Protein AF-A0A8J9SNH4-F1 (afdb_monomer_lite)

pLDDT: mean 85.36, std 13.97, range [26.08, 98.5]

Structure (mmCIF, N/CA/C/O backbone):
data_AF-A0A8J9SNH4-F1
#
_entry.id   AF-A0A8J9SNH4-F1
#
loop_
_atom_site.group_PDB
_atom_site.id
_atom_site.type_symbol
_atom_site.label_atom_id
_atom_site.label_alt_id
_atom_site.label_comp_id
_atom_site.label_asym_id
_atom_site.label_entity_id
_atom_site.label_seq_id
_atom_site.pdbx_PDB_ins_code
_atom_site.Cartn_x
_atom_site.Cartn_y
_atom_site.Cartn_z
_atom_site.occupancy
_atom_site.B_iso_or_equiv
_atom_site.auth_seq_id
_atom_site.auth_comp_id
_atom_site.auth_asym_id
_atom_site.auth_atom_id
_atom_site.pdbx_PDB_model_num
ATOM 1 N N . MET A 1 1 ? 2.118 71.431 9.975 1.00 35.09 1 MET A N 1
ATOM 2 C CA . MET A 1 1 ? 2.631 72.541 9.149 1.00 35.09 1 MET A CA 1
ATOM 3 C C . MET A 1 1 ? 2.188 72.305 7.714 1.00 35.09 1 MET A C 1
ATOM 5 O O . MET A 1 1 ? 2.532 71.291 7.129 1.00 35.09 1 MET A O 1
ATOM 9 N N . THR A 1 2 ? 1.327 73.196 7.241 1.00 26.66 2 THR A N 1
ATOM 10 C CA . THR A 1 2 ? 0.935 73.523 5.854 1.00 26.66 2 THR A CA 1
ATOM 11 C C . THR A 1 2 ? 2.139 73.716 4.906 1.00 26.66 2 THR A C 1
ATOM 13 O O . THR A 1 2 ? 3.198 74.057 5.415 1.00 26.66 2 THR A O 1
ATOM 16 N N . PHE A 1 3 ? 2.126 73.611 3.564 1.00 29.09 3 PHE A N 1
ATOM 17 C CA . PHE A 1 3 ? 1.143 73.481 2.461 1.00 29.09 3 PHE A CA 1
ATOM 18 C C . PHE A 1 3 ? 1.922 73.018 1.193 1.00 29.09 3 PHE A C 1
ATOM 20 O O . PHE A 1 3 ? 3.111 73.316 1.098 1.00 29.09 3 PHE A O 1
ATOM 27 N N . GLY A 1 4 ? 1.264 72.421 0.181 1.00 26.08 4 GLY A N 1
ATOM 28 C CA . GLY A 1 4 ? 1.788 72.410 -1.203 1.00 26.08 4 GLY A CA 1
ATOM 29 C C . GLY A 1 4 ? 1.234 71.328 -2.143 1.00 26.08 4 GLY A C 1
ATOM 30 O O . GLY A 1 4 ? 1.765 70.226 -2.190 1.00 26.08 4 GLY A O 1
ATOM 31 N N . HIS A 1 5 ? 0.181 71.658 -2.896 1.00 36.50 5 HIS A N 1
ATOM 32 C CA . HIS A 1 5 ? -0.443 70.855 -3.960 1.00 36.50 5 HIS A CA 1
ATOM 33 C C . HIS A 1 5 ? 0.437 70.702 -5.215 1.00 36.50 5 HIS A C 1
ATOM 35 O O . HIS A 1 5 ? 1.025 71.685 -5.646 1.00 36.50 5 HIS A O 1
ATOM 41 N N . GLU A 1 6 ? 0.346 69.556 -5.906 1.00 26.12 6 GLU A N 1
ATOM 42 C CA . GLU A 1 6 ? 0.145 69.536 -7.366 1.00 26.12 6 GLU A CA 1
ATOM 43 C C . GLU A 1 6 ? -0.475 68.207 -7.842 1.00 26.12 6 GLU A C 1
ATOM 45 O O . GLU A 1 6 ? 0.013 67.113 -7.565 1.00 26.12 6 GLU A O 1
ATOM 50 N N . VAL A 1 7 ? -1.598 68.324 -8.553 1.00 42.12 7 VAL A N 1
ATOM 51 C CA . VAL A 1 7 ? -2.319 67.244 -9.232 1.00 42.12 7 VAL A CA 1
ATOM 52 C C . VAL A 1 7 ? -1.766 67.131 -10.653 1.00 42.12 7 VAL A C 1
ATOM 54 O O . VAL A 1 7 ? -1.818 68.104 -11.402 1.00 42.12 7 VAL A O 1
ATOM 57 N N . ARG A 1 8 ? -1.313 65.941 -11.067 1.00 29.28 8 ARG A N 1
ATOM 58 C CA . ARG A 1 8 ? -1.201 65.575 -12.490 1.00 29.28 8 ARG A CA 1
ATOM 59 C C . ARG A 1 8 ? -1.765 64.179 -12.729 1.00 29.28 8 ARG A C 1
ATOM 61 O O . ARG A 1 8 ? -1.192 63.169 -12.336 1.00 29.28 8 ARG A O 1
ATOM 68 N N . SER A 1 9 ? -2.914 64.151 -13.392 1.00 37.50 9 SER A N 1
ATOM 69 C CA . SER A 1 9 ? -3.522 62.974 -14.001 1.00 37.50 9 SER A CA 1
ATOM 70 C C . SER A 1 9 ? -2.723 62.552 -15.238 1.00 37.50 9 SER A C 1
ATOM 72 O O . SER A 1 9 ? -2.709 63.282 -16.229 1.00 37.50 9 SER A O 1
ATOM 74 N N . ASN A 1 10 ? -2.106 61.370 -15.215 1.00 35.03 10 ASN A N 1
ATOM 75 C CA . ASN A 1 10 ? -1.647 60.713 -16.440 1.00 35.03 10 ASN A CA 1
ATOM 76 C C . ASN A 1 10 ? -2.816 59.921 -17.056 1.00 35.03 10 ASN A C 1
ATOM 78 O O . ASN A 1 10 ? -3.462 59.152 -16.335 1.00 35.03 10 ASN A O 1
ATOM 82 N N . PRO A 1 11 ? -3.108 60.069 -18.360 1.00 39.50 11 PRO A N 1
ATOM 83 C CA . PRO A 1 11 ? -4.133 59.269 -19.017 1.00 39.50 11 PRO A CA 1
ATOM 84 C C . PRO A 1 11 ? -3.667 57.811 -19.124 1.00 39.50 11 PRO A C 1
ATOM 86 O O . PRO A 1 11 ? -2.507 57.528 -19.426 1.00 39.50 11 PRO A O 1
ATOM 89 N N . ARG A 1 12 ? -4.575 56.865 -18.857 1.00 45.06 12 ARG A N 1
ATOM 90 C CA . ARG A 1 12 ? -4.333 55.440 -19.122 1.00 45.06 12 ARG A CA 1
ATOM 91 C C . ARG A 1 12 ? -4.245 55.231 -20.646 1.00 45.06 12 ARG A C 1
ATOM 93 O O . ARG A 1 12 ? -5.116 55.748 -21.344 1.00 45.06 12 ARG A O 1
ATOM 100 N N . PRO A 1 13 ? -3.258 54.470 -21.154 1.00 45.00 13 PRO A N 1
ATOM 101 C CA . PRO A 1 13 ? -3.124 54.211 -22.587 1.00 45.00 13 PRO A CA 1
ATOM 102 C C . PRO A 1 13 ? -4.335 53.431 -23.104 1.00 45.00 13 PRO A C 1
ATOM 104 O O . PRO A 1 13 ? -4.851 52.546 -22.409 1.00 45.00 13 PRO A O 1
ATOM 107 N N . ASN A 1 14 ? -4.798 53.755 -24.314 1.00 48.94 14 ASN A N 1
ATOM 108 C CA . ASN A 1 14 ? -5.929 53.050 -24.919 1.00 48.94 14 ASN A CA 1
ATOM 109 C C . ASN A 1 14 ? -5.509 51.636 -25.385 1.00 48.94 14 ASN A C 1
ATOM 111 O O . ASN A 1 14 ? -4.322 51.323 -25.512 1.00 48.94 14 ASN A O 1
ATOM 115 N N . ASN A 1 15 ? -6.485 50.758 -25.641 1.00 41.00 15 ASN A N 1
ATOM 116 C CA . ASN A 1 15 ? -6.224 49.359 -26.009 1.00 41.00 15 ASN A CA 1
ATOM 117 C C . ASN A 1 15 ? -5.369 49.194 -27.285 1.00 41.00 15 ASN A C 1
ATOM 119 O O . ASN A 1 15 ? -4.645 48.209 -27.389 1.00 41.00 15 ASN A O 1
ATOM 123 N N . GLY A 1 16 ? -5.376 50.154 -28.214 1.00 39.06 16 GLY A N 1
ATOM 124 C CA . GLY A 1 16 ? -4.517 50.155 -29.404 1.00 39.06 16 GLY A CA 1
ATOM 125 C C . GLY A 1 16 ? -3.042 50.451 -29.101 1.00 39.06 16 GLY A C 1
ATOM 126 O O . GLY A 1 16 ? -2.157 49.826 -29.682 1.00 39.06 16 GLY A O 1
ATOM 127 N N . GLU A 1 17 ? -2.754 51.325 -28.133 1.00 42.62 17 GLU A N 1
ATOM 128 C CA . GLU A 1 17 ? -1.379 51.626 -27.694 1.00 42.62 17 GLU A CA 1
ATOM 129 C C . GLU A 1 17 ? -0.778 50.482 -26.864 1.00 42.62 17 GLU A C 1
ATOM 131 O O . GLU A 1 17 ? 0.404 50.165 -27.004 1.00 42.62 17 GLU A O 1
ATOM 136 N N . ARG A 1 18 ? -1.601 49.783 -26.068 1.00 46.59 18 ARG A N 1
ATOM 137 C CA . ARG A 1 18 ? -1.186 48.564 -25.348 1.00 46.59 18 ARG A CA 1
ATOM 138 C C . ARG A 1 18 ? -0.876 47.398 -26.287 1.00 46.59 18 ARG A C 1
ATOM 140 O O . ARG A 1 18 ? 0.095 46.685 -26.049 1.00 46.59 18 ARG A O 1
ATOM 147 N N . ILE A 1 19 ? -1.648 47.230 -27.361 1.00 42.72 19 ILE A N 1
ATOM 148 C CA . ILE A 1 19 ? -1.400 46.195 -28.377 1.00 42.72 19 ILE A CA 1
ATOM 149 C C . ILE A 1 19 ? -0.135 46.522 -29.189 1.00 42.72 19 ILE A C 1
ATOM 151 O O . ILE A 1 19 ? 0.667 45.627 -29.439 1.00 42.72 19 ILE A O 1
ATOM 155 N N . SER A 1 20 ? 0.109 47.797 -29.514 1.00 35.62 20 SER A N 1
ATOM 156 C CA . SER A 1 20 ? 1.330 48.233 -30.209 1.00 35.62 20 SER A CA 1
ATOM 157 C C . SER A 1 20 ? 2.595 48.081 -29.347 1.00 35.62 20 SER A C 1
ATOM 159 O O . SER A 1 20 ? 3.610 47.584 -29.838 1.00 35.62 20 SER A O 1
ATOM 161 N N . MET A 1 21 ? 2.533 48.400 -28.044 1.00 40.91 21 MET A N 1
ATOM 162 C CA . MET A 1 21 ? 3.641 48.180 -27.096 1.00 40.91 21 MET A CA 1
ATOM 163 C C . MET A 1 21 ? 3.896 46.694 -26.800 1.00 40.91 21 MET A C 1
ATOM 165 O O . MET A 1 21 ? 5.052 46.293 -26.672 1.00 40.91 21 MET A O 1
ATOM 169 N N . MET A 1 22 ? 2.851 45.860 -26.724 1.00 40.50 22 MET A N 1
ATOM 170 C CA . MET A 1 22 ? 3.009 44.406 -26.586 1.00 40.50 22 MET A CA 1
ATOM 171 C C . MET A 1 22 ? 3.577 43.772 -27.857 1.00 40.50 22 MET A C 1
ATOM 173 O O . MET A 1 22 ? 4.431 42.900 -27.739 1.00 40.50 22 MET A O 1
ATOM 177 N N . ALA A 1 23 ? 3.180 44.234 -29.048 1.00 35.22 23 ALA A N 1
ATOM 178 C CA . ALA A 1 23 ? 3.741 43.777 -30.319 1.00 35.22 23 ALA A CA 1
ATOM 179 C C . ALA A 1 23 ? 5.222 44.172 -30.462 1.00 35.22 23 ALA A C 1
ATOM 181 O O . ALA A 1 23 ? 6.049 43.319 -30.763 1.00 35.22 23 ALA A O 1
ATOM 182 N N . THR A 1 24 ? 5.603 45.410 -30.121 1.00 39.88 24 THR A N 1
ATOM 183 C CA . THR A 1 24 ? 7.017 45.833 -30.161 1.00 39.88 24 THR A CA 1
ATOM 184 C C . THR A 1 24 ? 7.880 45.179 -29.078 1.00 39.88 24 THR A C 1
ATOM 186 O O . THR A 1 24 ? 9.023 44.838 -29.364 1.00 39.88 24 THR A O 1
ATOM 189 N N . GLN A 1 25 ? 7.376 44.910 -27.865 1.00 39.28 25 GLN A N 1
ATOM 190 C CA . GLN A 1 25 ? 8.126 44.121 -26.871 1.00 39.28 25 GLN A CA 1
ATOM 191 C C . GLN A 1 25 ? 8.238 42.640 -27.257 1.00 39.28 25 GLN A C 1
ATOM 193 O O . GLN A 1 25 ? 9.316 42.063 -27.101 1.00 39.28 25 GLN A O 1
ATOM 198 N N . PHE A 1 26 ? 7.183 42.025 -27.805 1.00 38.22 26 PHE A N 1
ATOM 199 C CA . PHE A 1 26 ? 7.259 40.653 -28.317 1.00 38.22 26 PHE A CA 1
ATOM 200 C C . PHE A 1 26 ? 8.208 40.544 -29.512 1.00 38.22 26 PHE A C 1
ATOM 202 O O . PHE A 1 26 ? 8.979 39.588 -29.561 1.00 38.22 26 PHE A O 1
ATOM 209 N N . ASP A 1 27 ? 8.232 41.528 -30.412 1.00 35.78 27 ASP A N 1
ATOM 210 C CA . ASP A 1 27 ? 9.107 41.548 -31.588 1.00 35.78 27 ASP A CA 1
ATOM 211 C C . ASP A 1 27 ? 10.557 41.933 -31.258 1.00 35.78 27 ASP A C 1
ATOM 213 O O . ASP A 1 27 ? 11.475 41.426 -31.899 1.00 35.78 27 ASP A O 1
ATOM 217 N N . ILE A 1 28 ? 10.814 42.719 -30.206 1.00 40.09 28 ILE A N 1
ATOM 218 C CA . ILE A 1 28 ? 12.173 42.965 -29.687 1.00 40.09 28 ILE A CA 1
ATOM 219 C C . ILE A 1 28 ? 12.705 41.728 -28.942 1.00 40.09 28 ILE A C 1
ATOM 221 O O . ILE A 1 28 ? 13.884 41.389 -29.069 1.00 40.09 28 ILE A O 1
ATOM 225 N N . VAL A 1 29 ? 11.852 40.984 -28.226 1.00 44.50 29 VAL A N 1
ATOM 226 C CA . VAL A 1 29 ? 12.230 39.718 -27.569 1.00 44.50 29 VAL A CA 1
ATOM 227 C C . VAL A 1 29 ? 12.407 38.584 -28.591 1.00 44.50 29 VAL A C 1
ATOM 229 O O . VAL A 1 29 ? 13.367 37.816 -28.477 1.00 44.50 29 VAL A O 1
ATOM 232 N N . ARG A 1 30 ? 11.563 38.497 -29.633 1.00 38.88 30 ARG A N 1
ATOM 233 C CA . ARG A 1 30 ? 11.740 37.566 -30.766 1.00 38.88 30 ARG A CA 1
ATOM 234 C C . ARG A 1 30 ? 12.938 37.953 -31.619 1.00 38.88 30 ARG A C 1
ATOM 236 O O . ARG A 1 30 ? 13.766 37.094 -31.881 1.00 38.88 30 ARG A O 1
ATOM 243 N N . GLY A 1 31 ? 13.090 39.222 -31.987 1.00 36.28 31 GLY A N 1
ATOM 244 C CA . GLY A 1 31 ? 14.216 39.741 -32.764 1.00 36.28 31 GLY A CA 1
ATOM 245 C C . GLY A 1 31 ? 15.551 39.610 -32.029 1.00 36.28 31 GLY A C 1
ATOM 246 O O . GLY A 1 31 ? 16.546 39.216 -32.631 1.00 36.28 31 GLY A O 1
ATOM 247 N N . GLY A 1 32 ? 15.569 39.820 -30.709 1.00 40.28 32 GLY A N 1
ATOM 248 C CA . GLY A 1 32 ? 16.730 39.591 -29.846 1.00 40.28 32 GLY A CA 1
ATOM 249 C C . GLY A 1 32 ? 17.070 38.109 -29.649 1.00 40.28 32 GLY A C 1
ATOM 250 O O . GLY A 1 32 ? 18.250 37.754 -29.635 1.00 40.28 32 GLY A O 1
ATOM 251 N N . ARG A 1 33 ? 16.066 37.220 -29.558 1.00 42.94 33 ARG A N 1
ATOM 252 C CA . ARG A 1 33 ? 16.268 35.756 -29.538 1.00 42.94 33 ARG A CA 1
ATOM 253 C C . ARG A 1 33 ? 16.721 35.217 -30.893 1.00 42.94 33 ARG A C 1
ATOM 255 O O . ARG A 1 33 ? 17.648 34.419 -30.916 1.00 42.94 33 ARG A O 1
ATOM 262 N N . ILE A 1 34 ? 16.144 35.696 -31.993 1.00 40.38 34 ILE A N 1
ATOM 263 C CA . ILE A 1 34 ? 16.483 35.310 -33.369 1.00 40.38 34 ILE A CA 1
ATOM 264 C C . ILE A 1 34 ? 17.875 35.834 -33.743 1.00 40.38 34 ILE A C 1
ATOM 266 O O . ILE A 1 34 ? 18.665 35.082 -34.296 1.00 40.38 34 ILE A O 1
ATOM 270 N N . SER A 1 35 ? 18.233 37.065 -33.365 1.00 40.06 35 SER A N 1
ATOM 271 C CA . SER A 1 35 ? 19.578 37.641 -33.543 1.00 40.06 35 SER A CA 1
ATOM 272 C C . SER A 1 35 ? 20.640 36.921 -32.704 1.00 40.06 35 SER A C 1
ATOM 274 O O . SER A 1 35 ? 21.701 36.566 -33.222 1.00 40.06 35 SER A O 1
ATOM 276 N N . LYS A 1 36 ? 20.350 36.605 -31.430 1.00 47.44 36 LYS A N 1
ATOM 277 C CA . LYS A 1 36 ? 21.235 35.765 -30.605 1.00 47.44 36 LYS A CA 1
ATOM 278 C C . LYS A 1 36 ? 21.350 34.346 -31.163 1.00 47.44 36 LYS A C 1
ATOM 280 O O . LYS A 1 36 ? 22.458 33.828 -31.191 1.00 47.44 36 LYS A O 1
ATOM 285 N N . GLN A 1 37 ? 20.265 33.740 -31.647 1.00 47.56 37 GLN A N 1
ATOM 286 C CA . GLN A 1 37 ? 20.280 32.418 -32.287 1.00 47.56 37 GLN A CA 1
ATOM 287 C C . GLN A 1 37 ? 21.054 32.422 -33.610 1.00 47.56 37 GLN A C 1
ATOM 289 O O . GLN A 1 37 ? 21.860 31.525 -33.824 1.00 47.56 37 GLN A O 1
ATOM 294 N N . LEU A 1 38 ? 20.889 33.437 -34.463 1.00 43.50 38 LEU A N 1
ATOM 295 C CA . LEU A 1 38 ? 21.620 33.596 -35.726 1.00 43.50 38 LEU A CA 1
ATOM 296 C C . LEU A 1 38 ? 23.107 33.870 -35.507 1.00 43.50 38 LEU A C 1
ATOM 298 O O . LEU A 1 38 ? 23.931 33.310 -36.224 1.00 43.50 38 LEU A O 1
ATOM 302 N N . ASN A 1 39 ? 23.470 34.680 -34.510 1.00 44.16 39 ASN A N 1
ATOM 303 C CA . ASN A 1 39 ? 24.870 34.883 -34.141 1.00 44.16 39 ASN A CA 1
ATOM 304 C C . ASN A 1 39 ? 25.483 33.617 -33.527 1.00 44.16 39 ASN A C 1
ATOM 306 O O . ASN A 1 39 ? 26.631 33.308 -33.832 1.00 44.16 39 ASN A O 1
ATOM 310 N N . LYS A 1 40 ? 24.709 32.836 -32.760 1.00 48.75 40 LYS A N 1
ATOM 311 C CA . LYS A 1 40 ? 25.130 31.528 -32.230 1.00 48.75 40 LYS A CA 1
ATOM 312 C C . LYS A 1 40 ? 25.306 30.492 -33.355 1.00 48.75 40 LYS A C 1
ATOM 314 O O . LYS A 1 40 ? 26.318 29.803 -33.389 1.00 48.75 40 LYS A O 1
ATOM 319 N N . LEU A 1 41 ? 24.400 30.458 -34.337 1.00 45.69 41 LEU A N 1
ATOM 320 C CA . LEU A 1 41 ? 24.491 29.645 -35.564 1.00 45.69 41 LEU A CA 1
ATOM 321 C C . LEU A 1 41 ? 25.677 30.054 -36.453 1.00 45.69 41 LEU A C 1
ATOM 323 O O . LEU A 1 41 ? 26.371 29.200 -37.001 1.00 45.69 41 LEU A O 1
ATOM 327 N N . ARG A 1 42 ? 25.956 31.358 -36.575 1.00 44.47 42 ARG A N 1
ATOM 328 C CA . ARG A 1 42 ? 27.139 31.872 -37.284 1.00 44.47 42 ARG A CA 1
ATOM 329 C C . ARG A 1 42 ? 28.439 31.510 -36.563 1.00 44.47 42 ARG A C 1
ATOM 331 O O . ARG A 1 42 ? 29.387 31.123 -37.238 1.00 44.47 42 ARG A O 1
ATOM 338 N N . SER A 1 43 ? 28.477 31.556 -35.227 1.00 48.25 43 SER A N 1
ATOM 339 C CA . SER A 1 43 ? 29.640 31.092 -34.456 1.00 48.25 43 SER A CA 1
ATOM 340 C C . SER A 1 43 ? 29.825 29.571 -34.509 1.00 48.25 43 SER A C 1
ATOM 342 O O . SER A 1 43 ? 30.960 29.122 -34.602 1.00 48.25 43 SER A O 1
ATOM 344 N N . MET A 1 44 ? 28.745 28.777 -34.544 1.00 43.44 44 MET A N 1
ATOM 345 C CA . MET A 1 44 ? 28.826 27.317 -34.729 1.00 43.44 44 MET A CA 1
ATOM 346 C C . MET A 1 44 ? 29.338 26.945 -36.129 1.00 43.44 44 MET A C 1
ATOM 348 O O . MET A 1 44 ? 30.208 26.086 -36.257 1.00 43.44 44 MET A O 1
ATOM 352 N N . ARG A 1 45 ? 28.902 27.655 -37.183 1.00 43.66 45 ARG A N 1
ATOM 353 C CA . ARG A 1 45 ? 29.487 27.518 -38.532 1.00 43.66 45 ARG A CA 1
ATOM 354 C C . ARG A 1 45 ? 30.965 27.909 -38.575 1.00 43.66 45 ARG A C 1
ATOM 356 O O . ARG A 1 45 ? 31.745 27.214 -39.220 1.00 43.66 45 ARG A O 1
ATOM 363 N N . ALA A 1 46 ? 31.357 28.979 -37.880 1.00 42.38 46 ALA A N 1
ATOM 364 C CA . ALA A 1 46 ? 32.756 29.398 -37.783 1.00 42.38 46 ALA A CA 1
ATOM 365 C C . ALA A 1 46 ? 33.629 28.365 -37.038 1.00 42.38 46 ALA A C 1
ATOM 367 O O . ALA A 1 46 ? 34.757 28.122 -37.454 1.00 42.38 46 ALA A O 1
ATOM 368 N N . TYR A 1 47 ? 33.088 27.698 -36.013 1.00 46.66 47 TYR A N 1
ATOM 369 C CA . TYR A 1 47 ? 33.747 26.596 -35.299 1.00 46.66 47 TYR A CA 1
ATOM 370 C C . TYR A 1 47 ? 33.847 25.312 -36.139 1.00 46.66 47 TYR A C 1
ATOM 372 O O . TYR A 1 47 ? 34.847 24.601 -36.076 1.00 46.66 47 TYR A O 1
ATOM 380 N N . SER A 1 48 ? 32.858 25.025 -36.997 1.00 43.28 48 SER A N 1
ATOM 381 C CA . SER A 1 48 ? 32.936 23.889 -37.933 1.00 43.28 48 SER A CA 1
ATOM 382 C C . SER A 1 48 ? 34.104 24.014 -38.926 1.00 43.28 48 SER A C 1
ATOM 384 O O . SER A 1 48 ? 34.649 23.003 -39.360 1.00 43.28 48 SER A O 1
ATOM 386 N N . ASN A 1 49 ? 34.540 25.249 -39.211 1.00 42.41 49 ASN A N 1
ATOM 387 C CA . ASN A 1 49 ? 35.638 25.555 -40.128 1.00 42.41 49 ASN A CA 1
ATOM 388 C C . ASN A 1 49 ? 37.031 25.574 -39.463 1.00 42.41 49 ASN A C 1
ATOM 390 O O . ASN A 1 49 ? 38.023 25.642 -40.181 1.00 42.41 49 ASN A O 1
ATOM 394 N N . SER A 1 50 ? 37.145 25.524 -38.126 1.00 43.94 50 SER A N 1
ATOM 395 C CA . SER A 1 50 ? 38.423 25.731 -37.416 1.00 43.94 50 SER A CA 1
ATOM 396 C C . SER A 1 50 ? 39.260 24.463 -37.179 1.00 43.94 50 SER A C 1
ATOM 398 O O . SER A 1 50 ? 40.196 24.503 -36.390 1.00 43.94 50 SER A O 1
ATOM 400 N N . GLY A 1 51 ? 38.937 23.340 -37.828 1.00 44.62 51 GLY A N 1
ATOM 401 C CA . GLY A 1 51 ? 39.833 22.188 -38.032 1.00 44.62 51 GLY A CA 1
ATOM 402 C C . GLY A 1 51 ? 40.336 21.377 -36.822 1.00 44.62 51 GLY A C 1
ATOM 403 O O . GLY A 1 51 ? 40.789 20.258 -37.036 1.00 44.62 51 GLY A O 1
ATOM 404 N N . GLU A 1 52 ? 40.264 21.860 -35.574 1.00 46.62 52 GLU A N 1
ATOM 405 C CA . GLU A 1 52 ? 41.128 21.312 -34.504 1.00 46.62 52 GLU A CA 1
ATOM 406 C C . GLU A 1 52 ? 40.466 20.884 -33.181 1.00 46.62 52 GLU A C 1
ATOM 408 O O . GLU A 1 52 ? 41.178 20.429 -32.288 1.00 46.62 52 GLU A O 1
ATOM 413 N N . ARG A 1 53 ? 39.136 20.935 -33.015 1.00 46.00 53 ARG A N 1
ATOM 414 C CA . ARG A 1 53 ? 38.483 20.469 -31.766 1.00 46.00 53 ARG A CA 1
ATOM 415 C C . ARG A 1 53 ? 37.368 19.463 -32.038 1.00 46.00 53 ARG A C 1
ATOM 417 O O . ARG A 1 53 ? 36.384 19.801 -32.694 1.00 46.00 53 ARG A O 1
ATOM 424 N N . PHE A 1 54 ? 37.563 18.221 -31.588 1.00 52.09 54 PHE A N 1
ATOM 425 C CA . PHE A 1 54 ? 36.670 17.078 -31.800 1.00 52.09 54 PHE A CA 1
ATOM 426 C C . PHE A 1 54 ? 35.457 17.131 -30.866 1.00 52.09 54 PHE A C 1
ATOM 428 O O . PHE A 1 54 ? 35.460 17.794 -29.836 1.00 52.09 54 PHE A O 1
ATOM 435 N N . PHE A 1 55 ? 34.372 16.496 -31.291 1.00 53.31 55 PHE A N 1
ATOM 436 C CA . PHE A 1 55 ? 33.076 16.580 -30.631 1.00 53.31 55 PHE A CA 1
ATOM 437 C C . PHE A 1 55 ? 32.984 15.531 -29.524 1.00 53.31 55 PHE A C 1
ATOM 439 O O . PHE A 1 55 ? 32.921 14.342 -29.830 1.00 53.31 55 PHE A O 1
ATOM 446 N N . GLY A 1 56 ? 32.996 15.960 -28.257 1.00 53.69 56 GLY A N 1
ATOM 447 C CA . GLY A 1 56 ? 32.924 15.052 -27.104 1.00 53.69 56 GLY A CA 1
ATOM 448 C C . GLY A 1 56 ? 34.085 14.063 -26.996 1.00 53.69 56 GLY A C 1
ATOM 449 O O . GLY A 1 56 ? 33.989 13.129 -26.208 1.00 53.69 56 GLY A O 1
ATOM 450 N N . GLN A 1 57 ? 35.145 14.260 -27.781 1.00 55.44 57 GLN A N 1
ATOM 451 C CA . GLN A 1 57 ? 36.341 13.433 -27.793 1.00 55.44 57 GLN A CA 1
ATOM 452 C C . GLN A 1 57 ? 37.565 14.323 -27.651 1.00 55.44 57 GLN A C 1
ATOM 454 O O . GLN A 1 57 ? 37.686 15.338 -28.347 1.00 55.44 57 GLN A O 1
ATOM 459 N N . ASN A 1 58 ? 38.503 13.901 -26.813 1.00 51.47 58 ASN A N 1
ATOM 460 C CA . ASN A 1 58 ? 39.879 14.348 -26.966 1.00 51.47 58 ASN A CA 1
ATOM 461 C C . ASN A 1 58 ? 40.468 13.632 -28.197 1.00 51.47 58 ASN A C 1
ATOM 463 O O . ASN A 1 58 ? 40.061 12.514 -28.517 1.00 51.47 58 ASN A O 1
ATOM 467 N N . LYS A 1 59 ? 41.393 14.255 -28.950 1.00 52.09 59 LYS A N 1
ATOM 468 C CA . LYS A 1 59 ? 42.167 13.507 -29.968 1.00 52.09 59 LYS A CA 1
ATOM 469 C C . LYS A 1 59 ? 42.656 12.223 -29.299 1.00 52.09 59 LYS A C 1
ATOM 471 O O . LYS A 1 59 ? 43.178 12.316 -28.205 1.00 52.09 59 LYS A O 1
ATOM 476 N N . TRP A 1 60 ? 42.557 11.055 -29.921 1.00 55.12 60 TRP A N 1
ATOM 477 C CA . TRP A 1 60 ? 43.310 9.912 -29.408 1.00 55.12 60 TRP A CA 1
ATOM 478 C C . TRP A 1 60 ? 44.801 10.174 -29.630 1.00 55.12 60 TRP A C 1
ATOM 480 O O . TRP A 1 60 ? 45.352 9.850 -30.683 1.00 55.12 60 TRP A O 1
ATOM 490 N N . SER A 1 61 ? 45.466 10.804 -28.662 1.00 58.81 61 SER A N 1
ATOM 491 C CA . SER A 1 61 ? 46.883 10.535 -28.471 1.00 58.81 61 SER A CA 1
ATOM 492 C C . SER A 1 61 ? 47.004 9.097 -27.963 1.00 58.81 61 SER A C 1
ATOM 494 O O . SER A 1 61 ? 46.109 8.579 -27.291 1.00 58.81 61 SER A O 1
ATOM 496 N N . ARG A 1 62 ? 48.106 8.425 -28.301 1.00 62.16 62 ARG A N 1
ATOM 497 C CA . ARG A 1 62 ? 48.384 7.074 -27.795 1.00 62.16 62 ARG A CA 1
ATOM 498 C C . ARG A 1 62 ? 48.295 7.017 -26.262 1.00 62.16 62 ARG A C 1
ATOM 500 O O . ARG A 1 62 ? 47.720 6.085 -25.723 1.00 62.16 62 ARG A O 1
ATOM 507 N N . GLU A 1 63 ? 48.780 8.066 -25.607 1.00 65.19 63 GLU A N 1
ATOM 508 C CA . GLU A 1 63 ? 48.753 8.262 -24.156 1.00 65.19 63 GLU A CA 1
ATOM 509 C C . GLU A 1 63 ? 47.324 8.361 -23.589 1.00 65.19 63 GLU A C 1
ATOM 511 O O . GLU A 1 63 ? 47.005 7.726 -22.591 1.00 65.19 63 GLU A O 1
ATOM 516 N N . GLN A 1 64 ? 46.417 9.094 -24.244 1.00 64.75 64 GLN A N 1
ATOM 517 C CA . GLN A 1 64 ? 45.025 9.213 -23.789 1.00 64.75 64 GLN A CA 1
ATOM 518 C C . GLN A 1 64 ? 44.252 7.905 -23.934 1.00 64.75 64 GLN A C 1
ATOM 520 O O . GLN A 1 64 ? 43.490 7.549 -23.042 1.00 64.75 64 GLN A O 1
ATOM 525 N N . TYR A 1 65 ? 44.487 7.167 -25.018 1.00 71.75 65 TYR A N 1
ATOM 526 C CA . TYR A 1 65 ? 43.926 5.829 -25.172 1.00 71.75 65 TYR A CA 1
ATOM 527 C C . TYR A 1 65 ? 44.466 4.862 -24.109 1.00 71.75 65 TYR A C 1
ATOM 529 O O . TYR A 1 65 ? 43.691 4.117 -23.520 1.00 71.75 65 TYR A O 1
ATOM 537 N N . GLU A 1 66 ? 45.772 4.898 -23.822 1.00 75.06 66 GLU A N 1
ATOM 538 C CA . GLU A 1 66 ? 46.383 4.115 -22.738 1.00 75.06 66 GLU A CA 1
ATOM 539 C C . GLU A 1 66 ? 45.763 4.471 -21.370 1.00 75.06 66 GLU A C 1
ATOM 541 O O . GLU A 1 66 ? 45.476 3.572 -20.583 1.00 75.06 66 GLU A O 1
ATOM 546 N N . HIS A 1 67 ? 45.439 5.746 -21.114 1.00 78.25 67 HIS A N 1
ATOM 547 C CA . HIS A 1 67 ? 44.715 6.165 -19.906 1.00 78.25 67 HIS A CA 1
ATOM 548 C C . HIS A 1 67 ? 43.263 5.664 -19.849 1.00 78.25 67 HIS A C 1
ATOM 550 O O . HIS A 1 67 ? 42.826 5.206 -18.793 1.00 78.25 67 HIS A O 1
ATOM 556 N N . SER A 1 68 ? 42.506 5.742 -20.949 1.00 77.00 68 SER A N 1
ATOM 557 C CA . SER A 1 68 ? 41.139 5.201 -21.010 1.00 77.00 68 SER A CA 1
ATOM 558 C C . SER A 1 68 ? 41.130 3.680 -20.857 1.00 77.00 68 SER A C 1
ATOM 560 O O . SER A 1 68 ? 40.256 3.138 -20.193 1.00 77.00 68 SER A O 1
ATOM 562 N N . MET A 1 69 ? 42.122 2.991 -21.428 1.00 80.31 69 MET A N 1
ATOM 563 C CA . MET A 1 69 ? 42.302 1.547 -21.266 1.00 80.31 69 MET A CA 1
ATOM 564 C C . MET A 1 69 ? 42.652 1.169 -19.828 1.00 80.31 69 MET A C 1
ATOM 566 O O . MET A 1 69 ? 42.096 0.207 -19.318 1.00 80.31 69 MET A O 1
ATOM 570 N N . ALA A 1 70 ? 43.502 1.944 -19.148 1.00 82.12 70 ALA A N 1
ATOM 571 C CA . ALA A 1 70 ? 43.798 1.713 -17.736 1.00 82.12 70 ALA A CA 1
ATOM 572 C C . ALA A 1 70 ? 42.536 1.826 -16.860 1.00 82.12 70 ALA A C 1
ATOM 574 O O . ALA A 1 70 ? 42.306 0.975 -16.005 1.00 82.12 70 ALA A O 1
ATOM 575 N N . ARG A 1 71 ? 41.683 2.830 -17.116 1.00 81.06 71 ARG A N 1
ATOM 576 C CA . ARG A 1 71 ? 40.378 2.964 -16.441 1.00 81.06 71 ARG A CA 1
ATOM 577 C C . ARG A 1 71 ? 39.410 1.841 -16.807 1.00 81.06 71 ARG A C 1
ATOM 579 O O . ARG A 1 71 ? 38.694 1.349 -15.940 1.00 81.06 71 ARG A O 1
ATOM 586 N N . TYR A 1 72 ? 39.399 1.419 -18.070 1.00 86.62 72 TYR A N 1
ATOM 587 C CA . TYR A 1 72 ? 38.636 0.251 -18.495 1.00 86.62 72 TYR A CA 1
ATOM 588 C C . TYR A 1 72 ? 39.066 -0.993 -17.713 1.00 86.62 72 TYR A C 1
ATOM 590 O O . TYR A 1 72 ? 38.204 -1.656 -17.156 1.00 86.62 72 TYR A O 1
ATOM 598 N N . ASP A 1 73 ? 40.364 -1.291 -17.624 1.00 86.12 73 ASP A N 1
ATOM 599 C CA . ASP A 1 73 ? 40.866 -2.491 -16.943 1.00 86.12 73 ASP A CA 1
ATOM 600 C C . ASP A 1 73 ? 40.506 -2.489 -15.443 1.00 86.12 73 ASP A C 1
ATOM 602 O O . ASP A 1 73 ? 40.154 -3.529 -14.880 1.00 86.12 73 ASP A O 1
ATOM 606 N N . GLU A 1 74 ? 40.516 -1.312 -14.809 1.00 86.62 74 GLU A N 1
ATOM 607 C CA . GLU A 1 74 ? 40.061 -1.115 -13.428 1.00 86.62 74 GLU A CA 1
ATOM 608 C C . GLU A 1 74 ? 38.556 -1.410 -13.267 1.00 86.62 74 GLU A C 1
ATOM 610 O O . GLU A 1 74 ? 38.155 -2.193 -12.403 1.00 86.62 74 GLU A O 1
ATOM 615 N N . LEU A 1 75 ? 37.712 -0.832 -14.128 1.00 88.44 75 LEU A N 1
ATOM 616 C CA . LEU A 1 75 ? 36.251 -0.929 -14.025 1.00 88.44 75 LEU A CA 1
ATOM 617 C C . LEU A 1 75 ? 35.677 -2.248 -14.567 1.00 88.44 75 LEU A C 1
ATOM 619 O O . LEU A 1 75 ? 34.668 -2.737 -14.057 1.00 88.44 75 LEU A O 1
ATOM 623 N N . ALA A 1 76 ? 36.305 -2.845 -15.579 1.00 85.31 76 ALA A N 1
ATOM 624 C CA . ALA A 1 76 ? 35.825 -4.042 -16.268 1.00 85.31 76 ALA A CA 1
ATOM 625 C C . ALA A 1 76 ? 35.796 -5.272 -15.354 1.00 85.31 76 ALA A C 1
ATOM 627 O O . ALA A 1 76 ? 35.008 -6.185 -15.582 1.00 85.31 76 ALA A O 1
ATOM 628 N N . THR A 1 77 ? 36.603 -5.291 -14.289 1.00 85.25 77 THR A N 1
ATOM 629 C CA . THR A 1 77 ? 36.540 -6.355 -13.277 1.00 85.25 77 THR A CA 1
ATOM 630 C C . THR A 1 77 ? 35.222 -6.296 -12.498 1.00 85.25 77 THR A C 1
ATOM 632 O O . THR A 1 77 ? 34.579 -7.322 -12.285 1.00 85.25 77 THR A O 1
ATOM 635 N N . MET A 1 78 ? 34.775 -5.092 -12.123 1.00 86.31 78 MET A N 1
ATOM 636 C CA . MET A 1 78 ? 33.495 -4.895 -11.431 1.00 86.31 78 MET A CA 1
ATOM 637 C C . MET A 1 78 ? 32.301 -5.039 -12.387 1.00 86.31 78 MET A C 1
ATOM 639 O O . MET A 1 78 ? 31.272 -5.597 -12.016 1.00 86.31 78 MET A O 1
ATOM 643 N N . ARG A 1 79 ? 32.452 -4.588 -13.638 1.00 92.38 79 ARG A N 1
ATOM 644 C CA . ARG A 1 79 ? 31.394 -4.534 -14.666 1.00 92.38 79 ARG A CA 1
ATOM 645 C C . ARG A 1 79 ? 31.600 -5.573 -15.772 1.00 92.38 79 ARG A C 1
ATOM 647 O O . ARG A 1 79 ? 31.402 -5.293 -16.950 1.00 92.38 79 ARG A O 1
ATOM 654 N N . HIS A 1 80 ? 32.002 -6.783 -15.392 1.00 89.62 80 HIS A N 1
ATOM 655 C CA . HIS A 1 80 ? 32.448 -7.849 -16.301 1.00 89.62 80 HIS A CA 1
ATOM 656 C C . HIS A 1 80 ? 31.439 -8.244 -17.398 1.00 89.62 80 HIS A C 1
ATOM 658 O O . HIS A 1 80 ? 31.846 -8.711 -18.462 1.00 89.62 80 HIS A O 1
ATOM 664 N N . ASN A 1 81 ? 30.145 -8.010 -17.168 1.00 94.44 81 ASN A N 1
ATOM 665 C CA . ASN A 1 81 ? 29.052 -8.283 -18.104 1.00 94.44 81 ASN A CA 1
ATOM 666 C C . ASN A 1 81 ? 28.476 -7.019 -18.777 1.00 94.44 81 ASN A C 1
ATOM 668 O O . ASN A 1 81 ? 27.367 -7.057 -19.309 1.00 94.44 81 ASN A O 1
ATOM 672 N N . LEU A 1 82 ? 29.194 -5.890 -18.766 1.00 96.56 82 LEU A N 1
ATOM 673 C CA . LEU A 1 82 ? 28.777 -4.658 -19.440 1.00 96.56 82 LEU A CA 1
ATOM 674 C C . LEU A 1 82 ? 29.357 -4.576 -20.861 1.00 96.56 82 LEU A C 1
ATOM 676 O O . LEU A 1 82 ? 30.570 -4.476 -21.055 1.00 96.56 82 LEU A O 1
ATOM 680 N N . TYR A 1 83 ? 28.482 -4.544 -21.866 1.00 96.69 83 TYR A N 1
ATOM 681 C CA . TYR A 1 83 ? 28.857 -4.479 -23.280 1.00 96.69 83 TYR A CA 1
ATOM 682 C C . TYR A 1 83 ? 28.335 -3.207 -23.945 1.00 96.69 83 TYR A C 1
ATOM 684 O O . TYR A 1 83 ? 27.184 -2.818 -23.755 1.00 96.69 83 TYR A O 1
ATOM 692 N N . ALA A 1 84 ? 29.161 -2.580 -24.782 1.00 96.62 84 ALA A N 1
ATOM 693 C CA . ALA A 1 84 ? 28.838 -1.331 -25.459 1.00 96.62 84 ALA A CA 1
ATOM 694 C C . ALA A 1 84 ? 28.575 -1.510 -26.959 1.00 96.62 84 ALA A C 1
ATOM 696 O O . ALA A 1 84 ? 29.399 -2.057 -27.700 1.00 96.62 84 ALA A O 1
ATOM 697 N N . VAL A 1 85 ? 27.466 -0.936 -27.423 1.00 97.12 85 VAL A N 1
ATOM 698 C CA . VAL A 1 85 ? 27.171 -0.720 -28.844 1.00 97.12 85 VAL A CA 1
ATOM 699 C C . VAL A 1 85 ? 27.337 0.764 -29.149 1.00 97.12 85 VAL A C 1
ATOM 701 O O . VAL A 1 85 ? 26.591 1.615 -28.658 1.00 97.12 85 VAL A O 1
ATOM 704 N N . ILE A 1 86 ? 28.344 1.090 -29.955 1.00 95.06 86 ILE A N 1
ATOM 705 C CA . ILE A 1 86 ? 28.701 2.473 -30.261 1.00 95.06 86 ILE A CA 1
ATOM 706 C C . ILE A 1 86 ? 27.857 2.945 -31.444 1.00 95.06 86 ILE A C 1
ATOM 708 O O . ILE A 1 86 ? 27.952 2.417 -32.552 1.00 95.06 86 ILE A O 1
ATOM 712 N N . MET A 1 87 ? 27.034 3.965 -31.212 1.00 93.81 87 MET A N 1
ATOM 713 C CA . MET A 1 87 ? 26.131 4.540 -32.206 1.00 93.81 87 MET A CA 1
ATOM 714 C C . MET A 1 87 ? 26.105 6.068 -32.086 1.00 93.81 87 MET A C 1
ATOM 716 O O . MET A 1 87 ? 25.745 6.594 -31.028 1.00 93.81 87 MET A O 1
ATOM 720 N N . PRO A 1 88 ? 26.380 6.831 -33.158 1.00 89.50 88 PRO A N 1
ATOM 721 C CA . PRO A 1 88 ? 26.305 8.288 -33.101 1.00 89.50 88 PRO A CA 1
ATOM 722 C C . PRO A 1 88 ? 24.885 8.797 -32.797 1.00 89.50 88 PRO A C 1
ATOM 724 O O . PRO A 1 88 ? 23.876 8.100 -32.978 1.00 89.50 88 PRO A O 1
ATOM 727 N N . ALA A 1 89 ? 24.768 10.040 -32.325 1.00 87.56 89 ALA A N 1
ATOM 728 C CA . ALA A 1 89 ? 23.468 10.660 -32.074 1.00 87.56 89 ALA A CA 1
ATOM 729 C C . ALA A 1 89 ? 22.616 10.712 -33.356 1.00 87.56 89 ALA A C 1
ATOM 731 O O . ALA A 1 89 ? 23.100 11.065 -34.428 1.00 87.56 89 ALA A O 1
ATOM 732 N N . GLY A 1 90 ? 21.333 10.351 -33.250 1.00 86.31 90 GLY A N 1
ATOM 733 C CA . GLY A 1 90 ? 20.419 10.267 -34.399 1.00 86.31 90 GLY A CA 1
ATOM 734 C C . GLY A 1 90 ? 20.430 8.929 -35.152 1.00 86.31 90 GLY A C 1
ATOM 735 O O . GLY A 1 90 ? 19.684 8.785 -36.114 1.00 86.31 90 GLY A O 1
ATOM 736 N N . CYS A 1 91 ? 21.201 7.927 -34.712 1.00 90.75 91 CYS A N 1
ATOM 737 C CA . CYS A 1 91 ? 21.214 6.590 -35.334 1.00 90.75 91 CYS A CA 1
ATOM 738 C C . CYS A 1 91 ? 20.221 5.580 -34.721 1.00 90.75 91 CYS A C 1
ATOM 740 O O . CYS A 1 91 ? 20.284 4.410 -35.063 1.00 90.75 91 CYS A O 1
ATOM 742 N N . GLY A 1 92 ? 19.323 6.000 -33.818 1.00 89.00 92 GLY A N 1
ATOM 743 C CA . GLY A 1 92 ? 18.273 5.122 -33.270 1.00 89.00 92 GLY A CA 1
ATOM 744 C C . GLY A 1 92 ? 18.546 4.467 -31.906 1.00 89.00 92 GLY A C 1
ATOM 745 O O . GLY A 1 92 ? 17.766 3.613 -31.507 1.00 89.00 92 GLY A O 1
ATOM 746 N N . LYS A 1 93 ? 19.579 4.887 -31.155 1.00 91.94 93 LYS A N 1
ATOM 747 C CA . LYS A 1 93 ? 19.914 4.356 -29.809 1.00 91.94 93 LYS A CA 1
ATOM 748 C C . LYS A 1 93 ? 18.717 4.210 -28.869 1.00 91.94 93 LYS A C 1
ATOM 750 O O . LYS A 1 93 ? 18.355 3.099 -28.512 1.00 91.94 93 LYS A O 1
ATOM 755 N N . THR A 1 94 ? 18.061 5.323 -28.545 1.00 91.38 94 THR A N 1
ATOM 756 C CA . THR A 1 94 ? 16.920 5.362 -27.619 1.00 91.38 94 THR A CA 1
ATOM 757 C C . THR A 1 94 ? 15.764 4.478 -28.083 1.00 91.38 94 THR A C 1
ATOM 759 O O . THR A 1 94 ? 15.035 3.920 -27.268 1.00 91.38 94 THR A O 1
ATOM 762 N N . HIS A 1 95 ? 15.603 4.315 -29.401 1.00 93.00 95 HIS A N 1
ATOM 763 C CA . HIS A 1 95 ? 14.606 3.406 -29.954 1.00 93.00 95 HIS A CA 1
ATOM 764 C C . HIS A 1 95 ? 14.962 1.943 -29.665 1.00 93.00 95 HIS A C 1
ATOM 766 O O . HIS A 1 95 ? 14.109 1.226 -29.156 1.00 93.00 95 HIS A O 1
ATOM 772 N N . LEU A 1 96 ? 16.204 1.515 -29.924 1.00 95.12 96 LEU A N 1
ATOM 773 C CA . LEU A 1 96 ? 16.657 0.150 -29.626 1.00 95.12 96 LEU A CA 1
ATOM 774 C C . LEU A 1 96 ? 16.677 -0.132 -28.118 1.00 95.12 96 LEU A C 1
ATOM 776 O O . LEU A 1 96 ? 16.168 -1.165 -27.695 1.00 95.12 96 LEU A O 1
ATOM 780 N N . ALA A 1 97 ? 17.175 0.811 -27.313 1.00 95.31 97 ALA A N 1
ATOM 781 C CA . ALA A 1 97 ? 17.180 0.728 -25.853 1.00 95.31 97 ALA A CA 1
ATOM 782 C C . ALA A 1 97 ? 15.769 0.489 -25.305 1.00 95.31 97 ALA A C 1
ATOM 784 O O . ALA A 1 97 ? 15.526 -0.483 -24.593 1.00 95.31 97 ALA A O 1
ATOM 785 N N . LYS A 1 98 ? 14.798 1.304 -25.736 1.00 93.06 98 LYS A N 1
ATOM 786 C CA . LYS A 1 98 ? 13.397 1.136 -25.348 1.00 93.06 98 LYS A CA 1
ATOM 787 C C . LYS A 1 98 ? 12.764 -0.118 -25.956 1.00 93.06 98 LYS A C 1
ATOM 789 O O . LYS A 1 98 ? 11.930 -0.737 -25.309 1.00 93.06 98 LYS A O 1
ATOM 794 N N . LYS A 1 99 ? 13.095 -0.512 -27.184 1.00 93.19 99 LYS A N 1
ATOM 795 C CA . LYS A 1 99 ? 12.499 -1.707 -27.795 1.00 93.19 99 LYS A CA 1
ATOM 796 C C . LYS A 1 99 ? 12.933 -2.979 -27.058 1.00 93.19 99 LYS A C 1
ATOM 798 O O . LYS A 1 99 ? 12.081 -3.792 -26.726 1.00 93.19 99 LYS A O 1
ATOM 803 N N . TYR A 1 100 ? 14.219 -3.123 -26.751 1.00 94.81 100 TYR A N 1
ATOM 804 C CA . TYR A 1 100 ? 14.776 -4.350 -26.169 1.00 94.81 100 TYR A CA 1
ATOM 805 C C . TYR A 1 100 ? 15.035 -4.283 -24.657 1.00 94.81 100 TYR A C 1
ATOM 807 O O . TYR A 1 100 ? 15.519 -5.253 -24.087 1.00 94.81 100 TYR A O 1
ATOM 815 N N . GLY A 1 101 ? 14.710 -3.170 -23.991 1.00 94.44 101 GLY A N 1
ATOM 816 C CA . GLY A 1 101 ? 14.865 -3.027 -22.537 1.00 94.44 101 GLY A CA 1
ATOM 817 C C . GLY A 1 101 ? 16.314 -2.849 -22.062 1.00 94.44 101 GLY A C 1
ATOM 818 O O . GLY A 1 101 ? 16.661 -3.252 -20.953 1.00 94.44 101 GLY A O 1
ATOM 819 N N . MET A 1 102 ? 17.156 -2.253 -22.906 1.00 96.06 102 MET A N 1
ATOM 820 C CA . MET A 1 102 ? 18.599 -2.062 -22.700 1.00 96.06 102 MET A CA 1
ATOM 821 C C . MET A 1 102 ? 18.928 -0.632 -22.256 1.00 96.06 102 MET A C 1
ATOM 823 O O . MET A 1 102 ? 18.074 0.250 -22.303 1.00 96.06 102 MET A O 1
ATOM 827 N N . VAL A 1 103 ? 20.173 -0.373 -21.854 1.00 97.31 103 VAL A N 1
ATOM 828 C CA . VAL A 1 103 ? 20.584 0.924 -21.298 1.00 97.31 103 VAL A CA 1
ATOM 829 C C . VAL A 1 103 ? 20.890 1.934 -22.410 1.00 97.31 103 VAL A C 1
ATOM 831 O O . VAL A 1 103 ? 21.661 1.658 -23.331 1.00 97.31 103 VAL A O 1
ATOM 834 N N . ASP A 1 104 ? 20.326 3.136 -22.308 1.00 95.25 104 ASP A N 1
ATOM 835 C CA . ASP A 1 104 ? 20.752 4.303 -23.089 1.00 95.25 104 ASP A CA 1
ATOM 836 C C . ASP A 1 104 ? 21.648 5.178 -22.202 1.00 95.25 104 ASP A C 1
ATOM 838 O O . ASP A 1 104 ? 21.248 5.558 -21.102 1.00 95.25 104 ASP A O 1
ATOM 842 N N . VAL A 1 105 ? 22.861 5.504 -22.660 1.00 92.38 105 VAL A N 1
ATOM 843 C CA . VAL A 1 105 ? 23.809 6.320 -21.882 1.00 92.38 105 VAL A CA 1
ATOM 844 C C . VAL A 1 105 ? 23.232 7.682 -21.485 1.00 92.38 105 VAL A C 1
ATOM 846 O O . VAL A 1 105 ? 23.596 8.228 -20.445 1.00 92.38 105 VAL A O 1
ATOM 849 N N . ASP A 1 106 ? 22.321 8.232 -22.293 1.00 88.00 106 ASP A N 1
ATOM 850 C CA . ASP A 1 106 ? 21.703 9.528 -22.016 1.00 88.00 106 ASP A CA 1
ATOM 851 C C . ASP A 1 106 ? 20.682 9.459 -20.858 1.00 88.00 106 ASP A C 1
ATOM 853 O O . ASP A 1 106 ? 20.391 10.490 -20.252 1.00 88.00 106 ASP A O 1
ATOM 857 N N . GLU A 1 107 ? 20.189 8.261 -20.521 1.00 90.12 107 GLU A N 1
ATOM 858 C CA . GLU A 1 107 ? 19.203 7.997 -19.459 1.00 90.12 107 GLU A CA 1
ATOM 859 C C . GLU A 1 107 ? 19.850 7.688 -18.093 1.00 90.12 107 GLU A C 1
ATOM 861 O O . GLU A 1 107 ? 19.159 7.644 -17.077 1.00 90.12 107 GLU A O 1
ATOM 866 N N . LEU A 1 108 ? 21.181 7.539 -18.040 1.00 91.75 108 LEU A N 1
ATOM 867 C CA . LEU A 1 108 ? 21.950 7.344 -16.798 1.00 91.75 108 LEU A CA 1
ATOM 868 C C . LEU A 1 108 ? 22.128 8.630 -15.980 1.00 91.75 108 LEU A C 1
ATOM 870 O O . LEU A 1 108 ? 22.765 8.621 -14.930 1.00 91.75 108 LEU A O 1
ATOM 874 N N . ILE A 1 109 ? 21.601 9.754 -16.461 1.00 88.38 109 ILE A N 1
ATOM 875 C CA . ILE A 1 109 ? 21.716 11.058 -15.815 1.00 88.38 109 ILE A CA 1
ATOM 876 C C . ILE A 1 109 ? 20.324 11.663 -15.669 1.00 88.38 109 ILE A C 1
ATOM 878 O O . ILE A 1 109 ? 19.471 11.531 -16.548 1.00 88.38 109 ILE A O 1
ATOM 882 N N . ALA A 1 110 ? 20.086 12.388 -14.574 1.00 82.00 110 ALA A N 1
ATOM 883 C CA . ALA A 1 110 ? 18.827 13.085 -14.382 1.00 82.00 110 ALA A CA 1
ATOM 884 C C . ALA A 1 110 ? 18.584 14.120 -15.496 1.00 82.00 110 ALA A C 1
ATOM 886 O O . ALA A 1 110 ? 19.468 14.887 -15.880 1.00 82.00 110 ALA A O 1
ATOM 887 N N . LYS A 1 111 ? 17.336 14.220 -15.966 1.00 76.31 111 LYS A N 1
ATOM 888 C CA . LYS A 1 111 ? 16.945 15.126 -17.061 1.00 76.31 111 LYS A CA 1
ATOM 889 C C . LYS A 1 111 ? 17.371 16.591 -16.852 1.00 76.31 111 LYS A C 1
ATOM 891 O O . LYS A 1 111 ? 17.750 17.262 -17.805 1.00 76.31 111 LYS A O 1
ATOM 896 N N . GLN A 1 112 ? 17.328 17.080 -15.612 1.00 74.06 112 GLN A N 1
ATOM 897 C CA . GLN A 1 112 ? 17.741 18.450 -15.268 1.00 74.06 112 GLN A CA 1
ATOM 898 C C . GLN A 1 112 ? 19.251 18.673 -15.465 1.00 74.06 112 GLN A C 1
ATOM 900 O O . GLN A 1 112 ? 19.675 19.725 -15.948 1.00 74.06 112 GLN A O 1
ATOM 905 N N . GLU A 1 113 ? 20.067 17.676 -15.124 1.00 80.25 113 GLU A N 1
ATOM 906 C CA . GLU A 1 113 ? 21.511 17.714 -15.357 1.00 80.25 113 GLU A CA 1
ATOM 907 C C . GLU A 1 113 ? 21.818 17.548 -16.849 1.00 80.25 113 GLU A C 1
ATOM 909 O O . GLU A 1 113 ? 22.686 18.243 -17.372 1.00 80.25 113 GLU A O 1
ATOM 914 N N . HIS A 1 114 ? 21.064 16.699 -17.560 1.00 77.38 114 HIS A N 1
ATOM 915 C CA . HIS A 1 114 ? 21.213 16.502 -19.004 1.00 77.38 114 HIS A CA 1
ATOM 916 C C . HIS A 1 114 ? 21.140 17.830 -19.773 1.00 77.38 114 HIS A C 1
ATOM 918 O O . HIS A 1 114 ? 22.024 18.120 -20.580 1.00 77.38 114 HIS A O 1
ATOM 924 N N . ASP A 1 115 ? 20.149 18.679 -19.483 1.00 74.00 115 ASP A N 1
ATOM 925 C CA . ASP A 1 115 ? 20.022 20.001 -20.114 1.00 74.00 115 ASP A CA 1
ATOM 926 C C . ASP A 1 115 ? 21.241 20.900 -19.833 1.00 74.00 115 ASP A C 1
ATOM 928 O O . ASP A 1 115 ? 21.723 21.601 -20.728 1.00 74.00 115 ASP A O 1
ATOM 932 N N . SER A 1 116 ? 21.794 20.818 -18.619 1.00 79.31 116 SER A N 1
ATOM 933 C CA . SER A 1 116 ? 22.993 21.562 -18.215 1.00 79.31 116 SER A CA 1
ATOM 934 C C . SER A 1 116 ? 24.241 21.078 -18.962 1.00 79.31 116 SER A C 1
ATOM 936 O O . SER A 1 116 ? 25.006 21.898 -19.477 1.00 79.31 116 SER A O 1
ATOM 938 N N . TYR A 1 117 ? 24.419 19.761 -19.119 1.00 80.75 117 TYR A N 1
ATOM 939 C CA . TYR A 1 117 ? 25.486 19.195 -19.949 1.00 80.75 117 TYR A CA 1
ATOM 940 C C . TYR A 1 117 ? 25.315 19.585 -21.421 1.00 80.75 117 TYR A C 1
ATOM 942 O O . TYR A 1 117 ? 26.285 19.945 -22.086 1.00 80.75 117 TYR A O 1
ATOM 950 N N . VAL A 1 118 ? 24.087 19.596 -21.948 1.00 74.25 118 VAL A N 1
ATOM 951 C CA . VAL A 1 118 ? 23.806 20.048 -23.321 1.00 74.25 118 VAL A CA 1
ATOM 952 C C . VAL A 1 118 ? 24.142 21.532 -23.508 1.00 74.25 118 VAL A C 1
ATOM 954 O O . VAL A 1 118 ? 24.675 21.918 -24.554 1.00 74.25 118 VAL A O 1
ATOM 957 N N . ASP A 1 119 ? 23.860 22.381 -22.523 1.00 75.69 119 ASP A N 1
ATOM 958 C CA . ASP A 1 119 ? 24.246 23.791 -22.557 1.00 75.69 119 ASP A CA 1
ATOM 959 C C . ASP A 1 119 ? 25.762 23.991 -22.454 1.00 75.69 119 ASP A C 1
ATOM 961 O O . ASP A 1 119 ? 26.307 24.795 -23.219 1.00 75.69 119 ASP A O 1
ATOM 965 N N . ALA A 1 120 ? 26.451 23.216 -21.612 1.00 78.06 120 ALA A N 1
ATOM 966 C CA . ALA A 1 120 ? 27.911 23.196 -21.535 1.00 78.06 120 ALA A CA 1
ATOM 967 C C . ALA A 1 120 ? 28.539 22.784 -22.878 1.00 78.06 120 ALA A C 1
ATOM 969 O O . ALA A 1 120 ? 29.394 23.498 -23.405 1.00 78.06 120 ALA A O 1
ATOM 970 N N . ARG A 1 121 ? 28.032 21.718 -23.516 1.00 76.56 121 ARG A N 1
ATOM 971 C CA . ARG A 1 121 ? 28.422 21.308 -24.880 1.00 76.56 121 ARG A CA 1
ATOM 972 C C . ARG A 1 121 ? 28.226 22.450 -25.879 1.00 76.56 121 ARG A C 1
ATOM 974 O O . ARG A 1 121 ? 29.115 22.753 -26.672 1.00 76.56 121 ARG A O 1
ATOM 981 N N . GLY A 1 122 ? 27.082 23.133 -25.817 1.00 70.00 122 GLY A N 1
ATOM 982 C CA . GLY A 1 122 ? 26.789 24.294 -26.658 1.00 70.00 122 GLY A CA 1
ATOM 983 C C . GLY A 1 122 ? 27.727 25.486 -26.422 1.00 70.00 122 GLY A C 1
ATOM 984 O O . GLY A 1 122 ? 28.001 26.229 -27.365 1.00 70.00 122 GLY A O 1
ATOM 985 N N . ALA A 1 123 ? 28.218 25.681 -25.195 1.00 74.69 123 ALA A N 1
ATOM 986 C CA . ALA A 1 123 ? 29.192 26.715 -24.849 1.00 74.69 123 ALA A CA 1
ATOM 987 C C . ALA A 1 123 ? 30.592 26.389 -25.403 1.00 74.69 123 ALA A C 1
ATOM 989 O O . ALA A 1 123 ? 31.215 27.251 -26.029 1.00 74.69 123 ALA A O 1
ATOM 990 N N . ILE A 1 124 ? 31.036 25.134 -25.283 1.00 74.12 124 ILE A N 1
ATOM 991 C CA . ILE A 1 124 ? 32.327 24.664 -25.810 1.00 74.12 124 ILE A CA 1
ATOM 992 C C . ILE A 1 124 ? 32.397 24.831 -27.337 1.00 74.12 124 ILE A C 1
ATOM 994 O O . ILE A 1 124 ? 33.401 25.318 -27.863 1.00 74.12 124 ILE A O 1
ATOM 998 N N . ILE A 1 125 ? 31.306 24.522 -28.052 1.00 65.75 125 ILE A N 1
ATOM 999 C CA . ILE A 1 125 ? 31.210 24.680 -29.518 1.00 65.75 125 ILE A CA 1
ATOM 1000 C C . ILE A 1 125 ? 31.302 26.156 -29.948 1.00 65.75 125 ILE A C 1
ATOM 1002 O O . ILE A 1 125 ? 31.734 26.450 -31.054 1.00 65.75 125 ILE A O 1
ATOM 1006 N N . VAL A 1 126 ? 30.938 27.120 -29.099 1.00 68.50 126 VAL A N 1
ATOM 1007 C CA . VAL A 1 126 ? 31.140 28.554 -29.401 1.00 68.50 126 VAL A CA 1
ATOM 1008 C C . VAL A 1 126 ? 32.452 29.103 -28.827 1.00 68.50 126 VAL A C 1
ATOM 1010 O O . VAL A 1 126 ? 32.614 30.317 -28.711 1.00 68.50 126 VAL A O 1
ATOM 1013 N N . GLY A 1 127 ? 33.388 28.215 -28.468 1.00 69.25 127 GLY A N 1
ATOM 1014 C CA . GLY A 1 127 ? 34.720 28.553 -27.962 1.00 69.25 127 GLY A CA 1
ATOM 1015 C C . GLY A 1 127 ? 34.762 28.964 -26.487 1.00 69.25 127 GLY A C 1
ATOM 1016 O O . GLY A 1 127 ? 35.746 29.561 -26.059 1.00 69.25 127 GLY A O 1
ATOM 1017 N N . LYS A 1 128 ? 33.707 28.685 -25.711 1.00 69.69 128 LYS A N 1
ATOM 1018 C CA . LYS A 1 128 ? 33.591 29.029 -24.286 1.00 69.69 128 LYS A CA 1
ATOM 1019 C C . LYS A 1 128 ? 33.544 27.759 -23.431 1.00 69.69 128 LYS A C 1
ATOM 1021 O O . LYS A 1 128 ? 32.464 27.315 -23.058 1.00 69.69 128 LYS A O 1
ATOM 1026 N N . GLY A 1 129 ? 34.712 27.184 -23.148 1.00 72.38 129 GLY A N 1
ATOM 1027 C CA . GLY A 1 129 ? 34.876 25.984 -22.317 1.00 72.38 129 GLY A CA 1
ATOM 1028 C C . GLY A 1 129 ? 35.842 24.968 -22.926 1.00 72.38 129 GLY A C 1
ATOM 1029 O O . GLY A 1 129 ? 36.353 25.183 -24.031 1.00 72.38 129 GLY A O 1
ATOM 1030 N N . ASP A 1 130 ? 36.054 23.866 -22.207 1.00 77.19 130 ASP A N 1
ATOM 1031 C CA . ASP A 1 130 ? 36.913 22.757 -22.614 1.00 77.19 130 ASP A CA 1
ATOM 1032 C C . ASP A 1 130 ? 36.197 21.395 -22.523 1.00 77.19 130 ASP A C 1
ATOM 1034 O O . ASP A 1 130 ? 35.333 21.182 -21.670 1.00 77.19 130 ASP A O 1
ATOM 1038 N N . TRP A 1 131 ? 36.523 20.485 -23.448 1.00 72.06 131 TRP A N 1
ATOM 1039 C CA . TRP A 1 131 ? 35.897 19.160 -23.520 1.00 72.06 131 TRP A CA 1
ATOM 1040 C C . TRP A 1 131 ? 36.393 18.211 -22.430 1.00 72.06 131 TRP A C 1
ATOM 1042 O O . TRP A 1 131 ? 35.613 17.362 -22.003 1.00 72.06 131 TRP A O 1
ATOM 1052 N N . GLN A 1 132 ? 37.636 18.357 -21.960 1.00 74.31 132 GLN A N 1
ATOM 1053 C CA . GLN A 1 132 ? 38.195 17.507 -20.912 1.00 74.31 132 GLN A CA 1
ATOM 1054 C C . GLN A 1 132 ? 37.460 17.734 -19.590 1.00 74.31 132 GLN A C 1
ATOM 1056 O O . GLN A 1 132 ? 37.002 16.776 -18.972 1.00 74.31 132 GLN A O 1
ATOM 1061 N N . ASP A 1 133 ? 37.252 18.998 -19.216 1.00 76.75 133 ASP A N 1
ATOM 1062 C CA . ASP A 1 133 ? 36.512 19.366 -18.005 1.00 76.75 133 ASP A CA 1
ATOM 1063 C C . ASP A 1 133 ? 35.064 18.858 -18.047 1.00 76.75 133 ASP A C 1
ATOM 1065 O O . ASP A 1 133 ? 34.580 18.252 -17.091 1.00 76.75 133 ASP A O 1
ATOM 1069 N N . HIS A 1 134 ? 34.374 19.047 -19.179 1.00 83.44 134 HIS A N 1
ATOM 1070 C CA . HIS A 1 134 ? 33.018 18.525 -19.364 1.00 83.44 134 HIS A CA 1
ATOM 1071 C C . HIS A 1 134 ? 32.975 16.994 -19.254 1.00 83.44 134 HIS A C 1
ATOM 1073 O O . HIS A 1 134 ? 32.121 16.455 -18.549 1.00 83.44 134 HIS A O 1
ATOM 1079 N N . ASN A 1 135 ? 33.864 16.292 -19.964 1.00 79.94 135 ASN A N 1
ATOM 1080 C CA . ASN A 1 135 ? 33.859 14.833 -20.033 1.00 79.94 135 ASN A CA 1
ATOM 1081 C C . ASN A 1 135 ? 34.206 14.196 -18.686 1.00 79.94 135 ASN A C 1
ATOM 1083 O O . ASN A 1 135 ? 33.536 13.246 -18.304 1.00 79.94 135 ASN A O 1
ATOM 1087 N N . ASN A 1 136 ? 35.158 14.749 -17.929 1.00 81.25 136 ASN A N 1
ATOM 1088 C CA . ASN A 1 136 ? 35.494 14.251 -16.592 1.00 81.25 136 ASN A CA 1
ATOM 1089 C C . ASN A 1 136 ? 34.277 14.276 -15.654 1.00 81.25 136 ASN A C 1
ATOM 1091 O O . ASN A 1 136 ? 33.969 13.279 -15.003 1.00 81.25 136 ASN A O 1
ATOM 1095 N N . VAL A 1 137 ? 33.542 15.394 -15.628 1.00 83.81 137 VAL A N 1
ATOM 1096 C CA . VAL A 1 137 ? 32.333 15.529 -14.800 1.00 83.81 137 VAL A CA 1
ATOM 1097 C C . VAL A 1 137 ? 31.222 14.600 -15.295 1.00 83.81 137 VAL A C 1
ATOM 1099 O O . VAL A 1 137 ? 30.535 13.966 -14.496 1.00 83.81 137 VAL A O 1
ATOM 1102 N N . TRP A 1 138 ? 31.043 14.497 -16.613 1.00 86.06 138 TRP A N 1
ATOM 1103 C CA . TRP A 1 138 ? 30.013 13.653 -17.218 1.00 86.06 138 TRP A CA 1
ATOM 1104 C C . TRP A 1 138 ? 30.275 12.153 -16.994 1.00 86.06 138 TRP A C 1
ATOM 1106 O O . TRP A 1 138 ? 29.359 11.432 -16.604 1.00 86.06 138 TRP A O 1
ATOM 1116 N N . PHE A 1 139 ? 31.515 11.685 -17.171 1.00 87.56 139 PHE A N 1
ATOM 1117 C CA . PHE A 1 139 ? 31.900 10.291 -16.928 1.00 87.56 139 PHE A CA 1
ATOM 1118 C C . PHE A 1 139 ? 31.808 9.917 -15.452 1.00 87.56 139 PHE A C 1
ATOM 1120 O O . PHE A 1 139 ? 31.265 8.859 -15.149 1.00 87.56 139 PHE A O 1
ATOM 1127 N N . SER A 1 140 ? 32.246 10.790 -14.536 1.00 87.88 140 SER A N 1
ATOM 1128 C CA . SER A 1 140 ? 32.072 10.566 -13.092 1.00 87.88 140 SER A CA 1
ATOM 1129 C C . SER A 1 140 ? 30.600 10.325 -12.752 1.00 87.88 140 SER A C 1
ATOM 1131 O O . SER A 1 140 ? 30.260 9.334 -12.113 1.00 87.88 140 SER A O 1
ATOM 1133 N N . ARG A 1 141 ? 29.709 11.180 -13.271 1.00 89.75 141 ARG A N 1
ATOM 1134 C CA . ARG A 1 141 ? 28.260 11.097 -13.044 1.00 89.75 141 ARG A CA 1
ATOM 1135 C C . ARG A 1 141 ? 27.640 9.807 -13.596 1.00 89.75 141 ARG A C 1
ATOM 1137 O O . ARG A 1 141 ? 26.781 9.204 -12.954 1.00 89.75 141 ARG A O 1
ATOM 1144 N N . ILE A 1 142 ? 28.058 9.382 -14.791 1.00 92.06 142 ILE A N 1
ATOM 1145 C CA . ILE A 1 142 ? 27.605 8.120 -15.395 1.00 92.06 142 ILE A CA 1
ATOM 1146 C C . ILE A 1 142 ? 28.090 6.930 -14.570 1.00 92.06 142 ILE A C 1
ATOM 1148 O O . ILE A 1 142 ? 27.302 6.030 -14.281 1.00 92.06 142 ILE A O 1
ATOM 1152 N N . ASN A 1 143 ? 29.362 6.937 -14.171 1.00 92.69 143 ASN A N 1
ATOM 1153 C CA . ASN A 1 143 ? 29.963 5.862 -13.393 1.00 92.69 143 ASN A CA 1
ATOM 1154 C C . ASN A 1 143 ? 29.254 5.674 -12.046 1.00 92.69 143 ASN A C 1
ATOM 1156 O O . ASN A 1 143 ? 28.903 4.544 -11.731 1.00 92.69 143 ASN A O 1
ATOM 1160 N N . GLU A 1 144 ? 28.905 6.757 -11.345 1.00 92.81 144 GLU A N 1
ATOM 1161 C CA . GLU A 1 144 ? 28.111 6.691 -10.106 1.00 92.81 144 GLU A CA 1
ATOM 1162 C C . GLU A 1 144 ? 26.766 5.973 -10.277 1.00 92.81 144 GLU A C 1
ATOM 1164 O O . GLU A 1 144 ? 26.285 5.342 -9.342 1.00 92.81 144 GLU A O 1
ATOM 1169 N N . THR A 1 145 ? 26.135 6.083 -11.449 1.00 94.56 145 THR A N 1
ATOM 1170 C CA . THR A 1 145 ? 24.871 5.388 -11.739 1.00 94.56 145 THR A CA 1
ATOM 1171 C C . THR A 1 145 ? 25.111 3.937 -12.133 1.00 94.56 145 THR A C 1
ATOM 1173 O O . THR A 1 145 ? 24.378 3.052 -11.700 1.00 94.56 145 THR A O 1
ATOM 1176 N N . LEU A 1 146 ? 26.140 3.678 -12.941 1.00 95.31 146 LEU A N 1
ATOM 1177 C CA . LEU A 1 146 ? 26.520 2.327 -13.351 1.00 95.31 146 LEU A CA 1
ATOM 1178 C C . LEU A 1 146 ? 26.964 1.462 -12.167 1.00 95.31 146 LEU A C 1
ATOM 1180 O O . LEU A 1 146 ? 26.746 0.255 -12.207 1.00 95.31 146 LEU A O 1
ATOM 1184 N N . ASP A 1 147 ? 27.521 2.056 -11.112 1.00 93.88 147 ASP A N 1
ATOM 1185 C CA . ASP A 1 147 ? 27.869 1.358 -9.866 1.00 93.88 147 ASP A CA 1
ATOM 1186 C C . ASP A 1 147 ? 26.639 0.893 -9.067 1.00 93.88 147 ASP A C 1
ATOM 1188 O O . ASP A 1 147 ? 26.767 0.088 -8.148 1.00 93.88 147 ASP A O 1
ATOM 1192 N N . LEU A 1 148 ? 25.441 1.377 -9.416 1.00 95.06 148 LEU A N 1
ATOM 1193 C CA . LEU A 1 148 ? 24.173 0.939 -8.822 1.00 95.06 148 LEU A CA 1
ATOM 1194 C C . LEU A 1 148 ? 23.518 -0.208 -9.601 1.00 95.06 148 LEU A C 1
ATOM 1196 O O . LEU A 1 148 ? 22.507 -0.735 -9.139 1.00 95.06 148 LEU A O 1
ATOM 1200 N N . LEU A 1 149 ? 24.031 -0.550 -10.791 1.00 95.56 149 LEU A N 1
ATOM 1201 C CA . LEU A 1 149 ? 23.453 -1.590 -11.641 1.00 95.56 149 LEU A CA 1
ATOM 1202 C C . LEU A 1 149 ? 23.974 -2.984 -11.282 1.00 95.56 149 LEU A C 1
ATOM 1204 O O . LEU A 1 149 ? 25.083 -3.154 -10.783 1.00 95.56 149 LEU A O 1
ATOM 1208 N N . ASP A 1 150 ? 23.164 -3.991 -11.598 1.00 94.94 150 ASP A N 1
ATOM 1209 C CA . ASP A 1 150 ? 23.490 -5.400 -11.403 1.00 94.94 150 ASP A CA 1
ATOM 1210 C C . ASP A 1 150 ? 24.023 -6.042 -12.694 1.00 94.94 150 ASP A C 1
ATOM 1212 O O . ASP A 1 150 ? 23.323 -6.119 -13.709 1.00 94.94 150 ASP A O 1
ATOM 1216 N N . TYR A 1 151 ? 25.256 -6.546 -12.629 1.00 94.56 151 TYR A N 1
ATOM 1217 C CA . TYR A 1 151 ? 25.967 -7.201 -13.731 1.00 94.56 151 TYR A CA 1
ATOM 1218 C C . TYR A 1 151 ? 26.012 -8.731 -13.598 1.00 94.56 151 TYR A C 1
ATOM 1220 O O . TYR A 1 151 ? 26.842 -9.376 -14.235 1.00 94.56 151 TYR A O 1
ATOM 1228 N N . SER A 1 152 ? 25.135 -9.338 -12.792 1.00 92.06 152 SER A N 1
ATOM 1229 C CA . SER A 1 152 ? 24.981 -10.802 -12.713 1.00 92.06 152 SER A CA 1
ATOM 1230 C C . SER A 1 152 ? 24.580 -11.445 -14.050 1.00 92.06 152 SER A C 1
ATOM 1232 O O . SER A 1 152 ? 24.907 -12.603 -14.300 1.00 92.06 152 SER A O 1
ATOM 1234 N N . MET A 1 153 ? 23.940 -10.676 -14.936 1.00 92.25 153 MET A N 1
ATOM 1235 C CA . MET A 1 153 ? 23.641 -11.038 -16.325 1.00 92.25 153 MET A CA 1
ATOM 1236 C C . MET A 1 153 ? 24.162 -9.965 -17.301 1.00 92.25 153 MET A C 1
ATOM 1238 O O . MET A 1 153 ? 24.439 -8.838 -16.877 1.00 92.25 153 MET A O 1
ATOM 1242 N N . PRO A 1 154 ? 24.303 -10.283 -18.606 1.00 94.69 154 PRO A N 1
ATOM 1243 C CA . PRO A 1 154 ? 24.701 -9.323 -19.635 1.00 94.69 154 PRO A CA 1
ATOM 1244 C C . PRO A 1 154 ? 23.872 -8.031 -19.637 1.00 94.69 154 PRO A C 1
ATOM 1246 O O . PRO A 1 154 ? 22.648 -8.058 -19.726 1.00 94.69 154 PRO A O 1
ATOM 1249 N N . VAL A 1 155 ? 24.552 -6.883 -19.624 1.00 96.56 155 VAL A N 1
ATOM 1250 C CA . VAL A 1 155 ? 23.948 -5.554 -19.777 1.00 96.56 155 VAL A CA 1
ATOM 1251 C C . VAL A 1 155 ? 24.480 -4.912 -21.053 1.00 96.56 155 VAL A C 1
ATOM 1253 O O . VAL A 1 155 ? 25.682 -4.691 -21.199 1.00 96.56 155 VAL A O 1
ATOM 1256 N N . ILE A 1 156 ? 23.579 -4.581 -21.980 1.00 97.31 156 ILE A N 1
ATOM 1257 C CA . ILE A 1 156 ? 23.916 -3.822 -23.189 1.00 97.31 156 ILE A CA 1
ATOM 1258 C C . ILE A 1 156 ? 23.675 -2.335 -22.941 1.00 97.31 156 ILE A C 1
ATOM 1260 O O . ILE A 1 156 ? 22.569 -1.933 -22.570 1.00 97.31 156 ILE A O 1
ATOM 1264 N N . ILE A 1 157 ? 24.694 -1.520 -23.209 1.00 97.56 157 ILE A N 1
ATOM 1265 C CA . ILE A 1 157 ? 24.603 -0.062 -23.212 1.00 97.56 157 ILE A CA 1
ATOM 1266 C C . ILE A 1 157 ? 24.857 0.510 -24.608 1.00 97.56 157 ILE A C 1
ATOM 1268 O O . ILE A 1 157 ? 25.823 0.164 -25.292 1.00 97.56 157 ILE A O 1
ATOM 1272 N N . PHE A 1 158 ? 24.003 1.439 -25.028 1.00 97.25 158 PHE A N 1
ATOM 1273 C CA . PHE A 1 158 ? 24.210 2.215 -26.244 1.00 97.25 158 PHE A CA 1
ATOM 1274 C C . PHE A 1 158 ? 24.943 3.520 -25.927 1.00 97.25 158 PHE A C 1
ATOM 1276 O O . PHE A 1 158 ? 24.432 4.363 -25.191 1.00 97.25 158 PHE A O 1
ATOM 1283 N N . VAL A 1 159 ? 26.119 3.722 -26.527 1.00 93.19 159 VAL A N 1
ATOM 1284 C CA . VAL A 1 159 ? 26.984 4.891 -26.274 1.00 93.19 159 VAL A CA 1
ATOM 1285 C C . VAL A 1 159 ? 27.262 5.690 -27.545 1.00 93.19 159 VAL A C 1
ATOM 1287 O O . VAL A 1 159 ? 27.102 5.194 -28.659 1.00 93.19 159 VAL A O 1
ATOM 1290 N N . HIS A 1 160 ? 27.682 6.952 -27.406 1.00 88.12 160 HIS A N 1
ATOM 1291 C CA . HIS A 1 160 ? 27.942 7.829 -28.559 1.00 88.12 160 HIS A CA 1
ATOM 1292 C C . HIS A 1 160 ? 29.323 7.624 -29.196 1.00 88.12 160 HIS A C 1
ATOM 1294 O O . HIS A 1 160 ? 29.478 7.887 -30.392 1.00 88.12 160 HIS A O 1
ATOM 1300 N N . THR A 1 161 ? 30.323 7.200 -28.417 1.00 86.50 161 THR A N 1
ATOM 1301 C CA . THR A 1 161 ? 31.726 7.089 -28.845 1.00 86.50 161 THR A CA 1
ATOM 1302 C C . THR A 1 161 ? 32.428 5.900 -28.185 1.00 86.50 161 THR A C 1
ATOM 1304 O O . THR A 1 161 ? 31.990 5.413 -27.145 1.00 86.50 161 THR A O 1
ATOM 1307 N N . GLU A 1 162 ? 33.535 5.447 -28.780 1.00 87.81 162 GLU A N 1
ATOM 1308 C CA . GLU A 1 162 ? 34.398 4.413 -28.189 1.00 87.81 162 GLU A CA 1
ATOM 1309 C C . GLU A 1 162 ? 35.053 4.872 -26.884 1.00 87.81 162 GLU A C 1
ATOM 1311 O O . GLU A 1 162 ? 35.100 4.105 -25.934 1.00 87.81 162 GLU A O 1
ATOM 1316 N N . GLU A 1 163 ? 35.490 6.133 -26.808 1.00 84.50 163 GLU A N 1
ATOM 1317 C CA . GLU A 1 163 ? 36.015 6.723 -25.570 1.00 84.50 163 GLU A CA 1
ATOM 1318 C C . GLU A 1 163 ? 35.004 6.565 -24.432 1.00 84.50 163 GLU A C 1
ATOM 1320 O O . GLU A 1 163 ? 35.352 6.030 -23.391 1.00 84.50 163 GLU A O 1
ATOM 1325 N N . THR A 1 164 ? 33.726 6.898 -24.656 1.00 88.25 164 THR A N 1
ATOM 1326 C CA . THR A 1 164 ? 32.689 6.689 -23.636 1.00 88.25 164 THR A CA 1
ATOM 1327 C C . THR A 1 164 ? 32.576 5.229 -23.207 1.00 88.25 164 THR A C 1
ATOM 1329 O O . THR A 1 164 ? 32.383 4.993 -22.026 1.00 88.25 164 THR A O 1
ATOM 1332 N N . ALA A 1 165 ? 32.705 4.258 -24.119 1.00 90.44 165 ALA A N 1
ATOM 1333 C CA . ALA A 1 165 ? 32.668 2.840 -23.752 1.00 90.44 165 ALA A CA 1
ATOM 1334 C C . ALA A 1 165 ? 33.833 2.453 -22.824 1.00 90.44 165 ALA A C 1
ATOM 1336 O O . ALA A 1 165 ? 33.618 1.801 -21.806 1.00 90.44 165 ALA A O 1
ATOM 1337 N N . LEU A 1 166 ? 35.054 2.884 -23.147 1.00 89.19 166 LEU A N 1
ATOM 1338 C CA . LEU A 1 166 ? 36.248 2.554 -22.364 1.00 89.19 166 LEU A CA 1
ATOM 1339 C C . LEU A 1 166 ? 36.242 3.248 -20.994 1.00 89.19 166 LEU A C 1
ATOM 1341 O O . LEU A 1 166 ? 36.488 2.608 -19.978 1.00 89.19 166 LEU A O 1
ATOM 1345 N N . GLU A 1 167 ? 35.871 4.529 -20.952 1.00 88.06 167 GLU A N 1
ATOM 1346 C CA . GLU A 1 167 ? 35.808 5.352 -19.731 1.00 88.06 167 GLU A CA 1
ATOM 1347 C C . GLU A 1 167 ? 34.803 4.848 -18.686 1.00 88.06 167 GLU A C 1
ATOM 1349 O O . GLU A 1 167 ? 34.908 5.179 -17.504 1.00 88.06 167 GLU A O 1
ATOM 1354 N N . ILE A 1 168 ? 33.826 4.048 -19.117 1.00 91.50 168 ILE A N 1
ATOM 1355 C CA . ILE A 1 168 ? 32.816 3.443 -18.244 1.00 91.50 168 ILE A CA 1
ATOM 1356 C C . ILE A 1 168 ? 33.033 1.935 -18.049 1.00 91.50 168 ILE A C 1
ATOM 1358 O O . ILE A 1 168 ? 32.157 1.253 -17.516 1.00 91.50 168 ILE A O 1
ATOM 1362 N N . GLY A 1 169 ? 34.164 1.383 -18.497 1.00 92.75 169 GLY A N 1
ATOM 1363 C CA . GLY A 1 169 ? 34.460 -0.045 -18.352 1.00 92.75 169 GLY A CA 1
ATOM 1364 C C . GLY A 1 169 ? 33.558 -0.971 -19.177 1.00 92.75 169 GLY A C 1
ATOM 1365 O O . GLY A 1 169 ? 33.438 -2.146 -18.848 1.00 92.75 169 GLY A O 1
ATOM 1366 N N . ALA A 1 170 ? 32.896 -0.468 -20.224 1.00 94.62 170 ALA A N 1
ATOM 1367 C CA . ALA A 1 170 ? 32.020 -1.260 -21.083 1.00 94.62 170 ALA A CA 1
ATOM 1368 C C . ALA A 1 170 ? 32.795 -1.847 -22.267 1.00 94.62 170 ALA A C 1
ATOM 1370 O O . ALA A 1 170 ? 33.421 -1.114 -23.036 1.00 94.62 170 ALA A O 1
ATOM 1371 N N . LYS A 1 171 ? 32.708 -3.164 -22.475 1.00 94.06 171 LYS A N 1
ATOM 1372 C CA . LYS A 1 171 ? 33.401 -3.856 -23.571 1.00 94.06 171 LYS A CA 1
ATOM 1373 C C . LYS A 1 171 ? 32.755 -3.524 -24.926 1.00 94.06 171 LYS A C 1
ATOM 1375 O O . LYS A 1 171 ? 31.612 -3.929 -25.148 1.00 94.06 171 LYS A O 1
ATOM 1380 N N . PRO A 1 172 ? 33.440 -2.849 -25.870 1.00 93.81 172 PRO A N 1
ATOM 1381 C CA . PRO A 1 172 ? 32.862 -2.555 -27.181 1.00 93.81 172 PRO A CA 1
ATOM 1382 C C . PRO A 1 172 ? 32.614 -3.835 -27.991 1.00 93.81 172 PRO A C 1
ATOM 1384 O O . PRO A 1 172 ? 33.538 -4.617 -28.211 1.00 93.81 172 PRO A O 1
ATOM 1387 N N . ILE A 1 173 ? 31.380 -4.036 -28.465 1.00 95.75 173 ILE A N 1
ATOM 1388 C CA . ILE A 1 173 ? 30.991 -5.207 -29.279 1.00 95.75 173 ILE A CA 1
ATOM 1389 C C . ILE A 1 173 ? 30.561 -4.851 -30.708 1.00 95.75 173 ILE A C 1
ATOM 1391 O O . ILE A 1 173 ? 30.496 -5.734 -31.566 1.00 95.75 173 ILE A O 1
ATOM 1395 N N . ALA A 1 174 ? 30.257 -3.577 -30.972 1.00 95.75 174 ALA A N 1
ATOM 1396 C CA . ALA A 1 174 ? 29.818 -3.117 -32.285 1.00 95.75 174 ALA A CA 1
ATOM 1397 C C . ALA A 1 174 ? 29.995 -1.606 -32.470 1.00 95.75 174 ALA A C 1
ATOM 1399 O O . ALA A 1 174 ? 29.826 -0.831 -31.523 1.00 95.75 174 ALA A O 1
ATOM 1400 N N . PHE A 1 175 ? 30.217 -1.185 -33.717 1.00 95.81 175 PHE A N 1
ATOM 1401 C CA . PHE A 1 175 ? 30.032 0.200 -34.150 1.00 95.81 175 PHE A CA 1
ATOM 1402 C C . PHE A 1 175 ? 29.023 0.255 -35.292 1.00 95.81 175 PHE A C 1
ATOM 1404 O O . PHE A 1 175 ? 29.305 -0.184 -36.408 1.00 95.81 175 PHE A O 1
ATOM 1411 N N . LEU A 1 176 ? 27.843 0.808 -35.010 1.00 95.38 176 LEU A N 1
ATOM 1412 C CA . LEU A 1 176 ? 26.718 0.812 -35.940 1.00 95.38 176 LEU A CA 1
ATOM 1413 C C . LEU A 1 176 ? 26.342 2.247 -36.312 1.00 95.38 176 LEU A C 1
ATOM 1415 O O . LEU A 1 176 ? 26.023 3.082 -35.461 1.00 95.38 176 LEU A O 1
ATOM 1419 N N . LYS A 1 177 ? 26.348 2.540 -37.612 1.00 94.00 177 LYS A N 1
ATOM 1420 C CA . LYS A 1 177 ? 26.050 3.872 -38.150 1.00 94.00 177 LYS A CA 1
ATOM 1421 C C . LYS A 1 177 ? 25.070 3.765 -39.314 1.00 94.00 177 LYS A C 1
ATOM 1423 O O . LYS A 1 177 ? 25.128 2.816 -40.079 1.00 94.00 177 LYS A O 1
ATOM 1428 N N . VAL A 1 178 ? 24.184 4.742 -39.491 1.00 94.19 178 VAL A N 1
ATOM 1429 C CA . VAL A 1 178 ? 23.334 4.829 -40.697 1.00 94.19 178 VAL A CA 1
ATOM 1430 C C . VAL A 1 178 ? 23.913 5.810 -41.723 1.00 94.19 178 VAL A C 1
ATOM 1432 O O . VAL A 1 178 ? 24.742 6.648 -41.369 1.00 94.19 178 VAL A O 1
ATOM 1435 N N . THR A 1 179 ? 23.503 5.738 -42.989 1.00 94.31 179 THR A N 1
ATOM 1436 C CA . THR A 1 179 ? 23.890 6.711 -44.029 1.00 94.31 179 THR A CA 1
ATOM 1437 C C . THR A 1 179 ? 23.363 8.116 -43.723 1.00 94.31 179 THR A C 1
ATOM 1439 O O . THR A 1 179 ? 22.416 8.276 -42.954 1.00 94.31 179 THR A O 1
ATOM 1442 N N . GLU A 1 180 ? 23.949 9.151 -44.341 1.00 92.31 180 GLU A N 1
ATOM 1443 C CA . GLU A 1 180 ? 23.537 10.551 -44.115 1.00 92.31 180 GLU A CA 1
ATOM 1444 C C . GLU A 1 180 ? 22.047 10.750 -44.417 1.00 92.31 180 GLU A C 1
ATOM 1446 O O . GLU A 1 180 ? 21.334 11.394 -43.657 1.00 92.31 180 GLU A O 1
ATOM 1451 N N . THR A 1 181 ? 21.544 10.122 -45.482 1.00 91.19 181 THR A N 1
ATOM 1452 C CA . THR A 1 181 ? 20.129 10.192 -45.860 1.00 91.19 181 THR A CA 1
ATOM 1453 C C . THR A 1 181 ? 19.213 9.629 -44.772 1.00 91.19 181 THR A C 1
ATOM 1455 O O . THR A 1 181 ? 18.245 10.285 -44.392 1.00 91.19 181 THR A O 1
ATOM 1458 N N . ALA A 1 182 ? 19.518 8.441 -44.241 1.00 90.69 182 ALA A N 1
ATOM 1459 C CA . ALA A 1 182 ? 18.737 7.825 -43.167 1.00 90.69 182 ALA A CA 1
ATOM 1460 C C . ALA A 1 182 ? 18.868 8.601 -41.845 1.00 90.69 182 ALA A C 1
ATOM 1462 O O . ALA A 1 182 ? 17.890 8.770 -41.117 1.00 90.69 182 ALA A O 1
ATOM 1463 N N . HIS A 1 183 ? 20.058 9.133 -41.561 1.00 93.69 183 HIS A N 1
ATOM 1464 C CA . HIS A 1 183 ? 20.309 9.981 -40.398 1.00 93.69 183 HIS A CA 1
ATOM 1465 C C . HIS A 1 183 ? 19.475 11.265 -40.426 1.00 93.69 183 HIS A C 1
ATOM 1467 O O . HIS A 1 183 ? 18.797 11.571 -39.445 1.00 93.69 183 HIS A O 1
ATOM 1473 N N . GLU A 1 184 ? 19.456 11.978 -41.555 1.00 92.06 184 GLU A N 1
ATOM 1474 C CA . GLU A 1 184 ? 18.661 13.200 -41.733 1.00 92.06 184 GLU A CA 1
ATOM 1475 C C . GLU A 1 184 ? 17.158 12.944 -41.556 1.00 92.06 184 GLU A C 1
ATOM 1477 O O . GLU A 1 184 ? 16.452 13.773 -40.977 1.00 92.06 184 GLU A O 1
ATOM 1482 N N . ILE A 1 185 ? 16.673 11.773 -41.987 1.00 90.56 185 ILE A N 1
ATOM 1483 C CA . ILE A 1 185 ? 15.294 11.337 -41.739 1.00 90.56 185 ILE A CA 1
ATOM 1484 C C . ILE A 1 185 ? 15.055 11.153 -40.233 1.00 90.56 185 ILE A C 1
ATOM 1486 O O . ILE A 1 185 ? 14.106 11.730 -39.699 1.00 90.56 185 ILE A O 1
ATOM 1490 N N . ASN A 1 186 ? 15.936 10.433 -39.529 1.00 90.56 186 ASN A N 1
ATOM 1491 C CA . ASN A 1 186 ? 15.804 10.163 -38.091 1.00 90.56 186 ASN A CA 1
ATOM 1492 C C . ASN A 1 186 ? 15.786 11.435 -37.225 1.00 90.56 186 ASN A C 1
ATOM 1494 O O . ASN A 1 186 ? 15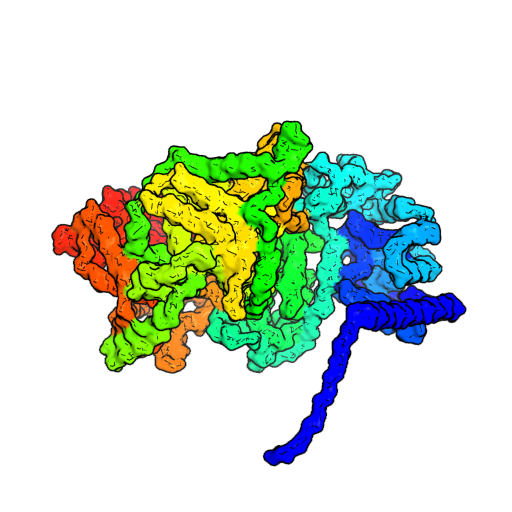.196 11.451 -36.144 1.00 90.56 186 ASN A O 1
ATOM 1498 N N . ILE A 1 187 ? 16.456 12.506 -37.659 1.00 91.44 187 ILE A N 1
ATOM 1499 C CA . ILE A 1 187 ? 16.567 13.758 -36.893 1.00 91.44 187 ILE A CA 1
ATOM 1500 C C . ILE A 1 187 ? 15.599 14.852 -37.361 1.00 91.44 187 ILE A C 1
ATOM 1502 O O . ILE A 1 187 ? 15.604 15.949 -36.794 1.00 91.44 187 ILE A O 1
ATOM 1506 N N . LYS A 1 188 ? 14.768 14.580 -38.378 1.00 89.56 188 LYS A N 1
ATOM 1507 C CA . LYS A 1 188 ? 13.890 15.564 -39.036 1.00 89.56 188 LYS A CA 1
ATOM 1508 C C . LYS A 1 188 ? 12.958 16.294 -38.070 1.00 89.56 188 LYS A C 1
ATOM 1510 O O . LYS A 1 188 ? 12.685 17.477 -38.270 1.00 89.56 188 LYS A O 1
ATOM 1515 N N . GLU A 1 189 ? 12.492 15.613 -37.029 1.00 87.81 189 GLU A N 1
ATOM 1516 C CA . GLU A 1 189 ? 11.556 16.156 -36.036 1.00 87.81 189 GLU A CA 1
ATOM 1517 C C . GLU A 1 189 ? 12.246 16.667 -34.765 1.00 87.81 189 GLU A C 1
ATOM 1519 O O . GLU A 1 189 ? 11.604 17.277 -33.914 1.00 87.81 189 GLU A O 1
ATOM 1524 N N . ARG A 1 190 ? 13.570 16.493 -34.638 1.00 83.62 190 ARG A N 1
ATOM 1525 C CA . ARG A 1 190 ? 14.319 17.012 -33.485 1.00 83.62 190 ARG A CA 1
ATOM 1526 C C . ARG A 1 190 ? 14.334 18.532 -33.495 1.00 83.62 190 ARG A C 1
ATOM 1528 O O . ARG A 1 190 ? 14.439 19.145 -34.562 1.00 83.62 190 ARG A O 1
ATOM 1535 N N . ASP A 1 191 ? 14.321 19.130 -32.310 1.00 81.25 191 ASP A N 1
ATOM 1536 C CA . ASP A 1 191 ? 14.538 20.566 -32.142 1.00 81.25 191 ASP A CA 1
ATOM 1537 C C . ASP A 1 191 ? 15.829 21.019 -32.868 1.00 81.25 191 ASP A C 1
ATOM 1539 O O . ASP A 1 191 ? 16.813 20.265 -32.889 1.00 81.25 191 ASP A O 1
ATOM 1543 N N . PRO A 1 192 ? 15.850 22.217 -33.491 1.00 78.00 192 PRO A N 1
ATOM 1544 C CA . PRO A 1 192 ? 16.978 22.680 -34.299 1.00 78.00 192 PRO A CA 1
ATOM 1545 C C . PRO A 1 192 ? 18.348 22.565 -33.616 1.00 78.00 192 PRO A C 1
ATOM 1547 O O . PRO A 1 192 ? 19.314 22.181 -34.277 1.00 78.00 192 PRO A O 1
ATOM 1550 N N . LYS A 1 193 ? 18.431 22.828 -32.303 1.00 71.38 193 LYS A N 1
ATOM 1551 C CA . LYS A 1 193 ? 19.679 22.739 -31.524 1.00 71.38 193 LYS A CA 1
ATOM 1552 C C . LYS A 1 193 ? 20.178 21.293 -31.450 1.00 71.38 193 LYS A C 1
ATOM 1554 O O . LYS A 1 193 ? 21.345 21.016 -31.718 1.00 71.38 193 LYS A O 1
ATOM 1559 N N . PHE A 1 194 ? 19.287 20.356 -31.133 1.00 74.69 194 PHE A N 1
ATOM 1560 C CA . PHE A 1 194 ? 19.613 18.930 -31.033 1.00 74.69 194 PHE A CA 1
ATOM 1561 C C . PHE A 1 194 ? 19.849 18.283 -32.399 1.00 74.69 194 PHE A C 1
ATOM 1563 O O . PHE A 1 194 ? 20.615 17.323 -32.515 1.00 74.69 194 PHE A O 1
ATOM 1570 N N . ARG A 1 195 ? 19.215 18.808 -33.450 1.00 83.19 195 ARG A N 1
ATOM 1571 C CA . ARG A 1 195 ? 19.414 18.364 -34.831 1.00 83.19 195 ARG A CA 1
ATOM 1572 C C . ARG A 1 195 ? 20.823 18.676 -35.323 1.00 83.19 195 ARG A C 1
ATOM 1574 O O . ARG A 1 195 ? 21.487 17.792 -35.853 1.00 83.19 195 ARG A O 1
ATOM 1581 N N . GLU A 1 196 ? 21.298 19.900 -35.105 1.00 77.12 196 GLU A N 1
ATOM 1582 C CA . GLU A 1 196 ? 22.666 20.296 -35.461 1.00 77.12 196 GLU A CA 1
ATOM 1583 C C . GLU A 1 196 ? 23.709 19.500 -34.666 1.00 77.12 196 GLU A C 1
ATOM 1585 O O . GLU A 1 196 ? 24.652 18.970 -35.249 1.00 77.12 196 GLU A O 1
ATOM 1590 N N . TRP A 1 197 ? 23.467 19.294 -33.368 1.00 75.50 197 TRP A N 1
ATOM 1591 C CA . TRP A 1 197 ? 24.287 18.420 -32.523 1.00 75.50 197 TRP A CA 1
ATOM 1592 C C . TRP A 1 197 ? 24.347 16.977 -33.054 1.00 75.50 197 TRP A C 1
ATOM 1594 O O . TRP A 1 197 ? 25.420 16.382 -33.143 1.00 75.50 197 TRP A O 1
ATOM 1604 N N . SER A 1 198 ? 23.208 16.427 -33.485 1.00 84.06 198 SER A N 1
ATOM 1605 C CA . SER A 1 198 ? 23.140 15.072 -34.047 1.00 84.06 198 SER A CA 1
ATOM 1606 C C . SER A 1 198 ? 23.908 14.950 -35.370 1.00 84.06 198 SER A C 1
ATOM 1608 O O . SER A 1 198 ? 24.578 13.942 -35.586 1.00 84.06 198 SER A O 1
ATOM 1610 N N . ARG A 1 199 ? 23.852 15.970 -36.244 1.00 84.75 199 ARG A N 1
ATOM 1611 C CA . ARG A 1 199 ? 24.637 16.020 -37.496 1.00 84.75 199 ARG A CA 1
ATOM 1612 C C . ARG A 1 199 ? 26.129 16.008 -37.220 1.00 84.75 199 ARG A C 1
ATOM 1614 O O . ARG A 1 199 ? 26.867 15.264 -37.861 1.00 84.75 199 ARG A O 1
ATOM 1621 N N . GLU A 1 200 ? 26.565 16.804 -36.253 1.00 77.19 200 GLU A N 1
ATOM 1622 C CA . GLU A 1 200 ? 27.982 16.906 -35.929 1.00 77.19 200 GLU A CA 1
ATOM 1623 C C . GLU A 1 200 ? 28.519 15.618 -35.299 1.00 77.19 200 GLU A C 1
ATOM 1625 O O . GLU A 1 200 ? 29.561 15.116 -35.726 1.00 77.19 200 GLU A O 1
ATOM 1630 N N . SER A 1 201 ? 27.759 15.021 -34.372 1.00 81.94 201 SER A N 1
ATOM 1631 C CA . SER A 1 201 ? 28.039 13.689 -33.820 1.00 81.94 201 SER A CA 1
ATOM 1632 C C . SER A 1 201 ? 28.187 12.645 -34.931 1.00 81.94 201 SER A C 1
ATOM 1634 O O . SER A 1 201 ? 29.166 11.902 -34.965 1.00 81.94 201 SER A O 1
ATOM 1636 N N . TRP A 1 202 ? 27.256 12.623 -35.888 1.00 87.69 202 TRP A N 1
ATOM 1637 C CA . TRP A 1 202 ? 27.275 11.671 -36.994 1.00 87.69 202 TRP A CA 1
ATOM 1638 C C . TRP A 1 202 ? 28.469 11.862 -37.935 1.00 87.69 202 TRP A C 1
ATOM 1640 O O . TRP A 1 202 ? 29.105 10.881 -38.325 1.00 87.69 202 TRP A O 1
ATOM 1650 N N . ARG A 1 203 ? 28.816 13.106 -38.289 1.00 82.88 203 ARG A N 1
ATOM 1651 C CA . ARG A 1 203 ? 29.950 13.397 -39.185 1.00 82.88 203 ARG A CA 1
ATOM 1652 C C . ARG A 1 203 ? 31.291 13.039 -38.560 1.00 82.88 203 ARG A C 1
ATOM 1654 O O . ARG A 1 203 ? 32.181 12.574 -39.269 1.00 82.88 203 ARG A O 1
ATOM 1661 N N . ARG A 1 204 ? 31.438 13.266 -37.252 1.00 75.75 204 ARG A N 1
ATOM 1662 C CA . ARG A 1 204 ? 32.733 13.185 -36.565 1.00 75.75 204 ARG A CA 1
ATOM 1663 C C . ARG A 1 204 ? 32.989 11.890 -35.803 1.00 75.75 204 ARG A C 1
ATOM 1665 O O . ARG A 1 204 ? 34.148 11.635 -35.498 1.00 75.75 204 ARG A O 1
ATOM 1672 N N . CYS A 1 205 ? 31.971 11.078 -35.516 1.00 79.12 205 CYS A N 1
ATOM 1673 C CA . CYS A 1 205 ? 32.159 9.813 -34.805 1.00 79.12 205 CYS A CA 1
ATOM 1674 C C . CYS A 1 205 ? 33.020 8.837 -35.629 1.00 79.12 205 CYS A C 1
ATOM 1676 O O . CYS A 1 205 ? 32.663 8.476 -36.758 1.00 79.12 205 CYS A O 1
ATOM 1678 N N . LYS A 1 206 ? 34.157 8.440 -35.048 1.00 78.44 206 LYS A N 1
ATOM 1679 C CA . LYS A 1 206 ? 35.106 7.440 -35.548 1.00 78.44 206 LYS A CA 1
ATOM 1680 C C . LYS A 1 206 ? 35.466 6.493 -34.404 1.00 78.44 206 LYS A C 1
ATOM 1682 O O . LYS A 1 206 ? 35.482 6.919 -33.249 1.00 78.44 206 LYS A O 1
ATOM 1687 N N . VAL A 1 207 ? 35.766 5.247 -34.750 1.00 81.50 207 VAL A N 1
ATOM 1688 C CA . VAL A 1 207 ? 36.216 4.202 -33.823 1.00 81.50 207 VAL A CA 1
ATOM 1689 C C . VAL A 1 207 ? 37.527 3.597 -34.323 1.00 81.50 207 VAL A C 1
ATOM 1691 O O . VAL A 1 207 ? 37.867 3.725 -35.502 1.00 81.50 207 VAL A O 1
ATOM 1694 N N . SER A 1 208 ? 38.273 2.973 -33.423 1.00 83.38 208 SER A N 1
ATOM 1695 C CA . SER A 1 208 ? 39.514 2.264 -33.701 1.00 83.38 208 SER A CA 1
ATOM 1696 C C . SER A 1 208 ? 39.260 0.952 -34.433 1.00 83.38 208 SER A C 1
ATOM 1698 O O . SER A 1 208 ? 38.180 0.375 -34.338 1.00 83.38 208 SER A O 1
ATOM 1700 N N . GLU A 1 209 ? 40.276 0.419 -35.112 1.00 82.56 209 GLU A N 1
ATOM 1701 C CA . GLU A 1 209 ? 40.206 -0.902 -35.763 1.00 82.56 209 GLU A CA 1
ATOM 1702 C C . GLU A 1 209 ? 39.974 -2.058 -34.770 1.00 82.56 209 GLU A C 1
ATOM 1704 O O . GLU A 1 209 ? 39.643 -3.166 -35.182 1.00 82.56 209 GLU A O 1
ATOM 1709 N N . ARG A 1 210 ? 40.130 -1.814 -33.460 1.00 82.38 210 ARG A N 1
ATOM 1710 C CA . ARG A 1 210 ? 39.938 -2.822 -32.409 1.00 82.38 210 ARG A CA 1
ATOM 1711 C C . ARG A 1 210 ? 38.470 -3.049 -32.062 1.00 82.38 210 ARG A C 1
ATOM 1713 O O . ARG A 1 210 ? 38.155 -4.093 -31.497 1.00 82.38 210 ARG A O 1
ATOM 1720 N N . VAL A 1 211 ? 37.581 -2.105 -32.383 1.00 87.62 211 VAL A N 1
ATOM 1721 C CA . VAL A 1 211 ? 36.139 -2.295 -32.187 1.00 87.62 211 VAL A CA 1
ATOM 1722 C C . VAL A 1 211 ? 35.640 -3.328 -33.200 1.00 87.62 211 VAL A C 1
ATOM 1724 O O . VAL A 1 211 ? 35.778 -3.099 -34.404 1.00 87.62 211 VAL A O 1
ATOM 1727 N N . PRO A 1 212 ? 35.056 -4.454 -32.766 1.00 92.00 212 PRO A N 1
ATOM 1728 C CA . PRO A 1 212 ? 34.528 -5.452 -33.687 1.00 92.00 212 PRO A CA 1
ATOM 1729 C C . PRO A 1 212 ? 33.237 -4.961 -34.363 1.00 92.00 212 PRO A C 1
ATOM 1731 O O . PRO A 1 212 ? 32.606 -4.003 -33.920 1.00 92.00 212 PRO A O 1
ATOM 1734 N N . ASN A 1 213 ? 32.827 -5.637 -35.440 1.00 93.19 213 ASN A N 1
ATOM 1735 C CA . ASN A 1 213 ? 31.518 -5.452 -36.082 1.00 93.19 213 ASN A CA 1
ATOM 1736 C C . ASN A 1 213 ? 31.200 -3.990 -36.471 1.00 93.19 213 ASN A C 1
ATOM 1738 O O . ASN A 1 213 ? 30.156 -3.442 -36.108 1.00 93.19 213 ASN A O 1
ATOM 1742 N N . GLN A 1 214 ? 32.113 -3.343 -37.202 1.00 93.94 214 GLN A N 1
ATOM 1743 C CA . GLN A 1 214 ? 31.936 -1.970 -37.689 1.00 93.94 214 GLN A CA 1
ATOM 1744 C C . GLN A 1 214 ? 31.168 -1.954 -39.013 1.00 93.94 214 GLN A C 1
ATOM 1746 O O . GLN A 1 214 ? 31.640 -2.512 -40.004 1.00 93.94 214 GLN A O 1
ATOM 1751 N N . ALA A 1 215 ? 30.007 -1.298 -39.059 1.00 93.44 215 ALA A N 1
ATOM 1752 C CA . ALA A 1 215 ? 29.169 -1.285 -40.258 1.00 93.44 215 ALA A CA 1
ATOM 1753 C C . ALA A 1 215 ? 28.349 0.007 -40.431 1.00 93.44 215 ALA A C 1
ATOM 1755 O O . ALA A 1 215 ? 27.956 0.671 -39.465 1.00 93.44 215 ALA A O 1
ATOM 1756 N N . VAL A 1 216 ? 28.081 0.355 -41.699 1.00 93.50 216 VAL A N 1
ATOM 1757 C CA . VAL A 1 216 ? 27.249 1.500 -42.102 1.00 93.50 216 VAL A CA 1
ATOM 1758 C C . VAL A 1 216 ? 26.038 1.012 -42.898 1.00 93.50 216 VAL A C 1
ATOM 1760 O O . VAL A 1 216 ? 26.198 0.320 -43.898 1.00 93.50 216 VAL A O 1
ATOM 1763 N N . PHE A 1 217 ? 24.834 1.414 -42.489 1.00 95.56 217 PHE A N 1
ATOM 1764 C CA . PHE A 1 217 ? 23.567 0.890 -43.006 1.00 95.56 217 PHE A CA 1
ATOM 1765 C C . PHE A 1 217 ? 22.731 1.949 -43.717 1.00 95.56 217 PHE A C 1
ATOM 1767 O O . PHE A 1 217 ? 22.648 3.099 -43.290 1.00 95.56 217 PHE A O 1
ATOM 1774 N N . THR A 1 218 ? 22.041 1.556 -44.783 1.00 93.19 218 THR A N 1
ATOM 1775 C CA . THR A 1 218 ? 21.120 2.430 -45.524 1.00 93.19 218 THR A CA 1
ATOM 1776 C C . THR A 1 218 ? 19.767 2.611 -44.842 1.00 93.19 218 THR A C 1
ATOM 1778 O O . THR A 1 218 ? 19.047 3.548 -45.180 1.00 93.19 218 THR A O 1
ATOM 1781 N N . SER A 1 219 ? 19.413 1.745 -43.889 1.00 94.06 219 SER A N 1
ATOM 1782 C CA . SER A 1 219 ? 18.150 1.804 -43.154 1.00 94.06 219 SER A CA 1
ATOM 1783 C C . SER A 1 219 ? 18.321 1.394 -41.686 1.00 94.06 219 SER A C 1
ATOM 1785 O O . SER A 1 219 ? 19.234 0.642 -41.344 1.00 94.06 219 SER A O 1
ATOM 1787 N N . ASN A 1 220 ? 17.419 1.860 -40.810 1.00 93.31 220 ASN A N 1
ATOM 1788 C CA . ASN A 1 220 ? 17.396 1.416 -39.407 1.00 93.31 220 ASN A CA 1
ATOM 1789 C C . ASN A 1 220 ? 17.053 -0.079 -39.285 1.00 93.31 220 ASN A C 1
ATOM 1791 O O . ASN A 1 220 ? 17.500 -0.723 -38.345 1.00 93.31 220 ASN A O 1
ATOM 1795 N N . ARG A 1 221 ? 16.290 -0.629 -40.240 1.00 94.56 221 ARG A N 1
ATOM 1796 C CA . ARG A 1 221 ? 15.918 -2.048 -40.270 1.00 94.56 221 ARG A CA 1
ATOM 1797 C C . ARG A 1 221 ? 17.143 -2.941 -40.469 1.00 94.56 221 ARG A C 1
ATOM 1799 O O . ARG A 1 221 ? 17.292 -3.922 -39.755 1.00 94.56 221 ARG A O 1
ATOM 1806 N N . ASP A 1 222 ? 18.020 -2.591 -41.410 1.00 94.69 222 ASP A N 1
ATOM 1807 C CA . ASP A 1 222 ? 19.238 -3.373 -41.674 1.00 94.69 222 ASP A CA 1
ATOM 1808 C C . ASP A 1 222 ? 20.222 -3.276 -40.502 1.00 94.69 222 ASP A C 1
ATOM 1810 O O . ASP A 1 222 ? 20.857 -4.262 -40.135 1.00 94.69 222 ASP A O 1
ATOM 1814 N N . LEU A 1 223 ? 20.306 -2.091 -39.883 1.00 96.06 223 LEU A N 1
ATOM 1815 C CA . LEU A 1 223 ? 21.095 -1.874 -38.672 1.00 96.06 223 LEU A CA 1
ATOM 1816 C C . LEU A 1 223 ? 20.613 -2.775 -37.534 1.00 96.06 223 LEU A C 1
ATOM 1818 O O . LEU A 1 223 ? 21.419 -3.425 -36.874 1.00 96.06 223 LEU A O 1
ATOM 1822 N N . GLU A 1 224 ? 19.302 -2.816 -37.312 1.00 96.31 224 GLU A N 1
ATOM 1823 C CA . GLU A 1 224 ? 18.688 -3.648 -36.285 1.00 96.31 224 GLU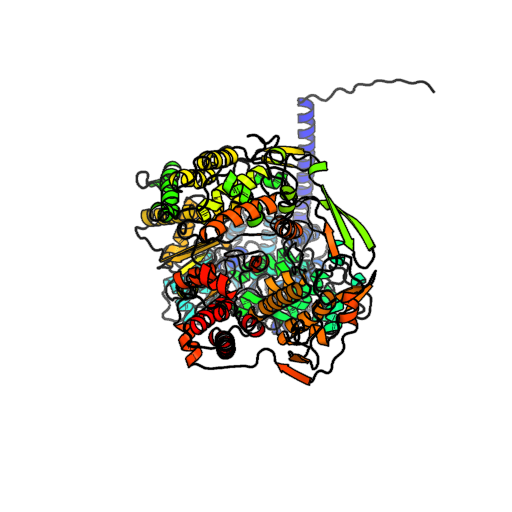 A CA 1
ATOM 1824 C C . GLU A 1 224 ? 18.887 -5.147 -36.559 1.00 96.31 224 GLU A C 1
ATOM 1826 O O . GLU A 1 224 ? 19.227 -5.898 -35.648 1.00 96.31 224 GLU A O 1
ATOM 1831 N N . ALA A 1 225 ? 18.752 -5.578 -37.816 1.00 95.50 225 ALA A N 1
ATOM 1832 C CA . ALA A 1 225 ? 19.013 -6.958 -38.215 1.00 95.50 225 ALA A CA 1
ATOM 1833 C C . ALA A 1 225 ? 20.452 -7.388 -37.907 1.00 95.50 225 ALA A C 1
ATOM 1835 O O . ALA A 1 225 ? 20.678 -8.475 -37.373 1.00 95.50 225 ALA A O 1
ATOM 1836 N N . PHE A 1 226 ? 21.423 -6.523 -38.202 1.00 95.69 226 PHE A N 1
ATOM 1837 C CA . PHE A 1 226 ? 22.821 -6.794 -37.889 1.00 95.69 226 PHE A CA 1
ATOM 1838 C C . PHE A 1 226 ? 23.092 -6.765 -36.381 1.00 95.69 226 PHE A C 1
ATOM 1840 O O . PHE A 1 226 ? 23.832 -7.606 -35.880 1.00 95.69 226 PHE A O 1
ATOM 1847 N N . PHE A 1 227 ? 22.458 -5.849 -35.645 1.00 96.38 227 PHE A N 1
ATOM 1848 C CA . PHE A 1 227 ? 22.534 -5.809 -34.186 1.00 96.38 227 PHE A CA 1
ATOM 1849 C C . PHE A 1 227 ? 22.084 -7.136 -33.554 1.00 96.38 227 PHE A C 1
ATOM 1851 O O . PHE A 1 227 ? 22.833 -7.707 -32.764 1.00 96.38 227 PHE A O 1
ATOM 1858 N N . LEU A 1 228 ? 20.926 -7.676 -33.951 1.00 96.75 228 LEU A N 1
ATOM 1859 C CA . LEU A 1 228 ? 20.457 -8.975 -33.452 1.00 96.75 228 LEU A CA 1
ATOM 1860 C C . LEU A 1 228 ? 21.395 -10.127 -33.840 1.00 96.75 228 LEU A C 1
ATOM 1862 O O . LEU A 1 228 ? 21.670 -10.991 -33.013 1.00 96.75 228 LEU A O 1
ATOM 1866 N N . ALA A 1 229 ? 21.957 -10.113 -35.054 1.00 95.69 229 ALA A N 1
ATOM 1867 C CA . ALA A 1 229 ? 22.928 -11.124 -35.474 1.00 95.69 229 ALA A CA 1
ATOM 1868 C C . ALA A 1 229 ? 24.190 -11.139 -34.589 1.00 95.69 229 ALA A C 1
ATOM 1870 O O . ALA A 1 229 ? 24.708 -12.214 -34.289 1.00 95.69 229 ALA A O 1
ATOM 1871 N N . ILE A 1 230 ? 24.662 -9.970 -34.133 1.00 95.38 230 ILE A N 1
ATOM 1872 C CA . ILE A 1 230 ? 25.786 -9.867 -33.187 1.00 95.38 230 ILE A CA 1
ATOM 1873 C C . ILE A 1 230 ? 25.420 -10.493 -31.841 1.00 95.38 230 ILE A C 1
ATOM 1875 O O . ILE A 1 230 ? 26.232 -11.228 -31.275 1.00 95.38 230 ILE A O 1
ATOM 1879 N N . LEU A 1 231 ? 24.217 -10.215 -31.329 1.00 95.94 231 LEU A N 1
ATOM 1880 C CA . LEU A 1 231 ? 23.765 -10.773 -30.053 1.00 95.94 231 LEU A CA 1
ATOM 1881 C C . LEU A 1 231 ? 23.620 -12.294 -30.122 1.00 95.94 231 LEU A C 1
ATOM 1883 O O . LEU A 1 231 ? 24.106 -12.975 -29.224 1.00 95.94 231 LEU A O 1
ATOM 1887 N N . ASN A 1 232 ? 23.062 -12.825 -31.214 1.00 95.75 232 ASN A N 1
ATOM 1888 C CA . ASN A 1 232 ? 22.971 -14.269 -31.437 1.00 95.75 232 ASN A CA 1
ATOM 1889 C C . ASN A 1 232 ? 24.359 -14.908 -31.510 1.00 95.75 232 ASN A C 1
ATOM 1891 O O . ASN A 1 232 ? 24.625 -15.867 -30.799 1.00 95.75 232 ASN A O 1
ATOM 1895 N N . ALA A 1 233 ? 25.279 -14.331 -32.291 1.00 93.75 233 ALA A N 1
ATOM 1896 C CA . ALA A 1 233 ? 26.647 -14.840 -32.402 1.00 93.75 233 ALA A CA 1
ATOM 1897 C C . ALA A 1 233 ? 27.419 -14.796 -31.072 1.00 93.75 233 ALA A C 1
ATOM 1899 O O . ALA A 1 233 ? 28.368 -15.554 -30.881 1.00 93.75 233 ALA A O 1
ATOM 1900 N N . SER A 1 234 ? 27.023 -13.899 -30.166 1.00 92.12 234 SER A N 1
ATOM 1901 C CA . SER A 1 234 ? 27.632 -13.729 -28.845 1.00 92.12 234 SER A CA 1
ATOM 1902 C C . SER A 1 234 ? 26.874 -14.467 -27.736 1.00 92.12 234 SER A C 1
ATOM 1904 O O . SER A 1 234 ? 27.276 -14.357 -26.581 1.00 92.12 234 SER A O 1
ATOM 1906 N N . ASN A 1 235 ? 25.789 -15.186 -28.060 1.00 93.38 235 ASN A N 1
ATOM 1907 C CA . ASN A 1 235 ? 24.873 -15.814 -27.101 1.00 93.38 235 ASN A CA 1
ATOM 1908 C C . ASN A 1 235 ? 24.381 -14.858 -26.002 1.00 93.38 235 ASN A C 1
ATOM 1910 O O . ASN A 1 235 ? 24.204 -15.253 -24.853 1.00 93.38 235 ASN A O 1
ATOM 1914 N N . ILE A 1 236 ? 24.177 -13.586 -26.348 1.00 94.81 236 ILE A N 1
ATOM 1915 C CA . ILE A 1 236 ? 23.615 -12.599 -25.426 1.00 94.81 236 ILE A CA 1
ATOM 1916 C C . ILE A 1 236 ? 22.083 -12.685 -25.509 1.00 94.81 236 ILE A C 1
ATOM 1918 O O . ILE A 1 236 ? 21.538 -12.592 -26.618 1.00 94.81 236 ILE A O 1
ATOM 1922 N N . PRO A 1 237 ? 21.374 -12.842 -24.376 1.00 94.94 237 PRO A N 1
ATOM 1923 C CA . PRO A 1 237 ? 19.918 -12.874 -24.354 1.00 94.94 237 PRO A CA 1
ATOM 1924 C C . PRO A 1 237 ? 19.282 -11.612 -24.952 1.00 94.94 237 PRO A C 1
ATOM 1926 O O . PRO A 1 237 ? 19.682 -10.485 -24.660 1.00 94.94 237 PRO A O 1
ATOM 1929 N N . VAL A 1 238 ? 18.266 -11.794 -25.797 1.00 95.69 238 VAL A N 1
ATOM 1930 C CA . VAL A 1 238 ? 17.479 -10.702 -26.392 1.00 95.69 238 VAL A CA 1
ATOM 1931 C C . VAL A 1 238 ? 16.108 -11.216 -26.814 1.00 95.69 238 VAL A C 1
ATOM 1933 O O . VAL A 1 238 ? 15.984 -12.378 -27.196 1.00 95.69 238 VAL A O 1
ATOM 1936 N N . GLY A 1 239 ? 15.073 -10.375 -26.763 1.00 95.31 239 GLY A N 1
ATOM 1937 C CA . GLY A 1 239 ? 13.751 -10.707 -27.301 1.00 95.31 239 GLY A CA 1
ATOM 1938 C C . GLY A 1 239 ? 13.731 -10.746 -28.833 1.00 95.31 239 GLY A C 1
ATOM 1939 O O . GLY A 1 239 ? 14.289 -9.866 -29.481 1.00 95.31 239 GLY A O 1
ATOM 1940 N N . GLY A 1 240 ? 13.075 -11.752 -29.418 1.00 95.06 240 GLY A N 1
ATOM 1941 C CA . GLY A 1 240 ? 12.945 -11.892 -30.875 1.00 95.06 240 GLY A CA 1
ATOM 1942 C C . GLY A 1 240 ? 14.277 -12.069 -31.630 1.00 95.06 240 GLY A C 1
ATOM 1943 O O . GLY A 1 240 ? 14.490 -11.373 -32.625 1.00 95.06 240 GLY A O 1
ATOM 1944 N N . PRO A 1 241 ? 15.179 -12.976 -31.201 1.00 95.94 241 PRO A N 1
ATOM 1945 C CA . PRO A 1 241 ? 16.535 -13.100 -31.752 1.00 95.94 241 PRO A CA 1
ATOM 1946 C C . PRO A 1 241 ? 16.574 -13.362 -33.266 1.00 95.94 241 PRO A C 1
ATOM 1948 O O . PRO A 1 241 ? 17.508 -12.939 -33.944 1.00 95.94 241 PRO A O 1
ATOM 1951 N N . HIS A 1 242 ? 15.565 -14.035 -33.823 1.00 95.69 242 HIS A N 1
ATOM 1952 C CA . HIS A 1 242 ? 15.485 -14.423 -35.234 1.00 95.69 242 HIS A CA 1
ATOM 1953 C C . HIS A 1 242 ? 14.514 -13.549 -36.039 1.00 95.69 242 HIS A C 1
ATOM 1955 O O . HIS A 1 242 ? 14.014 -13.977 -37.079 1.00 95.69 242 HIS A O 1
ATOM 1961 N N . GLN A 1 243 ? 14.234 -12.318 -35.586 1.00 94.81 243 GLN A N 1
ATOM 1962 C CA . GLN A 1 243 ? 13.297 -11.405 -36.258 1.00 94.81 243 GLN A CA 1
ATOM 1963 C C . GLN A 1 243 ? 13.620 -11.195 -37.750 1.00 94.81 243 GLN A C 1
ATOM 1965 O O . GLN A 1 243 ? 12.711 -11.052 -38.570 1.00 94.81 243 GLN A O 1
ATOM 1970 N N . PHE A 1 244 ? 14.904 -11.174 -38.118 1.00 94.44 244 PHE A N 1
ATOM 1971 C CA . PHE A 1 244 ? 15.339 -10.919 -39.498 1.00 94.44 244 PHE A CA 1
ATOM 1972 C C . PHE A 1 244 ? 16.089 -12.083 -40.151 1.00 94.44 244 PHE A C 1
ATOM 1974 O O . PHE A 1 244 ? 16.147 -12.138 -41.377 1.00 94.44 244 PHE A O 1
ATOM 1981 N N . SER A 1 245 ? 16.683 -12.980 -39.362 1.00 91.12 245 SER A N 1
ATOM 1982 C CA . SER A 1 245 ? 17.485 -14.106 -39.844 1.00 91.12 245 SER A CA 1
ATOM 1983 C C . SER A 1 245 ? 17.552 -15.196 -38.778 1.00 91.12 245 SER A C 1
ATOM 1985 O O . SER A 1 245 ? 17.748 -14.891 -37.606 1.00 91.12 245 SER A O 1
ATOM 1987 N N . ASP A 1 246 ? 17.427 -16.451 -39.194 1.00 90.19 246 ASP A N 1
ATOM 1988 C CA . ASP A 1 246 ? 17.607 -17.664 -38.388 1.00 90.19 246 ASP A CA 1
ATOM 1989 C C . ASP A 1 246 ? 18.970 -18.338 -38.640 1.00 90.19 246 ASP A C 1
ATOM 1991 O O . ASP A 1 246 ? 19.228 -19.438 -38.160 1.00 90.19 246 ASP A O 1
ATOM 1995 N N . ALA A 1 247 ? 19.867 -17.670 -39.377 1.00 91.00 247 ALA A N 1
ATOM 1996 C CA . ALA A 1 247 ? 21.164 -18.224 -39.765 1.00 91.00 247 ALA A CA 1
ATOM 1997 C C . ALA A 1 247 ? 22.119 -18.471 -38.583 1.00 91.00 247 ALA A C 1
ATOM 1999 O O . ALA A 1 247 ? 23.028 -19.290 -38.696 1.00 91.00 247 ALA A O 1
ATOM 2000 N N . ILE A 1 248 ? 21.945 -17.739 -37.478 1.00 93.12 248 ILE A N 1
ATOM 2001 C CA . ILE A 1 248 ? 22.757 -17.857 -36.264 1.00 93.12 248 ILE A CA 1
ATOM 2002 C C . ILE A 1 248 ? 21.803 -18.084 -35.099 1.00 93.12 248 ILE A C 1
ATOM 2004 O O . ILE A 1 248 ? 21.019 -17.192 -34.770 1.00 93.12 248 ILE A O 1
ATOM 2008 N N . TRP A 1 249 ? 21.887 -19.272 -34.504 1.00 94.75 249 TRP A N 1
ATOM 2009 C CA . TRP A 1 249 ? 21.106 -19.641 -33.331 1.00 94.75 249 TRP A CA 1
ATOM 2010 C C . TRP A 1 249 ? 21.624 -18.918 -32.083 1.00 94.75 249 TRP A C 1
ATOM 2012 O O . TRP A 1 249 ? 22.831 -18.742 -31.932 1.00 94.75 249 TRP A O 1
ATOM 2022 N N . ASN A 1 250 ? 20.716 -18.501 -31.199 1.00 95.69 250 ASN A N 1
ATOM 2023 C CA . ASN A 1 250 ? 21.055 -17.947 -29.890 1.00 95.69 250 ASN A CA 1
ATOM 2024 C C . ASN A 1 250 ? 20.853 -19.024 -28.817 1.00 95.69 250 ASN A C 1
ATOM 2026 O O . ASN A 1 250 ? 19.717 -19.406 -28.537 1.00 95.69 250 ASN A O 1
ATOM 2030 N N . GLU A 1 251 ? 21.940 -19.480 -28.193 1.00 95.12 251 GLU A N 1
ATOM 2031 C CA . GLU A 1 251 ? 21.923 -20.571 -27.200 1.00 95.12 251 GLU A CA 1
ATOM 2032 C C . GLU A 1 251 ? 21.149 -20.233 -25.910 1.00 95.12 251 GLU A C 1
ATOM 2034 O O . GLU A 1 251 ? 20.897 -21.110 -25.090 1.00 95.12 251 GLU A O 1
ATOM 2039 N N . SER A 1 252 ? 20.710 -18.981 -25.732 1.00 94.25 252 SER A N 1
ATOM 2040 C CA . SER A 1 252 ? 19.788 -18.602 -24.647 1.00 94.25 252 SER A CA 1
ATOM 2041 C C . SER A 1 252 ? 18.365 -19.151 -24.838 1.00 94.25 252 SER A C 1
ATOM 2043 O O . SER A 1 252 ? 17.525 -18.983 -23.956 1.00 94.25 252 SER A O 1
ATOM 2045 N N . TYR A 1 253 ? 18.066 -19.750 -25.996 1.00 97.06 253 TYR A N 1
ATOM 2046 C CA . TYR A 1 253 ? 16.761 -20.308 -26.342 1.00 97.06 253 TYR A CA 1
ATOM 2047 C C . TYR A 1 253 ? 16.846 -21.810 -26.612 1.00 97.06 253 TYR A C 1
ATOM 2049 O O . TYR A 1 253 ? 17.726 -22.279 -27.337 1.00 97.06 253 TYR A O 1
ATOM 2057 N N . ALA A 1 254 ? 15.863 -22.557 -26.110 1.00 96.38 254 ALA A N 1
ATOM 2058 C CA . ALA A 1 254 ? 15.697 -23.963 -26.458 1.00 96.38 254 ALA A CA 1
ATOM 2059 C C . ALA A 1 254 ? 15.210 -24.136 -27.910 1.00 96.38 254 ALA A C 1
ATOM 2061 O O . ALA A 1 254 ? 14.460 -23.318 -28.449 1.00 96.38 254 ALA A O 1
ATOM 2062 N N . HIS A 1 255 ? 15.613 -25.233 -28.553 1.00 94.38 255 HIS A N 1
ATOM 2063 C CA . HIS A 1 255 ? 15.295 -25.499 -29.962 1.00 94.38 255 HIS A CA 1
ATOM 2064 C C . HIS A 1 255 ? 13.816 -25.804 -30.243 1.00 94.38 255 HIS A C 1
ATOM 2066 O O . HIS A 1 255 ? 13.388 -25.720 -31.393 1.00 94.38 255 HIS A O 1
ATOM 2072 N N . ASP A 1 256 ? 13.031 -26.154 -29.223 1.00 94.81 256 ASP A N 1
ATOM 2073 C CA . ASP A 1 256 ? 11.596 -26.438 -29.326 1.00 94.81 256 ASP A CA 1
ATOM 2074 C C . ASP A 1 256 ? 10.711 -25.193 -29.120 1.00 94.81 256 ASP A C 1
ATOM 2076 O O . ASP A 1 256 ? 9.482 -25.291 -29.170 1.00 94.81 256 ASP A O 1
ATOM 2080 N N . VAL A 1 257 ? 11.310 -24.011 -28.920 1.00 95.44 257 VAL A N 1
ATOM 2081 C CA . VAL A 1 257 ? 10.573 -22.753 -28.756 1.00 95.44 257 VAL A CA 1
ATOM 2082 C C . VAL A 1 257 ? 9.810 -22.400 -30.046 1.00 95.44 257 VAL A C 1
ATOM 2084 O O . VAL A 1 257 ? 10.386 -22.408 -31.138 1.00 95.44 257 VAL A O 1
ATOM 2087 N N . PRO A 1 258 ? 8.518 -22.026 -29.953 1.00 93.81 258 PRO A N 1
ATOM 2088 C CA . PRO A 1 258 ? 7.729 -21.605 -31.105 1.00 93.81 258 PRO A CA 1
ATOM 2089 C C . PRO A 1 258 ? 8.395 -20.511 -31.955 1.00 93.81 258 PRO A C 1
ATOM 2091 O O . PRO A 1 258 ? 8.818 -19.473 -31.449 1.00 93.81 258 PRO A O 1
ATOM 2094 N N . GLY A 1 259 ? 8.396 -20.688 -33.280 1.00 93.69 259 GLY A N 1
ATOM 2095 C CA . GLY A 1 259 ? 9.068 -19.767 -34.205 1.00 93.69 259 GLY A CA 1
ATOM 2096 C C . GLY A 1 259 ? 8.571 -18.316 -34.151 1.00 93.69 259 GLY A C 1
ATOM 2097 O O . GLY A 1 259 ? 9.362 -17.404 -34.369 1.00 93.69 259 GLY A O 1
ATOM 2098 N N . TRP A 1 260 ? 7.299 -18.082 -33.811 1.00 94.19 260 TRP A N 1
ATOM 2099 C CA . TRP A 1 260 ? 6.767 -16.723 -33.644 1.00 94.19 260 TRP A CA 1
ATOM 2100 C C . TRP A 1 260 ? 7.438 -15.988 -32.472 1.00 94.19 260 TRP A C 1
ATOM 2102 O O . TRP A 1 260 ? 7.690 -14.791 -32.584 1.00 94.19 260 TRP A O 1
ATOM 2112 N N . ILE A 1 261 ? 7.814 -16.710 -31.403 1.00 95.38 261 ILE A N 1
ATOM 2113 C CA . ILE A 1 261 ? 8.547 -16.164 -30.251 1.00 95.38 261 ILE A CA 1
ATOM 2114 C C . ILE A 1 261 ? 9.930 -15.712 -30.704 1.00 95.38 261 ILE A C 1
ATOM 2116 O O . ILE A 1 261 ? 10.291 -14.549 -30.515 1.00 95.38 261 ILE A O 1
ATOM 2120 N N . LEU A 1 262 ? 10.655 -16.619 -31.370 1.00 95.00 262 LEU A N 1
ATOM 2121 C CA . LEU A 1 262 ? 12.000 -16.378 -31.893 1.00 95.00 262 LEU A CA 1
ATOM 2122 C C . LEU A 1 262 ? 12.027 -15.211 -32.883 1.00 95.00 262 LEU A C 1
ATOM 2124 O O . LEU A 1 262 ? 12.986 -14.450 -32.901 1.00 95.00 262 LEU A O 1
ATOM 2128 N N . LYS A 1 263 ? 10.976 -15.036 -33.686 1.00 94.50 263 LYS A N 1
ATOM 2129 C CA . LYS A 1 263 ? 10.877 -13.954 -34.674 1.00 94.50 263 LYS A CA 1
ATOM 2130 C C . LYS A 1 263 ? 10.331 -12.638 -34.116 1.00 94.50 263 LYS A C 1
ATOM 2132 O O . LYS A 1 263 ? 10.292 -11.653 -34.849 1.00 94.50 263 LYS A O 1
ATOM 2137 N N . GLY A 1 264 ? 9.902 -12.591 -32.852 1.00 91.25 264 GLY A N 1
ATOM 2138 C CA . GLY A 1 264 ? 9.267 -11.387 -32.308 1.00 91.25 264 GLY A CA 1
ATOM 2139 C C . GLY A 1 264 ? 7.938 -11.050 -33.000 1.00 91.25 264 GLY A C 1
ATOM 2140 O O . GLY A 1 264 ? 7.592 -9.878 -33.131 1.00 91.25 264 GLY A O 1
ATOM 2141 N N . GLU A 1 265 ? 7.231 -12.047 -33.535 1.00 91.44 265 GLU A N 1
ATOM 2142 C CA . GLU A 1 265 ? 5.958 -11.848 -34.230 1.00 91.44 265 GLU A CA 1
ATOM 2143 C C . GLU A 1 265 ? 4.816 -11.662 -33.219 1.00 91.44 265 GLU A C 1
ATOM 2145 O O . GLU A 1 265 ? 4.905 -12.090 -32.073 1.00 91.44 265 GLU A O 1
ATOM 2150 N N . ARG A 1 266 ? 3.703 -11.050 -33.649 1.00 86.31 266 ARG A N 1
ATOM 2151 C CA . ARG A 1 266 ? 2.493 -10.861 -32.819 1.00 86.31 266 ARG A CA 1
ATOM 2152 C C . ARG A 1 266 ? 2.697 -9.969 -31.579 1.00 86.31 266 ARG A C 1
ATOM 2154 O O . ARG A 1 266 ? 1.936 -10.048 -30.620 1.00 86.31 266 ARG A O 1
ATOM 2161 N N . LEU A 1 267 ? 3.689 -9.076 -31.589 1.00 86.25 267 LEU A N 1
ATOM 2162 C CA . LEU A 1 267 ? 3.828 -8.056 -30.542 1.00 86.25 267 LEU A CA 1
ATOM 2163 C C . LEU A 1 267 ? 2.574 -7.181 -30.471 1.00 86.25 267 LEU A C 1
ATOM 2165 O O . LEU A 1 267 ? 2.125 -6.651 -31.487 1.00 86.25 267 LEU A O 1
ATOM 2169 N N . GLY A 1 268 ? 2.026 -7.032 -29.267 1.00 81.81 268 GLY A N 1
ATOM 2170 C CA . GLY A 1 268 ? 0.800 -6.270 -29.034 1.00 81.81 268 GLY A CA 1
ATOM 2171 C C . GLY A 1 268 ? -0.485 -6.941 -29.530 1.00 81.81 268 GLY A C 1
ATOM 2172 O O . GLY A 1 268 ? -1.546 -6.338 -29.400 1.00 81.81 268 GLY A O 1
ATOM 2173 N N . ASP A 1 269 ? -0.421 -8.164 -30.071 1.00 85.44 269 ASP A N 1
ATOM 2174 C CA . ASP A 1 269 ? -1.608 -8.952 -30.420 1.00 85.44 269 ASP A CA 1
ATOM 2175 C C . ASP A 1 269 ? -2.331 -9.400 -29.132 1.00 85.44 269 ASP A C 1
ATOM 2177 O O . ASP A 1 269 ? -1.728 -10.113 -28.321 1.00 85.44 269 ASP A O 1
ATOM 2181 N N . PRO A 1 270 ? -3.617 -9.040 -28.935 1.00 77.25 270 PRO A N 1
ATOM 2182 C CA . PRO A 1 270 ? -4.401 -9.463 -27.773 1.00 77.25 270 PRO A CA 1
ATOM 2183 C C . PRO A 1 270 ? -4.511 -10.986 -27.607 1.00 77.25 270 PRO A C 1
ATOM 2185 O O . PRO A 1 270 ? -4.775 -11.465 -26.509 1.00 77.25 270 PRO A O 1
ATOM 2188 N N . GLY A 1 271 ? -4.313 -11.758 -28.681 1.00 79.44 271 GLY A N 1
ATOM 2189 C CA . GLY A 1 271 ? -4.352 -13.220 -28.661 1.00 79.44 271 GLY A CA 1
ATOM 2190 C C . GLY A 1 271 ? -3.044 -13.901 -28.242 1.00 79.44 271 GLY A C 1
ATOM 2191 O O . GLY A 1 271 ? -2.959 -15.129 -28.319 1.00 79.44 271 GLY A O 1
ATOM 2192 N N . VAL A 1 272 ? -1.996 -13.157 -27.869 1.00 86.44 272 VAL A N 1
ATOM 2193 C CA . VAL A 1 272 ? -0.744 -13.737 -27.353 1.00 86.44 272 VAL A CA 1
ATOM 2194 C C . VAL A 1 272 ? -0.867 -14.007 -25.856 1.00 86.44 272 VAL A C 1
ATOM 2196 O O . VAL A 1 272 ? -1.054 -13.097 -25.053 1.00 86.44 272 VAL A O 1
ATOM 2199 N N . SER A 1 273 ? -0.704 -15.274 -25.466 1.00 88.88 273 SER A N 1
ATOM 2200 C CA . SER A 1 273 ? -0.711 -15.668 -24.056 1.00 88.88 273 SER A CA 1
ATOM 2201 C C . SER A 1 273 ? 0.636 -15.378 -23.400 1.00 88.88 273 SER A C 1
ATOM 2203 O O . SER A 1 273 ? 1.634 -16.056 -23.645 1.00 88.88 273 SER A O 1
ATOM 2205 N N . ILE A 1 274 ? 0.656 -14.389 -22.513 1.00 92.06 274 ILE A N 1
ATOM 2206 C CA . ILE A 1 274 ? 1.833 -14.062 -21.700 1.00 92.06 274 ILE A CA 1
ATOM 2207 C C . ILE A 1 274 ? 2.090 -15.151 -20.651 1.00 92.06 274 ILE A C 1
ATOM 2209 O O . ILE A 1 274 ? 3.241 -15.443 -20.331 1.00 92.06 274 ILE A O 1
ATOM 2213 N N . ASN A 1 275 ? 1.041 -15.831 -20.176 1.00 92.25 275 ASN A N 1
ATOM 2214 C CA . ASN A 1 275 ? 1.201 -16.972 -19.277 1.00 92.25 275 ASN A CA 1
ATOM 2215 C C . ASN A 1 275 ? 1.971 -18.133 -19.941 1.00 92.25 275 ASN A C 1
ATOM 2217 O O . ASN A 1 275 ? 2.757 -18.786 -19.262 1.00 92.25 275 ASN A O 1
ATOM 2221 N N . LEU A 1 276 ? 1.820 -18.353 -21.256 1.00 93.12 276 LEU A N 1
ATOM 2222 C CA . LEU A 1 276 ? 2.646 -19.321 -21.992 1.00 93.12 276 LEU A CA 1
ATOM 2223 C C . LEU A 1 276 ? 4.131 -18.923 -21.967 1.00 93.12 276 LEU A C 1
ATOM 2225 O O . LEU A 1 276 ? 4.989 -19.759 -21.705 1.00 93.12 276 LEU A O 1
ATOM 2229 N N . LEU A 1 277 ? 4.442 -17.644 -22.198 1.00 94.56 277 LEU A N 1
ATOM 2230 C CA . LEU A 1 277 ? 5.821 -17.142 -22.136 1.00 94.56 277 LEU A CA 1
ATOM 2231 C C . LEU A 1 277 ? 6.417 -17.286 -20.729 1.00 94.56 277 LEU A C 1
ATOM 2233 O O . LEU A 1 277 ? 7.568 -17.694 -20.593 1.00 94.56 277 LEU A O 1
ATOM 2237 N N . ARG A 1 278 ? 5.619 -17.032 -19.683 1.00 94.56 278 ARG A N 1
ATOM 2238 C CA . ARG A 1 278 ? 5.993 -17.295 -18.285 1.00 94.56 278 ARG A CA 1
ATOM 2239 C C . ARG A 1 278 ? 6.317 -18.773 -18.049 1.00 94.56 278 ARG A C 1
ATOM 2241 O O . ARG A 1 278 ? 7.310 -19.068 -17.393 1.00 94.56 278 ARG A O 1
ATOM 2248 N N . GLN A 1 279 ? 5.492 -19.691 -18.555 1.00 94.69 279 GLN A N 1
ATOM 2249 C CA . GLN A 1 279 ? 5.720 -21.135 -18.415 1.00 94.69 279 GLN A CA 1
ATOM 2250 C C . GLN A 1 279 ? 7.020 -21.560 -19.104 1.00 94.69 279 GLN A C 1
ATOM 2252 O O . GLN A 1 279 ? 7.858 -22.188 -18.467 1.00 94.69 279 GLN A O 1
ATOM 2257 N N . LEU A 1 280 ? 7.246 -21.122 -20.347 1.00 97.06 280 LEU A N 1
ATOM 2258 C CA . LEU A 1 280 ? 8.494 -21.390 -21.070 1.00 97.06 280 LEU A CA 1
ATOM 2259 C C . LEU A 1 280 ? 9.724 -20.835 -20.339 1.00 97.06 280 LEU A C 1
ATOM 2261 O O . LEU A 1 280 ? 10.770 -21.479 -20.333 1.00 97.06 280 LEU A O 1
ATOM 2265 N N . PHE A 1 281 ? 9.612 -19.661 -19.710 1.00 96.56 281 PHE A N 1
ATOM 2266 C CA . PHE A 1 281 ? 10.690 -19.124 -18.881 1.00 96.56 281 PHE A CA 1
ATOM 2267 C C . PHE A 1 281 ? 10.947 -20.015 -17.663 1.00 96.56 281 PHE A C 1
ATOM 2269 O O . PHE A 1 281 ? 12.093 -20.339 -17.374 1.00 96.56 281 PHE A O 1
ATOM 2276 N N . ASN A 1 282 ? 9.895 -20.419 -16.944 1.00 95.06 282 ASN A N 1
ATOM 2277 C CA . ASN A 1 282 ? 10.036 -21.254 -15.748 1.00 95.06 282 ASN A CA 1
ATOM 2278 C C . ASN A 1 282 ? 10.607 -22.647 -16.084 1.00 95.06 282 ASN A C 1
ATOM 2280 O O . ASN A 1 282 ? 11.265 -23.254 -15.247 1.00 95.06 282 ASN A O 1
ATOM 2284 N N . GLU A 1 283 ? 10.395 -23.131 -17.312 1.00 96.88 283 GLU A N 1
ATOM 2285 C CA . GLU A 1 283 ? 11.027 -24.338 -17.867 1.00 96.88 283 GLU A CA 1
ATOM 2286 C C . GLU A 1 283 ? 12.480 -24.113 -18.341 1.00 96.88 283 GLU A C 1
ATOM 2288 O O . GLU A 1 283 ? 13.127 -25.056 -18.793 1.00 96.88 283 GLU A O 1
ATOM 2293 N N . GLY A 1 284 ? 12.999 -22.882 -18.281 1.00 96.25 284 GLY A N 1
ATOM 2294 C CA . GLY A 1 284 ? 14.344 -22.523 -18.741 1.00 96.25 284 GLY A CA 1
ATOM 2295 C C . GLY A 1 284 ? 14.506 -22.474 -20.264 1.00 96.25 284 GLY A C 1
ATOM 2296 O O . GLY A 1 284 ? 15.629 -22.503 -20.759 1.00 96.25 284 GLY A O 1
ATOM 2297 N N . LYS A 1 285 ? 13.407 -22.421 -21.029 1.00 97.69 285 LYS A N 1
ATOM 2298 C CA . LYS A 1 285 ? 13.430 -22.472 -22.503 1.00 97.69 285 LYS A CA 1
ATOM 2299 C C . LYS A 1 285 ? 13.607 -21.117 -23.173 1.00 97.69 285 LYS A C 1
ATOM 2301 O O . LYS A 1 285 ? 14.061 -21.059 -24.315 1.00 97.69 285 LYS A O 1
ATOM 2306 N N . VAL A 1 286 ? 13.195 -20.045 -22.502 1.00 97.38 286 VAL A N 1
ATOM 2307 C CA . VAL A 1 286 ? 13.343 -18.666 -22.984 1.00 97.38 286 VAL A CA 1
ATOM 2308 C C . VAL A 1 286 ? 13.931 -17.789 -21.878 1.00 97.38 286 VAL A C 1
ATOM 2310 O O . VAL A 1 286 ? 13.629 -18.018 -20.705 1.00 97.38 286 VAL A O 1
ATOM 2313 N N . PRO A 1 287 ? 14.728 -16.766 -22.223 1.00 95.81 287 PRO A N 1
ATOM 2314 C CA . PRO A 1 287 ? 15.339 -15.889 -21.234 1.00 95.81 287 PRO A CA 1
ATOM 2315 C C . PRO A 1 287 ? 14.365 -14.806 -20.741 1.00 95.81 287 PRO A C 1
ATOM 2317 O O . PRO A 1 287 ? 13.305 -14.572 -21.334 1.00 95.81 287 PRO A O 1
ATOM 2320 N N . LYS A 1 288 ? 14.741 -14.097 -19.668 1.00 95.12 288 LYS A N 1
ATOM 2321 C CA . LYS A 1 288 ? 13.947 -13.007 -19.063 1.00 95.12 288 LYS A CA 1
ATOM 2322 C C . LYS A 1 288 ? 13.623 -11.916 -20.085 1.00 95.12 288 LYS A C 1
ATOM 2324 O O . LYS A 1 288 ? 12.482 -11.468 -20.183 1.00 95.12 288 LYS A O 1
ATOM 2329 N N . GLU A 1 289 ? 14.612 -11.551 -20.894 1.00 95.31 289 GLU A N 1
ATOM 2330 C CA . GLU A 1 289 ? 14.548 -10.528 -21.938 1.00 95.31 289 GLU A CA 1
ATOM 2331 C C . GLU A 1 289 ? 13.465 -10.842 -22.972 1.00 95.31 289 GLU A C 1
ATOM 2333 O O . GLU A 1 289 ? 12.844 -9.927 -23.509 1.00 95.31 289 GLU A O 1
ATOM 2338 N N . CYS A 1 290 ? 13.196 -12.127 -23.232 1.00 95.81 290 CYS A N 1
ATOM 2339 C CA . CYS A 1 290 ? 12.108 -12.544 -24.107 1.00 95.81 290 CYS A CA 1
ATOM 2340 C C . CYS A 1 290 ? 10.749 -12.178 -23.511 1.00 95.81 290 CYS A C 1
ATOM 2342 O O . CYS A 1 290 ? 9.909 -11.590 -24.191 1.00 95.81 290 CYS A O 1
ATOM 2344 N N . VAL A 1 291 ? 10.513 -12.532 -22.248 1.00 95.75 291 VAL A N 1
ATOM 2345 C CA . VAL A 1 291 ? 9.216 -12.300 -21.603 1.00 95.75 291 VAL A CA 1
ATOM 2346 C C . VAL A 1 291 ? 8.972 -10.802 -21.436 1.00 95.75 291 VAL A C 1
ATOM 2348 O O . VAL A 1 291 ? 7.915 -10.312 -21.837 1.00 95.75 291 VAL A O 1
ATOM 2351 N N . ASP A 1 292 ? 9.972 -10.057 -20.954 1.00 94.81 292 ASP A N 1
ATOM 2352 C CA . ASP A 1 292 ? 9.899 -8.597 -20.832 1.00 94.81 292 ASP A CA 1
ATOM 2353 C C . ASP A 1 292 ? 9.608 -7.930 -22.181 1.00 94.81 292 ASP A C 1
ATOM 2355 O O . ASP A 1 292 ? 8.783 -7.016 -22.253 1.00 94.81 292 ASP A O 1
ATOM 2359 N N . PHE A 1 293 ? 10.231 -8.404 -23.265 1.00 95.00 293 PHE A N 1
ATOM 2360 C CA . PHE A 1 293 ? 9.995 -7.894 -24.612 1.00 95.00 293 PHE A CA 1
ATOM 2361 C C . PHE A 1 293 ? 8.522 -8.006 -25.017 1.00 95.00 293 PHE A C 1
ATOM 2363 O O . PHE A 1 293 ? 7.942 -7.017 -25.461 1.00 95.00 293 PHE A O 1
ATOM 2370 N N . TYR A 1 294 ? 7.875 -9.155 -24.816 1.00 94.81 294 TYR A N 1
ATOM 2371 C CA . TYR A 1 294 ? 6.454 -9.305 -25.145 1.00 94.81 294 TYR A CA 1
ATOM 2372 C C . TYR A 1 294 ? 5.538 -8.522 -24.200 1.00 94.81 294 TYR A C 1
ATOM 2374 O O . TYR A 1 294 ? 4.604 -7.865 -24.664 1.00 94.81 294 TYR A O 1
ATOM 2382 N N . VAL A 1 295 ? 5.816 -8.538 -22.893 1.00 92.69 295 VAL A N 1
ATOM 2383 C CA . VAL A 1 295 ? 5.000 -7.837 -21.891 1.00 92.69 295 VAL A CA 1
ATOM 2384 C C . VAL A 1 295 ? 4.991 -6.330 -22.133 1.00 92.69 295 VAL A C 1
ATOM 2386 O O . VAL A 1 295 ? 3.921 -5.725 -22.196 1.00 92.69 295 VAL A O 1
ATOM 2389 N N . ARG A 1 296 ? 6.157 -5.724 -22.368 1.00 90.38 296 ARG A N 1
ATOM 2390 C CA . ARG A 1 296 ? 6.287 -4.279 -22.622 1.00 90.38 296 ARG A CA 1
ATOM 2391 C C . ARG A 1 296 ? 5.531 -3.798 -23.860 1.00 90.38 296 ARG A C 1
ATOM 2393 O O . ARG A 1 296 ? 5.118 -2.642 -23.904 1.00 90.38 296 ARG A O 1
ATOM 2400 N N . HIS A 1 297 ? 5.401 -4.650 -24.876 1.00 89.94 297 HIS A N 1
ATOM 2401 C CA . HIS A 1 297 ? 4.678 -4.330 -26.111 1.00 89.94 297 HIS A CA 1
ATOM 2402 C C . HIS A 1 297 ? 3.199 -4.728 -26.057 1.00 89.94 297 HIS A C 1
ATOM 2404 O O . HIS A 1 297 ? 2.466 -4.472 -27.011 1.00 89.94 297 HIS A O 1
ATOM 2410 N N . SER A 1 298 ? 2.754 -5.355 -24.969 1.00 88.06 298 SER A N 1
ATOM 2411 C CA . SER A 1 298 ? 1.351 -5.692 -24.754 1.00 88.06 298 SER A CA 1
ATOM 2412 C C . SER A 1 298 ? 0.545 -4.488 -24.246 1.00 88.06 298 SER A C 1
ATOM 2414 O O . SER A 1 298 ? 1.092 -3.435 -23.913 1.00 88.06 298 SER A O 1
ATOM 2416 N N . TYR A 1 299 ? -0.777 -4.650 -24.152 1.00 84.69 299 TYR A N 1
ATOM 2417 C CA . TYR A 1 299 ? -1.667 -3.620 -23.609 1.00 84.69 299 TYR A CA 1
ATOM 2418 C C . TYR A 1 299 ? -1.384 -3.292 -22.130 1.00 84.69 299 TYR A C 1
ATOM 2420 O O . TYR A 1 299 ? -1.582 -2.154 -21.693 1.00 84.69 299 TYR A O 1
ATOM 2428 N N . VAL A 1 300 ? -0.905 -4.286 -21.370 1.00 86.94 300 VAL A N 1
ATOM 2429 C CA . VAL A 1 300 ? -0.568 -4.172 -19.948 1.00 86.94 300 VAL A CA 1
ATOM 2430 C C . VAL A 1 300 ? 0.958 -4.220 -19.814 1.00 86.94 300 VAL A C 1
ATOM 2432 O O . VAL A 1 300 ? 1.546 -5.294 -19.934 1.00 86.94 300 VAL A O 1
ATOM 2435 N N . PRO A 1 301 ? 1.626 -3.081 -19.563 1.00 86.38 301 PRO A N 1
ATOM 2436 C CA . PRO A 1 301 ? 3.087 -2.994 -19.629 1.00 86.38 301 PRO A CA 1
ATOM 2437 C C . PRO A 1 301 ? 3.806 -3.761 -18.507 1.00 86.38 301 PRO A C 1
ATOM 2439 O O . PRO A 1 301 ? 5.026 -3.889 -18.560 1.00 86.38 301 PRO A O 1
ATOM 2442 N N . THR A 1 302 ? 3.069 -4.255 -17.508 1.00 90.12 302 THR A N 1
ATOM 2443 C CA . THR A 1 302 ? 3.564 -5.074 -16.397 1.00 90.12 302 THR A CA 1
ATOM 2444 C C . THR A 1 302 ? 2.566 -6.185 -16.078 1.00 90.12 302 THR A C 1
ATOM 2446 O O . THR A 1 302 ? 1.413 -5.910 -15.755 1.00 90.12 302 THR A O 1
ATOM 2449 N N . GLN A 1 303 ? 2.982 -7.445 -16.164 1.00 91.62 303 GLN A N 1
ATOM 2450 C CA . GLN A 1 303 ? 2.124 -8.601 -15.874 1.00 91.62 303 GLN A CA 1
ATOM 2451 C C . GLN A 1 303 ? 2.971 -9.839 -15.599 1.00 91.62 303 GLN A C 1
ATOM 2453 O O . GLN A 1 303 ? 4.078 -9.975 -16.115 1.00 91.62 303 GLN A O 1
ATOM 2458 N N . PHE A 1 304 ? 2.443 -10.734 -14.769 1.00 92.69 304 PHE A N 1
ATOM 2459 C CA . PHE A 1 304 ? 3.117 -11.932 -14.277 1.00 92.69 304 PHE A CA 1
ATOM 2460 C C . PHE A 1 304 ? 4.495 -11.650 -13.660 1.00 92.69 304 PHE A C 1
ATOM 2462 O O . PHE A 1 304 ? 5.387 -12.484 -13.752 1.00 92.69 304 PHE A O 1
ATOM 2469 N N . ASP A 1 305 ? 4.654 -10.482 -13.028 1.00 92.06 305 ASP A N 1
ATOM 2470 C CA . ASP A 1 305 ? 5.917 -9.983 -12.467 1.00 92.06 305 ASP A CA 1
ATOM 2471 C C . ASP A 1 305 ? 7.042 -9.721 -13.501 1.00 92.06 305 ASP A C 1
ATOM 2473 O O . ASP A 1 305 ? 8.225 -9.715 -13.149 1.00 92.06 305 ASP A O 1
ATOM 2477 N N . PHE A 1 306 ? 6.676 -9.481 -14.765 1.00 93.75 306 PHE A N 1
ATOM 2478 C CA . PHE A 1 306 ? 7.563 -9.075 -15.862 1.00 93.75 306 PHE A CA 1
ATOM 2479 C C . PHE A 1 306 ? 7.164 -7.714 -16.448 1.00 93.75 306 PHE A C 1
ATOM 2481 O O . PHE A 1 306 ? 6.084 -7.189 -16.173 1.00 93.75 306 PHE A O 1
ATOM 2488 N N . GLY A 1 307 ? 8.031 -7.160 -17.298 1.00 91.19 307 GLY A N 1
ATOM 2489 C CA . GLY A 1 307 ? 7.851 -5.891 -18.009 1.00 91.19 307 GLY A CA 1
ATOM 2490 C C . GLY A 1 307 ? 8.832 -4.800 -17.575 1.00 91.19 307 GLY A C 1
ATOM 2491 O O . GLY A 1 307 ? 9.048 -3.835 -18.309 1.00 91.19 307 GLY A O 1
ATOM 2492 N N . VAL A 1 308 ? 9.471 -4.971 -16.413 1.00 93.88 308 VAL A N 1
ATOM 2493 C CA . VAL A 1 308 ? 10.506 -4.066 -15.899 1.00 93.88 308 VAL A CA 1
ATOM 2494 C C . VAL A 1 308 ? 11.883 -4.542 -16.360 1.00 93.88 308 VAL A C 1
ATOM 2496 O O . VAL A 1 308 ? 12.378 -5.587 -15.935 1.00 93.88 308 VAL A O 1
ATOM 2499 N N . SER A 1 309 ? 12.527 -3.746 -17.212 1.00 94.38 309 SER A N 1
ATOM 2500 C CA . SER A 1 309 ? 13.831 -4.065 -17.801 1.00 94.38 309 SER A CA 1
ATOM 2501 C C . SER A 1 309 ? 14.950 -3.179 -17.251 1.00 94.38 309 SER A C 1
ATOM 2503 O O . SER A 1 309 ? 14.712 -2.272 -16.447 1.00 94.38 309 SER A O 1
ATOM 2505 N N . MET A 1 310 ? 16.187 -3.408 -17.705 1.00 95.12 310 MET A N 1
ATOM 2506 C CA . MET A 1 310 ? 17.327 -2.583 -17.298 1.00 95.12 310 MET A CA 1
ATOM 2507 C C . MET A 1 310 ? 17.171 -1.120 -17.743 1.00 95.12 310 MET A C 1
ATOM 2509 O O . MET A 1 310 ? 17.701 -0.220 -17.095 1.00 95.12 310 MET A O 1
ATOM 2513 N N . PHE A 1 311 ? 16.386 -0.858 -18.794 1.00 95.12 311 PHE A N 1
ATOM 2514 C CA . PHE A 1 311 ? 16.029 0.500 -19.206 1.00 95.12 311 PHE A CA 1
ATOM 2515 C C . PHE A 1 311 ? 15.338 1.275 -18.068 1.00 95.12 311 PHE A C 1
ATOM 2517 O O . PHE A 1 311 ? 15.833 2.323 -17.654 1.00 95.12 311 PHE A O 1
ATOM 2524 N N . GLU A 1 312 ? 14.253 0.742 -17.493 1.00 94.44 312 GLU A N 1
ATOM 2525 C CA . GLU A 1 312 ? 13.529 1.398 -16.392 1.00 94.44 312 GLU A CA 1
ATOM 2526 C C . GLU A 1 312 ? 14.383 1.525 -15.124 1.00 94.44 312 GLU A C 1
ATOM 2528 O O . GLU A 1 312 ? 14.342 2.559 -14.453 1.00 94.44 312 GLU A O 1
ATOM 2533 N N . TRP A 1 313 ? 15.183 0.499 -14.813 1.00 95.81 313 TRP A N 1
ATOM 2534 C CA . TRP A 1 313 ? 16.114 0.540 -13.684 1.00 95.81 313 TRP A CA 1
ATOM 2535 C C . TRP A 1 313 ? 17.168 1.633 -13.851 1.00 95.81 313 TRP A C 1
ATOM 2537 O O . TRP A 1 313 ? 17.344 2.444 -12.943 1.00 95.81 313 TRP A O 1
ATOM 2547 N N . SER A 1 314 ? 17.807 1.725 -15.019 1.00 95.50 314 SER A N 1
ATOM 2548 C CA . SER A 1 314 ? 18.815 2.756 -15.297 1.00 95.50 314 SER A CA 1
ATOM 2549 C C . SER A 1 314 ? 18.250 4.176 -15.191 1.00 95.50 314 SER A C 1
ATOM 2551 O O . SER A 1 314 ? 18.898 5.048 -14.614 1.00 95.50 314 SER A O 1
ATOM 2553 N N . GLN A 1 315 ? 17.006 4.388 -15.635 1.00 93.81 315 GLN A N 1
ATOM 2554 C CA . GLN A 1 315 ? 16.320 5.677 -15.530 1.00 93.81 315 GLN A CA 1
ATOM 2555 C C . GLN A 1 315 ? 16.014 6.062 -14.083 1.00 93.81 315 GLN A C 1
ATOM 2557 O O . GLN A 1 315 ? 16.123 7.231 -13.704 1.00 93.81 315 GLN A O 1
ATOM 2562 N N . ALA A 1 316 ? 15.583 5.097 -13.268 1.00 94.81 316 ALA A N 1
ATOM 2563 C CA . ALA A 1 316 ? 15.269 5.348 -11.869 1.00 94.81 316 ALA A CA 1
ATOM 2564 C C . ALA A 1 316 ? 16.543 5.591 -11.045 1.00 94.81 316 ALA A C 1
ATOM 2566 O O . ALA A 1 316 ? 16.601 6.547 -10.269 1.00 94.81 316 ALA A O 1
ATOM 2567 N N . LEU A 1 317 ? 17.576 4.771 -11.254 1.00 95.75 317 LEU A N 1
ATOM 2568 C CA . LEU A 1 317 ? 18.846 4.848 -10.532 1.00 95.75 317 LEU A CA 1
ATOM 2569 C C . LEU A 1 317 ? 19.687 6.061 -10.960 1.00 95.75 317 LEU A C 1
ATOM 2571 O O . LEU A 1 317 ? 20.302 6.693 -10.104 1.00 95.75 317 LEU A O 1
ATOM 2575 N N . GLY A 1 318 ? 19.621 6.491 -12.226 1.00 93.75 318 GLY A N 1
ATOM 2576 C CA . GLY A 1 318 ? 20.292 7.710 -12.715 1.00 93.75 318 GLY A CA 1
ATOM 2577 C C . GLY A 1 318 ? 19.844 8.999 -12.023 1.00 93.75 318 GLY A C 1
ATOM 2578 O O . GLY A 1 318 ? 20.550 10.011 -12.022 1.00 93.75 318 GLY A O 1
ATOM 2579 N N . GLN A 1 319 ? 18.684 8.963 -11.366 1.00 92.94 319 GLN A N 1
ATOM 2580 C CA . GLN A 1 319 ? 18.169 10.070 -10.569 1.00 92.94 319 GLN A CA 1
ATOM 2581 C C . GLN A 1 319 ? 18.635 10.072 -9.111 1.00 92.94 319 GLN A C 1
ATOM 2583 O O . GLN A 1 319 ? 18.287 11.014 -8.395 1.00 92.94 319 GLN A O 1
ATOM 2588 N N . MET A 1 320 ? 19.334 9.034 -8.647 1.00 92.81 320 MET A N 1
ATOM 2589 C CA . MET A 1 320 ? 19.709 8.896 -7.240 1.00 92.81 320 MET A CA 1
ATOM 2590 C C . MET A 1 320 ? 20.977 9.660 -6.878 1.00 92.81 320 MET A C 1
ATOM 2592 O O . MET A 1 320 ? 20.900 10.465 -5.947 1.00 92.81 320 MET A O 1
ATOM 2596 N N . PRO A 1 321 ? 22.114 9.504 -7.589 1.00 93.25 321 PRO A N 1
ATOM 2597 C CA . PRO A 1 321 ? 23.328 10.109 -7.085 1.00 93.25 321 PRO A CA 1
ATOM 2598 C C . PRO A 1 321 ? 23.402 11.661 -7.076 1.00 93.25 321 PRO A C 1
ATOM 2600 O O . PRO A 1 321 ? 24.151 12.157 -6.239 1.00 93.25 321 PRO A O 1
ATOM 2603 N N . PRO A 1 322 ? 22.572 12.478 -7.784 1.00 91.19 322 PRO A N 1
ATOM 2604 C CA . PRO A 1 322 ? 22.539 13.931 -7.544 1.00 91.19 322 PRO A CA 1
ATOM 2605 C C . PRO A 1 322 ? 21.855 14.289 -6.214 1.00 91.19 322 PRO A C 1
ATOM 2607 O O . PRO A 1 322 ? 21.912 15.430 -5.759 1.00 91.19 322 PRO A O 1
ATOM 2610 N N . CYS A 1 323 ? 21.149 13.329 -5.617 1.00 93.38 323 CYS A N 1
ATOM 2611 C CA . CYS A 1 323 ? 20.448 13.459 -4.350 1.00 93.38 323 CYS A CA 1
ATOM 2612 C C . CYS A 1 323 ? 21.245 12.839 -3.194 1.00 93.38 323 CYS A C 1
ATOM 2614 O O . CYS A 1 323 ? 20.712 12.768 -2.089 1.00 93.38 323 CYS A O 1
ATOM 2616 N N . TYR A 1 324 ? 22.467 12.347 -3.421 1.00 95.00 324 TYR A N 1
ATOM 2617 C CA . TYR A 1 324 ? 23.284 11.775 -2.355 1.00 95.00 324 TYR A CA 1
ATOM 2618 C C . TYR A 1 324 ? 23.878 12.862 -1.473 1.00 95.00 324 TYR A C 1
ATOM 2620 O O . TYR A 1 324 ? 24.376 13.877 -1.956 1.00 95.00 324 TYR A O 1
ATOM 2628 N N . ASN A 1 325 ? 23.843 12.628 -0.167 1.00 96.06 325 ASN A N 1
ATOM 2629 C CA . ASN A 1 325 ? 24.597 13.444 0.763 1.00 96.06 325 ASN A CA 1
ATOM 2630 C C . ASN A 1 325 ? 26.085 13.070 0.742 1.00 96.06 325 ASN A C 1
ATOM 2632 O O . ASN A 1 325 ? 26.486 11.938 0.445 1.00 96.06 325 ASN A O 1
ATOM 2636 N N . GLU A 1 326 ? 26.904 14.055 1.097 1.00 93.31 326 GLU A N 1
ATOM 2637 C CA . GLU A 1 326 ? 28.322 13.870 1.381 1.00 93.31 326 GLU A CA 1
ATOM 2638 C C . GLU A 1 326 ? 28.514 13.273 2.777 1.00 93.31 326 GLU A C 1
ATOM 2640 O O . GLU A 1 326 ? 27.734 13.530 3.695 1.00 93.31 326 GLU A O 1
ATOM 2645 N N . HIS A 1 327 ? 29.582 12.497 2.941 1.00 95.19 327 HIS A N 1
ATOM 2646 C CA . HIS A 1 327 ? 29.964 11.938 4.232 1.00 95.19 327 HIS A CA 1
ATOM 2647 C C . HIS A 1 327 ? 30.482 13.041 5.158 1.00 95.19 327 HIS A C 1
ATOM 2649 O O . HIS A 1 327 ? 31.404 13.776 4.798 1.00 95.19 327 HIS A O 1
ATOM 2655 N N . LYS A 1 328 ? 29.906 13.146 6.357 1.00 96.88 328 LYS A N 1
ATOM 2656 C CA . LYS A 1 328 ? 30.335 14.082 7.398 1.00 96.88 328 LYS A CA 1
ATOM 2657 C C . LYS A 1 328 ? 30.532 13.327 8.700 1.00 96.88 328 LYS A C 1
ATOM 2659 O O . LYS A 1 328 ? 29.574 12.804 9.263 1.00 96.88 328 LYS A O 1
ATOM 2664 N N . ASP A 1 329 ? 31.765 13.308 9.184 1.00 95.38 329 ASP A N 1
ATOM 2665 C CA . ASP A 1 329 ? 32.063 12.718 10.484 1.00 95.38 329 ASP A CA 1
ATOM 2666 C C . ASP A 1 329 ? 31.334 13.489 11.590 1.00 95.38 329 ASP A C 1
ATOM 2668 O O . ASP A 1 329 ? 31.206 14.718 11.552 1.00 95.38 329 ASP A O 1
ATOM 2672 N N . PHE A 1 330 ? 30.859 12.758 12.592 1.00 95.19 330 PHE A N 1
ATOM 2673 C CA . PHE A 1 330 ? 30.213 13.319 13.769 1.00 95.19 330 PHE A CA 1
ATOM 2674 C C . PHE A 1 330 ? 30.659 12.570 15.025 1.00 95.19 330 PHE A C 1
ATOM 2676 O O . PHE A 1 330 ? 31.043 11.401 14.974 1.00 95.19 330 PHE A O 1
ATOM 2683 N N . ASP A 1 331 ? 30.626 13.275 16.153 1.00 93.19 331 ASP A N 1
ATOM 2684 C CA . ASP A 1 331 ? 30.957 12.728 17.467 1.00 93.19 331 ASP A CA 1
ATOM 2685 C C . ASP A 1 331 ? 29.790 11.880 17.988 1.00 93.19 331 ASP A C 1
ATOM 2687 O O . ASP A 1 331 ? 28.726 12.417 18.299 1.00 93.19 331 ASP A O 1
ATOM 2691 N N . THR A 1 332 ? 29.990 10.563 18.075 1.00 90.62 332 THR A N 1
ATOM 2692 C CA . THR A 1 332 ? 28.984 9.582 18.513 1.00 90.62 332 THR A CA 1
ATOM 2693 C C . THR A 1 332 ? 28.664 9.663 20.005 1.00 90.62 332 THR A C 1
ATOM 2695 O O . THR A 1 332 ? 27.591 9.218 20.412 1.00 90.62 332 THR A O 1
ATOM 2698 N N . GLU A 1 333 ? 29.554 10.242 20.815 1.00 88.31 333 GLU A N 1
ATOM 2699 C CA . GLU A 1 333 ? 29.342 10.473 22.252 1.00 88.31 333 GLU A CA 1
ATOM 2700 C C . GLU A 1 333 ? 28.749 11.866 22.534 1.00 88.31 333 GLU A C 1
ATOM 2702 O O . GLU A 1 333 ? 28.282 12.150 23.642 1.00 88.31 333 GLU A O 1
ATOM 2707 N N . GLY A 1 334 ? 28.732 12.731 21.518 1.00 87.81 334 GLY A N 1
ATOM 2708 C CA . GLY A 1 334 ? 28.236 14.096 21.586 1.00 87.81 334 GLY A CA 1
ATOM 2709 C C . GLY A 1 334 ? 26.707 14.231 21.594 1.00 87.81 334 GLY A C 1
ATOM 2710 O O . GLY A 1 334 ? 25.927 13.278 21.666 1.00 87.81 334 GLY A O 1
ATOM 2711 N N . ASP A 1 335 ? 26.239 15.478 21.505 1.00 88.44 335 ASP A N 1
ATOM 2712 C CA . ASP A 1 335 ? 24.807 15.787 21.471 1.00 88.44 335 ASP A CA 1
ATOM 2713 C C . ASP A 1 335 ? 24.182 15.413 20.116 1.00 88.44 335 ASP A C 1
ATOM 2715 O O . ASP A 1 335 ? 24.265 16.159 19.136 1.00 88.44 335 ASP A O 1
ATOM 2719 N N . MET A 1 336 ? 23.495 14.269 20.081 1.00 90.38 336 MET A N 1
ATOM 2720 C CA . MET A 1 336 ? 22.805 13.763 18.890 1.00 90.38 336 MET A CA 1
ATOM 2721 C C . MET A 1 336 ? 21.735 14.707 18.335 1.00 90.38 336 MET A C 1
ATOM 2723 O O . MET A 1 336 ? 21.409 14.602 17.158 1.00 90.38 336 MET A O 1
ATOM 2727 N N . MET A 1 337 ? 21.200 15.642 19.127 1.00 87.88 337 MET A N 1
ATOM 2728 C CA . MET A 1 337 ? 20.249 16.637 18.616 1.00 87.88 337 MET A CA 1
ATOM 2729 C C . MET A 1 337 ? 20.943 17.736 17.801 1.00 87.88 337 MET A C 1
ATOM 2731 O O . MET A 1 337 ? 20.285 18.414 17.015 1.00 87.88 337 MET A O 1
ATOM 2735 N N . LYS A 1 338 ? 22.263 17.915 17.957 1.00 90.12 338 LYS A N 1
ATOM 2736 C CA . LYS A 1 338 ? 23.064 18.778 17.074 1.00 90.12 338 LYS A CA 1
ATOM 2737 C C . LYS A 1 338 ? 23.397 18.075 15.767 1.00 90.12 338 LYS A C 1
ATOM 2739 O O . LYS A 1 338 ? 23.336 18.707 14.718 1.00 90.12 338 LYS A O 1
ATOM 2744 N N . ALA A 1 339 ? 23.741 16.788 15.839 1.00 92.44 339 ALA A N 1
ATOM 2745 C CA . ALA A 1 339 ? 24.026 15.983 14.655 1.00 92.44 339 ALA A CA 1
ATOM 2746 C C . ALA A 1 339 ? 22.759 15.747 13.817 1.00 92.44 339 ALA A C 1
ATOM 2748 O O . ALA A 1 339 ? 22.799 15.902 12.601 1.00 92.44 339 ALA A O 1
ATOM 2749 N N . PHE A 1 340 ? 21.630 15.441 14.462 1.00 93.94 340 PHE A N 1
ATOM 2750 C CA . PHE A 1 340 ? 20.357 15.113 13.816 1.00 93.94 340 PHE A CA 1
ATOM 2751 C C . PHE A 1 340 ? 19.221 15.974 14.398 1.00 93.94 340 PHE A C 1
ATOM 2753 O O . PHE A 1 340 ? 18.519 15.545 15.322 1.00 93.94 340 PHE A O 1
ATOM 2760 N N . PRO A 1 341 ? 19.052 17.220 13.921 1.00 91.25 341 PRO A N 1
ATOM 2761 C CA . PRO A 1 341 ? 18.119 18.168 14.517 1.00 91.25 341 PRO A CA 1
ATOM 2762 C C . PRO A 1 341 ? 16.646 17.771 14.307 1.00 91.25 341 PRO A C 1
ATOM 2764 O O . PRO A 1 341 ? 16.266 17.327 13.222 1.00 91.25 341 PRO A O 1
ATOM 2767 N N . PRO A 1 342 ? 15.765 17.972 15.304 1.00 84.50 342 PRO A N 1
ATOM 2768 C CA . PRO A 1 342 ? 14.328 17.788 15.128 1.00 84.50 342 PRO A CA 1
ATOM 2769 C C . PRO A 1 342 ? 13.742 18.881 14.222 1.00 84.50 342 PRO A C 1
ATOM 2771 O O . PRO A 1 342 ? 14.117 20.049 14.301 1.00 84.50 342 PRO A O 1
ATOM 2774 N N . SER A 1 343 ? 12.765 18.525 13.389 1.00 77.62 343 SER A N 1
ATOM 2775 C CA . SER A 1 343 ? 12.125 19.463 12.451 1.00 77.62 343 SER A CA 1
ATOM 2776 C C . SER A 1 343 ? 10.998 20.298 13.030 1.00 77.62 343 SER A C 1
ATOM 2778 O O . SER A 1 343 ? 10.615 21.312 12.450 1.00 77.62 343 SER A O 1
ATOM 2780 N N . SER A 1 344 ? 10.425 19.863 14.148 1.00 75.19 344 SER A N 1
ATOM 2781 C CA . SER A 1 344 ? 9.331 20.567 14.804 1.00 75.19 344 SER A CA 1
ATOM 2782 C C . SER A 1 344 ? 9.341 20.298 16.308 1.00 75.19 344 SER A C 1
ATOM 2784 O O . SER A 1 344 ? 9.810 19.240 16.739 1.00 75.19 344 SER A O 1
ATOM 2786 N N . PRO A 1 345 ? 8.750 21.189 17.125 1.00 74.56 345 PRO A N 1
ATOM 2787 C CA . PRO A 1 345 ? 8.544 20.926 18.548 1.00 74.56 345 PRO A CA 1
ATOM 2788 C C . PRO A 1 345 ? 7.781 19.619 18.809 1.00 74.56 345 PRO A C 1
ATOM 2790 O O . PRO A 1 345 ? 8.060 18.928 19.786 1.00 74.56 345 PRO A O 1
ATOM 2793 N N . LYS A 1 346 ? 6.866 19.237 17.903 1.00 69.56 346 LYS A N 1
ATOM 2794 C CA . LYS A 1 346 ? 6.132 17.967 17.994 1.00 69.56 346 LYS A CA 1
ATOM 2795 C C . LYS A 1 346 ? 7.032 16.746 17.839 1.00 69.56 346 LYS A C 1
ATOM 2797 O O . LYS A 1 346 ? 6.722 15.714 18.410 1.00 69.56 346 LYS A O 1
ATOM 2802 N N . GLU A 1 347 ? 8.119 16.823 17.078 1.00 72.56 347 GLU A N 1
ATOM 2803 C CA . GLU A 1 347 ? 9.070 15.708 16.952 1.00 72.56 347 GLU A CA 1
ATOM 2804 C C . GLU A 1 347 ? 9.841 15.468 18.259 1.00 72.56 347 GLU A C 1
ATOM 2806 O O . GLU A 1 347 ? 10.198 14.337 18.572 1.00 72.56 347 GLU A O 1
ATOM 2811 N N . ILE A 1 348 ? 10.038 16.522 19.056 1.00 72.06 348 ILE A N 1
ATOM 2812 C CA . ILE A 1 348 ? 10.675 16.433 20.374 1.00 72.06 348 ILE A CA 1
ATOM 2813 C C . ILE A 1 348 ? 9.714 15.817 21.396 1.00 72.06 348 ILE A C 1
ATOM 2815 O O . ILE A 1 348 ? 10.139 14.967 22.187 1.00 72.06 348 ILE A O 1
ATOM 2819 N N . SER A 1 349 ? 8.450 16.261 21.379 1.00 66.00 349 SER A N 1
ATOM 2820 C CA . SER A 1 349 ? 7.426 15.876 22.356 1.00 66.00 349 SER A CA 1
ATOM 2821 C C . SER A 1 349 ? 6.689 14.575 22.033 1.00 66.00 349 SER A C 1
ATOM 2823 O O . SER A 1 349 ? 6.086 13.999 22.934 1.00 66.00 349 SER A O 1
ATOM 2825 N N . ARG A 1 350 ? 6.719 14.095 20.783 1.00 70.69 350 ARG A N 1
ATOM 2826 C CA . ARG A 1 350 ? 6.157 12.789 20.412 1.00 70.69 350 ARG A CA 1
ATOM 2827 C C . ARG A 1 350 ? 6.963 11.654 21.038 1.00 70.69 350 ARG A C 1
ATOM 2829 O O . ARG A 1 350 ? 8.191 11.699 21.099 1.00 70.69 350 ARG A O 1
ATOM 2836 N N . ALA A 1 351 ? 6.250 10.611 21.439 1.00 71.56 351 ALA A N 1
ATOM 2837 C CA . ALA A 1 351 ? 6.826 9.350 21.863 1.00 71.56 351 ALA A CA 1
ATOM 2838 C C . ALA A 1 351 ? 7.283 8.576 20.609 1.00 71.56 351 ALA A C 1
ATOM 2840 O O . ALA A 1 351 ? 6.483 7.889 19.991 1.00 71.56 351 ALA A O 1
ATOM 2841 N N . ASN A 1 352 ? 8.527 8.782 20.165 1.00 81.19 352 ASN A N 1
ATOM 2842 C CA . ASN A 1 352 ? 9.154 8.130 19.005 1.00 81.19 352 ASN A CA 1
ATOM 2843 C C . ASN A 1 352 ? 10.447 7.400 19.412 1.00 81.19 352 ASN A C 1
ATOM 2845 O O . ASN A 1 352 ? 10.968 7.616 20.508 1.00 81.19 352 ASN A O 1
ATOM 2849 N N . VAL A 1 353 ? 10.979 6.541 18.533 1.00 87.69 353 VAL A N 1
ATOM 2850 C CA . VAL A 1 353 ? 12.316 5.948 18.728 1.00 87.69 353 VAL A CA 1
ATOM 2851 C C . VAL A 1 353 ? 13.373 6.968 18.313 1.00 87.69 353 VAL A C 1
ATOM 2853 O O . VAL A 1 353 ? 13.409 7.420 17.170 1.00 87.69 353 VAL A O 1
ATOM 2856 N N . LYS A 1 354 ? 14.240 7.323 19.260 1.00 87.56 354 LYS A N 1
ATOM 2857 C CA . LYS A 1 354 ? 15.278 8.351 19.132 1.00 87.56 354 LYS A CA 1
ATOM 2858 C C . LYS A 1 354 ? 16.652 7.725 18.897 1.00 87.56 354 LYS A C 1
ATOM 2860 O O . LYS A 1 354 ? 16.992 6.733 19.535 1.00 87.56 354 LYS A O 1
ATOM 2865 N N . VAL A 1 355 ? 17.509 8.379 18.103 1.00 90.56 355 VAL A N 1
ATOM 2866 C CA . VAL A 1 355 ? 18.915 7.957 17.881 1.00 90.56 355 VAL A CA 1
ATOM 2867 C C . VAL A 1 355 ? 19.655 7.700 19.201 1.00 90.56 355 VAL A C 1
ATOM 2869 O O . VAL A 1 355 ? 20.316 6.679 19.345 1.00 90.56 355 VAL A O 1
ATOM 2872 N N . ARG A 1 356 ? 19.471 8.562 20.212 1.00 88.44 356 ARG A N 1
ATOM 2873 C CA . ARG A 1 356 ? 20.056 8.364 21.550 1.00 88.44 356 ARG A CA 1
ATOM 2874 C C . ARG A 1 356 ? 19.660 7.025 22.177 1.00 88.44 356 ARG A C 1
ATOM 2876 O O . ARG A 1 356 ? 20.496 6.379 22.798 1.00 88.44 356 ARG A O 1
ATOM 2883 N N . GLN A 1 357 ? 18.404 6.612 22.026 1.00 88.06 357 GLN A N 1
ATOM 2884 C CA . GLN A 1 357 ? 17.952 5.332 22.562 1.00 88.06 357 GLN A CA 1
ATOM 2885 C C . GLN A 1 357 ? 18.566 4.163 21.790 1.00 88.06 357 GLN A C 1
ATOM 2887 O O . GLN A 1 357 ? 18.877 3.143 22.398 1.00 88.06 357 GLN A O 1
ATOM 2892 N N . LEU A 1 358 ? 18.781 4.312 20.478 1.00 92.00 358 LEU A N 1
ATOM 2893 C CA . LEU A 1 358 ? 19.470 3.302 19.675 1.00 92.00 358 LEU A CA 1
ATOM 2894 C C . LEU A 1 358 ? 20.934 3.139 20.106 1.00 92.00 358 LEU A C 1
ATOM 2896 O O . LEU A 1 358 ? 21.392 2.013 20.251 1.00 92.00 358 LEU A O 1
ATOM 2900 N N . ILE A 1 359 ? 21.640 4.236 20.399 1.00 92.19 359 ILE A N 1
ATOM 2901 C CA . ILE A 1 359 ? 23.002 4.190 20.962 1.00 92.19 359 ILE A CA 1
ATOM 2902 C C . ILE A 1 359 ? 22.995 3.478 22.320 1.00 92.19 359 ILE A C 1
ATOM 2904 O O . ILE A 1 359 ? 23.753 2.544 22.534 1.00 92.19 359 ILE A O 1
ATOM 2908 N N . GLN A 1 360 ? 22.097 3.861 23.230 1.00 88.75 360 GLN A N 1
ATOM 2909 C CA . GLN A 1 360 ? 22.047 3.278 24.577 1.00 88.75 360 GLN A CA 1
ATOM 2910 C C . GLN A 1 360 ? 21.661 1.794 24.597 1.00 88.75 360 GLN A C 1
ATOM 2912 O O . GLN A 1 360 ? 22.027 1.080 25.528 1.00 88.75 360 GLN A O 1
ATOM 2917 N N . THR A 1 361 ? 20.880 1.348 23.612 1.00 88.44 361 THR A N 1
ATOM 2918 C CA . THR A 1 361 ? 20.346 -0.020 23.578 1.00 88.44 361 THR A CA 1
ATOM 2919 C C . THR A 1 361 ? 21.216 -0.961 22.755 1.00 88.44 361 THR A C 1
ATOM 2921 O O . THR A 1 361 ? 21.411 -2.101 23.162 1.00 88.44 361 THR A O 1
ATOM 2924 N N . PHE A 1 362 ? 21.728 -0.493 21.616 1.00 89.88 362 PHE A N 1
ATOM 2925 C CA . PHE A 1 362 ? 22.419 -1.324 20.627 1.00 89.88 362 PHE A CA 1
ATOM 2926 C C . PHE A 1 362 ? 23.878 -0.933 20.406 1.00 89.88 362 PHE A C 1
ATOM 2928 O O . PHE A 1 362 ? 24.548 -1.601 19.631 1.00 89.88 362 PHE A O 1
ATOM 2935 N N . ASP A 1 363 ? 24.343 0.174 20.991 1.00 92.62 363 ASP A N 1
ATOM 2936 C CA . ASP A 1 363 ? 25.599 0.814 20.591 1.00 92.62 363 ASP A CA 1
ATOM 2937 C C . ASP A 1 363 ? 25.679 0.992 19.062 1.00 92.62 363 ASP A C 1
ATOM 2939 O O . ASP A 1 363 ? 26.632 0.603 18.389 1.00 92.62 363 ASP A O 1
ATOM 2943 N N . ILE A 1 364 ? 24.588 1.519 18.488 1.00 94.62 364 ILE A N 1
ATOM 2944 C CA . ILE A 1 364 ? 24.275 1.393 17.056 1.00 94.62 364 ILE A CA 1
ATOM 2945 C C . ILE A 1 364 ? 25.387 1.888 16.117 1.00 94.62 364 ILE A C 1
ATOM 2947 O O . ILE A 1 364 ? 25.541 1.338 15.031 1.00 94.62 364 ILE A O 1
ATOM 2951 N N . PHE A 1 365 ? 26.162 2.900 16.519 1.00 96.38 365 PHE A N 1
ATOM 2952 C CA . PHE A 1 365 ? 27.224 3.498 15.701 1.00 96.38 365 PHE A CA 1
ATOM 2953 C C . PHE A 1 365 ? 28.594 2.821 15.850 1.00 96.38 365 PHE A C 1
ATOM 2955 O O . PHE A 1 365 ? 29.515 3.184 15.124 1.00 96.38 365 PHE A O 1
ATOM 2962 N N . SER A 1 366 ? 28.728 1.808 16.714 1.00 95.62 366 SER A N 1
ATOM 2963 C CA . SER A 1 366 ? 29.899 0.915 16.711 1.00 95.62 366 SER A CA 1
ATOM 2964 C C . SER A 1 366 ? 29.968 0.059 15.439 1.00 95.62 366 SER A C 1
ATOM 2966 O O . SER A 1 366 ? 31.045 -0.357 15.007 1.00 95.62 366 SER A O 1
ATOM 2968 N N . HIS A 1 367 ? 28.820 -0.173 14.796 1.00 96.00 367 HIS A N 1
ATOM 2969 C CA . HIS A 1 367 ? 28.740 -0.859 13.516 1.00 96.00 367 HIS A CA 1
ATOM 2970 C C . HIS A 1 367 ? 29.111 0.090 12.368 1.00 96.00 367 HIS A C 1
ATOM 2972 O O . HIS A 1 367 ? 28.493 1.143 12.196 1.00 96.00 367 HIS A O 1
ATOM 2978 N N . TRP A 1 368 ? 30.093 -0.313 11.550 1.00 96.12 368 TRP A N 1
ATOM 2979 C CA . TRP A 1 368 ? 30.616 0.496 10.439 1.00 96.12 368 TRP A CA 1
ATOM 2980 C C . TRP A 1 368 ? 29.517 0.984 9.488 1.00 96.12 368 TRP A C 1
ATOM 2982 O O . TRP A 1 368 ? 29.458 2.165 9.164 1.00 96.12 368 TRP A O 1
ATOM 2992 N N . ASP A 1 369 ? 28.612 0.099 9.083 1.00 97.19 369 ASP A N 1
ATOM 2993 C CA . ASP A 1 369 ? 27.513 0.402 8.165 1.00 97.19 369 ASP A CA 1
ATOM 2994 C C . ASP A 1 369 ? 26.523 1.431 8.737 1.00 97.19 369 ASP A C 1
ATOM 2996 O O . ASP A 1 369 ? 26.146 2.380 8.051 1.00 97.19 369 ASP A O 1
ATOM 3000 N N . CYS A 1 370 ? 26.155 1.308 10.013 1.00 97.44 370 CYS A N 1
ATOM 3001 C CA . CYS A 1 370 ? 25.333 2.296 10.711 1.00 97.44 370 CYS A CA 1
ATOM 3002 C C . CYS A 1 370 ? 26.033 3.648 10.854 1.00 97.44 370 CYS A C 1
ATOM 3004 O O . CYS A 1 370 ? 25.381 4.684 10.715 1.00 97.44 370 CYS A O 1
ATOM 3006 N N . TYR A 1 371 ? 27.339 3.650 11.135 1.00 97.81 371 TYR A N 1
ATOM 3007 C CA . TYR A 1 371 ? 28.123 4.882 11.182 1.00 97.81 371 TYR A CA 1
ATOM 3008 C C . TYR A 1 371 ? 28.116 5.584 9.823 1.00 97.81 371 TYR A C 1
ATOM 3010 O O . TYR A 1 371 ? 27.837 6.779 9.770 1.00 97.81 371 TYR A O 1
ATOM 3018 N N . GLN A 1 372 ? 28.326 4.844 8.725 1.00 98.00 372 GLN A N 1
ATOM 3019 C CA . GLN A 1 372 ? 28.259 5.390 7.364 1.00 98.00 372 GLN A CA 1
ATOM 3020 C C . GLN A 1 372 ? 26.892 6.024 7.072 1.00 98.00 372 GLN A C 1
ATOM 3022 O O . GLN A 1 372 ? 26.832 7.174 6.637 1.00 98.00 372 GLN A O 1
ATOM 3027 N N . ILE A 1 373 ? 25.795 5.318 7.381 1.00 98.12 373 ILE A N 1
ATOM 3028 C CA . ILE A 1 373 ? 24.435 5.860 7.232 1.00 98.12 373 ILE A CA 1
ATOM 3029 C C . ILE A 1 373 ? 24.285 7.144 8.061 1.00 98.12 373 ILE A C 1
ATOM 3031 O O . ILE A 1 373 ? 23.863 8.171 7.536 1.00 98.12 373 ILE A O 1
ATOM 3035 N N . GLY A 1 374 ? 24.673 7.132 9.339 1.00 97.31 374 GLY A N 1
ATOM 3036 C CA . GLY A 1 374 ? 24.628 8.325 10.190 1.00 97.31 374 GLY A CA 1
ATOM 3037 C C . GLY A 1 374 ? 25.424 9.501 9.611 1.00 97.31 374 GLY A C 1
ATOM 3038 O O . GLY A 1 374 ? 24.921 10.624 9.573 1.00 97.31 374 GLY A O 1
ATOM 3039 N N . ALA A 1 375 ? 26.627 9.240 9.100 1.00 97.81 375 ALA A N 1
ATOM 3040 C CA . ALA A 1 375 ? 27.540 10.249 8.575 1.00 97.81 375 ALA A CA 1
ATOM 3041 C C . ALA A 1 375 ? 27.028 10.905 7.283 1.00 97.81 375 ALA A C 1
ATOM 3043 O O . ALA A 1 375 ? 27.243 12.099 7.070 1.00 97.81 375 ALA A O 1
ATOM 3044 N N . TRP A 1 376 ? 26.298 10.172 6.436 1.00 97.94 376 TRP A N 1
ATOM 3045 C CA . TRP A 1 376 ? 25.609 10.755 5.277 1.00 97.94 376 TRP A CA 1
ATOM 3046 C C . TRP A 1 376 ? 24.409 11.622 5.671 1.00 97.94 376 TRP A C 1
ATOM 3048 O O . TRP A 1 376 ? 23.978 12.459 4.887 1.00 97.94 376 TRP A O 1
ATOM 3058 N N . HIS A 1 377 ? 23.858 11.470 6.873 1.00 97.56 377 HIS A N 1
ATOM 3059 C CA . HIS A 1 377 ? 22.622 12.150 7.274 1.00 97.56 377 HIS A CA 1
ATOM 3060 C C . HIS A 1 377 ? 22.805 13.201 8.373 1.00 97.56 377 HIS A C 1
ATOM 3062 O O . HIS A 1 377 ? 21.825 13.674 8.954 1.00 97.56 377 HIS A O 1
ATOM 3068 N N . VAL A 1 378 ? 24.043 13.627 8.640 1.00 96.56 378 VAL A N 1
ATOM 3069 C CA . VAL A 1 378 ? 24.315 14.740 9.560 1.00 96.56 378 VAL A CA 1
ATOM 3070 C C . VAL A 1 378 ? 23.622 16.018 9.067 1.00 96.56 378 VAL A C 1
ATOM 3072 O O . VAL A 1 378 ? 23.858 16.499 7.956 1.00 96.56 378 VAL A O 1
ATOM 3075 N N . GLY A 1 379 ? 22.785 16.595 9.929 1.00 94.38 379 GLY A N 1
ATOM 3076 C CA . GLY A 1 379 ? 21.942 17.761 9.668 1.00 94.38 379 GLY A CA 1
ATOM 3077 C C . GLY A 1 379 ? 20.498 17.425 9.278 1.00 94.38 379 GLY A C 1
ATOM 3078 O O . GLY A 1 379 ? 19.681 18.339 9.159 1.00 94.38 379 GLY A O 1
ATOM 3079 N N . GLU A 1 380 ? 20.160 16.147 9.101 1.00 94.56 380 GLU A N 1
ATOM 3080 C CA . GLU A 1 380 ? 18.802 15.704 8.782 1.00 94.56 380 GLU A CA 1
ATOM 3081 C C . GLU A 1 380 ? 18.007 15.287 10.023 1.00 94.56 380 GLU A C 1
ATOM 3083 O O . GLU A 1 380 ? 18.525 15.218 11.139 1.00 94.56 380 GLU A O 1
ATOM 3088 N N . ARG A 1 381 ? 16.702 15.048 9.844 1.00 91.25 381 ARG A N 1
ATOM 3089 C CA . ARG A 1 381 ? 15.797 14.842 10.976 1.00 91.25 381 ARG A CA 1
ATOM 3090 C C . ARG A 1 381 ? 16.104 13.557 11.712 1.00 91.25 381 ARG A C 1
ATOM 3092 O O . ARG A 1 381 ? 16.203 12.490 11.107 1.00 91.25 381 ARG A O 1
ATOM 3099 N N . GLN A 1 382 ? 16.084 13.644 13.034 1.00 90.44 382 GLN A N 1
ATOM 3100 C CA . GLN A 1 382 ? 16.263 12.498 13.912 1.00 90.44 382 GLN A CA 1
ATOM 3101 C C . GLN A 1 382 ? 15.354 11.313 13.551 1.00 90.44 382 GLN A C 1
ATOM 3103 O O . GLN A 1 382 ? 15.846 10.194 13.431 1.00 90.44 382 GLN A O 1
ATOM 3108 N N . THR A 1 383 ? 14.047 11.539 13.359 1.00 89.94 383 THR A N 1
ATOM 3109 C CA . THR A 1 383 ? 13.104 10.441 13.070 1.00 89.94 383 THR A CA 1
ATOM 3110 C C . THR A 1 383 ? 13.443 9.736 11.756 1.00 89.94 383 THR A C 1
ATOM 3112 O O . THR A 1 383 ? 13.285 8.522 11.647 1.00 89.94 383 THR A O 1
ATOM 3115 N N . PHE A 1 384 ? 13.937 10.481 10.762 1.00 93.62 384 PHE A N 1
ATOM 3116 C CA . PHE A 1 384 ? 14.372 9.911 9.491 1.00 93.62 384 PHE A CA 1
ATOM 3117 C C . PHE A 1 384 ? 15.607 9.027 9.684 1.00 93.62 384 PHE A C 1
ATOM 3119 O O . PHE A 1 384 ? 15.584 7.861 9.302 1.00 93.62 384 PHE A O 1
ATOM 3126 N N . VAL A 1 385 ? 16.637 9.531 10.368 1.00 95.75 385 VAL A N 1
ATOM 3127 C CA . VAL A 1 385 ? 17.867 8.767 10.631 1.00 95.75 385 VAL A CA 1
ATOM 3128 C C . VAL A 1 385 ? 17.587 7.520 11.472 1.00 95.75 385 VAL A C 1
ATOM 3130 O O . VAL A 1 385 ? 18.057 6.435 11.139 1.00 95.75 385 VAL A O 1
ATOM 3133 N N . SER A 1 386 ? 16.757 7.623 12.514 1.00 94.75 386 SER A N 1
ATOM 3134 C CA . SER A 1 386 ? 16.334 6.460 13.306 1.00 94.75 386 SER A CA 1
ATOM 3135 C C . SER A 1 386 ? 15.610 5.409 12.461 1.00 94.75 386 SER A C 1
ATOM 3137 O O . SER A 1 386 ? 15.890 4.221 12.616 1.00 94.75 386 SER A O 1
ATOM 3139 N N . ASN A 1 387 ? 14.739 5.825 11.536 1.00 95.81 387 ASN A N 1
ATOM 3140 C CA . ASN A 1 387 ? 14.078 4.920 10.593 1.00 95.81 387 ASN A CA 1
ATOM 3141 C C . ASN A 1 387 ? 15.074 4.197 9.681 1.00 95.81 387 ASN A C 1
ATOM 3143 O O . ASN A 1 387 ? 14.945 2.989 9.489 1.00 95.81 387 ASN A O 1
ATOM 3147 N N . LEU A 1 388 ? 16.065 4.909 9.136 1.00 97.75 388 LEU A N 1
ATOM 3148 C CA . LEU A 1 388 ? 17.084 4.316 8.267 1.00 97.75 388 LEU A CA 1
ATOM 3149 C C . LEU A 1 388 ? 17.918 3.264 9.003 1.00 97.75 388 LEU A C 1
ATOM 3151 O O . LEU A 1 388 ? 18.044 2.143 8.516 1.00 97.75 388 LEU A O 1
ATOM 3155 N N . LEU A 1 389 ? 18.417 3.596 10.198 1.00 97.75 389 LEU A N 1
ATOM 3156 C CA . LEU A 1 389 ? 19.226 2.686 11.015 1.00 97.75 389 LEU A CA 1
ATOM 3157 C C . LEU A 1 389 ? 18.440 1.430 11.413 1.00 97.75 389 LEU A C 1
ATOM 3159 O O . LEU A 1 389 ? 18.939 0.314 11.265 1.00 97.75 389 LEU A O 1
ATOM 3163 N N . CYS A 1 390 ? 17.193 1.600 11.867 1.00 97.31 390 CYS A N 1
ATOM 3164 C CA . CYS A 1 390 ? 16.333 0.473 12.226 1.00 97.31 390 CYS A CA 1
ATOM 3165 C C . CYS A 1 390 ? 15.993 -0.389 11.002 1.00 97.31 390 CYS A C 1
ATOM 3167 O O . CYS A 1 390 ? 15.993 -1.610 11.097 1.00 97.31 390 CYS A O 1
ATOM 3169 N N . CYS A 1 391 ? 15.710 0.218 9.845 1.00 97.75 391 CYS A N 1
ATOM 3170 C CA . CYS A 1 391 ? 15.388 -0.532 8.631 1.00 97.75 391 CYS A CA 1
ATOM 3171 C C . CYS A 1 391 ? 16.591 -1.346 8.148 1.00 97.75 391 CYS A C 1
ATOM 3173 O O . CYS A 1 391 ? 16.451 -2.535 7.858 1.00 97.75 391 CYS A O 1
ATOM 3175 N N . TRP A 1 392 ? 17.778 -0.731 8.136 1.00 97.88 392 TRP A N 1
ATOM 3176 C CA . TRP A 1 392 ? 19.007 -1.413 7.755 1.00 97.88 392 TRP A CA 1
ATOM 3177 C C . TRP A 1 392 ? 19.281 -2.610 8.664 1.00 97.88 392 TRP A C 1
ATOM 3179 O O . TRP A 1 392 ? 19.352 -3.736 8.174 1.00 97.88 392 TRP A O 1
ATOM 3189 N N . LYS A 1 393 ? 19.331 -2.391 9.986 1.00 96.31 393 LYS A N 1
ATOM 3190 C CA . LYS A 1 393 ? 19.667 -3.440 10.961 1.00 96.31 393 LYS A CA 1
ATOM 3191 C C . LYS A 1 393 ? 18.563 -4.457 11.231 1.00 96.31 393 LYS A C 1
ATOM 3193 O O . LYS A 1 393 ? 18.856 -5.540 11.724 1.00 96.31 393 LYS A O 1
ATOM 3198 N N . GLY A 1 394 ? 17.313 -4.124 10.930 1.00 95.88 394 GLY A N 1
ATOM 3199 C CA . GLY A 1 394 ? 16.166 -4.991 11.193 1.00 95.88 394 GLY A CA 1
ATOM 3200 C C . GLY A 1 394 ? 15.674 -5.782 9.995 1.00 95.88 394 GLY A C 1
ATOM 3201 O O . GLY A 1 394 ? 15.025 -6.805 10.185 1.00 95.88 394 GLY A O 1
ATOM 3202 N N . ILE A 1 395 ? 15.907 -5.283 8.777 1.00 97.00 395 ILE A N 1
ATOM 3203 C CA . ILE A 1 395 ? 15.188 -5.744 7.585 1.00 97.00 395 ILE A CA 1
ATOM 3204 C C . ILE A 1 395 ? 16.142 -5.899 6.399 1.00 97.00 395 ILE A C 1
ATOM 3206 O O . ILE A 1 395 ? 16.378 -7.011 5.934 1.00 97.00 395 ILE A O 1
ATOM 3210 N N . THR A 1 396 ? 16.688 -4.799 5.873 1.00 96.69 396 THR A N 1
ATOM 3211 C CA . THR A 1 396 ? 17.270 -4.817 4.521 1.00 96.69 396 THR A CA 1
ATOM 3212 C C . THR A 1 396 ? 18.654 -5.455 4.449 1.00 96.69 396 THR A C 1
ATOM 3214 O O . THR A 1 396 ? 18.984 -6.030 3.411 1.00 96.69 396 THR A O 1
ATOM 3217 N N . GLN A 1 397 ? 19.445 -5.421 5.531 1.00 95.94 397 GLN A N 1
ATOM 3218 C CA . GLN A 1 397 ? 20.766 -6.069 5.559 1.00 95.94 397 GLN A CA 1
ATOM 3219 C C . GLN A 1 397 ? 20.692 -7.599 5.420 1.00 95.94 397 GLN A C 1
ATOM 3221 O O . GLN A 1 397 ? 21.676 -8.225 5.045 1.00 95.94 397 GLN A O 1
ATOM 3226 N N . PHE A 1 398 ? 19.534 -8.198 5.721 1.00 95.31 398 PHE A N 1
ATOM 3227 C CA . PHE A 1 398 ? 19.317 -9.647 5.678 1.00 95.31 398 PHE A CA 1
ATOM 3228 C C . PHE A 1 398 ? 18.811 -10.144 4.316 1.00 95.31 398 PHE A C 1
ATOM 3230 O O . PHE A 1 398 ? 18.472 -11.315 4.173 1.00 95.31 398 PHE A O 1
ATOM 3237 N N . THR A 1 399 ? 18.716 -9.258 3.323 1.00 95.56 399 THR A N 1
ATOM 3238 C CA . THR A 1 399 ? 18.332 -9.624 1.952 1.00 95.56 399 THR A CA 1
ATOM 3239 C C . THR A 1 399 ? 19.564 -10.022 1.140 1.00 95.56 399 THR A C 1
ATOM 3241 O O . THR A 1 399 ? 20.645 -9.469 1.349 1.00 95.56 399 THR A O 1
ATOM 3244 N N . ASN A 1 400 ? 19.416 -10.909 0.152 1.00 95.56 400 ASN A N 1
ATOM 3245 C CA . ASN A 1 400 ? 20.538 -11.315 -0.709 1.00 95.56 400 ASN A CA 1
ATOM 3246 C C . ASN A 1 400 ? 21.055 -10.176 -1.606 1.00 95.56 400 ASN A C 1
ATOM 3248 O O . ASN A 1 400 ? 22.137 -10.257 -2.179 1.00 95.56 400 ASN A O 1
ATOM 3252 N N . VAL A 1 401 ? 20.289 -9.089 -1.702 1.00 95.88 401 VAL A N 1
ATOM 3253 C CA . VAL A 1 401 ? 20.591 -7.894 -2.496 1.00 95.88 401 VAL A CA 1
ATOM 3254 C C . VAL A 1 401 ? 21.071 -6.716 -1.644 1.00 95.88 401 VAL A C 1
ATOM 3256 O O . VAL A 1 401 ? 21.188 -5.604 -2.156 1.00 95.88 401 VAL A O 1
ATOM 3259 N N . ALA A 1 402 ? 21.384 -6.934 -0.359 1.00 96.62 402 ALA A N 1
ATOM 3260 C CA . ALA A 1 402 ? 21.786 -5.886 0.584 1.00 96.62 402 ALA A CA 1
ATOM 3261 C C . ALA A 1 402 ? 22.923 -4.992 0.052 1.00 96.62 402 ALA A C 1
ATOM 3263 O O . ALA A 1 402 ? 22.864 -3.769 0.185 1.00 96.62 402 ALA A O 1
ATOM 3264 N N . ALA A 1 403 ? 23.923 -5.583 -0.610 1.00 94.56 403 ALA A N 1
ATOM 3265 C CA . ALA A 1 403 ? 25.044 -4.846 -1.195 1.00 94.56 403 ALA A CA 1
ATOM 3266 C C . ALA A 1 403 ? 24.612 -3.887 -2.322 1.00 94.56 403 ALA A C 1
ATOM 3268 O O . ALA A 1 403 ? 25.125 -2.772 -2.399 1.00 94.56 403 ALA A O 1
ATOM 3269 N N . LEU A 1 404 ? 23.639 -4.283 -3.153 1.00 94.56 404 LEU A N 1
ATOM 3270 C CA . LEU A 1 404 ? 23.123 -3.465 -4.261 1.00 94.56 404 LEU A CA 1
ATOM 3271 C C . LEU A 1 404 ? 22.318 -2.260 -3.761 1.00 94.56 404 LEU A C 1
ATOM 3273 O O . LEU A 1 404 ? 22.303 -1.206 -4.395 1.00 94.56 404 LEU A O 1
ATOM 3277 N N . ILE A 1 405 ? 21.642 -2.408 -2.621 1.00 96.25 405 ILE A N 1
ATOM 3278 C CA . ILE A 1 405 ? 20.740 -1.383 -2.085 1.00 96.25 405 ILE A CA 1
ATOM 3279 C C . ILE A 1 405 ? 21.380 -0.495 -1.017 1.00 96.25 405 ILE A C 1
ATOM 3281 O O . ILE A 1 405 ? 20.844 0.571 -0.728 1.00 96.25 405 ILE A O 1
ATOM 3285 N N . PHE A 1 406 ? 22.509 -0.887 -0.416 1.00 97.19 406 PHE A N 1
ATOM 3286 C CA . PHE A 1 406 ? 23.192 -0.070 0.595 1.00 97.19 406 PHE A CA 1
ATOM 3287 C C . PHE A 1 406 ? 23.490 1.362 0.108 1.00 97.19 406 PHE A C 1
ATOM 3289 O O . PHE A 1 406 ? 23.207 2.305 0.851 1.00 97.19 406 PHE A O 1
ATOM 3296 N N . PRO A 1 407 ? 23.926 1.590 -1.152 1.00 96.12 407 PRO A N 1
ATOM 3297 C CA . PRO A 1 407 ? 24.098 2.943 -1.682 1.00 96.12 407 PRO A CA 1
ATOM 3298 C C . PRO A 1 407 ? 22.819 3.792 -1.679 1.00 96.12 407 PRO A C 1
ATOM 3300 O O . PRO A 1 407 ? 22.904 5.019 -1.658 1.00 96.12 407 PRO A O 1
ATOM 3303 N N . TRP A 1 408 ? 21.629 3.181 -1.670 1.00 96.44 408 TRP A N 1
ATOM 3304 C CA . TRP A 1 408 ? 20.360 3.914 -1.637 1.00 96.44 408 TRP A CA 1
ATOM 3305 C C . TRP A 1 408 ? 20.171 4.683 -0.331 1.00 96.44 408 TRP A C 1
ATOM 3307 O O . TRP A 1 408 ? 19.513 5.722 -0.323 1.00 96.44 408 TRP A O 1
ATOM 3317 N N . PHE A 1 409 ? 20.808 4.232 0.753 1.00 97.69 409 PHE A N 1
ATOM 3318 C CA . PHE A 1 409 ? 20.821 4.915 2.044 1.00 97.69 409 PHE A CA 1
ATOM 3319 C C . PHE A 1 409 ? 21.662 6.198 2.041 1.00 97.69 409 PHE A C 1
ATOM 3321 O O . PHE A 1 409 ? 21.794 6.825 3.075 1.00 97.69 409 PHE A O 1
ATOM 3328 N N . ARG A 1 410 ? 22.217 6.627 0.902 1.00 97.00 410 ARG A N 1
ATOM 3329 C CA . ARG A 1 410 ? 22.868 7.940 0.759 1.00 97.00 410 ARG A CA 1
ATOM 3330 C C . ARG A 1 410 ? 21.900 9.055 0.371 1.00 97.00 410 ARG A C 1
ATOM 3332 O O . ARG A 1 410 ? 22.271 10.227 0.430 1.00 97.00 410 ARG A O 1
ATOM 3339 N N . VAL A 1 411 ? 20.694 8.713 -0.094 1.00 97.00 411 VAL A N 1
ATOM 3340 C CA . VAL A 1 411 ? 19.719 9.688 -0.604 1.00 97.00 411 VAL A CA 1
ATOM 3341 C C . VAL A 1 411 ? 19.279 10.632 0.504 1.00 97.00 411 VAL A C 1
ATOM 3343 O O . VAL A 1 411 ? 18.698 10.207 1.494 1.00 97.00 411 VAL A O 1
ATOM 3346 N N . CYS A 1 412 ? 19.465 11.929 0.297 1.00 95.50 412 CYS A N 1
ATOM 3347 C CA . CYS A 1 412 ? 19.043 12.949 1.242 1.00 95.50 412 CYS A CA 1
ATOM 3348 C C . CYS A 1 412 ? 17.528 12.928 1.506 1.00 95.50 412 CYS A C 1
ATOM 3350 O O . CYS A 1 412 ? 16.696 12.623 0.642 1.00 95.50 412 CYS A O 1
ATOM 3352 N N . GLN A 1 413 ? 17.146 13.341 2.710 1.00 94.06 413 GLN A N 1
ATOM 3353 C CA . GLN A 1 413 ? 15.772 13.288 3.200 1.00 94.06 413 GLN A CA 1
ATOM 3354 C C . GLN A 1 413 ? 14.756 13.989 2.288 1.00 94.06 413 GLN A C 1
ATOM 3356 O O . GLN A 1 413 ? 13.622 13.524 2.153 1.00 94.06 413 GLN A O 1
ATOM 3361 N N . LYS A 1 414 ? 15.130 15.131 1.689 1.00 92.25 414 LYS A N 1
ATOM 3362 C CA . LYS A 1 414 ? 14.224 15.936 0.846 1.00 92.25 414 LYS A CA 1
ATOM 3363 C C . LYS A 1 414 ? 13.742 15.164 -0.388 1.00 92.25 414 LYS A C 1
ATOM 3365 O O . LYS A 1 414 ? 12.610 15.360 -0.820 1.00 92.25 414 LYS A O 1
ATOM 3370 N N . ASP A 1 415 ? 14.587 14.282 -0.922 1.00 93.00 415 ASP A N 1
ATOM 3371 C CA . ASP A 1 415 ? 14.324 13.530 -2.148 1.00 93.00 415 ASP A CA 1
ATOM 3372 C C . ASP A 1 415 ? 13.895 12.083 -1.864 1.00 93.00 415 ASP A C 1
ATOM 3374 O O . ASP A 1 415 ? 13.255 11.463 -2.718 1.00 93.00 415 ASP A O 1
ATOM 3378 N N . TRP A 1 416 ? 14.169 11.570 -0.658 1.00 95.19 416 TRP A N 1
ATOM 3379 C CA . TRP A 1 416 ? 13.918 10.186 -0.247 1.00 95.19 416 TRP A CA 1
ATOM 3380 C C . TRP A 1 416 ? 12.546 9.654 -0.681 1.00 95.19 416 TRP A C 1
ATOM 3382 O O . TRP A 1 416 ? 12.457 8.710 -1.466 1.00 95.19 416 TRP A O 1
ATOM 3392 N N . ALA A 1 417 ? 11.463 10.290 -0.222 1.00 92.94 417 ALA A N 1
ATOM 3393 C CA . ALA A 1 417 ? 10.103 9.803 -0.460 1.00 92.94 417 ALA A CA 1
ATOM 3394 C C . ALA A 1 417 ? 9.799 9.626 -1.959 1.00 92.94 417 ALA A C 1
ATOM 3396 O O . ALA A 1 417 ? 9.250 8.608 -2.371 1.00 92.94 417 ALA A O 1
ATOM 3397 N N . ASN A 1 418 ? 10.213 10.581 -2.796 1.00 91.44 418 ASN A N 1
ATOM 3398 C CA . ASN A 1 418 ? 9.933 10.555 -4.231 1.00 91.44 418 ASN A CA 1
ATOM 3399 C C . ASN A 1 418 ? 10.791 9.517 -4.971 1.00 91.44 418 ASN A C 1
ATOM 3401 O O . ASN A 1 418 ? 10.279 8.777 -5.817 1.00 91.44 418 ASN A O 1
ATOM 3405 N N . LYS A 1 419 ? 12.091 9.436 -4.652 1.00 93.62 419 LYS A N 1
ATOM 3406 C CA . LYS A 1 419 ? 13.016 8.504 -5.317 1.00 93.62 419 LYS A CA 1
ATOM 3407 C C . LYS A 1 419 ? 12.701 7.060 -4.949 1.00 93.62 419 LYS A C 1
ATOM 3409 O O . LYS A 1 419 ? 12.472 6.239 -5.837 1.00 93.62 419 LYS A O 1
ATOM 3414 N N . LEU A 1 420 ? 12.554 6.770 -3.659 1.00 95.62 420 LEU A N 1
ATOM 3415 C CA . LEU A 1 420 ? 12.249 5.422 -3.191 1.00 95.62 420 LEU A CA 1
ATOM 3416 C C . LEU A 1 420 ? 10.828 4.989 -3.583 1.00 95.62 420 LEU A C 1
ATOM 3418 O O . LEU A 1 420 ? 10.594 3.796 -3.766 1.00 95.62 420 LEU A O 1
ATOM 3422 N N . LYS A 1 421 ? 9.885 5.919 -3.821 1.00 92.94 421 LYS A N 1
ATOM 3423 C CA . LYS A 1 421 ? 8.562 5.559 -4.362 1.00 92.94 421 LYS A CA 1
ATOM 3424 C C . LYS A 1 421 ? 8.640 5.044 -5.801 1.00 92.94 421 LYS A C 1
ATOM 3426 O O . LYS A 1 421 ? 7.861 4.163 -6.183 1.00 92.94 421 LYS A O 1
ATOM 3431 N N . THR A 1 422 ? 9.576 5.578 -6.584 1.00 92.88 422 THR A N 1
ATOM 3432 C CA . THR A 1 422 ? 9.857 5.097 -7.942 1.00 92.88 422 THR A CA 1
ATOM 3433 C C . THR A 1 422 ? 10.398 3.671 -7.879 1.00 92.88 422 THR A C 1
ATOM 3435 O O . THR A 1 422 ? 9.801 2.782 -8.485 1.00 92.88 422 THR A O 1
ATOM 3438 N N . LEU A 1 423 ? 11.417 3.418 -7.047 1.00 95.06 423 LEU A N 1
ATOM 3439 C CA . LEU A 1 423 ? 11.985 2.074 -6.857 1.00 95.06 423 LEU A CA 1
ATOM 3440 C C . LEU A 1 423 ? 10.956 1.074 -6.313 1.00 95.06 423 LEU A C 1
ATOM 3442 O O . LEU A 1 423 ? 10.832 -0.023 -6.847 1.00 95.06 423 LEU A O 1
ATOM 3446 N N . HIS A 1 424 ? 10.140 1.470 -5.330 1.00 94.12 424 HIS A N 1
ATOM 3447 C CA . HIS A 1 424 ? 9.027 0.658 -4.826 1.00 94.12 424 HIS A CA 1
ATOM 3448 C C . HIS A 1 424 ? 8.105 0.189 -5.957 1.00 94.12 424 HIS A C 1
ATOM 3450 O O . HIS A 1 424 ? 7.635 -0.943 -5.931 1.00 94.12 424 HIS A O 1
ATOM 3456 N N . SER A 1 425 ? 7.822 1.052 -6.937 1.00 91.94 425 SER A N 1
ATOM 3457 C CA . SER A 1 425 ? 6.924 0.704 -8.043 1.00 91.94 425 SER A CA 1
ATOM 3458 C C . SER A 1 425 ? 7.556 -0.339 -8.970 1.00 91.94 425 SER A C 1
ATOM 3460 O O . SER A 1 425 ? 6.846 -1.225 -9.435 1.00 91.94 425 SER A O 1
ATOM 3462 N N . LEU A 1 426 ? 8.877 -0.274 -9.187 1.00 93.75 426 LEU A N 1
ATOM 3463 C CA . LEU A 1 426 ? 9.622 -1.284 -9.946 1.00 93.75 426 LEU A CA 1
ATOM 3464 C C . LEU A 1 426 ? 9.645 -2.633 -9.209 1.00 93.75 426 LEU A C 1
ATOM 3466 O O . LEU A 1 426 ? 9.294 -3.652 -9.794 1.00 93.75 426 LEU A O 1
ATOM 3470 N N . ILE A 1 427 ? 9.968 -2.623 -7.911 1.00 94.62 427 ILE A N 1
ATOM 3471 C CA . ILE A 1 427 ? 10.027 -3.822 -7.052 1.00 94.62 427 ILE A CA 1
ATOM 3472 C C . ILE A 1 427 ? 8.655 -4.501 -6.947 1.00 94.62 427 ILE A C 1
ATOM 3474 O O . ILE A 1 427 ? 8.541 -5.719 -7.016 1.00 94.62 427 ILE A O 1
ATOM 3478 N N . ARG A 1 428 ? 7.582 -3.719 -6.798 1.00 91.69 428 ARG A N 1
ATOM 3479 C CA . ARG A 1 428 ? 6.216 -4.247 -6.680 1.00 91.69 428 ARG A CA 1
ATOM 3480 C C . ARG A 1 428 ? 5.794 -5.035 -7.925 1.00 91.69 428 ARG A C 1
ATOM 3482 O O . ARG A 1 428 ? 5.163 -6.080 -7.781 1.00 91.69 428 ARG A O 1
ATOM 3489 N N . CYS A 1 429 ? 6.158 -4.555 -9.117 1.00 89.75 429 CYS A N 1
ATOM 3490 C CA . CYS A 1 429 ? 5.710 -5.110 -10.402 1.00 89.75 429 CYS A CA 1
ATOM 3491 C C . CYS A 1 429 ? 6.671 -6.144 -11.012 1.00 89.75 429 CYS A C 1
ATOM 3493 O O . CYS A 1 429 ? 6.370 -6.681 -12.073 1.00 89.75 429 CYS A O 1
ATOM 3495 N N . SER A 1 430 ? 7.818 -6.403 -10.377 1.00 91.12 430 SER A N 1
ATOM 3496 C CA . SER A 1 430 ? 8.867 -7.287 -10.891 1.00 91.12 430 SER A CA 1
ATOM 3497 C C . SER A 1 430 ? 9.292 -8.300 -9.839 1.00 91.12 430 SER A C 1
ATOM 3499 O O . SER A 1 430 ? 9.449 -7.947 -8.672 1.00 91.12 430 SER A O 1
ATOM 3501 N N . ARG A 1 431 ? 9.540 -9.547 -10.244 1.00 91.94 431 ARG A N 1
ATOM 3502 C CA . ARG A 1 431 ? 10.198 -10.544 -9.379 1.00 91.94 431 ARG A CA 1
ATOM 3503 C C . ARG A 1 431 ? 11.725 -10.448 -9.405 1.00 91.94 431 ARG A C 1
ATOM 3505 O O . ARG A 1 431 ? 12.401 -11.183 -8.700 1.00 91.94 431 ARG A O 1
ATOM 3512 N N . PHE A 1 432 ? 12.260 -9.536 -10.213 1.00 94.94 432 PHE A N 1
ATOM 3513 C CA . PHE A 1 432 ? 13.686 -9.263 -10.326 1.00 94.94 432 PHE A CA 1
ATOM 3514 C C . PHE A 1 432 ? 14.008 -7.860 -9.811 1.00 94.94 432 PHE A C 1
ATOM 3516 O O . PHE A 1 432 ? 13.395 -6.874 -10.247 1.00 94.94 432 PHE A O 1
ATOM 3523 N N . LEU A 1 433 ? 15.008 -7.766 -8.935 1.00 96.06 433 LEU A N 1
ATOM 3524 C CA . LEU A 1 433 ? 15.738 -6.534 -8.683 1.00 96.06 433 LEU A CA 1
ATOM 3525 C C . LEU A 1 433 ? 16.840 -6.430 -9.739 1.00 96.06 433 LEU A C 1
ATOM 3527 O O . LEU A 1 433 ? 17.891 -7.050 -9.611 1.00 96.06 433 LEU A O 1
ATOM 3531 N N . MET A 1 434 ? 16.586 -5.649 -10.791 1.00 95.12 434 MET A N 1
ATOM 3532 C CA . MET A 1 434 ? 17.442 -5.601 -11.981 1.00 95.12 434 MET A CA 1
ATOM 3533 C C . MET A 1 434 ? 17.586 -6.991 -12.624 1.00 95.12 434 MET A C 1
ATOM 3535 O O . MET A 1 434 ? 16.627 -7.454 -13.247 1.00 95.12 434 MET A O 1
ATOM 3539 N N . ASN A 1 435 ? 18.741 -7.643 -12.469 1.00 93.94 435 ASN A N 1
ATOM 3540 C CA . ASN A 1 435 ? 19.013 -8.984 -12.986 1.00 93.94 435 ASN A CA 1
ATOM 3541 C C . ASN A 1 435 ? 18.908 -10.068 -11.895 1.00 93.94 435 ASN A C 1
ATOM 3543 O O . ASN A 1 435 ? 18.754 -11.242 -12.213 1.00 93.94 435 ASN A O 1
ATOM 3547 N N . THR A 1 436 ? 18.900 -9.704 -10.615 1.00 94.94 436 THR A N 1
ATOM 3548 C CA . THR A 1 436 ? 18.809 -10.664 -9.512 1.00 94.94 436 THR A CA 1
ATOM 3549 C C . THR A 1 436 ? 17.348 -10.998 -9.216 1.00 94.94 436 THR A C 1
ATOM 3551 O O . THR A 1 436 ? 16.551 -10.111 -8.902 1.00 94.94 436 THR A O 1
ATOM 3554 N N . GLU A 1 437 ? 16.971 -12.275 -9.306 1.00 95.06 437 GLU A N 1
ATOM 3555 C CA . GLU A 1 437 ? 15.652 -12.739 -8.858 1.00 95.06 437 GLU A CA 1
ATOM 3556 C C . GLU A 1 437 ? 15.560 -12.647 -7.330 1.00 95.06 437 GLU A C 1
ATOM 3558 O O . GLU A 1 437 ? 16.488 -13.034 -6.622 1.00 95.06 437 GLU A O 1
ATOM 3563 N N . ILE A 1 438 ? 14.448 -12.113 -6.825 1.00 95.62 438 ILE A N 1
ATOM 3564 C CA . ILE A 1 438 ? 14.209 -11.937 -5.390 1.00 95.62 438 ILE A CA 1
ATOM 3565 C C . ILE A 1 438 ? 12.988 -12.738 -4.948 1.00 95.62 438 ILE A C 1
ATOM 3567 O O . ILE A 1 438 ? 11.979 -12.831 -5.651 1.00 95.62 438 ILE A O 1
ATOM 3571 N N . THR A 1 439 ? 13.057 -13.288 -3.741 1.00 93.50 439 THR A N 1
ATOM 3572 C CA . THR A 1 439 ? 11.921 -13.969 -3.111 1.00 93.50 439 THR A CA 1
ATOM 3573 C C . THR A 1 439 ? 10.803 -12.978 -2.772 1.00 93.50 439 THR A C 1
ATOM 3575 O O . THR A 1 439 ? 11.034 -11.775 -2.626 1.00 93.50 439 THR A O 1
ATOM 3578 N N . GLU A 1 440 ? 9.571 -13.461 -2.575 1.00 91.88 440 GLU A N 1
ATOM 3579 C CA . GLU A 1 440 ? 8.471 -12.579 -2.150 1.00 91.88 440 GLU A CA 1
ATOM 3580 C C . GLU A 1 440 ? 8.750 -11.941 -0.777 1.00 91.88 440 GLU A C 1
ATOM 3582 O O . GLU A 1 440 ? 8.446 -10.767 -0.569 1.00 91.88 440 GLU A O 1
ATOM 3587 N N . LYS A 1 441 ? 9.421 -12.663 0.131 1.00 91.31 441 LYS A N 1
ATOM 3588 C CA . LYS A 1 441 ? 9.870 -12.125 1.424 1.00 91.31 441 LYS A CA 1
ATOM 3589 C C . LYS A 1 441 ? 10.810 -10.927 1.244 1.00 91.31 441 LYS A C 1
ATOM 3591 O O . LYS A 1 441 ? 10.592 -9.879 1.852 1.00 91.31 441 LYS A O 1
ATOM 3596 N N . GLU A 1 442 ? 11.824 -11.052 0.386 1.00 95.00 442 GLU A N 1
ATOM 3597 C CA . GLU A 1 442 ? 12.743 -9.951 0.066 1.00 95.00 442 GLU A CA 1
ATOM 3598 C C . GLU A 1 442 ? 12.013 -8.802 -0.629 1.00 95.00 442 GLU A C 1
ATOM 3600 O O . GLU A 1 442 ? 12.204 -7.641 -0.272 1.00 95.00 442 GLU A O 1
ATOM 3605 N N . ARG A 1 443 ? 11.100 -9.100 -1.558 1.00 94.50 443 ARG A N 1
ATOM 3606 C CA . ARG A 1 443 ? 10.273 -8.081 -2.213 1.00 94.50 443 ARG A CA 1
ATOM 3607 C C . ARG A 1 443 ? 9.507 -7.242 -1.186 1.00 94.50 443 ARG A C 1
ATOM 3609 O O . ARG A 1 443 ? 9.567 -6.013 -1.235 1.00 94.50 443 ARG A O 1
ATOM 3616 N N . GLN A 1 444 ? 8.850 -7.876 -0.213 1.00 93.69 444 GLN A N 1
ATOM 3617 C CA . GLN A 1 444 ? 8.111 -7.177 0.846 1.00 93.69 444 GLN A CA 1
ATOM 3618 C C . GLN A 1 444 ? 9.016 -6.380 1.798 1.00 93.69 444 GLN A C 1
ATOM 3620 O O . GLN A 1 444 ? 8.602 -5.317 2.280 1.00 93.69 444 GLN A O 1
ATOM 3625 N N . ALA A 1 445 ? 10.242 -6.854 2.037 1.00 94.56 445 ALA A N 1
ATOM 3626 C CA . ALA A 1 445 ? 11.271 -6.145 2.797 1.00 94.56 445 ALA A CA 1
ATOM 3627 C C . ALA A 1 445 ? 11.735 -4.853 2.093 1.00 94.56 445 ALA A C 1
ATOM 3629 O O . ALA A 1 445 ? 11.929 -3.825 2.742 1.00 94.56 445 ALA A O 1
ATOM 3630 N N . LEU A 1 446 ? 11.849 -4.870 0.763 1.00 95.94 446 LEU A N 1
ATOM 3631 C CA . LEU A 1 446 ? 12.283 -3.719 -0.040 1.00 95.94 446 LEU A CA 1
ATOM 3632 C C . LEU A 1 446 ? 11.138 -2.754 -0.393 1.00 95.94 446 LEU A C 1
ATOM 3634 O O . LEU A 1 446 ? 11.353 -1.572 -0.676 1.00 95.94 446 LEU A O 1
ATOM 3638 N N . MET A 1 447 ? 9.892 -3.227 -0.377 1.00 94.19 447 MET A N 1
ATOM 3639 C CA . MET A 1 447 ? 8.731 -2.368 -0.580 1.00 94.19 447 MET A CA 1
ATOM 3640 C C . MET A 1 447 ? 8.551 -1.383 0.584 1.00 94.19 447 MET A C 1
ATOM 3642 O O . MET A 1 447 ? 8.732 -1.709 1.752 1.00 94.19 447 MET A O 1
ATOM 3646 N N . TYR A 1 448 ? 8.090 -0.175 0.249 1.00 94.50 448 TYR A N 1
ATOM 3647 C CA . TYR A 1 448 ? 7.687 0.876 1.195 1.00 94.50 448 TYR A CA 1
ATOM 3648 C C . TYR A 1 448 ? 8.842 1.592 1.907 1.00 94.50 448 TYR A C 1
ATOM 3650 O O . TYR A 1 448 ? 8.606 2.317 2.875 1.00 94.50 448 TYR A O 1
ATOM 3658 N N . MET A 1 449 ? 10.075 1.470 1.403 1.00 95.69 449 MET A N 1
ATOM 3659 C CA . MET A 1 449 ? 11.204 2.274 1.885 1.00 95.69 449 MET A CA 1
ATOM 3660 C C . MET A 1 449 ? 10.931 3.784 1.792 1.00 95.69 449 MET A C 1
ATOM 3662 O O . MET A 1 449 ? 11.430 4.533 2.624 1.00 95.69 449 MET A O 1
ATOM 3666 N N . ASP A 1 450 ? 10.067 4.246 0.876 1.00 95.06 450 ASP A N 1
ATOM 3667 C CA . ASP A 1 450 ? 9.618 5.646 0.794 1.00 95.06 450 ASP A CA 1
ATOM 3668 C C . ASP A 1 450 ? 8.988 6.172 2.095 1.00 95.06 450 ASP A C 1
ATOM 3670 O O . ASP A 1 450 ? 9.048 7.371 2.372 1.00 95.06 450 ASP A O 1
ATOM 3674 N N . LEU A 1 451 ? 8.441 5.285 2.933 1.00 94.25 451 LEU A N 1
ATOM 3675 C CA . LEU A 1 451 ? 7.799 5.645 4.198 1.00 94.25 451 LEU A CA 1
ATOM 3676 C C . LEU A 1 451 ? 8.791 5.979 5.322 1.00 94.25 451 LEU A C 1
ATOM 3678 O O . LEU A 1 451 ? 8.400 6.634 6.291 1.00 94.25 451 LEU A O 1
ATOM 3682 N N . LEU A 1 452 ? 10.065 5.592 5.185 1.00 94.81 452 LEU A N 1
ATOM 3683 C CA . LEU A 1 452 ? 11.106 5.807 6.201 1.00 94.81 452 LEU A CA 1
ATOM 3684 C C . LEU A 1 452 ? 11.387 7.292 6.469 1.00 94.81 452 LEU A C 1
ATOM 3686 O O . LEU A 1 452 ? 11.841 7.640 7.554 1.00 94.81 452 LEU A O 1
ATOM 3690 N N . VAL A 1 453 ? 11.003 8.184 5.547 1.00 92.19 453 VAL A N 1
ATOM 3691 C CA . VAL A 1 453 ? 10.994 9.647 5.752 1.00 92.19 453 VAL A CA 1
ATOM 3692 C C . VAL A 1 453 ? 10.214 10.082 7.006 1.00 92.19 453 VAL A C 1
ATOM 3694 O O . VAL A 1 453 ? 10.424 11.185 7.514 1.00 92.19 453 VAL A O 1
ATOM 3697 N N . GLY A 1 454 ? 9.321 9.224 7.512 1.00 87.69 454 GLY A N 1
ATOM 3698 C CA . GLY A 1 454 ? 8.523 9.462 8.705 1.00 87.69 454 GLY A CA 1
ATOM 3699 C C . GLY A 1 454 ? 7.329 10.380 8.443 1.00 87.69 454 GLY A C 1
ATOM 3700 O O . GLY A 1 454 ? 6.800 10.452 7.330 1.00 87.69 454 GLY A O 1
ATOM 3701 N N . ARG A 1 455 ? 6.874 11.057 9.502 1.00 82.00 455 ARG A N 1
ATOM 3702 C CA . ARG A 1 455 ? 5.745 11.999 9.472 1.00 82.00 455 ARG A CA 1
ATOM 3703 C C . ARG A 1 455 ? 6.254 13.426 9.274 1.00 82.00 455 ARG A C 1
ATOM 3705 O O . ARG A 1 455 ? 7.229 13.833 9.900 1.00 82.00 455 ARG A O 1
ATOM 3712 N N . SER A 1 456 ? 5.552 14.205 8.465 1.00 74.19 456 SER A N 1
ATOM 3713 C CA . SER A 1 456 ? 5.831 15.622 8.217 1.00 74.19 456 SER A CA 1
ATOM 3714 C C . SER A 1 456 ? 4.570 16.464 8.395 1.00 74.19 456 SER A C 1
ATOM 3716 O O . SER A 1 456 ? 3.448 15.958 8.338 1.00 74.19 456 SER A O 1
ATOM 3718 N N . GLU A 1 457 ? 4.761 17.756 8.652 1.00 75.81 457 GLU A N 1
ATOM 3719 C CA . GLU A 1 457 ? 3.694 18.750 8.548 1.00 75.81 457 GLU A CA 1
ATOM 3720 C C . GLU A 1 457 ? 3.768 19.410 7.168 1.00 75.81 457 GLU A C 1
ATOM 3722 O O . GLU A 1 457 ? 4.858 19.708 6.681 1.00 75.81 457 GLU A O 1
ATOM 3727 N N . TYR A 1 458 ? 2.612 19.638 6.547 1.00 81.81 458 TYR A N 1
ATOM 3728 C CA . TYR A 1 458 ? 2.487 20.275 5.237 1.00 81.81 458 TYR A CA 1
ATOM 3729 C C . TYR A 1 458 ? 1.281 21.214 5.208 1.00 81.81 458 TYR A C 1
ATOM 3731 O O . TYR A 1 458 ? 0.399 21.171 6.069 1.00 81.81 458 TYR A O 1
ATOM 3739 N N . THR A 1 459 ? 1.250 22.093 4.209 1.00 84.06 459 THR A N 1
ATOM 3740 C CA . THR A 1 459 ? 0.117 22.991 3.973 1.00 84.06 459 THR A CA 1
ATOM 3741 C C . THR A 1 459 ? -0.717 22.462 2.819 1.00 84.06 459 THR A C 1
ATOM 3743 O O . THR A 1 459 ? -0.186 22.165 1.758 1.00 84.06 459 THR A O 1
ATOM 3746 N N . ILE A 1 460 ? -2.026 22.358 3.033 1.00 86.94 460 ILE A N 1
ATOM 3747 C CA . ILE A 1 460 ? -2.971 21.873 2.026 1.00 86.94 460 ILE A CA 1
ATOM 3748 C C . ILE A 1 460 ? -3.267 22.995 1.025 1.00 86.94 460 ILE A C 1
ATOM 3750 O O . ILE A 1 460 ? -3.633 24.096 1.442 1.00 86.94 460 ILE A O 1
ATOM 3754 N N . ASP A 1 461 ? -3.150 22.705 -0.275 1.00 89.75 461 ASP A N 1
ATOM 3755 C CA . ASP A 1 461 ? -3.677 23.562 -1.346 1.00 89.75 461 ASP A CA 1
ATOM 3756 C C . ASP A 1 461 ? -5.172 23.273 -1.536 1.00 89.75 461 ASP A C 1
ATOM 3758 O O . ASP A 1 461 ? -5.576 22.384 -2.283 1.00 89.75 461 ASP A O 1
ATOM 3762 N N . GLU A 1 462 ? -6.009 24.047 -0.856 1.00 91.25 462 GLU A N 1
ATOM 3763 C CA . GLU A 1 462 ? -7.469 23.899 -0.872 1.00 91.25 462 GLU A CA 1
ATOM 3764 C C . GLU A 1 462 ? -8.060 24.099 -2.274 1.00 91.25 462 GLU A C 1
ATOM 3766 O O . GLU A 1 462 ? -9.033 23.443 -2.643 1.00 91.25 462 GLU A O 1
ATOM 3771 N N . MET A 1 463 ? -7.444 24.952 -3.096 1.00 92.69 463 MET A N 1
ATOM 3772 C CA . MET A 1 463 ? -7.915 25.204 -4.456 1.00 92.69 463 MET A CA 1
ATOM 3773 C C . MET A 1 463 ? -7.564 24.062 -5.406 1.00 92.69 463 MET A C 1
ATOM 3775 O O . MET A 1 463 ? -8.255 23.881 -6.410 1.00 92.69 463 MET A O 1
ATOM 3779 N N . SER A 1 464 ? -6.522 23.279 -5.112 1.00 90.19 464 SER A N 1
ATOM 3780 C CA . SER A 1 464 ? -6.272 22.035 -5.846 1.00 90.19 464 SER A CA 1
ATOM 3781 C C . SER A 1 464 ? -7.418 21.039 -5.657 1.00 90.19 464 SER A C 1
ATOM 3783 O O . SER A 1 464 ? -7.904 20.492 -6.644 1.00 90.19 464 SER A O 1
ATOM 3785 N N . GLU A 1 465 ? -7.934 20.901 -4.433 1.00 90.38 465 GLU A N 1
ATOM 3786 C CA . GLU A 1 465 ? -9.059 20.012 -4.119 1.00 90.38 465 GLU A CA 1
ATOM 3787 C C . GLU A 1 465 ? -10.361 20.450 -4.797 1.00 90.38 465 GLU A C 1
ATOM 3789 O O . GLU A 1 465 ? -11.138 19.596 -5.234 1.00 90.38 465 GLU A O 1
ATOM 3794 N N . VAL A 1 466 ? -10.587 21.767 -4.909 1.00 91.81 466 VAL A N 1
ATOM 3795 C CA . VAL A 1 466 ? -11.721 22.334 -5.656 1.00 91.81 466 VAL A CA 1
ATOM 3796 C C . VAL A 1 466 ? -11.595 21.995 -7.141 1.00 91.81 466 VAL A C 1
ATOM 3798 O O . VAL A 1 466 ? -12.510 21.390 -7.693 1.00 91.81 466 VAL A O 1
ATOM 3801 N N . ARG A 1 467 ? -10.448 22.292 -7.773 1.00 92.06 467 ARG A N 1
ATOM 3802 C CA . ARG A 1 467 ? -10.216 22.041 -9.210 1.00 92.06 467 ARG A CA 1
ATOM 3803 C C . ARG A 1 467 ? -10.375 20.570 -9.596 1.00 92.06 467 ARG A C 1
ATOM 3805 O O . ARG A 1 467 ? -10.915 20.275 -10.655 1.00 92.06 467 ARG A O 1
ATOM 3812 N N . LEU A 1 468 ? -9.938 19.643 -8.740 1.00 88.69 468 LEU A N 1
ATOM 3813 C CA . LEU A 1 468 ? -10.076 18.197 -8.973 1.00 88.69 468 LEU A CA 1
ATOM 3814 C C . LEU A 1 468 ? -11.540 17.725 -9.005 1.00 88.69 468 LEU A C 1
ATOM 3816 O O . LEU A 1 468 ? -11.831 16.660 -9.542 1.00 88.69 468 LEU A O 1
ATOM 3820 N N . ARG A 1 469 ? -12.464 18.518 -8.450 1.00 90.81 469 ARG A N 1
ATOM 3821 C CA . ARG A 1 469 ? -13.895 18.201 -8.318 1.00 90.81 469 ARG A CA 1
ATOM 3822 C C . ARG A 1 469 ? -14.807 19.191 -9.040 1.00 90.81 469 ARG A C 1
ATOM 3824 O O . ARG A 1 469 ? -16.027 19.190 -8.838 1.00 90.81 469 ARG A O 1
ATOM 3831 N N . GLU A 1 470 ? -14.225 20.033 -9.887 1.00 89.44 470 GLU A N 1
ATOM 3832 C CA . GLU A 1 470 ? -14.978 20.839 -10.835 1.00 89.44 470 GLU A CA 1
ATOM 3833 C C . GLU A 1 470 ? -15.624 19.924 -11.886 1.00 89.44 470 GLU A C 1
ATOM 3835 O O . GLU A 1 470 ? -15.059 18.918 -12.320 1.00 89.44 470 GLU A O 1
ATOM 3840 N N . SER A 1 471 ? -16.855 20.258 -12.255 1.00 88.69 471 SER A N 1
ATOM 3841 C CA . SER A 1 471 ? -17.626 19.608 -13.310 1.00 88.69 471 SER A CA 1
ATOM 3842 C C . SER A 1 471 ? -18.648 20.610 -13.837 1.00 88.69 471 SER A C 1
ATOM 3844 O O . SER A 1 471 ? -18.969 21.594 -13.168 1.00 88.69 471 SER A O 1
ATOM 3846 N N . ASP A 1 472 ? -19.173 20.355 -15.026 1.00 89.75 472 ASP A N 1
ATOM 3847 C CA . ASP A 1 472 ? -20.324 21.051 -15.601 1.00 89.75 472 ASP A CA 1
ATOM 3848 C C . ASP A 1 472 ? -21.647 20.302 -15.359 1.00 89.75 472 ASP A C 1
ATOM 3850 O O . ASP A 1 472 ? -22.724 20.864 -15.562 1.00 89.75 472 ASP A O 1
ATOM 3854 N N . THR A 1 473 ? -21.576 19.055 -14.884 1.00 91.38 473 THR A N 1
ATOM 3855 C CA . THR A 1 473 ? -22.729 18.189 -14.621 1.00 91.38 473 THR A CA 1
ATOM 3856 C C . THR A 1 473 ? -22.574 17.378 -13.331 1.00 91.38 473 THR A C 1
ATOM 3858 O O . THR A 1 473 ? -21.462 17.093 -12.883 1.00 91.38 473 THR A O 1
ATOM 3861 N N . TYR A 1 474 ? -23.711 16.994 -12.746 1.00 94.19 474 TYR A N 1
ATOM 3862 C CA . TYR A 1 474 ? -23.809 16.050 -11.624 1.00 94.19 474 TYR A CA 1
ATOM 3863 C C . TYR A 1 474 ? -23.984 14.591 -12.076 1.00 94.19 474 TYR A C 1
ATOM 3865 O O . TYR A 1 474 ? -23.957 13.679 -11.249 1.00 94.19 474 TYR A O 1
ATOM 3873 N N . GLU A 1 475 ? -24.195 14.386 -13.376 1.00 94.56 475 GLU A N 1
ATOM 3874 C CA . GLU A 1 475 ? -24.419 13.084 -13.999 1.00 94.56 475 GLU A CA 1
ATOM 3875 C C . GLU A 1 475 ? -23.111 12.309 -14.192 1.00 94.56 475 GLU A C 1
ATOM 3877 O O . GLU A 1 475 ? -22.026 12.886 -14.284 1.00 94.56 475 GLU A O 1
ATOM 3882 N N . THR A 1 476 ? -23.221 10.986 -14.314 1.00 94.50 476 THR A N 1
ATOM 3883 C CA . THR A 1 476 ? -22.079 10.134 -14.662 1.00 94.50 476 THR A CA 1
ATOM 3884 C C . THR A 1 476 ? -21.583 10.390 -16.084 1.00 94.50 476 THR A C 1
ATOM 3886 O O . THR A 1 476 ? -22.372 10.586 -17.013 1.00 94.50 476 THR A O 1
ATOM 3889 N N . LYS A 1 477 ? -20.261 10.330 -16.260 1.00 93.88 477 LYS A N 1
ATOM 3890 C CA . LYS A 1 477 ? -19.583 10.378 -17.565 1.00 93.88 477 LYS A CA 1
ATOM 3891 C C . LYS A 1 477 ? -19.270 8.993 -18.129 1.00 93.88 477 LYS A C 1
ATOM 3893 O O . LYS A 1 477 ? -18.851 8.902 -19.279 1.00 93.88 477 LYS A O 1
ATOM 3898 N N . HIS A 1 478 ? -19.432 7.942 -17.327 1.00 96.69 478 HIS A N 1
ATOM 3899 C CA . HIS A 1 478 ? -18.999 6.594 -17.678 1.00 96.69 478 HIS A CA 1
ATOM 3900 C C . HIS A 1 478 ? -19.900 5.983 -18.752 1.00 96.69 478 HIS A C 1
ATOM 3902 O O . HIS A 1 478 ? -21.025 6.442 -19.000 1.00 96.69 478 HIS A O 1
ATOM 3908 N N . LEU A 1 479 ? -19.371 4.972 -19.438 1.00 97.94 479 LEU A N 1
ATOM 3909 C CA . LEU A 1 479 ? -20.008 4.343 -20.591 1.00 97.94 479 LEU A CA 1
ATOM 3910 C C . LEU A 1 479 ? -20.155 2.834 -20.395 1.00 97.94 479 LEU A C 1
ATOM 3912 O O . LEU A 1 479 ? -19.436 2.223 -19.616 1.00 97.94 479 LEU A O 1
ATOM 3916 N N . SER A 1 480 ? -21.086 2.230 -21.131 1.00 98.19 480 SER A N 1
ATOM 3917 C CA . SER A 1 480 ? -21.271 0.778 -21.186 1.00 98.19 480 SER A CA 1
ATOM 3918 C C . SER A 1 480 ? -21.598 0.345 -22.611 1.00 98.19 480 SER A C 1
ATOM 3920 O O . SER A 1 480 ? -22.168 1.135 -23.372 1.00 98.19 480 SER A O 1
ATOM 3922 N N . TYR A 1 481 ? -21.221 -0.874 -22.993 1.00 97.88 481 TYR A N 1
ATOM 3923 C CA . TYR A 1 481 ? -21.387 -1.365 -24.357 1.00 97.88 481 TYR A CA 1
ATOM 3924 C C . TYR A 1 481 ? -22.868 -1.625 -24.665 1.00 97.88 481 TYR A C 1
ATOM 3926 O O . TYR A 1 481 ? -23.511 -2.476 -24.045 1.00 97.88 481 TYR A O 1
ATOM 3934 N N . ASP A 1 482 ? -23.408 -0.875 -25.629 1.00 97.38 482 ASP A N 1
ATOM 3935 C CA . ASP A 1 482 ? -24.764 -1.021 -26.162 1.00 97.38 482 ASP A CA 1
ATOM 3936 C C . ASP A 1 482 ? -24.715 -2.002 -27.351 1.00 97.38 482 ASP A C 1
ATOM 3938 O O . ASP A 1 482 ? -24.198 -1.630 -28.411 1.00 97.38 482 ASP A O 1
ATOM 3942 N N . PRO A 1 483 ? -25.209 -3.249 -27.202 1.00 94.44 483 PRO A N 1
ATOM 3943 C CA . PRO A 1 483 ? -25.132 -4.259 -28.258 1.00 94.44 483 PRO A CA 1
ATOM 3944 C C . PRO A 1 483 ? -25.981 -3.902 -29.486 1.00 94.44 483 PRO A C 1
ATOM 3946 O O . PRO A 1 483 ? -25.612 -4.270 -30.603 1.00 94.44 483 PRO A O 1
ATOM 3949 N N . ASP A 1 484 ? -27.062 -3.134 -29.311 1.00 95.31 484 ASP A N 1
ATOM 3950 C CA . ASP A 1 484 ? -27.935 -2.714 -30.410 1.00 95.31 484 ASP A CA 1
ATOM 3951 C C . ASP A 1 484 ? -27.235 -1.672 -31.287 1.00 95.31 484 ASP A C 1
ATOM 3953 O O . ASP A 1 484 ? -27.320 -1.702 -32.516 1.00 95.31 484 ASP A O 1
ATOM 3957 N N . LYS A 1 485 ? -26.503 -0.749 -30.652 1.00 94.56 485 LYS A N 1
ATOM 3958 C CA . LYS A 1 485 ? -25.748 0.311 -31.342 1.00 94.56 485 LYS A CA 1
ATOM 3959 C C . LYS A 1 485 ? -24.307 -0.072 -31.672 1.00 94.56 485 LYS A C 1
ATOM 3961 O O . LYS A 1 485 ? -23.652 0.651 -32.420 1.00 94.56 485 LYS A O 1
ATOM 3966 N N . ARG A 1 486 ? -23.817 -1.183 -31.114 1.00 95.06 486 ARG A N 1
ATOM 3967 C CA . ARG A 1 486 ? -22.434 -1.677 -31.206 1.00 95.06 486 ARG A CA 1
ATOM 3968 C C . ARG A 1 486 ? -21.391 -0.639 -30.786 1.00 95.06 486 ARG A C 1
ATOM 3970 O O . ARG A 1 486 ? -20.341 -0.515 -31.413 1.00 95.06 486 ARG A O 1
ATOM 3977 N N . MET A 1 487 ? -21.687 0.129 -29.741 1.00 96.69 487 MET A N 1
ATOM 3978 C CA . MET A 1 487 ? -20.782 1.150 -29.204 1.00 96.69 487 MET A CA 1
ATOM 3979 C C . MET A 1 487 ? -21.020 1.402 -27.719 1.00 96.69 487 MET A C 1
ATOM 3981 O O . MET A 1 487 ? -22.100 1.141 -27.196 1.00 96.69 487 MET A O 1
ATOM 3985 N N . PHE A 1 488 ? -20.020 1.964 -27.046 1.00 97.69 488 PHE A N 1
ATOM 3986 C CA . PHE A 1 488 ? -20.130 2.393 -25.656 1.00 97.69 488 PHE A CA 1
ATOM 3987 C C . PHE A 1 488 ? -21.000 3.654 -25.543 1.00 97.69 488 PHE A C 1
ATOM 3989 O O . PHE A 1 488 ? -20.729 4.664 -26.192 1.00 97.69 488 PHE A O 1
ATOM 3996 N N . THR A 1 489 ? -22.058 3.612 -24.727 1.00 97.94 489 THR A N 1
ATOM 3997 C CA . THR A 1 489 ? -22.964 4.751 -24.514 1.00 97.94 489 THR A CA 1
ATOM 3998 C C . THR A 1 489 ? -23.260 4.996 -23.036 1.00 97.94 489 THR A C 1
ATOM 4000 O O . THR A 1 489 ? -23.361 4.068 -22.235 1.00 97.94 489 THR A O 1
ATOM 4003 N N . ASN A 1 490 ? -23.453 6.267 -22.677 1.00 97.19 490 ASN A N 1
ATOM 4004 C CA . ASN A 1 490 ? -23.799 6.673 -21.314 1.00 97.19 490 ASN A CA 1
ATOM 4005 C C . ASN A 1 490 ? -25.216 6.234 -20.911 1.00 97.19 490 ASN A C 1
ATOM 4007 O O . ASN A 1 490 ? -25.441 5.818 -19.781 1.00 97.19 490 ASN A O 1
ATOM 4011 N N . ARG A 1 491 ? -26.173 6.256 -21.851 1.00 97.12 491 ARG A N 1
ATOM 4012 C CA . ARG A 1 491 ? -27.533 5.753 -21.601 1.00 97.12 491 ARG A CA 1
ATOM 4013 C C . ARG A 1 491 ? -27.494 4.295 -21.149 1.00 97.12 491 ARG A C 1
ATOM 4015 O O . ARG A 1 491 ? -28.106 3.963 -20.141 1.00 97.12 491 ARG A O 1
ATOM 4022 N N . LYS A 1 492 ? -26.742 3.456 -21.871 1.00 97.88 492 LYS A N 1
ATOM 4023 C CA . LYS A 1 492 ? -26.616 2.044 -21.523 1.00 97.88 492 LYS A CA 1
ATOM 4024 C C . LYS A 1 492 ? -25.916 1.849 -20.180 1.00 97.88 492 LYS A C 1
ATOM 4026 O O . LYS A 1 492 ? -26.342 1.011 -19.396 1.00 97.88 492 LYS A O 1
ATOM 4031 N N . TYR A 1 493 ? -24.911 2.674 -19.881 1.00 98.31 493 TYR A N 1
ATOM 4032 C CA . TYR A 1 493 ? -24.265 2.669 -18.570 1.00 98.31 493 TYR A CA 1
ATOM 4033 C C . TYR A 1 493 ? -25.249 2.911 -17.433 1.00 98.31 493 TYR A C 1
ATOM 4035 O O . TYR A 1 493 ? -25.247 2.149 -16.479 1.00 98.31 493 TYR A O 1
ATOM 4043 N N . LYS A 1 494 ? -26.123 3.919 -17.535 1.00 98.31 494 LYS A N 1
ATOM 4044 C CA . LYS A 1 494 ? -27.110 4.190 -16.479 1.00 98.31 494 LYS A CA 1
ATOM 4045 C C . LYS A 1 494 ? -28.050 3.007 -16.248 1.00 98.31 494 LYS A C 1
ATOM 4047 O O . LYS A 1 494 ? -28.331 2.683 -15.100 1.00 98.31 494 LYS A O 1
ATOM 4052 N N . GLU A 1 495 ? -28.505 2.362 -17.324 1.00 98.00 495 GLU A N 1
ATOM 4053 C CA . GLU A 1 495 ? -29.328 1.148 -17.243 1.00 98.00 495 GLU A CA 1
ATOM 4054 C C . GLU A 1 495 ? -28.582 0.026 -16.502 1.00 98.00 495 GLU A C 1
ATOM 4056 O O . GLU A 1 495 ? -29.103 -0.532 -15.541 1.00 98.00 495 GLU A O 1
ATOM 4061 N N . ASP A 1 496 ? -27.344 -0.266 -16.908 1.00 98.25 496 ASP A N 1
ATOM 4062 C CA . ASP A 1 496 ? -26.549 -1.343 -16.312 1.00 98.25 496 ASP A CA 1
ATOM 4063 C C . ASP A 1 496 ? -26.104 -1.023 -14.876 1.00 98.25 496 ASP A C 1
ATOM 4065 O O . ASP A 1 496 ? -26.036 -1.915 -14.037 1.00 98.25 496 ASP A O 1
ATOM 4069 N N . PHE A 1 497 ? -25.833 0.245 -14.567 1.00 98.50 497 PHE A N 1
ATOM 4070 C CA . PHE A 1 497 ? -25.444 0.690 -13.232 1.00 98.50 497 PHE A CA 1
ATOM 4071 C C . PHE A 1 497 ? -26.591 0.533 -12.229 1.00 98.50 497 PHE A C 1
ATOM 4073 O O . PHE A 1 497 ? -26.364 0.078 -11.112 1.00 98.50 497 PHE A O 1
ATOM 4080 N N . ILE A 1 498 ? -27.833 0.838 -12.626 1.00 98.00 498 ILE A N 1
ATOM 4081 C CA . ILE A 1 498 ? -29.015 0.586 -11.785 1.00 98.00 498 ILE A CA 1
ATOM 4082 C C . ILE A 1 498 ? -29.127 -0.909 -11.462 1.00 98.00 498 ILE A C 1
ATOM 4084 O O . ILE A 1 498 ? -29.333 -1.263 -10.302 1.00 98.00 498 ILE A O 1
ATOM 4088 N N . VAL A 1 499 ? -28.938 -1.777 -12.462 1.00 97.44 499 VAL A N 1
ATOM 4089 C CA . VAL A 1 499 ? -28.928 -3.236 -12.265 1.00 97.44 499 VAL A CA 1
ATOM 4090 C C . VAL A 1 499 ? -27.791 -3.651 -11.330 1.00 97.44 499 VAL A C 1
ATOM 4092 O O . VAL A 1 499 ? -28.008 -4.442 -10.419 1.00 97.44 499 VAL A O 1
ATOM 4095 N N . ALA A 1 500 ? -26.600 -3.072 -11.484 1.00 97.56 500 ALA A N 1
ATOM 4096 C CA . ALA A 1 500 ? -25.462 -3.365 -10.620 1.00 97.56 500 ALA A CA 1
ATOM 4097 C C . ALA A 1 500 ? -25.716 -2.974 -9.151 1.00 97.56 500 ALA A C 1
ATOM 4099 O O . ALA A 1 500 ? -25.345 -3.721 -8.248 1.00 97.56 500 ALA A O 1
ATOM 4100 N N . VAL A 1 501 ? -26.390 -1.846 -8.894 1.00 97.38 501 VAL A N 1
ATOM 4101 C CA . VAL A 1 501 ? -26.807 -1.444 -7.537 1.00 97.38 501 VAL A CA 1
ATOM 4102 C C . VAL A 1 501 ? -27.851 -2.415 -6.971 1.00 97.38 501 VAL A C 1
ATOM 4104 O O . VAL A 1 501 ? -27.806 -2.755 -5.788 1.00 97.38 501 VAL A O 1
ATOM 4107 N N . GLU A 1 502 ? -28.788 -2.887 -7.797 1.00 95.38 502 GLU A N 1
ATOM 4108 C CA . GLU A 1 502 ? -29.761 -3.907 -7.388 1.00 95.38 502 GLU A CA 1
ATOM 4109 C C . GLU A 1 502 ? -29.094 -5.234 -7.033 1.00 95.38 502 GLU A C 1
ATOM 4111 O O . GLU A 1 502 ? -29.441 -5.832 -6.014 1.00 95.38 502 GLU A O 1
ATOM 4116 N N . GLU A 1 503 ? -28.104 -5.649 -7.819 1.00 94.62 503 GLU A N 1
ATOM 4117 C CA . GLU A 1 503 ? -27.330 -6.859 -7.564 1.00 94.62 503 GLU A CA 1
ATOM 4118 C C . GLU A 1 503 ? -26.475 -6.724 -6.300 1.00 94.62 503 GLU A C 1
ATOM 4120 O O . GLU A 1 503 ? -26.442 -7.637 -5.474 1.00 94.62 503 GLU A O 1
ATOM 4125 N N . ALA A 1 504 ? -25.855 -5.557 -6.083 1.00 94.25 504 ALA A N 1
ATOM 4126 C CA . ALA A 1 504 ? -25.084 -5.275 -4.874 1.00 94.25 504 ALA A CA 1
ATOM 4127 C C . ALA A 1 504 ? -25.929 -5.491 -3.610 1.00 94.25 504 ALA A C 1
ATOM 4129 O O . ALA A 1 504 ? -25.458 -6.060 -2.625 1.00 94.25 504 ALA A O 1
ATOM 4130 N N . TYR A 1 505 ? -27.193 -5.072 -3.638 1.00 94.88 505 TYR A N 1
ATOM 4131 C CA . TYR A 1 505 ? -28.089 -5.156 -2.489 1.00 94.88 505 TYR A CA 1
ATOM 4132 C C . TYR A 1 505 ? -29.073 -6.332 -2.516 1.00 94.88 505 TYR A C 1
ATOM 4134 O O . TYR A 1 505 ? -29.967 -6.402 -1.667 1.00 94.88 505 TYR A O 1
ATOM 4142 N N . SER A 1 506 ? -28.912 -7.281 -3.438 1.00 92.56 506 SER A N 1
ATOM 4143 C CA . SER A 1 506 ? -29.843 -8.399 -3.624 1.00 92.56 506 SER A CA 1
ATOM 4144 C C . SER A 1 506 ? -30.082 -9.191 -2.331 1.00 92.56 506 SER A C 1
ATOM 4146 O O . SER A 1 506 ? -31.228 -9.456 -1.968 1.00 92.56 506 SER A O 1
ATOM 4148 N N . ARG A 1 507 ? -29.030 -9.483 -1.558 1.00 89.12 507 ARG A N 1
ATOM 4149 C CA . ARG A 1 507 ? -29.140 -10.234 -0.292 1.00 89.12 507 ARG A CA 1
ATOM 4150 C C . ARG A 1 507 ? -29.861 -9.478 0.821 1.00 89.12 507 ARG A C 1
ATOM 4152 O O . ARG A 1 507 ? -30.602 -10.094 1.580 1.00 89.12 507 ARG A O 1
ATOM 4159 N N . LEU A 1 508 ? -29.722 -8.152 0.880 1.00 89.00 508 LEU A N 1
ATOM 4160 C CA . LEU A 1 508 ? -30.456 -7.319 1.843 1.00 89.00 508 LEU A CA 1
ATOM 4161 C C . LEU A 1 508 ? -31.966 -7.401 1.582 1.00 89.00 508 LEU A C 1
ATOM 4163 O O . LEU A 1 508 ? -32.761 -7.386 2.516 1.00 89.00 508 LEU A O 1
ATOM 4167 N N . LYS A 1 509 ? -32.354 -7.523 0.305 1.00 83.12 509 LYS A N 1
ATOM 4168 C CA . LYS A 1 509 ? -33.749 -7.671 -0.123 1.00 83.12 509 LYS A CA 1
ATOM 4169 C C . LYS A 1 509 ? -34.320 -9.057 0.180 1.00 83.12 509 LYS A C 1
ATOM 4171 O O . LYS A 1 509 ? -35.487 -9.165 0.544 1.00 83.12 509 LYS A O 1
ATOM 4176 N N . VAL A 1 510 ? -33.536 -10.111 -0.051 1.00 84.69 510 VAL A N 1
ATOM 4177 C CA . VAL A 1 510 ? -34.006 -11.507 0.031 1.00 84.69 510 VAL A CA 1
ATOM 4178 C C . VAL A 1 510 ? -34.136 -11.973 1.482 1.00 84.69 510 VAL A C 1
ATOM 4180 O O . VAL A 1 510 ? -35.097 -12.662 1.817 1.00 84.69 510 VAL A O 1
ATOM 4183 N N . THR A 1 511 ? -33.208 -11.569 2.347 1.00 81.56 511 THR A N 1
ATOM 4184 C CA . THR A 1 511 ? -33.151 -11.975 3.759 1.00 81.56 511 THR A CA 1
ATOM 4185 C C . THR A 1 511 ? -32.951 -10.752 4.660 1.00 81.56 511 THR A C 1
ATOM 4187 O O . THR A 1 511 ? -31.873 -10.576 5.231 1.00 81.56 511 THR A O 1
ATOM 4190 N N . PRO A 1 512 ? -33.962 -9.871 4.784 1.00 79.88 512 PRO A N 1
ATOM 4191 C CA . PRO A 1 512 ? -33.854 -8.689 5.629 1.00 79.88 512 PRO A CA 1
ATOM 4192 C C . PRO A 1 512 ? -33.744 -9.087 7.105 1.00 79.88 512 PRO A C 1
ATOM 4194 O O . PRO A 1 512 ? -34.491 -9.937 7.596 1.00 79.88 512 PRO A O 1
ATOM 4197 N N . LYS A 1 513 ? -32.832 -8.437 7.830 1.00 83.50 513 LYS A N 1
ATOM 4198 C CA . LYS A 1 513 ? -32.664 -8.609 9.276 1.00 83.50 513 LYS A CA 1
ATOM 4199 C C . LYS A 1 513 ? -33.453 -7.541 10.021 1.00 83.50 513 LYS A C 1
ATOM 4201 O O . LYS A 1 513 ? -33.432 -6.363 9.657 1.00 83.50 513 LYS A O 1
ATOM 4206 N N . ALA A 1 514 ? -34.125 -7.954 11.094 1.00 78.94 514 ALA A N 1
ATOM 4207 C CA . ALA A 1 514 ? -34.785 -7.021 11.996 1.00 78.94 514 ALA A CA 1
ATOM 4208 C C . ALA A 1 514 ? -33.748 -6.098 12.654 1.00 78.94 514 ALA A C 1
ATOM 4210 O O . ALA A 1 514 ? -32.708 -6.550 13.137 1.00 78.94 514 ALA A O 1
ATOM 4211 N N . VAL A 1 515 ? -34.049 -4.803 12.684 1.00 79.06 515 VAL A N 1
ATOM 4212 C CA . VAL A 1 515 ? -33.250 -3.786 13.370 1.00 79.06 515 VAL A CA 1
ATOM 4213 C C . VAL A 1 515 ? -33.941 -3.407 14.677 1.00 79.06 515 VAL A C 1
ATOM 4215 O O . VAL A 1 515 ? -35.121 -3.074 14.686 1.00 79.06 515 VAL A O 1
ATOM 4218 N N . ASN A 1 516 ? -33.209 -3.459 15.791 1.00 80.69 516 ASN A N 1
ATOM 4219 C CA . ASN A 1 516 ? -33.717 -3.109 17.125 1.00 80.69 516 ASN A CA 1
ATOM 4220 C C . ASN A 1 516 ? -33.657 -1.589 17.361 1.00 80.69 516 ASN A C 1
ATOM 4222 O O . ASN A 1 516 ? -33.000 -1.134 18.298 1.00 80.69 516 ASN A O 1
ATOM 4226 N N . VAL A 1 517 ? -34.265 -0.814 16.459 1.00 87.81 517 VAL A N 1
ATOM 4227 C CA . VAL A 1 517 ? -34.341 0.650 16.532 1.00 87.81 517 VAL A CA 1
ATOM 4228 C C . VAL A 1 517 ? -35.709 1.102 16.031 1.00 87.81 517 VAL A C 1
ATOM 4230 O O . VAL A 1 517 ? -36.033 0.888 14.864 1.00 87.81 517 VAL A O 1
ATOM 4233 N N . ASP A 1 518 ? -36.484 1.765 16.890 1.00 89.44 518 ASP A N 1
ATOM 4234 C CA . ASP A 1 518 ? -37.879 2.134 16.586 1.00 89.44 518 ASP A CA 1
ATOM 4235 C C . ASP A 1 518 ? -38.029 3.528 15.954 1.00 89.44 518 ASP A C 1
ATOM 4237 O O . ASP A 1 518 ? -39.038 3.831 15.315 1.00 89.44 518 ASP A O 1
ATOM 4241 N N . SER A 1 519 ? -37.046 4.408 16.157 1.00 93.75 519 SER A N 1
ATOM 4242 C CA . SER A 1 519 ? -37.001 5.767 15.602 1.00 93.75 519 SER A CA 1
ATOM 4243 C C . SER A 1 519 ? -35.589 6.345 15.671 1.00 93.75 519 SER A C 1
ATOM 4245 O O . SER A 1 519 ? -34.728 5.843 16.400 1.00 93.75 519 SER A O 1
ATOM 4247 N N . PHE A 1 520 ? -35.365 7.473 15.003 1.00 94.00 520 PHE A N 1
ATOM 4248 C CA . PHE A 1 520 ? -34.145 8.259 15.153 1.00 94.00 520 PHE A CA 1
ATOM 4249 C C . PHE A 1 520 ? -33.894 8.668 16.608 1.00 94.00 520 PHE A C 1
ATOM 4251 O O . PHE A 1 520 ? -32.748 8.696 17.053 1.00 94.00 520 PHE A O 1
ATOM 4258 N N . MET A 1 521 ? -34.951 8.969 17.369 1.00 92.81 521 MET A N 1
ATOM 4259 C CA . MET A 1 521 ? -34.799 9.374 18.764 1.00 92.81 521 MET A CA 1
ATOM 4260 C C . MET A 1 521 ? -34.338 8.210 19.651 1.00 92.81 521 MET A C 1
ATOM 4262 O O . MET A 1 521 ? -33.490 8.411 20.518 1.00 92.81 521 MET A O 1
ATOM 4266 N N . ASP A 1 522 ? -34.825 6.992 19.397 1.00 91.88 522 ASP A N 1
ATOM 4267 C CA . ASP A 1 522 ? -34.338 5.771 20.059 1.00 91.88 522 ASP A CA 1
ATOM 4268 C C . ASP A 1 522 ? -32.859 5.505 19.710 1.00 91.88 522 ASP A C 1
ATOM 4270 O O . ASP A 1 522 ? -32.021 5.315 20.595 1.00 91.88 522 ASP A O 1
ATOM 4274 N N . PHE A 1 523 ? -32.482 5.640 18.434 1.00 93.31 523 PHE A N 1
ATOM 4275 C CA . PHE A 1 523 ? -31.074 5.598 18.016 1.00 93.31 523 PHE A CA 1
ATOM 4276 C C . PHE A 1 523 ? -30.209 6.665 18.715 1.00 93.31 523 PHE A C 1
ATOM 4278 O O . PHE A 1 523 ? -29.085 6.387 19.148 1.00 93.31 523 PHE A O 1
ATOM 4285 N N . TYR A 1 524 ? -30.721 7.890 18.848 1.00 93.69 524 TYR A N 1
ATOM 4286 C CA . TYR A 1 524 ? -30.015 8.999 19.484 1.00 93.69 524 TYR A CA 1
ATOM 4287 C C . TYR A 1 524 ? -29.848 8.811 21.000 1.00 93.69 524 TYR A C 1
ATOM 4289 O O . TYR A 1 524 ? -28.810 9.184 21.554 1.00 93.69 524 TYR A O 1
ATOM 4297 N N . GLN A 1 525 ? -30.811 8.193 21.689 1.00 93.50 525 GLN A N 1
ATOM 4298 C CA . GLN A 1 525 ? -30.669 7.838 23.110 1.00 93.50 525 GLN A CA 1
ATOM 4299 C C . GLN A 1 525 ? -29.496 6.869 23.339 1.00 93.50 525 GLN A C 1
ATOM 4301 O O . GLN A 1 525 ? -28.840 6.920 24.374 1.00 93.50 525 GLN A O 1
ATOM 4306 N N . ARG A 1 526 ? -29.138 6.064 22.329 1.00 92.12 526 ARG A N 1
ATOM 4307 C CA . ARG A 1 526 ? -27.999 5.127 22.354 1.00 92.12 526 ARG A CA 1
ATOM 4308 C C . ARG A 1 526 ? -26.645 5.767 22.005 1.00 92.12 526 ARG A C 1
ATOM 4310 O O . ARG A 1 526 ? -25.657 5.048 21.855 1.00 92.12 526 ARG A O 1
ATOM 4317 N N . ARG A 1 527 ? -26.556 7.097 21.862 1.00 92.56 527 ARG A N 1
ATOM 4318 C CA . ARG A 1 527 ? -25.372 7.794 21.307 1.00 92.56 527 ARG A CA 1
ATOM 4319 C C . ARG A 1 527 ? -24.051 7.585 22.032 1.00 92.56 527 ARG A C 1
ATOM 4321 O O . ARG A 1 527 ? -23.010 7.671 21.387 1.00 92.56 527 ARG A O 1
ATOM 4328 N N . SER A 1 528 ? -24.058 7.256 23.319 1.00 88.00 528 SER A N 1
ATOM 4329 C CA . SER A 1 528 ? -22.832 6.912 24.056 1.00 88.00 528 SER A CA 1
ATOM 4330 C C . SER A 1 528 ? -22.086 5.705 23.451 1.00 88.00 528 SER A C 1
ATOM 4332 O O . SER A 1 528 ? -20.855 5.643 23.542 1.00 88.00 528 SER A O 1
ATOM 4334 N N . THR A 1 529 ? -22.816 4.788 22.799 1.00 86.31 529 THR A N 1
ATOM 4335 C CA . THR A 1 529 ? -22.288 3.532 22.237 1.00 86.31 529 THR A CA 1
ATOM 4336 C C . THR A 1 529 ? -21.651 3.697 20.864 1.00 86.31 529 THR A C 1
ATOM 4338 O O . THR A 1 529 ? -20.680 3.014 20.555 1.00 86.31 529 THR A O 1
ATOM 4341 N N . TRP A 1 530 ? -22.173 4.605 20.036 1.00 87.81 530 TRP A N 1
ATOM 4342 C CA . TRP A 1 530 ? -21.743 4.754 18.643 1.00 87.81 530 TRP A CA 1
ATOM 4343 C C . TRP A 1 530 ? -20.991 6.059 18.364 1.00 87.81 530 TRP A C 1
ATOM 4345 O O . TRP A 1 530 ? -20.310 6.166 17.341 1.00 87.81 530 TRP A O 1
ATOM 4355 N N . LEU A 1 531 ? -21.068 7.066 19.243 1.00 88.19 531 LEU A N 1
ATOM 4356 C CA . LEU A 1 531 ? -20.210 8.245 19.131 1.00 88.19 531 LEU A CA 1
ATOM 4357 C C . LEU A 1 531 ? -18.761 7.847 19.401 1.00 88.19 531 LEU A C 1
ATOM 4359 O O . LEU A 1 531 ? -18.450 7.251 20.424 1.00 88.19 531 LEU A O 1
ATOM 4363 N N . THR A 1 532 ? -17.845 8.235 18.524 1.00 79.94 532 THR A N 1
ATOM 4364 C CA . THR A 1 532 ? -16.411 8.028 18.743 1.00 79.94 532 THR A CA 1
ATOM 4365 C C . THR A 1 532 ? -15.781 9.265 19.375 1.00 79.94 532 THR A C 1
ATOM 4367 O O . THR A 1 532 ? -16.196 10.399 19.104 1.00 79.94 532 THR A O 1
ATOM 4370 N N . LYS A 1 533 ? -14.720 9.078 20.169 1.00 75.19 533 LYS A N 1
ATOM 4371 C CA . LYS A 1 533 ? -13.834 10.193 20.517 1.00 75.19 533 LYS A CA 1
ATOM 4372 C C . LYS A 1 533 ? -13.200 10.750 19.245 1.00 75.19 533 LYS A C 1
ATOM 4374 O O . LYS A 1 533 ? -12.853 10.016 18.323 1.00 75.19 533 LYS A O 1
ATOM 4379 N N . GLY A 1 534 ? -13.106 12.068 19.167 1.00 75.88 534 GLY A N 1
ATOM 4380 C CA . GLY A 1 534 ? -12.561 12.761 18.009 1.00 75.88 534 GLY A CA 1
ATOM 4381 C C . GLY A 1 534 ? -12.916 14.237 18.025 1.00 75.88 534 GLY A C 1
ATOM 4382 O O . GLY A 1 534 ? -13.933 14.638 18.598 1.00 75.88 534 GLY A O 1
ATOM 4383 N N . GLY A 1 535 ? -12.069 15.047 17.391 1.00 79.12 535 GLY A N 1
ATOM 4384 C CA . GLY A 1 535 ? -12.296 16.482 17.280 1.00 79.12 535 GLY A CA 1
ATOM 4385 C C . GLY A 1 535 ? -13.647 16.804 16.638 1.00 79.12 535 GLY A C 1
ATOM 4386 O O . GLY A 1 535 ? -14.177 16.046 15.817 1.00 79.12 535 GLY A O 1
ATOM 4387 N N . LEU A 1 536 ? -14.207 17.954 17.010 1.00 82.69 536 LEU A N 1
ATOM 4388 C CA . LEU A 1 536 ? -15.409 18.466 16.365 1.00 82.69 536 LEU A CA 1
ATOM 4389 C C . LEU A 1 536 ? -15.104 18.758 14.889 1.00 82.69 536 LEU A C 1
ATOM 4391 O O . LEU A 1 536 ? -14.236 19.572 14.570 1.00 82.69 536 LEU A O 1
ATOM 4395 N N . VAL A 1 537 ? -15.830 18.082 13.997 1.00 83.00 537 VAL A N 1
ATOM 4396 C CA . VAL A 1 537 ? -15.823 18.341 12.546 1.00 83.00 537 VAL A CA 1
ATOM 4397 C C . VAL A 1 537 ? -16.477 19.698 12.241 1.00 83.00 537 VAL A C 1
ATOM 4399 O O . VAL A 1 537 ? -16.870 20.411 13.169 1.00 83.00 537 VAL A O 1
ATOM 4402 N N . TYR A 1 538 ? -16.606 20.095 10.969 1.00 86.88 538 TYR A N 1
ATOM 4403 C CA . TYR A 1 538 ? -17.251 21.370 10.628 1.00 86.88 538 TYR A CA 1
ATOM 4404 C C . TYR A 1 538 ? -18.638 21.498 11.283 1.00 86.88 538 TYR A C 1
ATOM 4406 O O . TYR A 1 538 ? -19.442 20.567 11.267 1.00 86.88 538 TYR A O 1
ATOM 4414 N N . ASN A 1 539 ? -18.904 22.654 11.892 1.00 89.19 539 ASN A N 1
ATOM 4415 C CA . ASN A 1 539 ? -20.128 22.914 12.639 1.00 89.19 539 ASN A CA 1
ATOM 4416 C C . ASN A 1 539 ? -20.439 24.415 12.706 1.00 89.19 539 ASN A C 1
ATOM 4418 O O . ASN A 1 539 ? -19.550 25.256 12.544 1.00 89.19 539 ASN A O 1
ATOM 4422 N N . THR A 1 540 ? -21.697 24.726 13.014 1.00 87.25 540 THR A N 1
ATOM 4423 C CA . THR A 1 540 ? -22.234 26.080 13.221 1.00 87.25 540 THR A CA 1
ATOM 4424 C C . THR A 1 540 ? -22.229 26.506 14.697 1.00 87.25 540 THR A C 1
ATOM 4426 O O . THR A 1 540 ? -22.790 27.546 15.039 1.00 87.25 540 THR A O 1
ATOM 4429 N N . LEU A 1 541 ? -21.584 25.737 15.588 1.00 90.31 541 LEU A N 1
ATOM 4430 C CA . LEU A 1 541 ? -21.632 25.970 17.035 1.00 90.31 541 LEU A CA 1
ATOM 4431 C C . LEU A 1 541 ? -20.972 27.296 17.424 1.00 90.31 541 LEU A C 1
ATOM 4433 O O . LEU A 1 541 ? -19.899 27.664 16.919 1.00 90.31 541 LEU A O 1
ATOM 4437 N N . LYS A 1 542 ? -21.569 27.965 18.415 1.00 90.06 542 LYS A N 1
ATOM 4438 C CA . LYS A 1 542 ? -21.011 29.171 19.039 1.00 90.06 542 LYS A CA 1
ATOM 4439 C C . LYS A 1 542 ? -19.724 28.830 19.817 1.00 90.06 542 LYS A C 1
ATOM 4441 O O . LYS A 1 542 ? -19.608 27.716 20.326 1.00 90.06 542 LYS A O 1
ATOM 4446 N N . PRO A 1 543 ? -18.753 29.758 19.958 1.00 89.19 543 PRO A N 1
ATOM 4447 C CA . PRO A 1 543 ? -17.460 29.465 20.589 1.00 89.19 543 PRO A CA 1
ATOM 4448 C C . PRO A 1 543 ? -17.533 28.863 22.000 1.00 89.19 543 PRO A C 1
ATOM 4450 O O . PRO A 1 543 ? -16.760 27.957 22.296 1.00 89.19 543 PRO A O 1
ATOM 4453 N N . PHE A 1 544 ? -18.467 29.313 22.845 1.00 89.12 544 PHE A N 1
ATOM 4454 C CA . PHE A 1 544 ? -18.604 28.808 24.219 1.00 89.12 544 PHE A CA 1
ATOM 4455 C C . PHE A 1 544 ? -19.059 27.341 24.282 1.00 89.12 544 PHE A C 1
ATOM 4457 O O . PHE A 1 544 ? -18.665 26.627 25.194 1.00 89.12 544 PHE A O 1
ATOM 4464 N N . MET A 1 545 ? -19.811 26.862 23.283 1.00 92.12 545 MET A N 1
ATOM 4465 C CA . MET A 1 545 ? -20.272 25.468 23.203 1.00 92.12 545 MET A CA 1
ATOM 4466 C C . MET A 1 545 ? -19.150 24.494 22.814 1.00 92.12 545 MET A C 1
ATOM 4468 O O . MET A 1 545 ? -19.359 23.288 22.783 1.00 92.12 545 MET A O 1
ATOM 4472 N N . LYS A 1 546 ? -17.957 24.995 22.464 1.00 90.50 546 LYS A N 1
ATOM 4473 C CA . LYS A 1 546 ? -16.813 24.173 22.029 1.00 90.50 546 LYS A CA 1
ATOM 4474 C C . LYS A 1 546 ? -15.862 23.822 23.175 1.00 90.50 546 LYS A C 1
ATOM 4476 O O . LYS A 1 546 ? -14.880 23.119 22.943 1.00 90.50 546 LYS A O 1
ATOM 4481 N N . THR A 1 547 ? -16.117 24.316 24.384 1.00 91.44 547 THR A N 1
ATOM 4482 C CA . THR A 1 547 ? -15.244 24.154 25.554 1.00 91.44 547 THR A CA 1
ATOM 4483 C C . THR A 1 547 ? -16.029 23.714 26.778 1.00 91.44 547 THR A C 1
ATOM 4485 O O . THR A 1 547 ? -17.154 24.169 26.957 1.00 91.44 547 THR A O 1
ATOM 4488 N N . TYR A 1 548 ? -15.399 22.917 27.639 1.00 89.88 548 TYR A N 1
ATOM 4489 C CA . TYR A 1 548 ? -15.943 22.498 28.929 1.00 89.88 548 TYR A CA 1
ATOM 4490 C C . TYR A 1 548 ? -14.958 22.748 30.070 1.00 89.88 548 TYR A C 1
ATOM 4492 O O . TYR A 1 548 ? -13.767 22.980 29.843 1.00 89.88 548 TYR A O 1
ATOM 4500 N N . TYR A 1 549 ? -15.488 22.673 31.288 1.00 87.44 549 TYR A N 1
ATOM 4501 C CA . TYR A 1 549 ? -14.756 22.770 32.543 1.00 87.44 549 TYR A CA 1
ATOM 4502 C C . TYR A 1 549 ? -15.047 21.512 33.360 1.00 87.44 549 TYR A C 1
ATOM 4504 O O . TYR A 1 549 ? -16.211 21.166 33.535 1.00 87.44 549 TYR A O 1
ATOM 4512 N N . ALA A 1 550 ? -14.012 20.811 33.810 1.00 84.75 550 ALA A N 1
ATOM 4513 C CA . ALA A 1 550 ? -14.132 19.662 34.706 1.00 84.75 550 ALA A CA 1
ATOM 4514 C C . ALA A 1 550 ? -13.304 19.913 35.967 1.00 84.75 550 ALA A C 1
ATOM 4516 O O . ALA A 1 550 ? -12.291 20.609 35.900 1.00 84.75 550 ALA A O 1
ATOM 4517 N N . SER A 1 551 ? -13.709 19.339 37.097 1.00 82.12 551 SER A N 1
ATOM 4518 C CA . SER A 1 551 ? -12.959 19.454 38.351 1.00 82.12 551 SER A CA 1
ATOM 4519 C C . SER A 1 551 ? -12.403 18.094 38.754 1.00 82.12 551 SER A C 1
ATOM 4521 O O . SER A 1 551 ? -13.130 17.103 38.760 1.00 82.12 551 SER A O 1
ATOM 4523 N N . VAL A 1 552 ? -11.123 18.034 39.107 1.00 74.62 552 VAL A N 1
ATOM 4524 C CA . VAL A 1 552 ? -10.500 16.842 39.696 1.00 74.62 552 VAL A CA 1
ATOM 4525 C C . VAL A 1 552 ? -10.373 17.076 41.194 1.00 74.62 552 VAL A C 1
ATOM 4527 O O . VAL A 1 552 ? -9.736 18.043 41.613 1.00 74.62 552 VAL A O 1
ATOM 4530 N N . LEU A 1 553 ? -11.026 16.219 41.981 1.00 71.19 553 LEU A N 1
ATOM 4531 C CA . LEU A 1 553 ? -10.971 16.225 43.439 1.00 71.19 553 LEU A CA 1
ATOM 4532 C C . LEU A 1 553 ? -9.978 15.165 43.903 1.00 71.19 553 LEU A C 1
ATOM 4534 O O . LEU A 1 553 ? -10.241 13.969 43.758 1.00 71.19 553 LEU A O 1
ATOM 4538 N N . ASP A 1 554 ? -8.872 15.605 44.489 1.00 63.22 554 ASP A N 1
ATOM 4539 C CA . ASP A 1 554 ? -7.950 14.725 45.197 1.00 63.22 554 ASP A CA 1
ATOM 4540 C C . ASP A 1 554 ? -8.384 14.632 46.666 1.00 63.22 554 ASP A C 1
ATOM 4542 O O . ASP A 1 554 ? -8.253 15.596 47.426 1.00 63.22 554 ASP A O 1
ATOM 4546 N N . ALA A 1 555 ? -8.934 13.480 47.060 1.00 56.91 555 ALA A N 1
ATOM 4547 C CA . ALA A 1 555 ? -9.396 13.248 48.428 1.00 56.91 555 ALA A CA 1
ATOM 4548 C C . ALA A 1 555 ? -8.239 13.156 49.442 1.00 56.91 555 ALA A C 1
ATOM 4550 O O . ALA A 1 555 ? -8.465 13.335 50.638 1.00 56.91 555 ALA A O 1
ATOM 4551 N N . VAL A 1 556 ? -7.016 12.897 48.971 1.00 54.56 556 VAL A N 1
ATOM 4552 C CA . VAL A 1 556 ? -5.809 12.721 49.785 1.00 54.56 556 VAL A CA 1
ATOM 4553 C C . VAL A 1 556 ? -5.072 14.052 49.944 1.00 54.56 556 VAL A C 1
ATOM 4555 O O . VAL A 1 556 ? -4.724 14.434 51.060 1.00 54.56 556 VAL A O 1
ATOM 4558 N N . ALA A 1 557 ? -4.899 14.811 48.857 1.00 54.47 557 ALA A N 1
ATOM 4559 C CA . ALA A 1 557 ? -4.259 16.131 48.889 1.00 54.47 557 ALA A CA 1
ATOM 4560 C C . ALA A 1 557 ? -5.218 17.279 49.255 1.00 54.47 557 ALA A C 1
ATOM 4562 O O . ALA A 1 557 ? -4.773 18.408 49.464 1.00 54.47 557 ALA A O 1
ATOM 4563 N N . ASN A 1 558 ? -6.527 17.014 49.323 1.00 60.44 558 ASN A N 1
ATOM 4564 C CA . ASN A 1 558 ? -7.580 17.999 49.586 1.00 60.44 558 ASN A CA 1
ATOM 4565 C C . ASN A 1 558 ? -7.534 19.201 48.614 1.00 60.44 558 ASN A C 1
ATOM 4567 O O . ASN A 1 558 ? -7.748 20.351 49.004 1.00 60.44 558 ASN A O 1
ATOM 4571 N N . THR A 1 559 ? -7.213 18.938 47.342 1.00 60.50 559 THR A N 1
ATOM 4572 C CA . THR A 1 559 ? -7.098 19.953 46.282 1.00 60.50 559 THR A CA 1
ATOM 4573 C C . THR A 1 559 ? -8.179 19.775 45.217 1.00 60.50 559 THR A C 1
ATOM 4575 O O . THR A 1 559 ? -8.598 18.659 44.904 1.00 60.50 559 THR A O 1
ATOM 4578 N N . VAL A 1 560 ? -8.642 20.900 44.659 1.00 69.06 560 VAL A N 1
ATOM 4579 C CA . VAL A 1 560 ? -9.578 20.942 43.528 1.00 69.06 560 VAL A CA 1
ATOM 4580 C C . VAL A 1 560 ? -8.867 21.593 42.350 1.00 69.06 560 VAL A C 1
ATOM 4582 O O . VAL A 1 560 ? -8.537 22.778 42.405 1.00 69.06 560 VAL A O 1
ATOM 4585 N N . LEU A 1 561 ? -8.629 20.829 41.286 1.00 71.44 561 LEU A N 1
ATOM 4586 C CA . LEU A 1 561 ? -8.055 21.345 40.044 1.00 71.44 561 LEU A CA 1
ATOM 4587 C C . LEU A 1 561 ? -9.159 21.512 39.001 1.00 71.44 561 LEU A C 1
ATOM 4589 O O . LEU A 1 561 ? -9.786 20.532 38.600 1.00 71.44 561 LEU A O 1
ATOM 4593 N N . GLU A 1 562 ? -9.393 22.744 38.546 1.00 78.12 562 GLU A N 1
ATOM 4594 C CA . GLU A 1 562 ? -10.270 23.012 37.403 1.00 78.12 562 GLU A CA 1
ATOM 4595 C C . GLU A 1 562 ? -9.501 22.893 36.086 1.00 78.12 562 GLU A C 1
ATOM 4597 O O . GLU A 1 562 ? -8.501 23.572 35.851 1.00 78.12 562 GLU A O 1
ATOM 4602 N N . ILE A 1 563 ? -10.008 22.049 35.194 1.00 78.75 563 ILE A N 1
ATOM 4603 C CA . ILE A 1 563 ? -9.426 21.773 33.887 1.00 78.75 563 ILE A CA 1
ATOM 4604 C C . ILE A 1 563 ? -10.371 22.313 32.823 1.00 78.75 563 ILE A C 1
ATOM 4606 O O . ILE A 1 563 ? -11.496 21.839 32.655 1.00 78.75 563 ILE A O 1
ATOM 4610 N N . LYS A 1 564 ? -9.888 23.301 32.069 1.00 85.06 564 LYS A N 1
ATOM 4611 C CA . LYS A 1 564 ? -10.561 23.808 30.874 1.00 85.06 564 LYS A CA 1
ATOM 4612 C C . LYS A 1 564 ? -10.054 23.061 29.647 1.00 85.06 564 LYS A C 1
ATOM 4614 O O . LYS A 1 564 ? -8.867 23.128 29.338 1.00 85.06 564 LYS A O 1
ATOM 4619 N N . SER A 1 565 ? -10.955 22.433 28.898 1.00 85.31 565 SER A N 1
ATOM 4620 C CA . SER A 1 565 ? -10.603 21.700 27.676 1.00 85.31 565 SER A CA 1
ATOM 4621 C C . SER A 1 565 ? -11.628 21.916 26.554 1.00 85.31 565 SER A C 1
ATOM 4623 O O . SER A 1 565 ? -12.646 22.594 26.727 1.00 85.31 565 SER A O 1
ATOM 4625 N N . ARG A 1 566 ? -11.326 21.414 25.353 1.00 87.81 566 ARG A N 1
ATOM 4626 C CA . ARG A 1 566 ? -12.219 21.459 24.186 1.00 87.81 566 ARG A CA 1
ATOM 4627 C C . ARG A 1 566 ? -13.046 20.189 24.109 1.00 87.81 566 ARG A C 1
ATOM 4629 O O . ARG A 1 566 ? -12.523 19.099 24.298 1.00 87.81 566 ARG A O 1
ATOM 4636 N N . HIS A 1 567 ? -14.314 20.334 23.747 1.00 90.19 567 HIS A N 1
ATOM 4637 C CA . HIS A 1 567 ? -15.165 19.181 23.498 1.00 90.19 567 HIS A CA 1
ATOM 4638 C C . HIS A 1 567 ? -14.641 18.340 22.329 1.00 90.19 567 HIS A C 1
ATOM 4640 O O . HIS A 1 567 ? -14.293 18.861 21.266 1.00 90.19 567 HIS A O 1
ATOM 4646 N N . ASN A 1 568 ? -14.654 17.028 22.529 1.00 89.94 568 ASN A N 1
ATOM 4647 C CA . ASN A 1 568 ? -14.691 16.032 21.466 1.00 89.94 568 ASN A CA 1
ATOM 4648 C C . ASN A 1 568 ? -16.169 15.703 21.145 1.00 89.94 568 ASN A C 1
ATOM 4650 O O . ASN A 1 568 ? -17.082 16.221 21.794 1.00 89.94 568 ASN A O 1
ATOM 4654 N N . LYS A 1 569 ? -16.438 14.862 20.139 1.00 89.19 569 LYS A N 1
ATOM 4655 C CA . LYS A 1 569 ? -17.823 14.502 19.771 1.00 89.19 569 LYS A CA 1
ATOM 4656 C C . LYS A 1 569 ? -18.615 13.865 20.926 1.00 89.19 569 LYS A C 1
ATOM 4658 O O . LYS A 1 569 ? -19.782 14.203 21.072 1.00 89.19 569 LYS A O 1
ATOM 4663 N N . LYS A 1 570 ? -18.007 12.988 21.739 1.00 91.00 570 LYS A N 1
ATOM 4664 C CA . LYS A 1 570 ? -18.668 12.352 22.895 1.00 91.00 570 LYS A CA 1
ATOM 4665 C C . LYS A 1 570 ? -19.009 13.380 23.975 1.00 91.00 570 LYS A C 1
ATOM 4667 O O . LYS A 1 570 ? -20.181 13.587 24.269 1.00 91.00 570 LYS A O 1
ATOM 4672 N N . SER A 1 571 ? -18.005 14.088 24.497 1.00 91.56 571 SER A N 1
ATOM 4673 C CA . SER A 1 571 ? -18.195 15.075 25.571 1.00 91.56 571 SER A CA 1
ATOM 4674 C C . SER A 1 571 ? -19.114 16.232 25.183 1.00 91.56 571 SER A C 1
ATOM 4676 O O . SER A 1 571 ? -19.743 16.810 26.065 1.00 91.56 571 SER A O 1
ATOM 4678 N N . LEU A 1 572 ? -19.214 16.591 23.895 1.00 93.94 572 LEU A N 1
ATOM 4679 C CA . LEU A 1 572 ? -20.185 17.592 23.437 1.00 93.94 572 LEU A CA 1
ATOM 4680 C C . LEU A 1 572 ? -21.617 17.163 23.783 1.00 93.94 572 LEU A C 1
ATOM 4682 O O . LEU A 1 572 ? -22.382 17.969 24.302 1.00 93.94 572 LEU A O 1
ATOM 4686 N N . PHE A 1 573 ? -21.960 15.903 23.509 1.00 94.31 573 PHE A N 1
ATOM 4687 C CA . PHE A 1 573 ? -23.306 15.361 23.708 1.00 94.31 573 PHE A CA 1
ATOM 4688 C C . PHE A 1 573 ? -23.602 14.922 25.142 1.00 94.31 573 PHE A C 1
ATOM 4690 O O . PHE A 1 573 ? -24.757 14.638 25.454 1.00 94.31 573 PHE A O 1
ATOM 4697 N N . GLU A 1 574 ? -22.594 14.900 26.014 1.00 94.06 574 GLU A N 1
ATOM 4698 C CA . GLU A 1 574 ? -22.822 14.822 27.458 1.00 94.06 574 GLU A CA 1
ATOM 4699 C C . GLU A 1 574 ? -23.395 16.134 28.012 1.00 94.06 574 GLU A C 1
ATOM 4701 O O . GLU A 1 574 ? -24.124 16.093 28.994 1.00 94.06 574 GLU A O 1
ATOM 4706 N N . VAL A 1 575 ? -23.116 17.280 27.369 1.00 94.12 575 VAL A N 1
ATOM 4707 C CA . VAL A 1 575 ? -23.501 18.623 27.850 1.00 94.12 575 VAL A CA 1
ATOM 4708 C C . VAL A 1 575 ? -24.641 19.244 27.040 1.00 94.12 575 VAL A C 1
ATOM 4710 O O . VAL A 1 575 ? -25.550 19.850 27.610 1.00 94.12 575 VAL A O 1
ATOM 4713 N N . TRP A 1 576 ? -24.619 19.115 25.714 1.00 93.69 576 TRP A N 1
ATOM 4714 C CA . TRP A 1 576 ? -25.533 19.822 24.809 1.00 93.69 576 TRP A CA 1
ATOM 4715 C C . TRP A 1 576 ? -26.541 18.882 24.147 1.00 93.69 576 TRP A C 1
ATOM 4717 O O . TRP A 1 576 ? -26.189 17.778 23.726 1.00 93.69 576 TRP A O 1
ATOM 4727 N N . GLU A 1 577 ? -27.782 19.352 23.996 1.00 90.75 577 GLU A N 1
ATOM 4728 C CA . GLU A 1 577 ? -28.843 18.605 23.313 1.00 90.75 577 GLU A CA 1
ATOM 4729 C C . GLU A 1 577 ? -28.761 18.747 21.789 1.00 90.75 577 GLU A C 1
ATOM 4731 O O . GLU A 1 577 ? -28.297 19.758 21.252 1.00 90.75 577 GLU A O 1
ATOM 4736 N N . ILE A 1 578 ? -29.276 17.753 21.055 1.00 90.88 578 ILE A N 1
ATOM 4737 C CA . ILE A 1 578 ? -29.201 17.743 19.584 1.00 90.88 578 ILE A CA 1
ATOM 4738 C C . ILE A 1 578 ? -29.829 18.979 18.932 1.00 90.88 578 ILE A C 1
ATOM 4740 O O . ILE A 1 578 ? -29.269 19.508 17.972 1.00 90.88 578 ILE A O 1
ATOM 4744 N N . GLY A 1 579 ? -30.948 19.479 19.463 1.00 89.94 579 GLY A N 1
ATOM 4745 C CA . GLY A 1 579 ? -31.619 20.668 18.930 1.00 89.94 579 GLY A CA 1
ATOM 4746 C C . GLY A 1 579 ? -30.760 21.933 19.023 1.00 89.94 579 GLY A C 1
ATOM 4747 O O . GLY A 1 579 ? -30.805 22.780 18.132 1.00 89.94 579 GLY A O 1
ATOM 4748 N N . GLU A 1 580 ? -29.929 22.039 20.062 1.00 91.25 580 GLU A N 1
ATOM 4749 C CA . GLU A 1 580 ? -28.977 23.140 20.233 1.00 91.25 580 GLU A CA 1
ATOM 4750 C C . GLU A 1 580 ? -27.772 22.968 19.305 1.00 91.25 580 GLU A C 1
ATOM 4752 O O . GLU A 1 580 ? -27.315 23.925 18.678 1.00 91.25 580 GLU A O 1
ATOM 4757 N N . VAL A 1 581 ? -27.274 21.732 19.189 1.00 90.00 581 VAL A N 1
ATOM 4758 C CA . VAL A 1 581 ? -26.103 21.393 18.372 1.00 90.00 581 VAL A CA 1
ATOM 4759 C C . VAL A 1 581 ? -26.372 21.579 16.876 1.00 90.00 581 VAL A C 1
ATOM 4761 O O . VAL A 1 581 ? -25.489 22.027 16.143 1.00 90.00 581 VAL A O 1
ATOM 4764 N N . LEU A 1 582 ? -27.584 21.254 16.422 1.00 89.81 582 LEU A N 1
ATOM 4765 C CA . LEU A 1 582 ? -28.006 21.369 15.023 1.00 89.81 582 LEU A CA 1
ATOM 4766 C C . LEU A 1 582 ? -28.653 22.720 14.692 1.00 89.81 582 LEU A C 1
ATOM 4768 O O . LEU A 1 582 ? -29.133 22.923 13.574 1.00 89.81 582 LEU A O 1
ATOM 4772 N N . HIS A 1 583 ? -28.655 23.668 15.630 1.00 89.62 583 HIS A N 1
ATOM 4773 C CA . HIS A 1 583 ? -29.220 24.986 15.387 1.00 89.62 583 HIS A CA 1
ATOM 4774 C C . HIS A 1 583 ? -28.512 25.692 14.214 1.00 89.62 583 HIS A C 1
ATOM 4776 O O . HIS A 1 583 ? -27.284 25.832 14.175 1.00 89.62 583 HIS A O 1
ATOM 4782 N N . GLY A 1 584 ? -29.305 26.158 13.246 1.00 86.81 584 GLY A N 1
ATOM 4783 C CA . GLY A 1 584 ? -28.820 26.850 12.049 1.00 86.81 584 GLY A CA 1
ATOM 4784 C C . GLY A 1 584 ? -28.367 25.940 10.901 1.00 86.81 584 GLY A C 1
ATOM 4785 O O . GLY A 1 584 ? -27.897 26.462 9.889 1.00 86.81 584 GLY A O 1
ATOM 4786 N N . VAL A 1 585 ? -28.511 24.614 11.021 1.00 91.00 585 VAL A N 1
ATOM 4787 C CA . VAL A 1 585 ? -28.313 23.682 9.899 1.00 91.00 585 VAL A CA 1
ATOM 4788 C C . VAL A 1 585 ? -29.439 23.858 8.871 1.00 91.00 585 VAL A C 1
ATOM 4790 O O . VAL A 1 585 ? -30.608 23.960 9.232 1.00 91.00 585 VAL A O 1
ATOM 4793 N N . ASN A 1 586 ? -29.085 23.918 7.590 1.00 90.38 586 ASN A N 1
ATOM 4794 C CA . ASN A 1 586 ? -29.990 24.060 6.452 1.00 90.38 586 ASN A CA 1
ATOM 4795 C C . ASN A 1 586 ? -29.376 23.423 5.189 1.00 90.38 586 ASN A C 1
ATOM 4797 O O . ASN A 1 586 ? -28.242 22.947 5.209 1.00 90.38 586 ASN A O 1
ATOM 4801 N N . GLU A 1 587 ? -30.107 23.449 4.075 1.00 86.38 587 GLU A N 1
ATOM 4802 C CA . GLU A 1 587 ? -29.689 22.850 2.796 1.00 86.38 587 GLU A CA 1
ATOM 4803 C C . GLU A 1 587 ? -28.321 23.338 2.283 1.00 86.38 587 GLU A C 1
ATOM 4805 O O . GLU A 1 587 ? -27.571 22.563 1.694 1.00 86.38 587 GLU A O 1
ATOM 4810 N N . THR A 1 588 ? -27.958 24.597 2.552 1.00 86.50 588 THR A N 1
ATOM 4811 C CA . THR A 1 588 ? -26.724 25.213 2.038 1.00 86.50 588 THR A CA 1
ATOM 4812 C C . THR A 1 588 ? -25.496 24.903 2.884 1.00 86.50 588 THR A C 1
ATOM 4814 O O . THR A 1 588 ? -24.374 25.059 2.407 1.00 86.50 588 THR A O 1
ATOM 4817 N N . ASN A 1 589 ? -25.683 24.478 4.139 1.00 89.50 589 ASN A N 1
ATOM 4818 C CA . ASN A 1 589 ? -24.586 24.193 5.064 1.00 89.50 589 ASN A CA 1
ATOM 4819 C C . ASN A 1 589 ? -24.575 22.760 5.606 1.00 89.50 589 ASN A C 1
ATOM 4821 O O . ASN A 1 589 ? -23.709 22.435 6.417 1.00 89.50 589 ASN A O 1
ATOM 4825 N N . PHE A 1 590 ? -25.490 21.903 5.146 1.00 93.50 590 PHE A N 1
ATOM 4826 C CA . PHE A 1 590 ? -25.568 20.508 5.561 1.00 93.50 590 PHE A CA 1
ATOM 4827 C C . PHE A 1 590 ? -24.345 19.699 5.111 1.00 93.50 590 PHE A C 1
ATOM 4829 O O . PHE A 1 590 ? -23.775 18.983 5.932 1.00 93.50 590 PHE A O 1
ATOM 4836 N N . ASN A 1 591 ? -23.891 19.848 3.860 1.00 93.56 591 ASN A N 1
ATOM 4837 C CA . ASN A 1 591 ? -22.766 19.083 3.301 1.00 93.56 591 ASN A CA 1
ATOM 4838 C C . ASN A 1 591 ? -21.562 19.957 2.902 1.00 93.56 591 ASN A C 1
ATOM 4840 O O . ASN A 1 591 ? -21.054 19.922 1.779 1.00 93.56 591 ASN A O 1
ATOM 4844 N N . ILE A 1 592 ? -21.097 20.766 3.855 1.00 93.19 592 ILE A N 1
ATOM 4845 C CA . ILE A 1 592 ? -19.856 21.537 3.733 1.00 93.19 592 ILE A CA 1
ATOM 4846 C C . ILE A 1 592 ? -18.688 20.763 4.354 1.00 93.19 592 ILE A C 1
ATOM 4848 O O . ILE A 1 592 ? -18.833 20.102 5.381 1.00 93.19 592 ILE A O 1
ATOM 4852 N N . THR A 1 593 ? -17.505 20.895 3.765 1.00 92.44 593 THR A N 1
ATOM 4853 C CA . THR A 1 593 ? -16.258 20.358 4.309 1.00 92.44 593 THR A CA 1
ATOM 4854 C C . THR A 1 593 ? -15.225 21.448 4.590 1.00 92.44 593 THR A C 1
ATOM 4856 O O . THR A 1 593 ? -15.299 22.557 4.058 1.00 92.44 593 THR A O 1
ATOM 4859 N N . LYS A 1 594 ? -14.252 21.124 5.442 1.00 90.69 594 LYS A N 1
ATOM 4860 C CA . LYS A 1 594 ? -13.015 21.888 5.647 1.00 90.69 594 LYS A CA 1
ATOM 4861 C C . LYS A 1 594 ? -11.832 20.959 5.473 1.00 90.69 594 LYS A C 1
ATOM 4863 O O . LYS A 1 594 ? -11.920 19.791 5.840 1.00 90.69 594 LYS A O 1
ATOM 4868 N N . THR A 1 595 ? -10.714 21.488 4.995 1.00 90.44 595 THR A N 1
ATOM 4869 C CA . THR A 1 595 ? -9.506 20.683 4.833 1.00 90.44 595 THR A CA 1
ATOM 4870 C C . THR A 1 595 ? -8.858 20.370 6.184 1.00 90.44 595 THR A C 1
ATOM 4872 O O . THR A 1 595 ? -8.758 21.219 7.075 1.00 90.44 595 THR A O 1
ATOM 4875 N N . GLN A 1 596 ? -8.429 19.122 6.361 1.00 87.62 596 GLN A N 1
ATOM 4876 C CA . GLN A 1 596 ? -7.624 18.683 7.499 1.00 87.62 596 GLN A CA 1
ATOM 4877 C C . GLN A 1 596 ? -6.436 17.857 7.013 1.00 87.62 596 GLN A C 1
ATOM 4879 O O . GLN A 1 596 ? -6.535 17.113 6.042 1.00 87.62 596 GLN A O 1
ATOM 4884 N N . ILE A 1 597 ? -5.300 17.992 7.696 1.00 83.94 597 ILE A N 1
ATOM 4885 C CA . ILE A 1 597 ? -4.089 17.224 7.392 1.00 83.94 597 ILE A CA 1
ATOM 4886 C C . ILE A 1 597 ? -4.323 15.774 7.806 1.00 83.94 597 ILE A C 1
ATOM 4888 O O . ILE A 1 597 ? -4.669 15.511 8.962 1.00 83.94 597 ILE A O 1
ATOM 4892 N N . LYS A 1 598 ? -4.081 14.827 6.895 1.00 82.56 598 LYS A N 1
ATOM 4893 C CA . LYS A 1 598 ? -3.941 13.419 7.262 1.00 82.56 598 LYS A CA 1
ATOM 4894 C C . LYS A 1 598 ? -2.507 13.175 7.725 1.00 82.56 598 LYS A C 1
ATOM 4896 O O . LYS A 1 598 ? -1.577 13.220 6.920 1.00 82.56 598 LYS A O 1
ATOM 4901 N N . TYR A 1 599 ? -2.322 12.944 9.023 1.00 75.88 599 TYR A N 1
ATOM 4902 C CA . TYR A 1 599 ? -1.012 12.623 9.588 1.00 75.88 599 TYR A CA 1
ATOM 4903 C C . TYR A 1 599 ? -0.672 11.149 9.323 1.00 75.88 599 TYR A C 1
ATOM 4905 O O . TYR A 1 599 ? -1.058 10.272 10.088 1.00 75.88 599 TYR A O 1
ATOM 4913 N N . GLU A 1 600 ? 0.056 10.874 8.242 1.00 75.94 600 GLU A N 1
ATOM 4914 C CA . GLU A 1 600 ? 0.556 9.539 7.879 1.00 75.94 600 GLU A CA 1
ATOM 4915 C C . GLU A 1 600 ? 2.071 9.585 7.606 1.00 75.94 600 GLU A C 1
ATOM 4917 O O . GLU A 1 600 ? 2.657 10.654 7.423 1.00 75.94 600 GLU A O 1
ATOM 4922 N N . VAL A 1 601 ? 2.724 8.420 7.607 1.00 81.00 601 VAL A N 1
ATOM 4923 C CA . VAL A 1 601 ? 4.127 8.286 7.177 1.00 81.00 601 VAL A CA 1
ATOM 4924 C C . VAL A 1 601 ? 4.251 8.383 5.650 1.00 81.00 601 VAL A C 1
ATOM 4926 O O . VAL A 1 601 ? 3.318 8.031 4.926 1.00 81.00 601 VAL A O 1
ATOM 4929 N N . GLY A 1 602 ? 5.415 8.817 5.153 1.00 76.25 602 GLY A N 1
ATOM 4930 C CA . GLY A 1 602 ? 5.736 8.797 3.717 1.00 76.25 602 GLY A CA 1
ATOM 4931 C C . GLY A 1 602 ? 5.616 10.123 2.977 1.00 76.25 602 GLY A C 1
ATOM 4932 O O . GLY A 1 602 ? 5.596 10.106 1.750 1.00 76.25 602 GLY A O 1
ATOM 4933 N N . ASN A 1 603 ? 5.529 11.250 3.695 1.00 73.00 603 ASN A N 1
ATOM 4934 C CA . ASN A 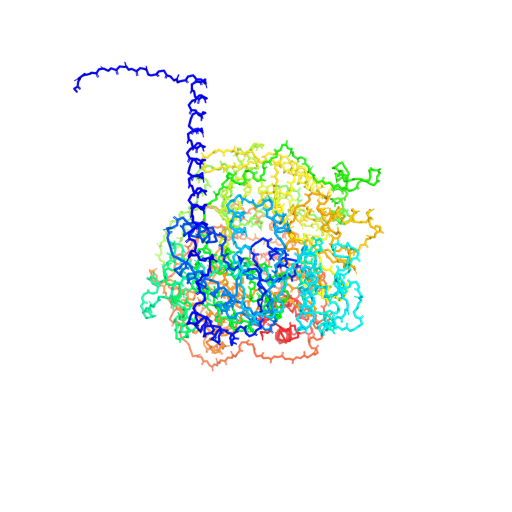1 603 ? 5.513 12.606 3.123 1.00 73.00 603 ASN A CA 1
ATOM 4935 C C . ASN A 1 603 ? 4.504 12.778 1.965 1.00 73.00 603 ASN A C 1
ATOM 4937 O O . ASN A 1 603 ? 4.772 13.472 0.987 1.00 73.00 603 ASN A O 1
ATOM 4941 N N . LYS A 1 604 ? 3.364 12.076 2.049 1.00 73.38 604 LYS A N 1
ATOM 4942 C CA . LYS A 1 604 ? 2.248 12.221 1.115 1.00 73.38 604 LYS A CA 1
ATOM 4943 C C . LYS A 1 604 ? 1.266 13.228 1.682 1.00 73.38 604 LYS A C 1
ATOM 4945 O O . LYS A 1 604 ? 0.602 12.943 2.679 1.00 73.38 604 LYS A O 1
ATOM 4950 N N . ASP A 1 605 ? 1.136 14.346 0.988 1.00 79.44 605 ASP A N 1
ATOM 4951 C CA . ASP A 1 605 ? 0.220 15.419 1.352 1.00 79.44 605 ASP A CA 1
ATOM 4952 C C . ASP A 1 605 ? -1.223 14.988 1.047 1.00 79.44 605 ASP A C 1
ATOM 4954 O O . ASP A 1 605 ? -1.743 15.189 -0.048 1.00 79.44 605 ASP A O 1
ATOM 4958 N N . ARG A 1 606 ? -1.858 14.291 1.996 1.00 79.56 606 ARG A N 1
ATOM 4959 C CA . ARG A 1 606 ? -3.227 13.776 1.871 1.00 79.56 606 ARG A CA 1
ATOM 4960 C C . ARG A 1 606 ? -4.218 14.662 2.614 1.00 79.56 606 ARG A C 1
ATOM 4962 O O . ARG A 1 606 ? -4.209 14.745 3.840 1.00 79.56 606 ARG A O 1
ATOM 4969 N N . THR A 1 607 ? -5.155 15.239 1.879 1.00 87.19 607 THR A N 1
ATOM 4970 C CA . THR A 1 607 ? -6.250 16.014 2.462 1.00 87.19 607 THR A CA 1
ATOM 4971 C C . THR A 1 607 ? -7.340 15.096 3.018 1.00 87.19 607 THR A C 1
ATOM 4973 O O . THR A 1 607 ? -7.816 14.194 2.334 1.00 87.19 607 THR A O 1
ATOM 4976 N N . LEU A 1 608 ? -7.768 15.341 4.258 1.00 89.31 608 LEU A N 1
ATOM 4977 C CA . LEU A 1 608 ? -9.054 14.886 4.782 1.00 89.31 608 LEU A CA 1
ATOM 4978 C C . LEU A 1 608 ? -10.109 15.972 4.557 1.00 89.31 608 LEU A C 1
ATOM 4980 O O . LEU A 1 608 ? -9.845 17.161 4.741 1.00 89.31 608 LEU A O 1
ATOM 4984 N N . LEU A 1 609 ? -11.316 15.538 4.213 1.00 91.25 609 LEU A N 1
ATOM 4985 C CA . LEU A 1 609 ? -12.482 16.359 3.898 1.00 91.25 609 LEU A CA 1
ATOM 4986 C C . LEU A 1 609 ? -13.670 15.928 4.784 1.00 91.25 609 LEU A C 1
ATOM 4988 O O . LEU A 1 609 ? -14.704 15.513 4.265 1.00 91.25 609 LEU A O 1
ATOM 4992 N N . PRO A 1 610 ? -13.569 16.000 6.123 1.00 90.19 610 PRO A N 1
ATOM 4993 C CA . PRO A 1 610 ? -14.654 15.590 7.008 1.00 90.19 610 PRO A CA 1
ATOM 4994 C C . PRO A 1 610 ? -15.948 16.367 6.731 1.00 90.19 610 PRO A C 1
ATOM 4996 O O . PRO A 1 610 ? -15.942 17.589 6.585 1.00 90.19 610 PRO A O 1
ATOM 4999 N N . GLY A 1 611 ? -17.071 15.650 6.717 1.00 89.00 611 GLY A N 1
ATOM 5000 C CA . GLY A 1 611 ? -18.396 16.260 6.593 1.00 89.00 611 GLY A CA 1
ATOM 5001 C C . GLY A 1 611 ? -18.785 17.055 7.840 1.00 89.00 611 GLY A C 1
ATOM 5002 O O . GLY A 1 611 ? -18.101 17.019 8.867 1.00 89.00 611 GLY A O 1
ATOM 5003 N N . THR A 1 612 ? -19.913 17.757 7.771 1.00 92.44 612 THR A N 1
ATOM 5004 C CA . THR A 1 612 ? -20.429 18.511 8.921 1.00 92.44 612 THR A CA 1
ATOM 5005 C C . THR A 1 612 ? -20.868 17.591 10.058 1.00 92.44 612 THR A C 1
ATOM 5007 O O . THR A 1 612 ? -21.118 16.401 9.861 1.00 92.44 612 THR A O 1
ATOM 5010 N N . LEU A 1 613 ? -20.996 18.141 11.269 1.00 91.31 613 LEU A N 1
ATOM 5011 C CA . LEU A 1 613 ? -21.487 17.384 12.423 1.00 91.31 613 LEU A CA 1
ATOM 5012 C C . LEU A 1 613 ? -22.914 16.861 12.191 1.00 91.31 613 LEU A C 1
ATOM 5014 O O . LEU A 1 613 ? -23.207 15.723 12.549 1.00 91.31 613 LEU A O 1
ATOM 5018 N N . ALA A 1 614 ? -23.767 17.657 11.539 1.00 92.44 614 ALA A N 1
ATOM 5019 C CA . ALA A 1 614 ? -25.124 17.263 11.170 1.00 92.44 614 ALA A CA 1
ATOM 5020 C C . ALA A 1 614 ? -25.119 16.096 10.178 1.00 92.44 614 ALA A C 1
ATOM 5022 O O . ALA A 1 614 ? -25.743 15.067 10.430 1.00 92.44 614 ALA A O 1
ATOM 5023 N N . HIS A 1 615 ? -24.343 16.230 9.098 1.00 92.88 615 HIS A N 1
ATOM 5024 C CA . HIS A 1 615 ? -24.170 15.177 8.105 1.00 92.88 615 HIS A CA 1
ATOM 5025 C C . HIS A 1 615 ? -23.638 13.894 8.751 1.00 92.88 615 HIS A C 1
ATOM 5027 O O . HIS A 1 615 ? -24.165 12.822 8.496 1.00 92.88 615 HIS A O 1
ATOM 5033 N N . PHE A 1 616 ? -22.650 13.987 9.648 1.00 92.69 616 PHE A N 1
ATOM 5034 C CA . PHE A 1 616 ? -22.121 12.834 10.381 1.00 92.69 616 PHE A CA 1
ATOM 5035 C C . PHE A 1 616 ? -23.206 12.083 11.171 1.00 92.69 616 PHE A C 1
ATOM 5037 O O . PHE A 1 616 ? -23.279 10.863 11.061 1.00 92.69 616 PHE A O 1
ATOM 5044 N N . ILE A 1 617 ? -24.052 12.780 11.936 1.00 92.38 617 ILE A N 1
ATOM 5045 C CA . ILE A 1 617 ? -25.106 12.152 12.756 1.00 92.38 617 ILE A CA 1
ATOM 5046 C C . ILE A 1 617 ? -26.148 11.468 11.869 1.00 92.38 617 ILE A C 1
ATOM 5048 O O . ILE A 1 617 ? -26.456 10.296 12.077 1.00 92.38 617 ILE A O 1
ATOM 5052 N N . VAL A 1 618 ? -26.635 12.181 10.850 1.00 93.50 618 VAL A N 1
ATOM 5053 C CA . VAL A 1 618 ? -27.649 11.681 9.911 1.00 93.50 618 VAL A CA 1
ATOM 5054 C C . VAL A 1 618 ? -27.143 10.449 9.157 1.00 93.50 618 VAL A C 1
ATOM 5056 O O . VAL A 1 618 ? -27.814 9.421 9.120 1.00 93.50 618 VAL A O 1
ATOM 5059 N N . PHE A 1 619 ? -25.923 10.511 8.621 1.00 94.12 619 PHE A N 1
ATOM 5060 C CA . PHE A 1 619 ? -25.318 9.385 7.910 1.00 94.12 619 PHE A CA 1
ATOM 5061 C C . PHE A 1 619 ? -25.065 8.190 8.839 1.00 94.12 619 PHE A C 1
ATOM 5063 O O . PHE A 1 619 ? -25.222 7.045 8.423 1.00 94.12 619 PHE A O 1
ATOM 5070 N N . THR A 1 620 ? -24.702 8.436 10.105 1.00 93.88 620 THR A N 1
ATOM 5071 C CA . THR A 1 620 ? -24.515 7.359 11.092 1.00 93.88 620 THR A CA 1
ATOM 5072 C C . THR A 1 620 ? -25.827 6.633 11.367 1.00 93.88 620 THR A C 1
ATOM 5074 O O . THR A 1 620 ? -25.811 5.410 11.412 1.00 93.88 620 THR A O 1
ATOM 5077 N N . TYR A 1 621 ? -26.953 7.344 11.490 1.00 94.81 621 TYR A N 1
ATOM 5078 C CA . TYR A 1 621 ? -28.264 6.706 11.648 1.00 94.81 621 TYR A CA 1
ATOM 5079 C C . TYR A 1 621 ? -28.606 5.814 10.449 1.00 94.81 621 TYR A C 1
ATOM 5081 O O . TYR A 1 621 ? -28.895 4.632 10.619 1.00 94.81 621 TYR A O 1
ATOM 5089 N N . VAL A 1 622 ? -28.491 6.359 9.232 1.00 95.19 622 VAL A N 1
ATOM 5090 C CA . VAL A 1 622 ? -28.820 5.632 7.996 1.00 95.19 622 VAL A CA 1
ATOM 5091 C C . VAL A 1 622 ? -27.986 4.356 7.854 1.00 95.19 622 VAL A C 1
ATOM 5093 O O . VAL A 1 622 ? -28.535 3.292 7.553 1.00 95.19 622 VAL A O 1
ATOM 5096 N N . LEU A 1 623 ? -26.678 4.446 8.116 1.00 94.19 623 LEU A N 1
ATOM 5097 C CA . LEU A 1 623 ? -25.779 3.297 8.026 1.00 94.19 623 LEU A CA 1
ATOM 5098 C C . LEU A 1 623 ? -25.878 2.342 9.207 1.00 94.19 623 LEU A C 1
ATOM 5100 O O . LEU A 1 623 ? -25.673 1.158 8.999 1.00 94.19 623 LEU A O 1
ATOM 5104 N N . HIS A 1 624 ? -26.238 2.792 10.409 1.00 92.06 624 HIS A N 1
ATOM 5105 C CA . HIS A 1 624 ? -26.414 1.890 11.549 1.00 92.06 624 HIS A CA 1
ATOM 5106 C C . HIS A 1 624 ? -27.439 0.790 11.242 1.00 92.06 624 HIS A C 1
ATOM 5108 O O . HIS A 1 624 ? -27.229 -0.368 11.593 1.00 92.06 624 HIS A O 1
ATOM 5114 N N . LEU A 1 625 ? -28.527 1.141 10.548 1.00 92.12 625 LEU A N 1
ATOM 5115 C CA . LEU A 1 625 ? -29.545 0.177 10.135 1.00 92.12 625 LEU A CA 1
ATOM 5116 C C . LEU A 1 625 ? -29.080 -0.666 8.939 1.00 92.12 625 LEU A C 1
ATOM 5118 O O . LEU A 1 625 ? -29.348 -1.866 8.908 1.00 92.12 625 LEU A O 1
ATOM 5122 N N . ALA A 1 626 ? -28.371 -0.062 7.979 1.00 91.81 626 ALA A N 1
ATOM 5123 C CA . ALA A 1 626 ? -27.859 -0.757 6.796 1.00 91.81 626 ALA A CA 1
ATOM 5124 C C . ALA A 1 626 ? -26.750 -1.769 7.131 1.00 91.81 626 ALA A C 1
ATOM 5126 O O . ALA A 1 626 ? -26.700 -2.851 6.552 1.00 91.81 626 ALA A O 1
ATOM 5127 N N . GLU A 1 627 ? -25.887 -1.450 8.095 1.00 90.81 627 GLU A N 1
ATOM 5128 C CA . GLU A 1 627 ? -24.763 -2.289 8.523 1.00 90.81 627 GLU A CA 1
ATOM 5129 C C . GLU A 1 627 ? -25.207 -3.519 9.332 1.00 90.81 627 GLU A C 1
ATOM 5131 O O . GLU A 1 627 ? -24.456 -4.475 9.495 1.00 90.81 627 GLU A O 1
ATOM 5136 N N . LYS A 1 628 ? -26.450 -3.521 9.829 1.00 87.81 628 LYS A N 1
ATOM 5137 C CA . LYS A 1 628 ? -27.063 -4.668 10.519 1.00 87.81 628 LYS A CA 1
ATOM 5138 C C . LYS A 1 628 ? -27.722 -5.672 9.572 1.00 87.81 628 LYS A C 1
ATOM 5140 O O . LYS A 1 628 ? -28.211 -6.702 10.033 1.00 87.81 628 LYS A O 1
ATOM 5145 N N . GLN A 1 629 ? -27.763 -5.368 8.278 1.00 89.38 629 GLN A N 1
ATOM 5146 C CA . GLN A 1 629 ? -28.332 -6.248 7.264 1.00 89.38 629 GLN A CA 1
ATOM 5147 C C . GLN A 1 629 ? -27.319 -7.300 6.793 1.00 89.38 629 GLN A C 1
ATOM 5149 O O . GLN A 1 629 ? -26.226 -7.437 7.338 1.00 89.38 629 GLN A O 1
ATOM 5154 N N . GLU A 1 630 ? -27.703 -8.075 5.782 1.00 87.56 630 GLU A N 1
ATOM 5155 C CA . GLU A 1 630 ? -26.816 -9.037 5.129 1.00 87.56 630 GLU A CA 1
ATOM 5156 C C . GLU A 1 630 ? -25.641 -8.387 4.390 1.00 87.56 630 GLU A C 1
ATOM 5158 O O . GLU A 1 630 ? -25.612 -7.175 4.149 1.00 87.56 630 GLU A O 1
ATOM 5163 N N . GLN A 1 631 ? -24.672 -9.225 4.009 1.00 88.00 631 GLN A N 1
ATOM 5164 C CA . GLN A 1 631 ? -23.525 -8.819 3.203 1.00 88.00 631 GLN A CA 1
ATOM 5165 C C . GLN A 1 631 ? -23.977 -8.165 1.892 1.00 88.00 631 GLN A C 1
ATOM 5167 O O . GLN A 1 631 ? -24.827 -8.705 1.178 1.00 88.00 631 GLN A O 1
ATOM 5172 N N . VAL A 1 632 ? -23.318 -7.079 1.498 1.00 90.25 632 VAL A N 1
ATOM 5173 C CA . VAL A 1 632 ? -23.516 -6.413 0.201 1.00 90.25 632 VAL A CA 1
ATOM 5174 C C . VAL A 1 632 ? -22.604 -7.060 -0.862 1.00 90.25 632 VAL A C 1
ATOM 5176 O O . VAL A 1 632 ? -21.414 -7.238 -0.623 1.00 90.25 632 VAL A O 1
ATOM 5179 N N . GLY A 1 633 ? -23.137 -7.451 -2.024 1.00 88.06 633 GLY A N 1
ATOM 5180 C CA . GLY A 1 633 ? -22.392 -7.933 -3.206 1.00 88.06 633 GLY A CA 1
ATOM 5181 C C . GLY A 1 633 ? -21.184 -8.851 -2.933 1.00 88.06 633 GLY A C 1
ATOM 5182 O O . GLY A 1 633 ? -21.258 -9.822 -2.189 1.00 88.06 633 GLY A O 1
ATOM 5183 N N . SER A 1 634 ? -20.034 -8.558 -3.525 1.00 85.38 634 SER A N 1
ATOM 5184 C CA . SER A 1 634 ? -18.739 -9.155 -3.144 1.00 85.38 634 SER A CA 1
ATOM 5185 C C . SER A 1 634 ? -17.902 -8.205 -2.276 1.00 85.38 634 SER A C 1
ATOM 5187 O O . SER A 1 634 ? -16.682 -8.326 -2.178 1.00 85.38 634 SER A O 1
ATOM 5189 N N . VAL A 1 635 ? -18.541 -7.205 -1.663 1.00 88.38 635 VAL A N 1
ATOM 5190 C CA . VAL A 1 635 ? -17.832 -6.180 -0.901 1.00 88.38 635 VAL A CA 1
ATOM 5191 C C . VAL A 1 635 ? -17.592 -6.620 0.538 1.00 88.38 635 VAL A C 1
ATOM 5193 O O . VAL A 1 635 ? -18.365 -7.383 1.124 1.00 88.38 635 VAL A O 1
ATOM 5196 N N . ARG A 1 636 ? -16.547 -6.063 1.150 1.00 84.38 636 ARG A N 1
ATOM 5197 C CA . ARG A 1 636 ? -16.238 -6.201 2.582 1.00 84.38 636 ARG A CA 1
ATOM 5198 C C . ARG A 1 636 ? -17.085 -5.262 3.454 1.00 84.38 636 ARG A C 1
ATOM 5200 O O . ARG A 1 636 ? -16.585 -4.639 4.382 1.00 84.38 636 ARG A O 1
ATOM 5207 N N . LEU A 1 637 ? -18.375 -5.143 3.131 1.00 85.44 637 LEU A N 1
ATOM 5208 C CA . LEU A 1 637 ? -19.386 -4.476 3.955 1.00 85.44 637 LEU A CA 1
ATOM 5209 C C . LEU A 1 637 ? -20.376 -5.535 4.430 1.00 85.44 637 LEU A C 1
ATOM 5211 O O . LEU A 1 637 ? -20.931 -6.267 3.607 1.00 85.44 637 LEU A O 1
ATOM 5215 N N . ASN A 1 638 ? -20.589 -5.608 5.743 1.00 79.62 638 ASN A N 1
ATOM 5216 C CA . ASN A 1 638 ? -21.439 -6.613 6.391 1.00 79.62 638 ASN A CA 1
ATOM 5217 C C . ASN A 1 638 ? -21.017 -8.065 6.071 1.00 79.62 638 ASN A C 1
ATOM 5219 O O . ASN A 1 638 ? -21.845 -8.971 6.102 1.00 79.62 638 ASN A O 1
ATOM 5223 N N . ALA A 1 639 ? -19.751 -8.286 5.695 1.00 68.44 639 ALA A N 1
ATOM 5224 C CA . ALA A 1 639 ? -19.214 -9.624 5.465 1.00 68.44 639 ALA A CA 1
ATOM 5225 C C . ALA A 1 639 ? -19.063 -10.367 6.801 1.00 68.44 639 ALA A C 1
ATOM 5227 O O . ALA A 1 639 ? -18.835 -9.732 7.831 1.00 68.44 639 ALA A O 1
ATOM 5228 N N . ALA A 1 640 ? -19.186 -11.699 6.777 1.00 58.16 640 ALA A N 1
ATOM 5229 C CA . ALA A 1 640 ? -18.932 -12.532 7.952 1.00 58.16 640 ALA A CA 1
ATOM 5230 C C . ALA A 1 640 ? -17.505 -12.307 8.488 1.00 58.16 640 ALA A C 1
ATOM 5232 O O . ALA A 1 640 ? -16.609 -11.929 7.724 1.00 58.16 640 ALA A O 1
ATOM 5233 N N . ASN A 1 641 ? -17.317 -12.521 9.794 1.00 54.03 641 ASN A N 1
ATOM 5234 C CA . ASN A 1 641 ? -16.073 -12.210 10.496 1.00 54.03 641 ASN A CA 1
ATOM 5235 C C . ASN A 1 641 ? -14.848 -12.813 9.783 1.00 54.03 641 ASN A C 1
ATOM 5237 O O . ASN A 1 641 ? -14.859 -13.959 9.338 1.00 54.03 641 ASN A O 1
ATOM 5241 N N . GLU A 1 642 ? -13.785 -12.008 9.680 1.00 49.81 642 GLU A N 1
ATOM 5242 C CA . GLU A 1 642 ? -12.562 -12.203 8.872 1.00 49.81 642 GLU A CA 1
ATOM 5243 C C . GLU A 1 642 ? -11.683 -13.400 9.291 1.00 49.81 642 GLU A C 1
ATOM 5245 O O . GLU A 1 642 ? -10.529 -13.514 8.883 1.00 49.81 642 GLU A O 1
ATOM 5250 N N . VAL A 1 643 ? -12.217 -14.288 10.125 1.00 51.88 643 VAL A N 1
ATOM 5251 C CA . VAL A 1 643 ? -11.501 -15.390 10.767 1.00 51.88 643 VAL A CA 1
ATOM 5252 C C . VAL A 1 643 ? -11.458 -16.666 9.926 1.00 51.88 643 VAL A C 1
ATOM 5254 O O . VAL A 1 643 ? -10.802 -17.634 10.312 1.00 51.88 643 VAL A O 1
ATOM 5257 N N . ASP A 1 644 ? -12.153 -16.688 8.787 1.00 59.75 644 ASP A N 1
ATOM 5258 C CA . ASP A 1 644 ? -12.223 -17.870 7.935 1.00 59.75 644 ASP A CA 1
ATOM 5259 C C . ASP A 1 644 ? -10.958 -18.022 7.076 1.00 59.75 644 ASP A C 1
ATOM 5261 O O . ASP A 1 644 ? -10.791 -17.364 6.047 1.00 59.75 644 ASP A O 1
ATOM 5265 N N . ILE A 1 645 ? -10.076 -18.935 7.487 1.00 64.25 645 ILE A N 1
ATOM 5266 C CA . ILE A 1 645 ? -8.849 -19.285 6.760 1.00 64.25 645 ILE A CA 1
ATOM 5267 C C . ILE A 1 645 ? -9.127 -19.742 5.316 1.00 64.25 645 ILE A C 1
ATOM 5269 O O . ILE A 1 645 ? -8.330 -19.447 4.428 1.00 64.25 645 ILE A O 1
ATOM 5273 N N . ARG A 1 646 ? -10.309 -20.321 5.035 1.00 65.81 646 ARG A N 1
ATOM 5274 C CA . ARG A 1 646 ? -10.704 -20.787 3.692 1.00 65.81 646 ARG A CA 1
ATOM 5275 C C . ARG A 1 646 ? -10.764 -19.648 2.678 1.00 65.81 646 ARG A C 1
ATOM 5277 O O . ARG A 1 646 ? -10.636 -19.868 1.472 1.00 65.81 646 ARG A O 1
ATOM 5284 N N . TYR A 1 647 ? -10.978 -18.417 3.148 1.00 69.88 647 TYR A N 1
ATOM 5285 C CA . TYR A 1 647 ? -10.902 -17.231 2.302 1.00 69.88 647 TYR A CA 1
ATOM 5286 C C . TYR A 1 647 ? -9.488 -17.021 1.752 1.00 69.88 647 TYR A C 1
ATOM 5288 O O . TYR A 1 647 ? -9.324 -16.728 0.569 1.00 69.88 647 TYR A O 1
ATOM 5296 N N . VAL A 1 648 ? -8.479 -17.191 2.605 1.00 73.94 648 VAL A N 1
ATOM 5297 C CA . VAL A 1 648 ? -7.070 -17.107 2.220 1.00 73.94 648 VAL A CA 1
ATOM 5298 C C . VAL A 1 648 ? -6.701 -18.309 1.344 1.00 73.94 648 VAL A C 1
ATOM 5300 O O . VAL A 1 648 ? -6.110 -18.109 0.285 1.00 73.94 648 VAL A O 1
ATOM 5303 N N . ASP A 1 649 ? -7.151 -19.517 1.700 1.00 75.12 649 ASP A N 1
ATOM 5304 C CA . ASP A 1 649 ? -6.885 -20.748 0.936 1.00 75.12 649 ASP A CA 1
ATOM 5305 C C . ASP A 1 649 ? -7.414 -20.674 -0.503 1.00 75.12 649 ASP A C 1
ATOM 5307 O O . ASP A 1 649 ? -6.747 -21.093 -1.453 1.00 75.12 649 ASP A O 1
ATOM 5311 N N . ARG A 1 650 ? -8.597 -20.074 -0.700 1.00 79.69 650 ARG A N 1
ATOM 5312 C CA . ARG A 1 650 ? -9.158 -19.873 -2.043 1.00 79.69 650 ARG A CA 1
ATOM 5313 C C . ARG A 1 650 ? -8.221 -19.055 -2.929 1.00 79.69 650 ARG A C 1
ATOM 5315 O O . ARG A 1 650 ? -8.124 -19.341 -4.112 1.00 79.69 650 ARG A O 1
ATOM 5322 N N . LYS A 1 651 ? -7.519 -18.067 -2.370 1.00 84.38 651 LYS A N 1
ATOM 5323 C CA . LYS A 1 651 ? -6.563 -17.218 -3.106 1.00 84.38 651 LYS A CA 1
ATOM 5324 C C . LYS A 1 651 ? -5.218 -17.889 -3.348 1.00 84.38 651 LYS A C 1
ATOM 5326 O O . LYS A 1 651 ? -4.469 -17.440 -4.204 1.00 84.38 651 LYS A O 1
ATOM 5331 N N . MET A 1 652 ? -4.911 -18.939 -2.593 1.00 84.00 652 MET A N 1
ATOM 5332 C CA . MET A 1 652 ? -3.712 -19.756 -2.781 1.00 84.00 652 MET A CA 1
ATOM 5333 C C . MET A 1 652 ? -3.919 -20.862 -3.823 1.00 84.00 652 MET A C 1
ATOM 5335 O O . MET A 1 652 ? -2.960 -21.522 -4.204 1.00 84.00 652 MET A O 1
ATOM 5339 N N . SER A 1 653 ? -5.155 -21.081 -4.284 1.00 82.50 653 SER A N 1
ATOM 5340 C CA . SER A 1 653 ? -5.480 -22.161 -5.216 1.00 82.50 653 SER A CA 1
ATOM 5341 C C . SER A 1 653 ? -4.866 -21.936 -6.601 1.00 82.50 653 SER A C 1
ATOM 5343 O O . SER A 1 653 ? -4.936 -20.844 -7.169 1.00 82.50 653 SER A O 1
ATOM 5345 N N . GLU A 1 654 ? -4.313 -23.001 -7.182 1.00 82.25 654 GLU A N 1
ATOM 5346 C CA . GLU A 1 654 ? -3.808 -22.980 -8.554 1.00 82.25 654 GLU A CA 1
ATOM 5347 C C . GLU A 1 654 ? -4.929 -22.727 -9.579 1.00 82.25 654 GLU A C 1
ATOM 5349 O O . GLU A 1 654 ? -6.094 -23.068 -9.372 1.00 82.25 654 GLU A O 1
ATOM 5354 N N . GLY A 1 655 ? -4.566 -22.144 -10.725 1.00 84.88 655 GLY A N 1
ATOM 5355 C CA . GLY A 1 655 ? -5.504 -21.883 -11.824 1.00 84.88 655 GLY A CA 1
ATOM 5356 C C . GLY A 1 655 ? -6.365 -20.628 -11.658 1.00 84.88 655 GLY A C 1
ATOM 5357 O O . GLY A 1 655 ? -7.228 -20.380 -12.498 1.00 84.88 655 GLY A O 1
ATOM 5358 N N . ILE A 1 656 ? -6.123 -19.820 -10.621 1.00 90.12 656 ILE A N 1
ATOM 5359 C CA . ILE A 1 656 ? -6.745 -18.504 -10.445 1.00 90.12 656 ILE A CA 1
ATOM 5360 C C . ILE A 1 656 ? -5.761 -17.411 -10.863 1.00 90.12 656 ILE A C 1
ATOM 5362 O O . ILE A 1 656 ? -4.592 -17.396 -10.474 1.00 90.12 656 ILE A O 1
ATOM 5366 N N . TYR A 1 657 ? -6.251 -16.481 -11.677 1.00 92.62 657 TYR A N 1
ATOM 5367 C CA . TYR A 1 657 ? -5.473 -15.374 -12.213 1.00 92.62 657 TYR A CA 1
ATOM 5368 C C . TYR A 1 657 ? -6.030 -14.053 -11.690 1.00 92.62 657 TYR A C 1
ATOM 5370 O O . TYR A 1 657 ? -7.145 -13.660 -12.022 1.00 92.62 657 TYR A O 1
ATOM 5378 N N . HIS A 1 658 ? -5.246 -13.365 -10.872 1.00 93.75 658 HIS A N 1
ATOM 5379 C CA . HIS A 1 658 ? -5.650 -12.177 -10.136 1.00 93.75 658 HIS A CA 1
ATOM 5380 C C . HIS A 1 658 ? -5.428 -10.899 -10.942 1.00 93.75 658 HIS A C 1
ATOM 5382 O O . HIS A 1 658 ? -4.322 -10.619 -11.411 1.00 93.75 658 HIS A O 1
ATOM 5388 N N . VAL A 1 659 ? -6.490 -10.110 -11.066 1.00 93.19 659 VAL A N 1
ATOM 5389 C CA . VAL A 1 659 ? -6.522 -8.761 -11.623 1.00 93.19 659 VAL A CA 1
ATOM 5390 C C . VAL A 1 659 ? -6.686 -7.784 -10.465 1.00 93.19 659 VAL A C 1
ATOM 5392 O O . VAL A 1 659 ? -7.780 -7.601 -9.929 1.00 93.19 659 VAL A O 1
ATOM 5395 N N . LEU A 1 660 ? -5.576 -7.159 -10.076 1.00 92.31 660 LEU A N 1
ATOM 5396 C CA . LEU A 1 660 ? -5.539 -6.166 -9.005 1.00 92.31 660 LEU A CA 1
ATOM 5397 C C . LEU A 1 660 ? -5.533 -4.774 -9.636 1.00 92.31 660 LEU A C 1
ATOM 5399 O O . LEU A 1 660 ? -4.491 -4.268 -10.075 1.00 92.31 660 LEU A O 1
ATOM 5403 N N . TYR A 1 661 ? -6.727 -4.199 -9.757 1.00 90.62 661 TYR A N 1
ATOM 5404 C CA . TYR A 1 661 ? -6.938 -2.960 -10.495 1.00 90.62 661 TYR A CA 1
ATOM 5405 C C . TYR A 1 661 ? -6.665 -1.721 -9.620 1.00 90.62 661 TYR A C 1
ATOM 5407 O O . TYR A 1 661 ? -7.378 -1.474 -8.650 1.00 90.62 661 TYR A O 1
ATOM 5415 N N . ASP A 1 662 ? -5.651 -0.920 -9.974 1.00 88.88 662 ASP A N 1
ATOM 5416 C CA . ASP A 1 662 ? -5.285 0.329 -9.272 1.00 88.88 662 ASP A CA 1
ATOM 5417 C C . ASP A 1 662 ? -5.944 1.545 -9.940 1.00 88.88 662 ASP A C 1
ATOM 5419 O O . ASP A 1 662 ? -5.536 1.984 -11.027 1.00 88.88 662 ASP A O 1
ATOM 5423 N N . TRP A 1 663 ? -6.953 2.107 -9.272 1.00 90.81 663 TRP A N 1
ATOM 5424 C CA . TRP A 1 663 ? -7.666 3.305 -9.711 1.00 90.81 663 TRP A CA 1
ATOM 5425 C C . TRP A 1 663 ? -6.778 4.555 -9.681 1.00 90.81 663 TRP A C 1
ATOM 5427 O O . TRP A 1 663 ? -6.067 4.833 -8.715 1.00 90.81 663 TRP A O 1
ATOM 5437 N N . ALA A 1 664 ? -6.893 5.410 -10.697 1.00 89.00 664 ALA A N 1
ATOM 5438 C CA . ALA A 1 664 ? -6.333 6.757 -10.638 1.00 89.00 664 ALA A CA 1
ATOM 5439 C C . ALA A 1 664 ? -7.285 7.681 -9.856 1.00 89.00 664 ALA A C 1
ATOM 5441 O O . ALA A 1 664 ? -8.320 8.080 -10.385 1.00 89.00 664 ALA A O 1
ATOM 5442 N N . ASN A 1 665 ? -6.944 8.012 -8.605 1.00 85.06 665 ASN A N 1
ATOM 5443 C CA . ASN A 1 665 ? -7.739 8.870 -7.710 1.00 85.06 665 ASN A CA 1
ATOM 5444 C C . ASN A 1 665 ? -9.227 8.472 -7.652 1.00 85.06 665 ASN A C 1
ATOM 5446 O O . ASN A 1 665 ? -10.099 9.224 -8.082 1.00 85.06 665 ASN A O 1
ATOM 5450 N N . PHE A 1 666 ? -9.522 7.285 -7.115 1.00 91.31 666 PHE A N 1
ATOM 5451 C CA . PHE A 1 666 ? -10.870 6.701 -7.110 1.00 91.31 666 PHE A CA 1
ATOM 5452 C C . PHE A 1 666 ? -11.975 7.668 -6.654 1.00 91.31 666 PHE A C 1
ATOM 5454 O O . PHE A 1 666 ? -12.961 7.853 -7.366 1.00 91.31 666 PHE A O 1
ATOM 5461 N N . ASN A 1 667 ? -11.745 8.375 -5.540 1.00 90.94 667 ASN A N 1
ATOM 5462 C CA . ASN A 1 667 ? -12.703 9.324 -4.969 1.00 90.94 667 ASN A CA 1
ATOM 5463 C C . ASN A 1 667 ? -13.139 10.424 -5.952 1.00 90.94 667 ASN A C 1
ATOM 5465 O O . ASN A 1 667 ? -14.245 10.925 -5.821 1.00 90.94 667 ASN A O 1
ATOM 5469 N N . GLU A 1 668 ? -12.300 10.836 -6.906 1.00 89.06 668 GLU A N 1
ATOM 5470 C CA . GLU A 1 668 ? -12.619 11.901 -7.876 1.00 89.06 668 GLU A CA 1
ATOM 5471 C C . GLU A 1 668 ? -13.501 11.406 -9.030 1.00 89.06 668 GLU A C 1
ATOM 5473 O O . GLU A 1 668 ? -14.069 12.209 -9.768 1.00 89.06 668 GLU A O 1
ATOM 5478 N N . GLN A 1 669 ? -13.610 10.088 -9.222 1.00 91.25 669 GLN A N 1
ATOM 5479 C CA . GLN A 1 669 ? -14.302 9.503 -10.372 1.00 91.25 669 GLN A CA 1
ATOM 5480 C C . GLN A 1 669 ? -15.809 9.318 -10.153 1.00 91.25 669 GLN A C 1
ATOM 5482 O O . GLN A 1 669 ? -16.499 8.918 -11.089 1.00 91.25 669 GLN A O 1
ATOM 5487 N N . HIS A 1 670 ? -16.314 9.588 -8.946 1.00 95.00 670 HIS A N 1
ATOM 5488 C CA . HIS A 1 670 ? -17.720 9.394 -8.586 1.00 95.00 670 HIS A CA 1
ATOM 5489 C C . HIS A 1 670 ? -18.546 10.637 -8.897 1.00 95.00 670 HIS A C 1
ATOM 5491 O O . HIS A 1 670 ? -18.244 11.729 -8.412 1.00 95.00 670 HIS A O 1
ATOM 5497 N N . SER A 1 671 ? -19.620 10.471 -9.657 1.00 96.06 671 SER A N 1
ATOM 5498 C CA . SER A 1 671 ? -20.619 11.521 -9.849 1.00 96.06 671 SER A CA 1
ATOM 5499 C C . SER A 1 671 ? -21.538 11.649 -8.629 1.00 96.06 671 SER A C 1
ATOM 5501 O O . SER A 1 671 ? -21.721 10.701 -7.859 1.00 96.06 671 SER A O 1
ATOM 5503 N N . ALA A 1 672 ? -22.148 12.824 -8.445 1.00 96.50 672 ALA A N 1
ATOM 5504 C CA . ALA A 1 672 ? -23.160 13.008 -7.404 1.00 96.50 672 ALA A CA 1
ATOM 5505 C C . ALA A 1 672 ? -24.381 12.101 -7.633 1.00 96.50 672 ALA A C 1
ATOM 5507 O O . ALA A 1 672 ? -24.951 11.600 -6.665 1.00 96.50 672 ALA A O 1
ATOM 5508 N N . TRP A 1 673 ? -24.730 11.838 -8.899 1.00 97.56 673 TRP A N 1
ATOM 5509 C CA . TRP A 1 673 ? -25.798 10.910 -9.269 1.00 97.56 673 TRP A CA 1
ATOM 5510 C C . TRP A 1 673 ? -25.528 9.477 -8.788 1.00 97.56 673 TRP A C 1
ATOM 5512 O O . TRP A 1 673 ? -26.375 8.898 -8.113 1.00 97.56 673 TRP A O 1
ATOM 5522 N N . GLU A 1 674 ? -24.338 8.927 -9.051 1.00 98.06 674 GLU A N 1
ATOM 5523 C CA . GLU A 1 674 ? -23.960 7.575 -8.601 1.00 98.06 674 GLU A CA 1
ATOM 5524 C C . GLU A 1 674 ? -23.960 7.461 -7.074 1.00 98.06 674 GLU A C 1
ATOM 5526 O O . GLU A 1 674 ? -24.534 6.522 -6.520 1.00 98.06 674 GLU A O 1
ATOM 5531 N N . MET A 1 675 ? -23.352 8.436 -6.384 1.00 97.44 675 MET A N 1
ATOM 5532 C CA . MET A 1 675 ? -23.323 8.465 -4.917 1.00 97.44 675 MET A CA 1
ATOM 5533 C C . MET A 1 675 ? -24.733 8.565 -4.324 1.00 97.44 675 MET A C 1
ATOM 5535 O O . MET A 1 675 ? -25.040 7.882 -3.346 1.00 97.44 675 MET A O 1
ATOM 5539 N N . GLY A 1 676 ? -25.587 9.403 -4.919 1.00 96.88 676 GLY A N 1
ATOM 5540 C CA . GLY A 1 676 ? -26.982 9.558 -4.524 1.00 96.88 676 GLY A CA 1
ATOM 5541 C C . GLY A 1 676 ? -27.768 8.261 -4.693 1.00 96.88 676 GLY A C 1
ATOM 5542 O O . GLY A 1 676 ? -28.401 7.820 -3.740 1.00 96.88 676 GLY A O 1
ATOM 5543 N N . LEU A 1 677 ? -27.661 7.609 -5.854 1.00 97.69 677 LEU A N 1
ATOM 5544 C CA . LEU A 1 677 ? -28.422 6.401 -6.178 1.00 97.69 677 LEU A CA 1
ATOM 5545 C C . LEU A 1 677 ? -28.094 5.220 -5.248 1.00 97.69 677 LEU A C 1
ATOM 5547 O O . LEU A 1 677 ? -28.996 4.495 -4.824 1.00 97.69 677 LEU A O 1
ATOM 5551 N N . VAL A 1 678 ? -26.817 5.049 -4.885 1.00 97.00 678 VAL A N 1
ATOM 5552 C CA . VAL A 1 678 ? -26.375 4.023 -3.921 1.00 97.00 678 VAL A CA 1
ATOM 5553 C C . VAL A 1 678 ? -27.080 4.185 -2.572 1.00 97.00 678 VAL A C 1
ATOM 5555 O O . VAL A 1 678 ? -27.541 3.205 -1.992 1.00 97.00 678 VAL A O 1
ATOM 5558 N N . ILE A 1 679 ? -27.191 5.418 -2.073 1.00 97.19 679 ILE A N 1
ATOM 5559 C CA . ILE A 1 679 ? -27.833 5.699 -0.782 1.00 97.19 679 ILE A CA 1
ATOM 5560 C C . ILE A 1 679 ? -29.360 5.686 -0.899 1.00 97.19 679 ILE A C 1
ATOM 5562 O O . ILE A 1 679 ? -30.033 5.125 -0.037 1.00 97.19 679 ILE A O 1
ATOM 5566 N N . GLU A 1 680 ? -29.911 6.241 -1.977 1.00 97.12 680 GLU A N 1
ATOM 5567 C CA . GLU A 1 680 ? -31.349 6.270 -2.253 1.00 97.12 680 GLU A CA 1
ATOM 5568 C C . GLU A 1 680 ? -31.953 4.862 -2.249 1.00 97.12 680 GLU A C 1
ATOM 5570 O O . GLU A 1 680 ? -33.012 4.637 -1.656 1.00 97.12 680 GLU A O 1
ATOM 5575 N N . LYS A 1 681 ? -31.256 3.883 -2.847 1.00 95.62 681 LYS A N 1
ATOM 5576 C CA . LYS A 1 681 ? -31.770 2.514 -2.960 1.00 95.62 681 LYS A CA 1
ATOM 5577 C C . LYS A 1 681 ? -32.031 1.859 -1.601 1.00 95.62 681 LYS A C 1
ATOM 5579 O O . LYS A 1 681 ? -32.981 1.080 -1.491 1.00 95.62 681 LYS A O 1
ATOM 5584 N N . LEU A 1 682 ? -31.270 2.219 -0.562 1.00 93.56 682 LEU A N 1
ATOM 5585 C CA . LEU A 1 682 ? -31.442 1.699 0.801 1.00 93.56 682 LEU A CA 1
ATOM 5586 C C . LEU A 1 682 ? -32.851 1.952 1.356 1.00 93.56 682 LEU A C 1
ATOM 5588 O O . LEU A 1 682 ? -33.386 1.098 2.062 1.00 93.56 682 LEU A O 1
ATOM 5592 N N . ASN A 1 683 ? -33.485 3.069 0.978 1.00 92.44 683 ASN A N 1
ATOM 5593 C CA . ASN A 1 683 ? -34.832 3.437 1.424 1.00 92.44 683 ASN A CA 1
ATOM 5594 C C . ASN A 1 683 ? -35.895 2.391 1.044 1.00 92.44 683 ASN A C 1
ATOM 5596 O O . ASN A 1 683 ? -36.867 2.187 1.761 1.00 92.44 683 ASN A O 1
ATOM 5600 N N . SER A 1 684 ? -35.704 1.711 -0.090 1.00 88.44 684 SER A N 1
ATOM 5601 C CA . SER A 1 684 ? -36.635 0.686 -0.584 1.00 88.44 684 SER A CA 1
ATOM 5602 C C . SER A 1 684 ? -36.350 -0.725 -0.060 1.00 88.44 684 SER A C 1
ATOM 5604 O O . SER A 1 684 ? -37.141 -1.635 -0.304 1.00 88.44 684 SER A O 1
ATOM 5606 N N . LEU A 1 685 ? -35.212 -0.922 0.610 1.00 87.50 685 LEU A N 1
ATOM 5607 C CA . LEU A 1 685 ? -34.677 -2.244 0.945 1.00 87.50 685 LEU A CA 1
ATOM 5608 C C . LEU A 1 685 ? -34.701 -2.536 2.441 1.00 87.50 685 LEU A C 1
ATOM 5610 O O . LEU A 1 685 ? -34.907 -3.679 2.840 1.00 87.50 685 LEU A O 1
ATOM 5614 N N . ILE A 1 686 ? -34.470 -1.518 3.265 1.00 86.88 686 ILE A N 1
ATOM 5615 C CA . ILE A 1 686 ? -34.363 -1.684 4.710 1.00 86.88 686 ILE A CA 1
ATOM 5616 C C . ILE A 1 686 ? -35.743 -1.489 5.330 1.00 86.88 686 ILE A C 1
ATOM 5618 O O . ILE A 1 686 ? -36.385 -0.455 5.147 1.00 86.88 686 ILE A O 1
ATOM 5622 N N . VAL A 1 687 ? -36.186 -2.475 6.110 1.00 85.38 687 VAL A N 1
ATOM 5623 C CA . VAL A 1 687 ? -37.362 -2.330 6.973 1.00 85.38 687 VAL A CA 1
ATOM 5624 C C . VAL A 1 687 ? -36.974 -1.406 8.127 1.00 85.38 687 VAL A C 1
ATOM 5626 O O . VAL A 1 687 ? -36.340 -1.837 9.087 1.00 85.38 687 VAL A O 1
ATOM 5629 N N . ALA A 1 688 ? -37.297 -0.123 7.992 1.00 85.69 688 ALA A N 1
ATOM 5630 C CA . ALA A 1 688 ? -36.826 0.932 8.882 1.00 85.69 688 ALA A CA 1
ATOM 5631 C C . ALA A 1 688 ? -37.981 1.759 9.482 1.00 85.69 688 ALA A C 1
ATOM 5633 O O . ALA A 1 688 ? -39.108 1.726 8.973 1.00 85.69 688 ALA A O 1
ATOM 5634 N N . PRO A 1 689 ? -37.713 2.534 10.549 1.00 89.44 689 PRO A N 1
ATOM 5635 C CA . PRO A 1 689 ? -38.656 3.509 11.082 1.00 89.44 689 PRO A CA 1
ATOM 5636 C C . PRO A 1 689 ? -39.125 4.535 10.047 1.00 89.44 689 PRO A C 1
ATOM 5638 O O . PRO A 1 689 ? -38.435 4.833 9.074 1.00 89.44 689 PRO A O 1
ATOM 5641 N N . ARG A 1 690 ? -40.286 5.152 10.298 1.00 88.06 690 ARG A N 1
ATOM 5642 C CA . ARG A 1 690 ? -40.899 6.134 9.379 1.00 88.06 690 ARG A CA 1
ATOM 5643 C C . ARG A 1 690 ? -40.025 7.357 9.094 1.00 88.06 690 ARG A C 1
ATOM 5645 O O . ARG A 1 690 ? -40.207 7.993 8.065 1.00 88.06 690 ARG A O 1
ATOM 5652 N N . ASP A 1 691 ? -39.129 7.711 10.009 1.00 93.12 691 ASP A N 1
ATOM 5653 C CA . ASP A 1 691 ? -38.220 8.847 9.849 1.00 93.12 691 ASP A CA 1
ATOM 5654 C C . ASP A 1 691 ? -36.987 8.525 8.985 1.00 93.12 691 ASP A C 1
ATOM 5656 O O . ASP A 1 691 ? -36.307 9.445 8.536 1.00 93.12 691 ASP A O 1
ATOM 5660 N N . TYR A 1 692 ? -36.718 7.247 8.695 1.00 94.06 692 TYR A N 1
ATOM 5661 C CA . TYR A 1 692 ? -35.542 6.809 7.945 1.00 94.06 692 TYR A CA 1
ATOM 5662 C C . TYR A 1 692 ? -35.478 7.417 6.542 1.00 94.06 692 TYR A C 1
ATOM 5664 O O . TYR A 1 692 ? -34.436 7.938 6.141 1.00 94.06 692 TYR A O 1
ATOM 5672 N N . SER A 1 693 ? -36.604 7.414 5.823 1.00 94.06 693 SER A N 1
ATOM 5673 C CA . SER A 1 693 ? -36.681 7.923 4.451 1.00 94.06 693 SER A CA 1
ATOM 5674 C C . SER A 1 693 ? -36.296 9.399 4.360 1.00 94.06 693 SER A C 1
ATOM 5676 O O . SER A 1 693 ? -35.553 9.787 3.464 1.00 94.06 693 SER A O 1
ATOM 5678 N N . PHE A 1 694 ? -36.712 10.205 5.341 1.00 93.94 694 PHE A N 1
ATOM 5679 C CA . PHE A 1 694 ? -36.380 11.628 5.413 1.00 93.94 694 PHE A CA 1
ATOM 5680 C C . PHE A 1 694 ? -34.865 11.858 5.523 1.00 93.94 694 PHE A C 1
ATOM 5682 O O . PHE A 1 694 ? -34.309 12.746 4.877 1.00 93.94 694 PHE A O 1
ATOM 5689 N N . PHE A 1 695 ? -34.172 11.039 6.317 1.00 95.25 695 PHE A N 1
ATOM 5690 C CA . PHE A 1 695 ? -32.722 11.135 6.472 1.00 95.25 695 PHE A CA 1
ATOM 5691 C C . PHE A 1 695 ? -31.962 10.639 5.239 1.00 95.25 695 PHE A C 1
ATOM 5693 O O . PHE A 1 695 ? -30.946 11.236 4.882 1.00 95.25 695 PHE A O 1
ATOM 5700 N N . VAL A 1 696 ? -32.462 9.602 4.559 1.00 96.88 696 VAL A N 1
ATOM 5701 C CA . VAL A 1 696 ? -31.919 9.163 3.264 1.00 96.88 696 VAL A CA 1
ATOM 5702 C C . VAL A 1 696 ? -32.040 10.284 2.229 1.00 96.88 696 VAL A C 1
ATOM 5704 O O . VAL A 1 696 ? -31.039 10.657 1.618 1.00 96.88 696 VAL A O 1
ATOM 5707 N N . GLU A 1 697 ? -33.224 10.883 2.089 1.00 95.44 697 GLU A N 1
ATOM 5708 C CA . GLU A 1 697 ? -33.469 12.008 1.178 1.00 95.44 697 GLU A CA 1
ATOM 5709 C C . GLU A 1 697 ? -32.555 13.204 1.481 1.00 95.44 697 GLU A C 1
ATOM 5711 O O . GLU A 1 697 ? -31.985 13.796 0.562 1.00 95.44 697 GLU A O 1
ATOM 5716 N N . ALA A 1 698 ? -32.339 13.526 2.761 1.00 94.69 698 ALA A N 1
ATOM 5717 C CA . ALA A 1 698 ? -31.430 14.596 3.171 1.00 94.69 698 ALA A CA 1
ATOM 5718 C C . ALA A 1 698 ? -29.971 14.330 2.753 1.00 94.69 698 ALA A C 1
ATOM 5720 O O . ALA A 1 698 ? -29.285 15.247 2.293 1.00 94.69 698 ALA A O 1
ATOM 5721 N N . ILE A 1 699 ? -29.489 13.086 2.877 1.00 95.94 699 ILE A N 1
ATOM 5722 C CA . ILE A 1 699 ? -28.147 12.698 2.413 1.00 95.94 699 ILE A CA 1
ATOM 5723 C C . ILE A 1 699 ? -28.053 12.825 0.893 1.00 95.94 699 ILE A C 1
ATOM 5725 O O . ILE A 1 699 ? -27.104 13.433 0.397 1.00 95.94 699 ILE A O 1
ATOM 5729 N N . VAL A 1 700 ? -29.039 12.296 0.161 1.00 96.62 700 VAL A N 1
ATOM 5730 C CA . VAL A 1 700 ? -29.073 12.337 -1.308 1.00 96.62 700 VAL A CA 1
ATOM 5731 C C . VAL A 1 700 ? -29.081 13.782 -1.805 1.00 96.62 700 VAL A C 1
ATOM 5733 O O . VAL A 1 700 ? -28.238 14.148 -2.621 1.00 96.62 700 VAL A O 1
ATOM 5736 N N . ALA A 1 701 ? -29.943 14.643 -1.257 1.00 95.06 701 ALA A N 1
ATOM 5737 C CA . ALA A 1 701 ? -29.953 16.072 -1.571 1.00 95.06 701 ALA A CA 1
ATOM 5738 C C . ALA A 1 701 ? -28.611 16.748 -1.227 1.00 95.06 701 ALA A C 1
ATOM 5740 O O . ALA A 1 701 ? -28.113 17.592 -1.976 1.00 95.06 701 ALA A O 1
ATOM 5741 N N . GLY A 1 702 ? -27.979 16.331 -0.125 1.00 94.00 702 GLY A N 1
ATOM 5742 C CA . GLY A 1 702 ? -26.652 16.780 0.283 1.00 94.00 702 GLY A CA 1
ATOM 5743 C C . GLY A 1 702 ? -25.542 16.471 -0.729 1.00 94.00 702 GLY A C 1
ATOM 5744 O O . GLY A 1 702 ? -24.579 17.235 -0.791 1.00 94.00 702 GLY A O 1
ATOM 5745 N N . MET A 1 703 ? -25.661 15.416 -1.546 1.00 94.06 703 MET A N 1
ATOM 5746 C CA . MET A 1 703 ? -24.682 15.093 -2.602 1.00 94.06 703 MET A CA 1
ATOM 5747 C C . MET A 1 703 ? -24.649 16.154 -3.710 1.00 94.06 703 MET A C 1
ATOM 5749 O O . MET A 1 703 ? -23.598 16.410 -4.291 1.00 94.06 703 MET A O 1
ATOM 5753 N N . TYR A 1 704 ? -25.776 16.818 -3.976 1.00 94.56 704 TYR A N 1
ATOM 5754 C CA . TYR A 1 704 ? -25.878 17.871 -4.994 1.00 94.56 704 TYR A CA 1
ATOM 5755 C C . TYR A 1 704 ? -25.501 19.265 -4.460 1.00 94.56 704 TYR A C 1
ATOM 5757 O O . TYR A 1 704 ? -25.219 20.175 -5.243 1.00 94.56 704 TYR A O 1
ATOM 5765 N N . ASN A 1 705 ? -25.430 19.418 -3.132 1.00 93.00 705 ASN A N 1
ATOM 5766 C CA . ASN A 1 705 ? -25.118 20.664 -2.422 1.00 93.00 705 ASN A CA 1
ATOM 5767 C C . ASN A 1 705 ? -23.772 20.601 -1.676 1.00 93.00 705 ASN A C 1
ATOM 5769 O O . ASN A 1 705 ? -23.604 21.192 -0.607 1.00 93.00 705 ASN A O 1
ATOM 5773 N N . MET A 1 706 ? -22.800 19.877 -2.231 1.00 94.25 706 MET A N 1
ATOM 5774 C CA . MET A 1 706 ? -21.454 19.793 -1.670 1.00 94.25 706 MET A CA 1
ATOM 5775 C C . MET A 1 706 ? -20.694 21.123 -1.794 1.00 94.25 706 MET A C 1
ATOM 5777 O O . MET A 1 706 ? -20.691 21.775 -2.843 1.00 94.25 706 MET A O 1
ATOM 5781 N N . GLY A 1 707 ? -19.987 21.509 -0.728 1.00 94.44 707 GLY A N 1
ATOM 5782 C CA . GLY A 1 707 ? -19.105 22.680 -0.751 1.00 94.44 707 GLY A CA 1
ATOM 5783 C C . GLY A 1 707 ? -17.851 22.537 0.109 1.00 94.44 707 GLY A C 1
ATOM 5784 O O . GLY A 1 707 ? -17.844 21.787 1.084 1.00 94.44 707 GLY A O 1
ATOM 5785 N N . LEU A 1 708 ? -16.794 23.271 -0.242 1.00 94.25 708 LEU A N 1
ATOM 5786 C CA . LEU A 1 708 ? -15.531 23.354 0.496 1.00 94.25 708 LEU A CA 1
ATOM 5787 C C . LEU A 1 708 ? -15.363 24.763 1.062 1.00 94.25 708 LEU A C 1
ATOM 5789 O O . LEU A 1 708 ? -15.385 25.742 0.321 1.00 94.25 708 LEU A O 1
ATOM 5793 N N . HIS A 1 709 ? -15.192 24.866 2.375 1.00 92.69 709 HIS A N 1
ATOM 5794 C CA . HIS A 1 709 ? -14.936 26.121 3.074 1.00 92.69 709 HIS A CA 1
ATOM 5795 C C . HIS A 1 709 ? -13.427 26.300 3.261 1.00 92.69 709 HIS A C 1
ATOM 5797 O O . HIS A 1 709 ? -12.808 25.542 4.010 1.00 92.69 709 HIS A O 1
ATOM 5803 N N . ASP A 1 710 ? -12.856 27.293 2.583 1.00 90.81 710 ASP A N 1
ATOM 5804 C CA . ASP A 1 710 ? -11.423 27.590 2.635 1.00 90.81 710 ASP A CA 1
ATOM 5805 C C . ASP A 1 710 ? -10.999 28.299 3.937 1.00 90.81 710 ASP A C 1
ATOM 5807 O O . ASP A 1 710 ? -11.811 28.636 4.808 1.00 90.81 710 ASP A O 1
ATOM 5811 N N . ARG A 1 711 ? -9.693 28.526 4.091 1.00 87.06 711 ARG A N 1
ATOM 5812 C CA . ARG A 1 711 ? -9.125 29.253 5.240 1.00 87.06 711 ARG A CA 1
ATOM 5813 C C . ARG A 1 711 ? -9.501 30.735 5.291 1.00 87.06 711 ARG A C 1
ATOM 5815 O O . ARG A 1 711 ? -9.455 31.313 6.376 1.00 87.06 711 ARG A O 1
ATOM 5822 N N . GLU A 1 712 ? -9.857 31.344 4.160 1.00 87.69 712 GLU A N 1
ATOM 5823 C CA . GLU A 1 712 ? -10.236 32.762 4.053 1.00 87.69 712 GLU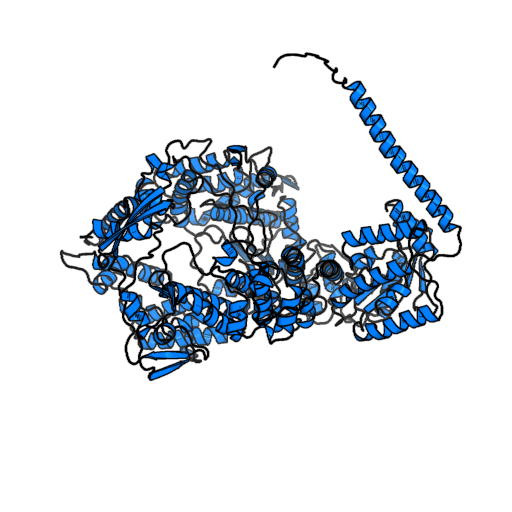 A CA 1
ATOM 5824 C C . GLU A 1 712 ? -11.703 33.014 4.429 1.00 87.69 712 GLU A C 1
ATOM 5826 O O . GLU A 1 712 ? -12.115 34.159 4.613 1.00 87.69 712 GLU A O 1
ATOM 5831 N N . GLY A 1 713 ? -12.491 31.952 4.600 1.00 85.19 713 GLY A N 1
ATOM 5832 C CA . GLY A 1 713 ? -13.893 32.037 4.988 1.00 85.19 713 GLY A CA 1
ATOM 5833 C C . GLY A 1 713 ? -14.876 31.887 3.824 1.00 85.19 713 GLY A C 1
ATOM 5834 O O . GLY A 1 713 ? -16.081 32.056 4.022 1.00 85.19 713 GLY A O 1
ATOM 5835 N N . LYS A 1 714 ? -14.394 31.604 2.609 1.00 91.88 714 LYS A N 1
ATOM 5836 C CA . LYS A 1 714 ? -15.214 31.471 1.404 1.00 91.88 714 LYS A CA 1
ATOM 5837 C C . LYS A 1 714 ? -15.612 30.014 1.181 1.00 91.88 714 LYS A C 1
ATOM 5839 O O . LYS A 1 714 ? -14.833 29.085 1.383 1.00 91.88 714 LYS A O 1
ATOM 5844 N N . ILE A 1 715 ? -16.853 29.824 0.739 1.00 92.62 715 ILE A N 1
ATOM 5845 C CA . ILE A 1 715 ? -17.386 28.516 0.355 1.00 92.62 715 ILE A CA 1
ATOM 5846 C C . ILE A 1 715 ? -17.296 28.383 -1.165 1.00 92.62 715 ILE A C 1
ATOM 5848 O O . ILE A 1 715 ? -17.829 29.212 -1.907 1.00 92.62 715 ILE A O 1
ATOM 5852 N N . HIS A 1 716 ? -16.629 27.330 -1.620 1.00 93.88 716 HIS A N 1
ATOM 5853 C CA . HIS A 1 716 ? -16.501 26.949 -3.022 1.00 93.88 716 HIS A CA 1
ATOM 5854 C C . HIS A 1 716 ? -17.411 25.763 -3.313 1.00 93.88 716 HIS A C 1
ATOM 5856 O O . HIS A 1 716 ? -17.513 24.836 -2.509 1.00 93.88 716 HIS A O 1
ATOM 5862 N N . LYS A 1 717 ? -18.078 25.791 -4.465 1.00 92.94 717 LYS A N 1
ATOM 5863 C CA . LYS A 1 717 ? -18.966 24.712 -4.898 1.00 92.94 717 LYS A CA 1
ATOM 5864 C C . LYS A 1 717 ? -18.153 23.490 -5.330 1.00 92.94 717 LYS A C 1
ATOM 5866 O O . LYS A 1 717 ? -17.171 23.636 -6.053 1.00 92.94 717 LYS A O 1
ATOM 5871 N N . VAL A 1 718 ? -18.614 22.303 -4.947 1.00 93.94 718 VAL A N 1
ATOM 5872 C CA . VAL A 1 718 ? -18.068 21.010 -5.375 1.00 93.94 718 VAL A CA 1
ATOM 5873 C C . VAL A 1 718 ? -19.164 20.250 -6.120 1.00 93.94 718 VAL A C 1
ATOM 5875 O O . VAL A 1 718 ? -20.286 20.150 -5.633 1.00 93.94 718 VAL A O 1
ATOM 5878 N N . TRP A 1 719 ? -18.864 19.748 -7.320 1.00 93.94 719 TRP A N 1
ATOM 5879 C CA . TRP A 1 719 ? -19.874 19.125 -8.188 1.00 93.94 719 TRP A CA 1
ATOM 5880 C C . TRP A 1 719 ? -19.886 17.603 -8.109 1.00 93.94 719 TRP A C 1
ATOM 5882 O O . TRP A 1 719 ? -20.935 16.980 -8.228 1.00 93.94 719 TRP A O 1
ATOM 5892 N N . GLN A 1 720 ? -18.711 17.008 -7.940 1.00 92.94 720 GLN A N 1
ATOM 5893 C CA . GLN A 1 720 ? -18.514 15.568 -7.979 1.00 92.94 720 GLN A CA 1
ATOM 5894 C C . GLN A 1 720 ? -17.401 15.157 -7.018 1.00 92.94 720 GLN A C 1
ATOM 5896 O O . GLN A 1 720 ? -16.715 15.993 -6.429 1.00 92.94 720 GLN A O 1
ATOM 5901 N N . GLY A 1 721 ? -17.203 13.854 -6.907 1.00 92.00 721 GLY A N 1
ATOM 5902 C CA . GLY A 1 721 ? -16.165 13.248 -6.106 1.00 92.00 721 GLY A CA 1
ATOM 5903 C C . GLY A 1 721 ? -16.531 13.130 -4.631 1.00 92.00 721 GLY A C 1
ATOM 5904 O O . GLY A 1 721 ? -17.187 13.984 -4.037 1.00 92.00 721 GLY A O 1
ATOM 5905 N N . LEU A 1 722 ? -16.073 12.045 -4.025 1.00 93.25 722 LEU A N 1
ATOM 5906 C CA . LEU A 1 722 ? -16.370 11.704 -2.648 1.00 93.25 722 LEU A CA 1
ATOM 5907 C C . LEU A 1 722 ? -15.430 12.422 -1.679 1.00 93.25 722 LEU A C 1
ATOM 5909 O O . LEU A 1 722 ? -14.205 12.452 -1.849 1.00 93.25 722 LEU A O 1
ATOM 5913 N N . TYR A 1 723 ? -16.004 12.968 -0.611 1.00 92.50 723 TYR A N 1
ATOM 5914 C CA . TYR A 1 723 ? -15.236 13.505 0.502 1.00 92.50 723 TYR A CA 1
ATOM 5915 C C . TYR A 1 723 ? -14.663 12.380 1.365 1.00 92.50 723 TYR A C 1
ATOM 5917 O O . TYR A 1 723 ? -15.375 11.515 1.880 1.00 92.50 723 TYR A O 1
ATOM 5925 N N . SER A 1 724 ? -13.348 12.411 1.567 1.00 87.81 724 SER A N 1
ATOM 5926 C CA . SER A 1 724 ? -12.666 11.536 2.517 1.00 87.81 724 SER A CA 1
ATOM 5927 C C . SER A 1 724 ? -12.957 11.977 3.953 1.00 87.81 724 SER A C 1
ATOM 5929 O O . SER A 1 724 ? -12.669 13.117 4.305 1.00 87.81 724 SER A O 1
ATOM 5931 N N . GLY A 1 725 ? -13.462 11.085 4.805 1.00 83.88 725 GLY A N 1
ATOM 5932 C CA . GLY A 1 725 ? -13.765 11.397 6.209 1.00 83.88 725 GLY A CA 1
ATOM 5933 C C . GLY A 1 725 ? -15.252 11.620 6.502 1.00 83.88 725 GLY A C 1
ATOM 5934 O O . GLY A 1 725 ? -15.601 12.021 7.614 1.00 83.88 725 GLY A O 1
ATOM 5935 N N . TRP A 1 726 ? -16.145 11.345 5.545 1.00 89.44 726 TRP A N 1
ATOM 5936 C CA . TRP A 1 726 ? -17.543 11.061 5.868 1.00 89.44 726 TRP A CA 1
ATOM 5937 C C . TRP A 1 726 ? -17.656 9.740 6.623 1.00 89.44 726 TRP A C 1
ATOM 5939 O O . TRP A 1 726 ? -16.889 8.808 6.390 1.00 89.44 726 TRP A O 1
ATOM 5949 N N . ARG A 1 727 ? -18.691 9.616 7.464 1.00 89.50 727 ARG A N 1
ATOM 5950 C CA . ARG A 1 727 ? -19.062 8.320 8.052 1.00 89.50 727 ARG A CA 1
ATOM 5951 C C . ARG A 1 727 ? -19.356 7.269 6.973 1.00 89.50 727 ARG A C 1
ATOM 5953 O O . ARG A 1 727 ? -19.073 6.094 7.181 1.00 89.50 727 ARG A O 1
ATOM 5960 N N . GLY A 1 728 ? -19.899 7.704 5.836 1.00 91.88 728 GLY A N 1
ATOM 5961 C CA . GLY A 1 728 ? -20.239 6.842 4.710 1.00 91.88 728 GLY A CA 1
ATOM 5962 C C . GLY A 1 728 ? -19.203 6.724 3.603 1.00 91.88 728 GLY A C 1
ATOM 5963 O O . GLY A 1 728 ? -19.514 6.075 2.611 1.00 91.88 728 GLY A O 1
ATOM 5964 N N . THR A 1 729 ? -17.999 7.307 3.733 1.00 93.62 729 THR A N 1
ATOM 5965 C CA . THR A 1 729 ? -16.983 7.233 2.663 1.00 93.62 729 THR A CA 1
ATOM 5966 C C . THR A 1 729 ? -16.714 5.778 2.270 1.00 93.62 729 THR A C 1
ATOM 5968 O O . THR A 1 729 ? -16.776 5.442 1.094 1.00 93.62 729 THR A O 1
ATOM 5971 N N . THR A 1 730 ? -16.471 4.901 3.251 1.00 93.00 730 THR A N 1
ATOM 5972 C CA . THR A 1 730 ? -16.187 3.479 3.006 1.00 93.00 730 THR A CA 1
ATOM 5973 C C . THR A 1 730 ? -17.372 2.758 2.370 1.00 93.00 730 THR A C 1
ATOM 5975 O O . THR A 1 730 ? -17.172 1.993 1.431 1.00 93.00 730 THR A O 1
ATOM 5978 N N . TRP A 1 731 ? -18.598 3.027 2.834 1.00 94.94 731 TRP A N 1
ATOM 5979 C CA . TRP A 1 731 ? -19.803 2.411 2.277 1.00 94.94 731 TRP A CA 1
ATOM 5980 C C . TRP A 1 731 ? -19.963 2.768 0.797 1.00 94.94 731 TRP A C 1
ATOM 5982 O O . TRP A 1 731 ? -19.990 1.886 -0.056 1.00 94.94 731 TRP A O 1
ATOM 5992 N N . VAL A 1 732 ? -19.983 4.067 0.487 1.00 96.12 732 VAL A N 1
ATOM 5993 C CA . VAL A 1 732 ? -20.175 4.565 -0.881 1.00 96.12 732 VAL A CA 1
ATOM 5994 C C . VAL A 1 732 ? -19.050 4.092 -1.801 1.00 96.12 732 VAL A C 1
ATOM 5996 O O . VAL A 1 732 ? -19.348 3.511 -2.839 1.00 96.12 732 VAL A O 1
ATOM 5999 N N . ASN A 1 733 ? -17.777 4.247 -1.410 1.00 94.81 733 ASN A N 1
ATOM 6000 C CA . ASN A 1 733 ? -16.647 3.784 -2.227 1.00 94.81 733 ASN A CA 1
ATOM 6001 C C . ASN A 1 733 ? -16.750 2.298 -2.556 1.00 94.81 733 ASN A C 1
ATOM 6003 O O . ASN A 1 733 ? -16.623 1.918 -3.715 1.00 94.81 733 ASN A O 1
ATOM 6007 N N . THR A 1 734 ? -16.981 1.459 -1.548 1.00 95.00 734 THR A N 1
ATOM 6008 C CA . THR A 1 734 ? -16.906 0.010 -1.753 1.00 95.00 734 THR A CA 1
ATOM 6009 C C . THR A 1 734 ? -18.084 -0.496 -2.588 1.00 95.00 734 THR A C 1
ATOM 6011 O O . THR A 1 734 ? -17.888 -1.332 -3.467 1.00 95.00 734 THR A O 1
ATOM 6014 N N . VAL A 1 735 ? -19.294 0.044 -2.385 1.00 96.81 735 VAL A N 1
ATOM 6015 C CA . VAL A 1 735 ? -20.457 -0.306 -3.222 1.00 96.81 735 VAL A CA 1
ATOM 6016 C C . VAL A 1 735 ? -20.283 0.195 -4.654 1.00 96.81 735 VAL A C 1
ATOM 6018 O O . VAL A 1 735 ? -20.568 -0.549 -5.591 1.00 96.81 735 VAL A O 1
ATOM 6021 N N . LEU A 1 736 ? -19.775 1.415 -4.850 1.00 97.31 736 LEU A N 1
ATOM 6022 C CA . LEU A 1 736 ? -19.487 1.930 -6.191 1.00 97.31 736 LEU A CA 1
ATOM 6023 C C . LEU A 1 736 ? -18.419 1.101 -6.902 1.00 97.31 736 LEU A C 1
ATOM 6025 O O . LEU A 1 736 ? -18.577 0.807 -8.081 1.00 97.31 736 LEU A O 1
ATOM 6029 N N . ASN A 1 737 ? -17.382 0.667 -6.186 1.00 96.00 737 ASN A N 1
ATOM 6030 C CA . ASN A 1 737 ? -16.351 -0.215 -6.721 1.00 96.00 737 ASN A CA 1
ATOM 6031 C C . ASN A 1 737 ? -16.963 -1.522 -7.257 1.00 96.00 737 ASN A C 1
ATOM 6033 O O . ASN A 1 737 ? -16.756 -1.864 -8.422 1.00 96.00 737 ASN A O 1
ATOM 6037 N N . PHE A 1 738 ? -17.814 -2.179 -6.460 1.00 96.31 738 PHE A N 1
ATOM 6038 C CA . PHE A 1 738 ? -18.583 -3.338 -6.920 1.00 96.31 738 PHE A CA 1
ATOM 6039 C C . PHE A 1 738 ? -19.402 -3.022 -8.171 1.00 96.31 738 PHE A C 1
ATOM 6041 O O . PHE A 1 738 ? -19.320 -3.755 -9.151 1.00 96.31 738 PHE A O 1
ATOM 6048 N N . CYS A 1 739 ? -20.162 -1.923 -8.168 1.00 97.62 739 CYS A N 1
ATOM 6049 C CA . CYS A 1 739 ? -21.028 -1.579 -9.293 1.00 97.62 739 CYS A CA 1
ATOM 6050 C C . CYS A 1 739 ? -20.222 -1.354 -10.578 1.00 97.62 739 CYS A C 1
ATOM 6052 O O . CYS A 1 739 ? -20.594 -1.850 -11.639 1.00 97.62 739 CYS A O 1
ATOM 6054 N N . TYR A 1 740 ? -19.093 -0.650 -10.495 1.00 97.19 740 TYR A N 1
ATOM 6055 C CA . TYR A 1 740 ? -18.235 -0.381 -11.646 1.00 97.19 740 TYR A CA 1
ATOM 6056 C C . TYR A 1 740 ? -17.632 -1.657 -12.231 1.00 97.19 740 TYR A C 1
ATOM 6058 O O . TYR A 1 740 ? -17.698 -1.858 -13.444 1.00 97.19 740 TYR A O 1
ATOM 6066 N N . VAL A 1 741 ? -17.101 -2.537 -11.378 1.00 95.88 741 VAL A N 1
ATOM 6067 C CA . VAL A 1 741 ? -16.535 -3.821 -11.812 1.00 95.88 741 VAL A CA 1
ATOM 6068 C C . VAL A 1 741 ? -17.626 -4.752 -12.338 1.00 95.88 741 VAL A C 1
ATOM 6070 O O . VAL A 1 741 ? -17.421 -5.409 -13.354 1.00 95.88 741 VAL A O 1
ATOM 6073 N N . HIS A 1 742 ? -18.808 -4.769 -11.723 1.00 95.94 742 HIS A N 1
ATOM 6074 C CA . HIS A 1 742 ? -19.942 -5.555 -12.204 1.00 95.94 742 HIS A CA 1
ATOM 6075 C C . HIS A 1 742 ? -20.359 -5.133 -13.620 1.00 95.94 742 HIS A C 1
ATOM 6077 O O . HIS A 1 742 ? -20.475 -5.980 -14.503 1.00 95.94 742 HIS A O 1
ATOM 6083 N N . VAL A 1 743 ? -20.507 -3.827 -13.882 1.00 97.19 743 VAL A N 1
ATOM 6084 C CA . VAL A 1 743 ? -20.809 -3.330 -15.238 1.00 97.19 743 VAL A CA 1
ATOM 6085 C C . VAL A 1 743 ? -19.679 -3.680 -16.219 1.00 97.19 743 VAL A C 1
ATOM 6087 O O . VAL A 1 743 ? -19.954 -4.028 -17.369 1.00 97.19 743 VAL A O 1
ATOM 6090 N N . ALA A 1 744 ? -18.416 -3.651 -15.783 1.00 95.94 744 ALA A N 1
ATOM 6091 C CA . ALA A 1 744 ? -17.291 -4.079 -16.613 1.00 95.94 744 ALA A CA 1
ATOM 6092 C C . ALA A 1 744 ? -17.364 -5.568 -16.979 1.00 95.94 744 ALA A C 1
ATOM 6094 O O . ALA A 1 744 ? -17.177 -5.917 -18.142 1.00 95.94 744 ALA A O 1
ATOM 6095 N N . LEU A 1 745 ? -17.710 -6.443 -16.033 1.00 95.00 745 LEU A N 1
ATOM 6096 C CA . LEU A 1 745 ? -17.893 -7.874 -16.295 1.00 95.00 745 LEU A CA 1
ATOM 6097 C C . LEU A 1 745 ? -19.079 -8.149 -17.227 1.00 95.00 745 LEU A C 1
ATOM 6099 O O . LEU A 1 745 ? -18.968 -8.975 -18.130 1.00 95.00 745 LEU A O 1
ATOM 6103 N N . VAL A 1 746 ? -20.176 -7.405 -17.086 1.00 95.38 746 VAL A N 1
ATOM 6104 C CA . VAL A 1 746 ? -21.307 -7.472 -18.023 1.00 95.38 746 VAL A CA 1
ATOM 6105 C C . VAL A 1 746 ? -20.880 -7.052 -19.437 1.00 95.38 746 VAL A C 1
ATOM 6107 O O . VAL A 1 746 ? -21.285 -7.665 -20.425 1.00 95.38 746 VAL A O 1
ATOM 6110 N N . ASN A 1 747 ? -20.038 -6.024 -19.566 1.00 95.75 747 ASN A N 1
ATOM 6111 C CA . ASN A 1 747 ? -19.488 -5.619 -20.861 1.00 95.75 747 ASN A CA 1
ATOM 6112 C C . ASN A 1 747 ? -18.537 -6.663 -21.446 1.00 95.75 747 ASN A C 1
ATOM 6114 O O . ASN A 1 747 ? -18.609 -6.932 -22.644 1.00 95.75 747 ASN A O 1
ATOM 6118 N N . MET A 1 748 ? -17.700 -7.281 -20.611 1.00 92.31 748 MET A N 1
ATOM 6119 C CA . MET A 1 748 ? -16.844 -8.399 -21.008 1.00 92.31 748 MET A CA 1
ATOM 6120 C C . MET A 1 748 ? -17.673 -9.556 -21.572 1.00 92.31 748 MET A C 1
ATOM 6122 O O . MET A 1 748 ? -17.379 -10.040 -22.661 1.00 92.31 748 MET A O 1
ATOM 6126 N N . GLU A 1 749 ? -18.752 -9.950 -20.894 1.00 93.19 749 GLU A N 1
ATOM 6127 C CA . GLU A 1 749 ? -19.643 -11.013 -21.365 1.00 93.19 749 GLU A CA 1
ATOM 6128 C C . GLU A 1 749 ? -20.303 -10.652 -22.706 1.00 93.19 749 GLU A C 1
ATOM 6130 O O . GLU A 1 749 ? -20.337 -11.473 -23.621 1.00 93.19 749 GLU A O 1
ATOM 6135 N N . ARG A 1 750 ? -20.764 -9.405 -22.880 1.00 93.75 750 ARG A N 1
ATOM 6136 C CA . ARG A 1 750 ? -21.360 -8.940 -24.149 1.00 93.75 750 ARG A CA 1
ATOM 6137 C C . ARG A 1 750 ? -20.368 -8.915 -25.312 1.00 93.75 750 ARG A C 1
ATOM 6139 O O . ARG A 1 750 ? -20.772 -9.156 -26.448 1.00 93.75 750 ARG A O 1
ATOM 6146 N N . LEU A 1 751 ? -19.109 -8.573 -25.047 1.00 91.69 751 LEU A N 1
ATOM 6147 C CA . LEU A 1 751 ? -18.067 -8.431 -26.068 1.00 91.69 751 LEU A CA 1
ATOM 6148 C C . LEU A 1 751 ? -17.392 -9.760 -26.414 1.00 91.69 751 LEU A C 1
ATOM 6150 O O . LEU A 1 751 ? -17.054 -9.986 -27.576 1.00 91.69 751 LEU A O 1
ATOM 6154 N N . HIS A 1 752 ? -17.206 -10.632 -25.423 1.00 86.94 752 HIS A N 1
ATOM 6155 C CA . HIS A 1 752 ? -16.390 -11.842 -25.544 1.00 86.94 752 HIS A CA 1
ATOM 6156 C C . HIS A 1 752 ? -17.183 -13.146 -25.367 1.00 86.94 752 HIS A C 1
ATOM 6158 O O . HIS A 1 752 ? -16.661 -14.216 -25.665 1.00 86.94 752 HIS A O 1
ATOM 6164 N N . GLY A 1 753 ? -18.449 -13.079 -24.945 1.00 84.25 753 GLY A N 1
ATOM 6165 C CA . GLY A 1 753 ? -19.368 -14.220 -24.907 1.00 84.25 753 GLY A CA 1
ATOM 6166 C C . GLY A 1 753 ? -19.156 -15.203 -23.752 1.00 84.25 753 GLY A C 1
ATOM 6167 O O . GLY A 1 753 ? -19.688 -16.309 -23.815 1.00 84.25 753 GLY A O 1
ATOM 6168 N N . ALA A 1 754 ? -18.386 -14.839 -22.721 1.00 76.88 754 ALA A N 1
ATOM 6169 C CA . ALA A 1 754 ? -18.120 -15.700 -21.571 1.00 76.88 754 ALA A CA 1
ATOM 6170 C C . ALA A 1 754 ? -18.048 -14.911 -20.256 1.00 76.88 754 ALA A C 1
ATOM 6172 O O . ALA A 1 754 ? -17.432 -13.846 -20.190 1.00 76.88 754 ALA A O 1
ATOM 6173 N N . SER A 1 755 ? -18.626 -15.482 -19.195 1.00 80.12 755 SER A N 1
ATOM 6174 C CA . SER A 1 755 ? -18.346 -15.079 -17.816 1.00 80.12 755 SER A CA 1
ATOM 6175 C C . SER A 1 755 ? -17.138 -15.860 -17.308 1.00 80.12 755 SER A C 1
ATOM 6177 O O . SER A 1 755 ? -17.128 -17.090 -17.337 1.00 80.12 755 SER A O 1
ATOM 6179 N N . VAL A 1 756 ? -16.099 -15.141 -16.885 1.00 80.44 756 VAL A N 1
ATOM 6180 C CA . VAL A 1 756 ? -14.774 -15.714 -16.577 1.00 80.44 756 VAL A CA 1
ATOM 6181 C C . VAL A 1 756 ? -14.326 -15.482 -15.136 1.00 80.44 756 VAL A C 1
ATOM 6183 O O . VAL A 1 756 ? -13.289 -16.011 -14.729 1.00 80.44 756 VAL A O 1
ATOM 6186 N N . ALA A 1 757 ? -15.096 -14.709 -14.368 1.00 89.81 757 ALA A N 1
ATOM 6187 C CA . ALA A 1 757 ? -14.794 -14.389 -12.982 1.00 89.81 757 ALA A CA 1
ATOM 6188 C C . ALA A 1 757 ? -15.142 -15.568 -12.060 1.00 89.81 757 ALA A C 1
ATOM 6190 O O . ALA A 1 757 ? -16.278 -16.036 -12.041 1.00 89.81 757 ALA A O 1
ATOM 6191 N N . ILE A 1 758 ? -14.162 -16.030 -11.284 1.00 88.50 758 ILE A N 1
ATOM 6192 C CA . ILE A 1 758 ? -14.322 -17.086 -10.270 1.00 88.50 758 ILE A CA 1
ATOM 6193 C C . ILE A 1 758 ? -14.462 -16.467 -8.875 1.00 88.50 758 ILE A C 1
ATOM 6195 O O . ILE A 1 758 ? -15.178 -16.982 -8.017 1.00 88.50 758 ILE A O 1
ATOM 6199 N N . MET A 1 759 ? -13.756 -15.363 -8.634 1.00 87.81 759 MET A N 1
ATOM 6200 C CA . MET A 1 759 ? -13.672 -14.726 -7.326 1.00 87.81 759 MET A CA 1
ATOM 6201 C C . MET A 1 759 ? -13.654 -13.211 -7.487 1.00 87.81 759 MET A C 1
ATOM 6203 O O . MET A 1 759 ? -13.018 -12.688 -8.397 1.00 87.81 759 MET A O 1
ATOM 6207 N N . LEU A 1 760 ? -14.352 -12.509 -6.601 1.00 89.44 760 LEU A N 1
ATOM 6208 C CA . LEU A 1 760 ? -14.305 -11.058 -6.508 1.00 89.44 760 LEU A CA 1
ATOM 6209 C C . LEU A 1 760 ? -14.235 -10.665 -5.038 1.00 89.44 760 LEU A C 1
ATOM 6211 O O . LEU A 1 760 ? -15.034 -11.155 -4.242 1.00 89.44 760 LEU A O 1
ATOM 6215 N N . ASP A 1 761 ? -13.356 -9.725 -4.718 1.00 89.25 761 ASP A N 1
ATOM 6216 C CA . ASP A 1 761 ? -13.358 -8.995 -3.456 1.00 89.25 761 ASP A CA 1
ATOM 6217 C C . ASP A 1 761 ? -13.181 -7.500 -3.699 1.00 89.25 761 ASP A C 1
ATOM 6219 O O . ASP A 1 761 ? -12.362 -7.075 -4.517 1.00 89.25 761 ASP A O 1
ATOM 6223 N N . HIS A 1 762 ? -13.913 -6.701 -2.924 1.00 90.81 762 HIS A N 1
ATOM 6224 C CA . HIS A 1 762 ? -13.794 -5.245 -2.935 1.00 90.81 762 HIS A CA 1
ATOM 6225 C C . HIS A 1 762 ? -13.668 -4.696 -1.515 1.00 90.81 762 HIS A C 1
ATOM 6227 O O . HIS A 1 762 ? -14.381 -5.125 -0.601 1.00 90.81 762 HIS A O 1
ATOM 6233 N N . GLY A 1 763 ? -12.816 -3.687 -1.344 1.00 89.19 763 GLY A N 1
ATOM 6234 C CA . GLY A 1 763 ? -12.635 -2.980 -0.079 1.00 89.19 763 GLY A CA 1
ATOM 6235 C C . GLY A 1 763 ? -12.186 -1.542 -0.310 1.00 89.19 763 GLY A C 1
ATOM 6236 O O . GLY A 1 763 ? -11.022 -1.295 -0.598 1.00 89.19 763 GLY A O 1
ATOM 6237 N N . GLY A 1 764 ? -13.094 -0.571 -0.182 1.00 89.94 764 GLY A N 1
ATOM 6238 C CA . GLY A 1 764 ? -12.813 0.798 -0.612 1.00 89.94 764 GLY A CA 1
ATOM 6239 C C . GLY A 1 764 ? -12.500 0.848 -2.111 1.00 89.94 764 GLY A C 1
ATOM 6240 O O . GLY A 1 764 ? -13.336 0.464 -2.926 1.00 89.94 764 GLY A O 1
ATOM 6241 N N . ASP A 1 765 ? -11.309 1.329 -2.463 1.00 90.44 765 ASP A N 1
ATOM 6242 C CA . ASP A 1 765 ? -10.758 1.332 -3.821 1.00 90.44 765 ASP A CA 1
ATOM 6243 C C . ASP A 1 765 ? -10.039 0.024 -4.206 1.00 90.44 765 ASP A C 1
ATOM 6245 O O . ASP A 1 765 ? -9.895 -0.247 -5.395 1.00 90.44 765 ASP A O 1
ATOM 6249 N N . ASP A 1 766 ? -9.647 -0.821 -3.249 1.00 91.44 766 ASP A N 1
ATOM 6250 C CA . ASP A 1 766 ? -8.931 -2.071 -3.537 1.00 91.44 766 ASP A CA 1
ATOM 6251 C C . ASP A 1 766 ? -9.858 -3.117 -4.193 1.00 91.44 766 ASP A C 1
ATOM 6253 O O . ASP A 1 766 ? -11.013 -3.296 -3.782 1.00 91.44 766 ASP A O 1
ATOM 6257 N N . ILE A 1 767 ? -9.335 -3.822 -5.206 1.00 91.62 767 ILE A N 1
ATOM 6258 C CA . ILE A 1 767 ? -10.008 -4.901 -5.949 1.00 91.62 767 ILE A CA 1
ATOM 6259 C C . ILE A 1 767 ? -9.090 -6.116 -6.016 1.00 91.62 767 ILE A C 1
ATOM 6261 O O . ILE A 1 767 ? -7.919 -5.984 -6.373 1.00 91.62 767 ILE A O 1
ATOM 6265 N N . ASP A 1 768 ? -9.659 -7.293 -5.770 1.00 92.31 768 ASP A N 1
ATOM 6266 C CA . ASP A 1 768 ? -9.068 -8.568 -6.164 1.00 92.31 768 ASP A CA 1
ATOM 6267 C C . ASP A 1 768 ? -10.076 -9.376 -6.991 1.00 92.31 768 ASP A C 1
ATOM 6269 O O . ASP A 1 768 ? -11.043 -9.932 -6.466 1.00 92.31 768 ASP A O 1
ATOM 6273 N N . LEU A 1 769 ? -9.874 -9.377 -8.311 1.00 93.69 769 LEU A N 1
ATOM 6274 C CA . LEU A 1 769 ? -10.685 -10.116 -9.274 1.00 93.69 769 LEU A CA 1
ATOM 6275 C C . LEU A 1 769 ? -9.923 -11.367 -9.723 1.00 93.69 769 LEU A C 1
ATOM 6277 O O . LEU A 1 769 ? -8.941 -11.270 -10.453 1.00 93.69 769 LEU A O 1
ATOM 6281 N N . GLY A 1 770 ? -10.400 -12.542 -9.324 1.00 93.31 770 GLY A N 1
ATOM 6282 C CA . GLY A 1 770 ? -9.888 -13.834 -9.772 1.00 93.31 770 GLY A CA 1
ATOM 6283 C C . GLY A 1 770 ? -10.585 -14.305 -11.047 1.00 93.31 770 GLY A C 1
ATOM 6284 O O . GLY A 1 770 ? -11.804 -14.497 -11.064 1.00 93.31 770 GLY A O 1
ATOM 6285 N N . LEU A 1 771 ? -9.808 -14.524 -12.104 1.00 92.38 771 LEU A N 1
ATOM 6286 C CA . LEU A 1 771 ? -10.249 -15.032 -13.401 1.00 92.38 771 LEU A CA 1
ATOM 6287 C C . LEU A 1 771 ? -9.817 -16.487 -13.605 1.00 92.38 771 LEU A C 1
ATOM 6289 O O . LEU A 1 771 ? -8.772 -16.908 -13.112 1.00 92.38 771 LEU A O 1
ATOM 6293 N N . SER A 1 772 ? -10.615 -17.230 -14.372 1.00 90.00 772 SER A N 1
ATOM 6294 C CA . SER A 1 772 ? -10.338 -18.621 -14.781 1.00 90.00 772 SER A CA 1
ATOM 6295 C C . SER A 1 772 ? -9.309 -18.752 -15.902 1.00 90.00 772 SER A C 1
ATOM 6297 O O . SER A 1 772 ? -8.672 -19.793 -16.036 1.00 90.00 772 SER A O 1
ATOM 6299 N N . ASP A 1 773 ? -9.146 -17.708 -16.713 1.00 88.44 773 ASP A N 1
ATOM 6300 C CA . ASP A 1 773 ? -8.282 -17.722 -17.889 1.00 88.44 773 ASP A CA 1
ATOM 6301 C C . ASP A 1 773 ? -7.502 -16.396 -17.980 1.00 88.44 773 ASP A C 1
ATOM 6303 O O . ASP A 1 773 ? -8.104 -15.313 -17.977 1.00 88.44 773 ASP A O 1
ATOM 6307 N N . PRO A 1 774 ? -6.157 -16.447 -18.061 1.00 88.75 774 PRO A N 1
ATOM 6308 C CA . PRO A 1 774 ? -5.318 -15.257 -18.079 1.00 88.75 774 PRO A CA 1
ATOM 6309 C C . PRO A 1 774 ? -5.468 -14.425 -19.360 1.00 88.75 774 PRO A C 1
ATOM 6311 O O . PRO A 1 774 ? -5.091 -13.252 -19.365 1.00 88.75 774 PRO A O 1
ATOM 6314 N N . ALA A 1 775 ? -6.024 -14.982 -20.443 1.00 85.94 775 ALA A N 1
ATOM 6315 C CA . ALA A 1 775 ? -6.245 -14.260 -21.697 1.00 85.94 775 ALA A CA 1
ATOM 6316 C C . ALA A 1 775 ? -7.208 -13.067 -21.541 1.00 85.94 775 ALA A C 1
ATOM 6318 O O . ALA A 1 775 ? -7.145 -12.113 -22.318 1.00 85.94 775 ALA A O 1
ATOM 6319 N N . TYR A 1 776 ? -8.062 -13.085 -20.513 1.00 87.69 776 TYR A N 1
ATOM 6320 C CA . TYR A 1 776 ? -9.046 -12.032 -20.254 1.00 87.69 776 TYR A CA 1
ATOM 6321 C C . TYR A 1 776 ? -8.506 -10.872 -19.405 1.00 87.69 776 TYR A C 1
ATOM 6323 O O . TYR A 1 776 ? -9.162 -9.836 -19.313 1.00 87.69 776 TYR A O 1
ATOM 6331 N N . MET A 1 777 ? -7.312 -10.986 -18.809 1.00 88.94 777 MET A N 1
ATOM 6332 C CA . MET A 1 777 ? -6.760 -9.920 -17.956 1.00 88.94 777 MET A CA 1
ATOM 6333 C C . MET A 1 777 ? -6.516 -8.612 -18.732 1.00 88.94 777 MET A C 1
ATOM 6335 O O . MET A 1 777 ? -6.951 -7.556 -18.266 1.00 88.94 777 MET A O 1
ATOM 6339 N N . PRO A 1 778 ? -5.888 -8.625 -19.930 1.00 87.19 778 PRO A N 1
ATOM 6340 C CA . PRO A 1 778 ? -5.716 -7.405 -20.721 1.00 87.19 778 PRO A CA 1
ATOM 6341 C C . PRO A 1 778 ? -7.047 -6.850 -21.242 1.00 87.19 778 PRO A C 1
ATOM 6343 O O . PRO A 1 778 ? -7.229 -5.634 -21.273 1.00 87.19 778 PRO A O 1
ATOM 6346 N N . GLN A 1 779 ? -7.981 -7.738 -21.599 1.00 88.12 779 GLN A N 1
ATOM 6347 C CA . GLN A 1 779 ? -9.313 -7.378 -22.093 1.00 88.12 779 GLN A CA 1
ATOM 6348 C C . GLN A 1 779 ? -10.129 -6.654 -21.015 1.00 88.12 779 GLN A C 1
ATOM 6350 O O . GLN A 1 779 ? -10.778 -5.653 -21.305 1.00 88.12 779 GLN A O 1
ATOM 6355 N N . PHE A 1 780 ? -10.028 -7.083 -19.752 1.00 91.12 780 PHE A N 1
ATOM 6356 C CA . PHE A 1 780 ? -10.663 -6.385 -18.634 1.00 91.12 780 PHE A CA 1
ATOM 6357 C C . PHE A 1 780 ? -10.188 -4.929 -18.534 1.00 91.12 780 PHE A C 1
ATOM 6359 O O . PHE A 1 780 ? -11.007 -4.020 -18.418 1.00 91.12 780 PHE A O 1
ATOM 6366 N N . LEU A 1 781 ? -8.876 -4.682 -18.643 1.00 90.75 781 LEU A N 1
ATOM 6367 C CA . LEU A 1 781 ? -8.335 -3.319 -18.629 1.00 90.75 781 LEU A CA 1
ATOM 6368 C C . LEU A 1 781 ? -8.815 -2.495 -19.838 1.00 90.75 781 LEU A C 1
ATOM 6370 O O . LEU A 1 781 ? -9.112 -1.312 -19.689 1.00 90.75 781 LEU A O 1
ATOM 6374 N N . GLU A 1 782 ? -8.911 -3.104 -21.022 1.00 90.06 782 GLU A N 1
ATOM 6375 C CA . GLU A 1 782 ? -9.438 -2.455 -22.231 1.00 90.06 782 GLU A CA 1
ATOM 6376 C C . GLU A 1 782 ? -10.914 -2.061 -22.078 1.00 90.06 782 GLU A C 1
ATOM 6378 O O . GLU A 1 782 ? -11.307 -0.951 -22.453 1.00 90.06 782 GLU A O 1
ATOM 6383 N N . VAL A 1 783 ? -11.727 -2.930 -21.471 1.00 93.12 783 VAL A N 1
ATOM 6384 C CA . VAL A 1 783 ? -13.124 -2.627 -21.148 1.00 93.12 783 VAL A CA 1
ATOM 6385 C C . VAL A 1 783 ? -13.205 -1.490 -20.134 1.00 93.12 783 VAL A C 1
ATOM 6387 O O . VAL A 1 783 ? -13.932 -0.529 -20.378 1.00 93.12 783 VAL A O 1
ATOM 6390 N N . MET A 1 784 ? -12.427 -1.533 -19.050 1.00 94.25 784 MET A N 1
ATOM 6391 C CA . MET A 1 784 ? -12.397 -0.461 -18.045 1.00 94.25 784 MET A CA 1
ATOM 6392 C C . MET A 1 784 ? -12.021 0.899 -18.659 1.00 94.25 784 MET A C 1
ATOM 6394 O O . MET A 1 784 ? -12.697 1.899 -18.401 1.00 94.25 784 MET A O 1
ATOM 6398 N N . ASP A 1 785 ? -11.010 0.935 -19.534 1.00 93.94 785 ASP A N 1
ATOM 6399 C CA . ASP A 1 785 ? -10.624 2.146 -20.270 1.00 93.94 785 ASP A CA 1
ATOM 6400 C C . ASP A 1 785 ? -11.749 2.624 -21.211 1.00 93.94 785 ASP A C 1
ATOM 6402 O O . ASP A 1 785 ? -12.046 3.820 -21.280 1.00 93.94 785 ASP A O 1
ATOM 6406 N N . SER A 1 786 ? -12.421 1.699 -21.908 1.00 95.62 786 SER A N 1
ATOM 6407 C CA . SER A 1 786 ? -13.545 1.999 -22.813 1.00 95.62 786 SER A CA 1
ATOM 6408 C C . SER A 1 786 ? -14.782 2.527 -22.077 1.00 95.62 786 SER A C 1
ATOM 6410 O O . SER A 1 786 ? -15.570 3.292 -22.638 1.00 95.62 786 SER A O 1
ATOM 6412 N N . MET A 1 787 ? -14.932 2.171 -20.800 1.00 97.06 787 MET A N 1
ATOM 6413 C CA . MET A 1 787 ? -15.950 2.711 -19.897 1.00 97.06 787 MET A CA 1
ATOM 6414 C C . MET A 1 787 ? -15.600 4.103 -19.347 1.00 97.06 787 MET A C 1
ATOM 6416 O O . MET A 1 787 ? -16.436 4.709 -18.678 1.00 97.06 787 MET A O 1
ATOM 6420 N N . LEU A 1 788 ? -14.416 4.635 -19.681 1.00 95.69 788 LEU A N 1
ATOM 6421 C CA . LEU A 1 788 ? -13.841 5.905 -19.215 1.00 95.69 788 LEU A CA 1
ATOM 6422 C C . LEU A 1 788 ? -13.384 5.916 -17.749 1.00 95.69 788 LEU A C 1
ATOM 6424 O O . LEU A 1 788 ? -13.167 6.994 -17.176 1.00 95.69 788 LEU A O 1
ATOM 6428 N N . PHE A 1 789 ? -13.156 4.739 -17.162 1.00 94.69 789 PHE A N 1
ATOM 6429 C CA . PHE A 1 789 ? -12.454 4.645 -15.890 1.00 94.69 789 PHE A CA 1
ATOM 6430 C C . PHE A 1 789 ? -10.964 4.884 -16.082 1.00 94.69 789 PHE A C 1
ATOM 6432 O O . PHE A 1 789 ? -10.350 4.431 -17.044 1.00 94.69 789 PHE A O 1
ATOM 6439 N N . LYS A 1 790 ? -10.364 5.624 -15.150 1.00 90.25 790 LYS A N 1
ATOM 6440 C CA . LYS A 1 790 ? -8.934 5.935 -15.202 1.00 90.25 790 LYS A CA 1
ATOM 6441 C C . LYS A 1 790 ? -8.163 5.018 -14.263 1.00 90.25 790 LYS A C 1
ATOM 6443 O O . LYS A 1 790 ? -8.453 4.989 -13.065 1.00 90.25 790 LYS A O 1
ATOM 6448 N N . ALA A 1 791 ? -7.140 4.359 -14.796 1.00 87.25 791 ALA A N 1
ATOM 6449 C CA . ALA A 1 791 ? -6.163 3.571 -14.053 1.00 87.25 791 ALA A CA 1
ATOM 6450 C C . ALA A 1 791 ? -4.726 3.960 -14.409 1.00 87.25 791 ALA A C 1
ATOM 6452 O O . ALA A 1 791 ? -4.429 4.477 -15.489 1.00 87.25 791 ALA A O 1
ATOM 6453 N N . ASN A 1 792 ? -3.803 3.668 -13.495 1.00 81.50 792 ASN A N 1
ATOM 6454 C CA . ASN A 1 792 ? -2.374 3.754 -13.775 1.00 81.50 792 ASN A CA 1
ATOM 6455 C C . ASN A 1 792 ? -1.905 2.432 -14.396 1.00 81.50 792 ASN A C 1
ATOM 6457 O O . ASN A 1 792 ? -1.551 1.522 -13.651 1.00 81.50 792 ASN A O 1
ATOM 6461 N N . LYS A 1 793 ? -1.861 2.313 -15.732 1.00 82.38 793 LYS A N 1
ATOM 6462 C CA . LYS A 1 793 ? -1.521 1.045 -16.428 1.00 82.38 793 LYS A CA 1
ATOM 6463 C C . LYS A 1 793 ? -0.233 0.372 -15.934 1.00 82.38 793 LYS A C 1
ATOM 6465 O O . LYS A 1 793 ? -0.183 -0.841 -15.819 1.00 82.38 793 LYS A O 1
ATOM 6470 N N . TRP A 1 794 ? 0.781 1.167 -15.596 1.00 80.06 794 TRP A N 1
ATOM 6471 C CA . TRP A 1 794 ? 2.064 0.693 -15.058 1.00 80.06 794 TRP A CA 1
ATOM 6472 C C . TRP A 1 794 ? 1.981 0.080 -13.649 1.00 80.06 794 TRP A C 1
ATOM 6474 O O . TRP A 1 794 ? 2.878 -0.637 -13.231 1.00 80.06 794 TRP A O 1
ATOM 6484 N N . LYS A 1 795 ? 0.945 0.409 -12.873 1.00 80.12 795 LYS A N 1
ATOM 6485 C CA . LYS A 1 795 ? 0.783 -0.060 -11.487 1.00 80.12 795 LYS A CA 1
ATOM 6486 C C . LYS A 1 795 ? -0.160 -1.253 -11.366 1.00 80.12 795 LYS A C 1
ATOM 6488 O O . LYS A 1 795 ? -0.404 -1.708 -10.252 1.00 80.12 795 LYS A O 1
ATOM 6493 N N . GLN A 1 796 ? -0.715 -1.713 -12.485 1.00 86.25 796 GLN A N 1
ATOM 6494 C CA . GLN A 1 796 ? -1.635 -2.839 -12.490 1.00 86.25 796 GLN A CA 1
ATOM 6495 C C . GLN A 1 796 ? -0.850 -4.115 -12.203 1.00 86.25 796 GLN A C 1
ATOM 6497 O O . GLN A 1 796 ? 0.189 -4.365 -12.816 1.00 86.25 796 GLN A O 1
ATOM 6502 N N . MET A 1 797 ? -1.339 -4.910 -11.257 1.00 87.12 797 MET A N 1
ATOM 6503 C CA . MET A 1 797 ? -0.710 -6.174 -10.889 1.00 87.12 797 MET A CA 1
ATOM 6504 C C . MET A 1 797 ? -1.595 -7.310 -11.371 1.00 87.12 797 MET A C 1
ATOM 6506 O O . MET A 1 797 ? -2.580 -7.659 -10.724 1.00 87.12 797 MET A O 1
ATOM 6510 N N . PHE A 1 798 ? -1.261 -7.844 -12.543 1.00 91.75 798 PHE A N 1
ATOM 6511 C CA . PHE A 1 798 ? -1.961 -8.979 -13.137 1.00 91.75 798 PHE A CA 1
ATOM 6512 C C . PHE A 1 798 ? -1.056 -10.199 -13.063 1.00 91.75 798 PHE A C 1
ATOM 6514 O O . PHE A 1 798 ? 0.098 -10.127 -13.485 1.00 91.75 798 PHE A O 1
ATOM 6521 N N . GLY A 1 799 ? -1.540 -11.313 -12.527 1.00 92.56 799 GLY A N 1
ATOM 6522 C CA . GLY A 1 799 ? -0.744 -12.533 -12.461 1.00 92.56 799 GLY A CA 1
ATOM 6523 C C . GLY A 1 799 ? -1.363 -13.607 -11.584 1.00 92.56 799 GLY A C 1
ATOM 6524 O O . GLY A 1 799 ? -2.572 -13.677 -11.432 1.00 92.56 799 GLY A O 1
ATOM 6525 N N . VAL A 1 800 ? -0.519 -14.456 -11.007 1.00 90.94 800 VAL A N 1
ATOM 6526 C CA . VAL A 1 800 ? -0.943 -15.544 -10.101 1.00 90.94 800 VAL A CA 1
ATOM 6527 C C . VAL A 1 800 ? -0.976 -15.124 -8.631 1.00 90.94 800 VAL A C 1
ATOM 6529 O O . VAL A 1 800 ? -1.390 -15.886 -7.773 1.00 90.94 800 VAL A O 1
ATOM 6532 N N . ARG A 1 801 ? -0.495 -13.918 -8.327 1.00 90.75 801 ARG A N 1
ATOM 6533 C CA . ARG A 1 801 ? -0.355 -13.402 -6.968 1.00 90.75 801 ARG A CA 1
ATOM 6534 C C . ARG A 1 801 ? -1.494 -12.444 -6.665 1.00 90.75 801 ARG A C 1
ATOM 6536 O O . ARG A 1 801 ? -1.715 -11.506 -7.428 1.00 90.75 801 ARG A O 1
ATOM 6543 N N . SER A 1 802 ? -2.148 -12.647 -5.531 1.00 91.00 802 SER A N 1
ATOM 6544 C CA . SER A 1 802 ? -3.137 -11.718 -4.992 1.00 91.00 802 SER A CA 1
ATOM 6545 C C . SER A 1 802 ? -2.447 -10.679 -4.107 1.00 91.00 802 SER A C 1
ATOM 6547 O O . SER A 1 802 ? -1.550 -11.007 -3.334 1.00 91.00 802 SER A O 1
ATOM 6549 N N . GLU A 1 803 ? -2.889 -9.427 -4.157 1.00 89.12 803 GLU A N 1
ATOM 6550 C CA . GLU A 1 803 ? -2.565 -8.413 -3.156 1.00 89.12 803 GLU A CA 1
ATOM 6551 C C . GLU A 1 803 ? -3.849 -7.672 -2.789 1.00 89.12 803 GLU A C 1
ATOM 6553 O O . GLU A 1 803 ? -4.437 -6.985 -3.620 1.00 89.12 803 GLU A O 1
ATOM 6558 N N . PHE A 1 804 ? -4.274 -7.791 -1.534 1.00 87.06 804 PHE A N 1
ATOM 6559 C CA . PHE A 1 804 ? -5.491 -7.154 -1.037 1.00 87.06 804 PHE A CA 1
ATOM 6560 C C . PHE A 1 804 ? -5.236 -6.555 0.345 1.00 87.06 804 PHE A C 1
ATOM 6562 O O . PHE A 1 804 ? -4.588 -7.176 1.191 1.00 87.06 804 PHE A O 1
ATOM 6569 N N . PHE A 1 805 ? -5.658 -5.304 0.563 1.00 86.50 805 PHE A N 1
ATOM 6570 C CA . PHE A 1 805 ? -5.284 -4.505 1.739 1.00 86.50 805 PHE A CA 1
ATOM 6571 C C . PHE A 1 805 ? -3.776 -4.504 2.043 1.00 86.50 805 PHE A C 1
ATOM 6573 O O . PHE A 1 805 ? -3.351 -4.399 3.197 1.00 86.50 805 PHE A O 1
ATOM 6580 N N . ARG A 1 806 ? -2.952 -4.556 0.984 1.00 86.81 806 ARG A N 1
ATOM 6581 C CA . ARG A 1 806 ? -1.478 -4.597 1.045 1.00 86.81 806 ARG A CA 1
ATOM 6582 C C . ARG A 1 806 ? -0.904 -5.844 1.719 1.00 86.81 806 ARG A C 1
ATOM 6584 O O . ARG A 1 806 ? 0.252 -5.813 2.144 1.00 86.81 806 ARG A O 1
ATOM 6591 N N . ASN A 1 807 ? -1.697 -6.904 1.823 1.00 87.06 807 ASN A N 1
ATOM 6592 C CA . ASN A 1 807 ? -1.200 -8.235 2.109 1.00 87.06 807 ASN A CA 1
ATOM 6593 C C . ASN A 1 807 ? -1.103 -9.002 0.801 1.00 87.06 807 ASN A C 1
ATOM 6595 O O . ASN A 1 807 ? -2.065 -9.051 0.034 1.00 87.06 807 ASN A O 1
ATOM 6599 N N . THR A 1 808 ? 0.051 -9.601 0.574 1.00 90.06 808 THR A N 1
ATOM 6600 C CA . THR A 1 808 ? 0.345 -10.353 -0.634 1.00 90.06 808 THR A CA 1
ATOM 6601 C C . THR A 1 808 ? 0.159 -11.832 -0.358 1.00 90.06 808 THR A C 1
ATOM 6603 O O . THR A 1 808 ? 0.761 -12.352 0.577 1.00 90.06 808 THR A O 1
ATOM 6606 N N . ILE A 1 809 ? -0.656 -12.506 -1.157 1.00 88.50 809 ILE A N 1
ATOM 6607 C CA . ILE A 1 809 ? -0.906 -13.943 -1.067 1.00 88.50 809 ILE A CA 1
ATOM 6608 C C . ILE A 1 809 ? -0.311 -14.595 -2.312 1.00 88.50 809 ILE A C 1
ATOM 6610 O O . ILE A 1 809 ? -0.624 -14.210 -3.442 1.00 88.50 809 ILE A O 1
ATOM 6614 N N . THR A 1 810 ? 0.576 -15.555 -2.085 1.00 87.94 810 THR A N 1
ATOM 6615 C CA . THR A 1 810 ? 1.179 -16.414 -3.107 1.00 87.94 810 THR A CA 1
ATOM 6616 C C . THR A 1 810 ? 0.791 -17.863 -2.843 1.00 87.94 810 THR A C 1
ATOM 6618 O O . THR A 1 810 ? 0.154 -18.160 -1.833 1.00 87.94 810 THR A O 1
ATOM 6621 N N . ASP A 1 811 ? 1.232 -18.771 -3.710 1.00 75.62 811 ASP A N 1
ATOM 6622 C CA . ASP A 1 811 ? 1.117 -20.208 -3.474 1.00 75.62 811 ASP A CA 1
ATOM 6623 C C . ASP A 1 811 ? 1.762 -20.583 -2.124 1.00 75.62 811 ASP A C 1
ATOM 6625 O O . ASP A 1 811 ? 2.962 -20.385 -1.906 1.00 75.62 811 ASP A O 1
ATOM 6629 N N . GLY A 1 812 ? 0.924 -21.003 -1.175 1.00 75.12 812 GLY A N 1
ATOM 6630 C CA . GLY A 1 812 ? 1.318 -21.483 0.147 1.00 75.12 812 GLY A CA 1
ATOM 6631 C C . GLY A 1 812 ? 1.766 -20.446 1.183 1.00 75.12 812 GLY A C 1
ATOM 6632 O O . GLY A 1 812 ? 2.248 -20.854 2.241 1.00 75.12 812 GLY A O 1
ATOM 6633 N N . SER A 1 813 ? 1.680 -19.128 0.945 1.00 81.94 813 SER A N 1
ATOM 6634 C CA . SER A 1 813 ? 2.121 -18.125 1.940 1.00 81.94 813 SER A CA 1
ATOM 6635 C C . SER A 1 813 ? 1.448 -16.754 1.808 1.00 81.94 813 SER A C 1
ATOM 6637 O O . SER A 1 813 ? 1.049 -16.327 0.726 1.00 81.94 813 SER A O 1
ATOM 6639 N N . MET A 1 814 ? 1.347 -16.038 2.933 1.00 85.44 814 MET A N 1
ATOM 6640 C CA . MET A 1 814 ? 0.832 -14.669 3.011 1.00 85.44 814 MET A CA 1
ATOM 6641 C C . MET A 1 814 ? 1.890 -13.752 3.624 1.00 85.44 814 MET A C 1
ATOM 6643 O O . MET A 1 814 ? 2.445 -14.043 4.682 1.00 85.44 814 MET A O 1
ATOM 6647 N N . TYR A 1 815 ? 2.131 -12.613 2.985 1.00 88.12 815 TYR A N 1
ATOM 6648 C CA . TYR A 1 815 ? 3.163 -11.665 3.372 1.00 88.12 815 TYR A CA 1
ATOM 6649 C C . TYR A 1 815 ? 2.595 -10.264 3.582 1.00 88.12 815 TYR A C 1
ATOM 6651 O O . TYR A 1 815 ? 1.673 -9.827 2.894 1.00 88.12 815 TYR A O 1
ATOM 6659 N N . ALA A 1 816 ? 3.206 -9.523 4.502 1.00 88.94 816 ALA A N 1
ATOM 6660 C CA . ALA A 1 816 ? 2.945 -8.107 4.713 1.00 88.94 816 ALA A CA 1
ATOM 6661 C C . ALA A 1 816 ? 4.270 -7.371 4.929 1.00 88.94 816 ALA A C 1
ATOM 6663 O O . ALA A 1 816 ? 5.168 -7.893 5.584 1.00 88.94 816 ALA A O 1
ATOM 6664 N N . SER A 1 817 ? 4.393 -6.143 4.421 1.00 91.81 817 SER A N 1
ATOM 6665 C CA . SER A 1 817 ? 5.669 -5.417 4.478 1.00 91.81 817 SER A CA 1
ATOM 6666 C C . SER A 1 817 ? 6.111 -5.080 5.919 1.00 91.81 817 SER A C 1
ATOM 6668 O O . SER A 1 817 ? 5.373 -4.373 6.632 1.00 91.81 817 SER A O 1
ATOM 6670 N N . PRO A 1 818 ? 7.323 -5.506 6.343 1.00 94.19 818 PRO A N 1
ATOM 6671 C CA . PRO A 1 818 ? 7.906 -5.124 7.631 1.00 94.19 818 PRO A CA 1
ATOM 6672 C C . PRO A 1 818 ? 8.307 -3.646 7.659 1.00 94.19 818 PRO A C 1
ATOM 6674 O O . PRO A 1 818 ? 8.064 -2.960 8.650 1.00 94.19 818 PRO A O 1
ATOM 6677 N N . THR A 1 819 ? 8.824 -3.118 6.547 1.00 94.94 819 THR A N 1
ATOM 6678 C CA . THR A 1 819 ? 9.339 -1.740 6.430 1.00 94.94 819 THR A CA 1
ATOM 6679 C C . THR A 1 819 ? 8.259 -0.704 6.714 1.00 94.94 819 THR A C 1
ATOM 6681 O O . THR A 1 819 ? 8.480 0.262 7.445 1.00 94.94 819 THR A O 1
ATOM 6684 N N . ARG A 1 820 ? 7.038 -0.935 6.216 1.00 91.81 820 ARG A N 1
ATOM 6685 C CA . ARG A 1 820 ? 5.881 -0.075 6.500 1.00 91.81 820 ARG A CA 1
ATOM 6686 C C . ARG A 1 820 ? 5.508 -0.054 7.985 1.00 91.81 820 ARG A C 1
ATOM 6688 O O . ARG A 1 820 ? 5.166 1.007 8.518 1.00 91.81 820 ARG A O 1
ATOM 6695 N N . ALA A 1 821 ? 5.502 -1.222 8.625 1.00 91.88 821 ALA A N 1
ATOM 6696 C CA . ALA A 1 821 ? 5.179 -1.331 10.042 1.00 91.88 821 ALA A CA 1
ATOM 6697 C C . ALA A 1 821 ? 6.261 -0.653 10.891 1.00 91.88 821 ALA A C 1
ATOM 6699 O O . ALA A 1 821 ? 5.929 0.145 11.766 1.00 91.88 821 ALA A O 1
ATOM 6700 N N . LEU A 1 822 ? 7.536 -0.882 10.562 1.00 94.81 822 LEU A N 1
ATOM 6701 C CA . LEU A 1 822 ? 8.678 -0.285 11.247 1.00 94.81 822 LEU A CA 1
ATOM 6702 C C . LEU A 1 822 ? 8.649 1.245 11.166 1.00 94.81 822 LEU A C 1
ATOM 6704 O O . LEU A 1 822 ? 8.754 1.910 12.193 1.00 94.81 822 LEU A O 1
ATOM 6708 N N . ALA A 1 823 ? 8.420 1.801 9.971 1.00 92.38 823 ALA A N 1
ATOM 6709 C CA . ALA A 1 823 ? 8.349 3.248 9.761 1.00 92.38 823 ALA A CA 1
ATOM 6710 C C . ALA A 1 823 ? 7.269 3.920 10.626 1.00 92.38 823 ALA A C 1
ATOM 6712 O O . ALA A 1 823 ? 7.453 5.036 11.114 1.00 92.38 823 ALA A O 1
ATOM 6713 N N . SER A 1 824 ? 6.133 3.239 10.811 1.00 89.62 824 SER A N 1
ATOM 6714 C CA . SER A 1 824 ? 5.021 3.727 11.635 1.00 89.62 824 SER A CA 1
ATOM 6715 C C . SER A 1 824 ? 5.346 3.619 13.127 1.00 89.62 824 SER A C 1
ATOM 6717 O O . SER A 1 824 ? 5.119 4.571 13.873 1.00 89.62 824 SER A O 1
ATOM 6719 N N . PHE A 1 825 ? 5.944 2.497 13.539 1.00 90.44 825 PHE A N 1
ATOM 6720 C CA . PHE A 1 825 ? 6.364 2.250 14.915 1.00 90.44 825 PHE A CA 1
ATOM 6721 C C . PHE A 1 825 ? 7.426 3.255 15.378 1.00 90.44 825 PHE A C 1
ATOM 6723 O O . PHE A 1 825 ? 7.252 3.916 16.395 1.00 90.44 825 PHE A O 1
ATOM 6730 N N . VAL A 1 826 ? 8.503 3.438 14.612 1.00 90.69 826 VAL A N 1
ATOM 6731 C CA . VAL A 1 826 ? 9.589 4.377 14.946 1.00 90.69 826 VAL A CA 1
ATOM 6732 C C . VAL A 1 826 ? 9.091 5.823 14.971 1.00 90.69 826 VAL A C 1
ATOM 6734 O O . VAL A 1 826 ? 9.520 6.595 15.825 1.00 90.69 826 VAL A O 1
ATOM 6737 N N . ALA A 1 827 ? 8.140 6.187 14.100 1.00 85.31 827 ALA A N 1
ATOM 6738 C CA . ALA A 1 827 ? 7.520 7.514 14.077 1.00 85.31 827 ALA A CA 1
ATOM 6739 C C . ALA A 1 827 ? 6.523 7.777 15.229 1.00 85.31 827 ALA A C 1
ATOM 6741 O O . ALA A 1 827 ? 5.955 8.876 15.288 1.00 85.31 827 ALA A O 1
ATOM 6742 N N . GLY A 1 828 ? 6.317 6.808 16.129 1.00 79.75 828 GLY A N 1
ATOM 6743 C CA . GLY A 1 828 ? 5.588 6.999 17.379 1.00 79.75 828 GLY A CA 1
ATOM 6744 C C . GLY A 1 828 ? 4.081 6.780 17.310 1.00 79.75 828 GLY A C 1
ATOM 6745 O O . GLY A 1 828 ? 3.331 7.465 18.002 1.00 79.75 828 GLY A O 1
ATOM 6746 N N . ASP A 1 829 ? 3.608 5.875 16.450 1.00 71.00 829 ASP A N 1
ATOM 6747 C CA . ASP A 1 829 ? 2.184 5.512 16.353 1.00 71.00 829 ASP A CA 1
ATOM 6748 C C . ASP A 1 829 ? 1.761 4.476 17.410 1.00 71.00 829 ASP A C 1
ATOM 6750 O O . ASP A 1 829 ? 1.196 3.426 17.104 1.00 71.00 829 ASP A O 1
ATOM 6754 N N . TRP A 1 830 ? 2.109 4.739 18.669 1.00 71.62 830 TRP A N 1
ATOM 6755 C CA . TRP A 1 830 ? 1.958 3.782 19.771 1.00 71.62 830 TRP A CA 1
ATOM 6756 C C . TRP A 1 830 ? 0.564 3.813 20.417 1.00 71.62 830 TRP A C 1
ATOM 6758 O O . TRP A 1 830 ? 0.136 2.812 20.990 1.00 71.62 830 TRP A O 1
ATOM 6768 N N . GLU A 1 831 ? -0.169 4.926 20.285 1.00 60.41 831 GLU A N 1
ATOM 6769 C CA . GLU A 1 831 ? -1.447 5.156 20.968 1.00 60.41 831 GLU A CA 1
ATOM 6770 C C . GLU A 1 831 ? -2.525 5.783 20.077 1.00 60.41 831 GLU A C 1
ATOM 6772 O O . GLU A 1 831 ? -2.257 6.634 19.225 1.00 60.41 831 GLU A O 1
ATOM 6777 N N . GLY A 1 832 ? -3.778 5.411 20.352 1.00 49.00 832 GLY A N 1
ATOM 6778 C CA . GLY A 1 832 ? -4.958 6.169 19.943 1.00 49.00 832 GLY A CA 1
ATOM 6779 C C . GLY A 1 832 ? -5.297 7.266 20.958 1.00 49.00 832 GLY A C 1
ATOM 6780 O O . GLY A 1 832 ? -4.878 7.217 22.109 1.00 49.00 832 GLY A O 1
ATOM 6781 N N . ALA A 1 833 ? -6.082 8.265 20.548 1.00 41.75 833 ALA A N 1
ATOM 6782 C CA . ALA A 1 833 ? -6.537 9.329 21.443 1.00 41.75 833 ALA A CA 1
ATOM 6783 C C . ALA A 1 833 ? -7.475 8.762 22.532 1.00 41.75 833 ALA A C 1
ATOM 6785 O O . ALA A 1 833 ? -8.666 8.560 22.285 1.00 41.75 833 ALA A O 1
ATOM 6786 N N . GLY A 1 834 ? -6.948 8.483 23.726 1.00 48.22 834 GLY A N 1
ATOM 6787 C CA . GLY A 1 834 ? -7.718 7.922 24.833 1.00 48.22 834 GLY A CA 1
ATOM 6788 C C . GLY A 1 834 ? -6.935 7.828 26.142 1.00 48.22 834 GLY A C 1
ATOM 6789 O O . GLY A 1 834 ? -5.716 7.960 26.173 1.00 48.22 834 GLY A O 1
ATOM 6790 N N . ARG A 1 835 ? -7.667 7.610 27.237 1.00 55.06 835 ARG A N 1
ATOM 6791 C CA . ARG A 1 835 ? -7.125 7.295 28.561 1.00 55.06 835 ARG A CA 1
ATOM 6792 C C . ARG A 1 835 ? -6.755 5.811 28.545 1.00 55.06 835 ARG A C 1
ATOM 6794 O O . ARG A 1 835 ? -7.665 4.994 28.552 1.00 55.06 835 ARG A O 1
ATOM 6801 N N . ALA A 1 836 ? -5.466 5.486 28.472 1.00 60.19 836 ALA A N 1
ATOM 6802 C CA . ALA A 1 836 ? -4.979 4.110 28.555 1.00 60.19 836 ALA A CA 1
ATOM 6803 C C . ALA A 1 836 ? -4.092 3.937 29.796 1.00 60.19 836 ALA A C 1
ATOM 6805 O O . ALA A 1 836 ? -3.224 4.770 30.077 1.00 60.19 836 ALA A O 1
ATOM 6806 N N . THR A 1 837 ? -4.307 2.862 30.549 1.00 69.25 837 THR A N 1
ATOM 6807 C CA . THR A 1 837 ? -3.481 2.515 31.716 1.00 69.25 837 THR A CA 1
ATOM 6808 C C . THR A 1 837 ? -2.049 2.168 31.283 1.00 69.25 837 THR A C 1
ATOM 6810 O O . THR A 1 83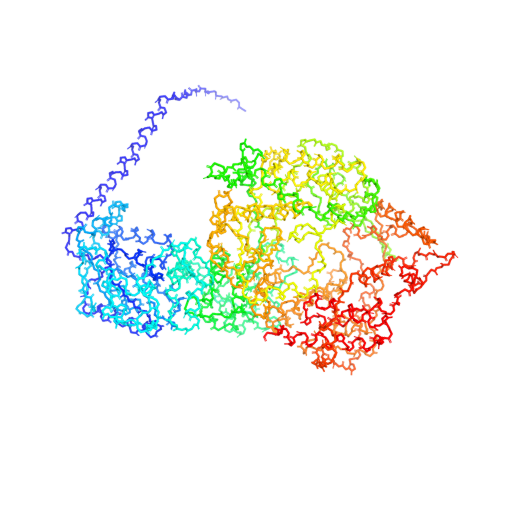7 ? -1.794 1.841 30.125 1.00 69.25 837 THR A O 1
ATOM 6813 N N . VAL A 1 838 ? -1.064 2.202 32.194 1.00 72.38 838 VAL A N 1
ATOM 6814 C CA . VAL A 1 838 ? 0.311 1.735 31.880 1.00 72.38 838 VAL A CA 1
ATOM 6815 C C . VAL A 1 838 ? 0.286 0.312 31.304 1.00 72.38 838 VAL A C 1
ATOM 6817 O O . VAL A 1 838 ? 0.971 0.040 30.321 1.00 72.38 838 VAL A O 1
ATOM 6820 N N . ARG A 1 839 ? -0.556 -0.567 31.861 1.00 75.38 839 ARG A N 1
ATOM 6821 C CA . ARG A 1 839 ? -0.709 -1.954 31.409 1.00 75.38 839 ARG A CA 1
ATOM 6822 C C . ARG A 1 839 ? -1.225 -2.044 29.972 1.00 75.38 839 ARG A C 1
ATOM 6824 O O . ARG A 1 839 ? -0.618 -2.737 29.165 1.00 75.38 839 ARG A O 1
ATOM 6831 N N . GLU A 1 840 ? -2.292 -1.324 29.634 1.00 74.69 840 GLU A N 1
ATOM 6832 C CA . GLU A 1 840 ? -2.857 -1.312 28.272 1.00 74.69 840 GLU A CA 1
ATOM 6833 C C . GLU A 1 840 ? -1.855 -0.790 27.239 1.00 74.69 840 GLU A C 1
ATOM 6835 O O . GLU A 1 840 ? -1.726 -1.347 26.148 1.00 74.69 840 GLU A O 1
ATOM 6840 N N . ARG A 1 841 ? -1.089 0.243 27.604 1.00 74.94 841 ARG A N 1
ATOM 6841 C CA . ARG A 1 841 ? -0.043 0.814 26.748 1.00 74.94 841 ARG A CA 1
ATOM 6842 C C . ARG A 1 841 ? 1.078 -0.182 26.479 1.00 74.94 841 ARG A C 1
ATOM 6844 O O . ARG A 1 841 ? 1.492 -0.342 25.333 1.00 74.94 841 ARG A O 1
ATOM 6851 N N . VAL A 1 842 ? 1.531 -0.887 27.516 1.00 79.81 842 VAL A N 1
ATOM 6852 C CA . VAL A 1 842 ? 2.548 -1.940 27.397 1.00 79.81 842 VAL A CA 1
ATOM 6853 C C . VAL A 1 842 ? 2.049 -3.102 26.538 1.00 79.81 842 VAL A C 1
ATOM 6855 O O . VAL A 1 842 ? 2.781 -3.558 25.664 1.00 79.81 842 VAL A O 1
ATOM 6858 N N . VAL A 1 843 ? 0.803 -3.549 26.724 1.00 81.62 843 VAL A N 1
ATOM 6859 C CA . VAL A 1 843 ? 0.208 -4.612 25.897 1.00 81.62 843 VAL A CA 1
ATOM 6860 C C . VAL A 1 843 ? 0.155 -4.191 24.425 1.00 81.62 843 VAL A C 1
ATOM 6862 O O . VAL A 1 843 ? 0.690 -4.909 23.582 1.00 81.62 843 VAL A O 1
ATOM 6865 N N . SER A 1 844 ? -0.380 -3.000 24.127 1.00 82.38 844 SER A N 1
ATOM 6866 C CA . SER A 1 844 ? -0.436 -2.446 22.763 1.00 82.38 844 SER A CA 1
ATOM 6867 C C . SER A 1 844 ? 0.950 -2.388 22.111 1.00 82.38 844 SER A C 1
ATOM 6869 O O . SER A 1 844 ? 1.133 -2.803 20.966 1.00 82.38 844 SER A O 1
ATOM 6871 N N . LEU A 1 845 ? 1.954 -1.922 22.856 1.00 85.75 845 LEU A N 1
ATOM 6872 C CA . LEU A 1 845 ? 3.336 -1.822 22.397 1.00 85.75 845 LEU A CA 1
ATOM 6873 C C . LEU A 1 845 ? 3.932 -3.197 22.056 1.00 85.75 845 LEU A C 1
ATOM 6875 O O . LEU A 1 845 ? 4.485 -3.371 20.969 1.00 85.75 845 LEU A O 1
ATOM 6879 N N . LEU A 1 846 ? 3.793 -4.180 22.950 1.00 87.31 846 LEU A N 1
ATOM 6880 C CA . LEU A 1 846 ? 4.277 -5.544 22.717 1.00 87.31 846 LEU A CA 1
ATOM 6881 C C . LEU A 1 846 ? 3.571 -6.200 21.526 1.00 87.31 846 LEU A C 1
ATOM 6883 O O . LEU A 1 846 ? 4.214 -6.898 20.744 1.00 87.31 846 LEU A O 1
ATOM 6887 N N . ASP A 1 847 ? 2.283 -5.925 21.325 1.00 88.00 847 ASP A N 1
ATOM 6888 C CA . ASP A 1 847 ? 1.532 -6.432 20.176 1.00 88.00 847 ASP A CA 1
ATOM 6889 C C . ASP A 1 847 ? 2.008 -5.803 18.859 1.00 88.00 847 ASP A C 1
ATOM 6891 O O . ASP A 1 847 ? 2.098 -6.493 17.838 1.00 88.00 847 ASP A O 1
ATOM 6895 N N . GLN A 1 848 ? 2.362 -4.512 18.859 1.00 88.31 848 GLN A N 1
ATOM 6896 C CA . GLN A 1 848 ? 2.979 -3.856 17.701 1.00 88.31 848 GLN A CA 1
ATOM 6897 C C . GLN A 1 848 ? 4.361 -4.442 17.379 1.00 88.31 848 GLN A C 1
ATOM 6899 O O . GLN A 1 848 ? 4.663 -4.682 16.209 1.00 88.31 848 GLN A O 1
ATOM 6904 N N . ILE A 1 849 ? 5.183 -4.729 18.391 1.00 90.38 849 ILE A N 1
ATOM 6905 C CA . ILE A 1 849 ? 6.509 -5.335 18.197 1.00 90.38 849 ILE A CA 1
ATOM 6906 C C . ILE A 1 849 ? 6.388 -6.783 17.716 1.00 90.38 849 ILE A C 1
ATOM 6908 O O . ILE A 1 849 ? 7.079 -7.180 16.778 1.00 90.38 849 ILE A O 1
ATOM 6912 N N . ALA A 1 850 ? 5.458 -7.559 18.270 1.00 89.56 850 ALA A N 1
ATOM 6913 C CA . ALA A 1 850 ? 5.164 -8.901 17.782 1.00 89.56 850 ALA A CA 1
ATOM 6914 C C . ALA A 1 850 ? 4.692 -8.878 16.317 1.00 89.56 850 ALA A C 1
ATOM 6916 O O . ALA A 1 850 ? 5.125 -9.700 15.509 1.00 89.56 850 ALA A O 1
ATOM 6917 N N . LYS A 1 851 ? 3.870 -7.886 15.934 1.00 89.94 851 LYS A N 1
ATOM 6918 C CA . LYS A 1 851 ? 3.490 -7.646 14.531 1.00 89.94 851 LYS A CA 1
ATOM 6919 C C . LYS A 1 851 ? 4.708 -7.338 13.647 1.00 89.94 851 LYS A C 1
ATOM 6921 O O . LYS A 1 851 ? 4.715 -7.784 12.504 1.00 89.94 851 LYS A O 1
ATOM 6926 N N . LEU A 1 852 ? 5.721 -6.611 14.134 1.00 92.00 852 LEU A N 1
ATOM 6927 C CA . LEU A 1 852 ? 6.979 -6.395 13.398 1.00 92.00 852 LEU A CA 1
ATOM 6928 C C . LEU A 1 852 ? 7.743 -7.706 13.192 1.00 92.00 852 LEU A C 1
ATOM 6930 O O . LEU A 1 852 ? 8.125 -8.004 12.059 1.00 92.00 852 LEU A O 1
ATOM 6934 N N . ARG A 1 853 ? 7.907 -8.500 14.258 1.00 90.94 853 ARG A N 1
ATOM 6935 C CA . ARG A 1 853 ? 8.610 -9.792 14.217 1.00 90.94 853 ARG A CA 1
ATOM 6936 C C . ARG A 1 853 ? 7.965 -10.740 13.201 1.00 90.94 853 ARG A C 1
ATOM 6938 O O . ARG A 1 853 ? 8.641 -11.205 12.291 1.00 90.94 853 ARG A O 1
ATOM 6945 N N . ARG A 1 854 ? 6.636 -10.916 13.251 1.00 89.25 854 ARG A N 1
ATOM 6946 C CA . ARG A 1 854 ? 5.887 -11.778 12.306 1.00 89.25 854 ARG A CA 1
ATOM 6947 C C . ARG A 1 854 ? 5.958 -11.330 10.843 1.00 89.25 854 ARG A C 1
ATOM 6949 O O . ARG A 1 854 ? 5.700 -12.123 9.948 1.00 89.25 854 ARG A O 1
ATOM 6956 N N . ARG A 1 855 ? 6.262 -10.055 10.579 1.00 88.56 855 ARG A N 1
ATOM 6957 C CA . ARG A 1 855 ? 6.423 -9.522 9.214 1.00 88.56 855 ARG A CA 1
ATOM 6958 C C . ARG A 1 855 ? 7.844 -9.683 8.666 1.00 88.56 855 ARG A C 1
ATOM 6960 O O . ARG A 1 855 ? 8.074 -9.328 7.514 1.00 88.56 855 ARG A O 1
ATOM 6967 N N . GLY A 1 856 ? 8.782 -10.193 9.467 1.00 89.75 856 GLY A N 1
ATOM 6968 C CA . GLY A 1 856 ? 10.169 -10.430 9.059 1.00 89.75 856 GLY A CA 1
ATOM 6969 C C . GLY A 1 856 ? 11.177 -9.380 9.535 1.00 89.75 856 GLY A C 1
ATOM 6970 O O . GLY A 1 856 ? 12.243 -9.272 8.939 1.00 89.75 856 GLY A O 1
ATOM 6971 N N . CYS A 1 857 ? 10.858 -8.594 10.570 1.00 94.25 857 CYS A N 1
ATOM 6972 C CA . CYS A 1 857 ? 11.873 -7.811 11.284 1.00 94.25 857 CYS A CA 1
ATOM 6973 C C . CYS A 1 857 ? 12.696 -8.729 12.203 1.00 94.25 857 CYS A C 1
ATOM 6975 O O . CYS A 1 857 ? 12.117 -9.605 12.847 1.00 94.25 857 CYS A O 1
ATOM 6977 N N . SER A 1 858 ? 14.013 -8.513 12.292 1.00 93.31 858 SER A N 1
ATOM 6978 C CA . SER A 1 858 ? 14.903 -9.349 13.109 1.00 93.31 858 SER A CA 1
ATOM 6979 C C . SER A 1 858 ? 14.518 -9.368 14.586 1.00 93.31 858 SER A C 1
ATOM 6981 O O . SER A 1 858 ? 14.047 -8.372 15.153 1.00 93.31 858 SER A O 1
ATOM 6983 N N . GLU A 1 859 ? 14.723 -10.522 15.219 1.00 89.00 859 GLU A N 1
ATOM 6984 C CA . GLU A 1 859 ? 14.331 -10.733 16.607 1.00 89.00 859 GLU A CA 1
ATOM 6985 C C . GLU A 1 859 ? 15.112 -9.836 17.562 1.00 89.00 859 GLU A C 1
ATOM 6987 O O . GLU A 1 859 ? 14.511 -9.295 18.494 1.00 89.00 859 GLU A O 1
ATOM 6992 N N . GLU A 1 860 ? 16.398 -9.612 17.283 1.00 89.94 860 GLU A N 1
ATOM 6993 C CA . GLU A 1 860 ? 17.302 -8.773 18.067 1.00 89.94 860 GLU A CA 1
ATOM 6994 C C . GLU A 1 860 ? 16.864 -7.309 18.041 1.00 89.94 860 GLU A C 1
ATOM 6996 O O . GLU A 1 860 ? 16.816 -6.654 19.088 1.00 89.94 860 GLU A O 1
ATOM 7001 N N . LEU A 1 861 ? 16.487 -6.786 16.865 1.00 92.62 861 LEU A N 1
ATOM 7002 C CA . LEU A 1 861 ? 15.989 -5.415 16.773 1.00 92.62 861 LEU A CA 1
ATOM 7003 C C . LEU A 1 861 ? 14.649 -5.287 17.500 1.00 92.62 861 LEU A C 1
ATOM 7005 O O . LEU A 1 861 ? 14.469 -4.345 18.267 1.00 92.62 861 LEU A O 1
ATOM 7009 N N . CYS A 1 862 ? 13.721 -6.231 17.313 1.00 92.25 862 CYS A N 1
ATOM 7010 C CA . CYS A 1 862 ? 12.448 -6.239 18.038 1.00 92.25 862 CYS A CA 1
ATOM 7011 C C . CYS A 1 862 ? 12.653 -6.271 19.563 1.00 92.25 862 CYS A C 1
ATOM 7013 O O . CYS A 1 862 ? 11.981 -5.531 20.290 1.00 92.25 862 CYS A O 1
ATOM 7015 N N . GLN A 1 863 ? 13.607 -7.068 20.051 1.00 87.94 863 GLN A N 1
ATOM 7016 C CA . GLN A 1 863 ? 13.921 -7.153 21.476 1.00 87.94 863 GLN A CA 1
ATOM 7017 C C . GLN A 1 863 ? 14.498 -5.840 22.005 1.00 87.94 863 GLN A C 1
ATOM 7019 O O . GLN A 1 863 ? 14.034 -5.311 23.015 1.00 87.94 863 GLN A O 1
ATOM 7024 N N . GLY A 1 864 ? 15.463 -5.247 21.305 1.00 88.94 864 GLY A N 1
ATOM 7025 C CA . GLY A 1 864 ? 16.005 -3.968 21.742 1.00 88.94 864 GLY A CA 1
ATOM 7026 C C . GLY A 1 864 ? 15.003 -2.815 21.597 1.00 88.94 864 GLY A C 1
ATOM 7027 O O . GLY A 1 864 ? 14.957 -1.946 22.462 1.00 88.94 864 GLY A O 1
ATOM 7028 N N . LEU A 1 865 ? 14.116 -2.819 20.595 1.00 89.88 865 LEU A N 1
ATOM 7029 C CA . LEU A 1 865 ? 13.016 -1.848 20.510 1.00 89.88 865 LEU A CA 1
ATOM 7030 C C . LEU A 1 865 ? 12.061 -1.976 21.702 1.00 89.88 865 LEU A C 1
ATOM 7032 O O . LEU A 1 865 ? 11.615 -0.953 22.222 1.00 89.88 865 LEU A O 1
ATOM 7036 N N . THR A 1 866 ? 11.809 -3.198 22.177 1.00 87.88 866 THR A N 1
ATOM 7037 C CA . THR A 1 866 ? 11.045 -3.459 23.407 1.00 87.88 866 THR A CA 1
ATOM 7038 C C . THR A 1 866 ? 11.718 -2.761 24.590 1.00 87.88 866 THR A C 1
ATOM 7040 O O . THR A 1 866 ? 11.139 -1.853 25.184 1.00 87.88 866 THR A O 1
ATOM 7043 N N . VAL A 1 867 ? 12.995 -3.061 24.850 1.00 83.50 867 VAL A N 1
ATOM 7044 C CA . VAL A 1 867 ? 13.788 -2.449 25.938 1.00 83.50 867 VAL A CA 1
ATOM 7045 C C . VAL A 1 867 ? 13.844 -0.916 25.831 1.00 83.50 867 VAL A C 1
ATOM 7047 O O . VAL A 1 867 ? 13.666 -0.199 26.818 1.00 83.50 867 VAL A O 1
ATOM 7050 N N . SER A 1 868 ? 14.053 -0.403 24.619 1.00 81.44 868 SER A N 1
ATOM 7051 C CA . SER A 1 868 ? 14.170 1.023 24.315 1.00 81.44 868 SER A CA 1
ATOM 7052 C C . SER A 1 868 ? 12.891 1.798 24.645 1.00 81.44 868 SER A C 1
ATOM 7054 O O . SER A 1 868 ? 12.940 2.865 25.268 1.00 81.44 868 SER A O 1
ATOM 7056 N N . THR A 1 869 ? 11.736 1.250 24.269 1.00 79.88 869 THR A N 1
ATOM 7057 C CA . THR A 1 869 ? 10.433 1.914 24.404 1.00 79.88 869 THR A CA 1
ATOM 7058 C C . THR A 1 869 ? 9.847 1.780 25.810 1.00 79.88 869 THR A C 1
ATOM 7060 O O . THR A 1 869 ? 9.266 2.742 26.315 1.00 79.88 869 THR A O 1
ATOM 7063 N N . ILE A 1 870 ? 10.089 0.668 26.513 1.00 78.06 870 ILE A N 1
ATOM 7064 C CA . ILE A 1 870 ? 9.703 0.484 27.927 1.00 78.06 870 ILE A CA 1
ATOM 7065 C C . ILE A 1 870 ? 10.262 1.595 28.813 1.00 78.06 870 ILE A C 1
ATOM 7067 O O . ILE A 1 870 ? 9.547 2.107 29.672 1.00 78.06 870 ILE A O 1
ATOM 7071 N N . SER A 1 871 ? 11.506 2.026 28.572 1.00 67.94 871 SER A N 1
ATOM 7072 C CA . SER A 1 871 ? 12.136 3.120 29.327 1.00 67.94 871 SER A CA 1
ATOM 7073 C C . SER A 1 871 ? 11.370 4.449 29.239 1.00 67.94 871 SER A C 1
ATOM 7075 O O . SER A 1 871 ? 11.590 5.353 30.047 1.00 67.94 871 SER A O 1
ATOM 7077 N N . HIS A 1 872 ? 10.488 4.603 28.250 1.00 70.81 872 HIS A N 1
ATOM 7078 C CA . HIS A 1 872 ? 9.605 5.752 28.101 1.00 70.81 872 HIS A CA 1
ATOM 7079 C C . HIS A 1 872 ? 8.244 5.520 28.773 1.00 70.81 872 HIS A C 1
ATOM 7081 O O . HIS A 1 872 ? 7.753 6.411 29.460 1.00 70.81 872 HIS A O 1
ATOM 7087 N N . TRP A 1 873 ? 7.666 4.329 28.600 1.00 71.12 873 TRP A N 1
ATOM 7088 C CA . TRP A 1 873 ? 6.278 4.021 28.967 1.00 71.12 873 TRP A CA 1
ATOM 7089 C C . TRP A 1 873 ? 6.084 3.491 30.382 1.00 71.12 873 TRP A C 1
ATOM 7091 O O . TRP A 1 873 ? 5.061 3.762 31.008 1.00 71.12 873 TRP A O 1
ATOM 7101 N N . CYS A 1 874 ? 7.062 2.760 30.908 1.00 74.69 874 CYS A N 1
ATOM 7102 C CA . CYS A 1 874 ? 7.046 2.259 32.278 1.00 74.69 874 CYS A CA 1
ATOM 7103 C C . CYS A 1 874 ? 7.579 3.330 33.230 1.00 74.69 874 CYS A C 1
ATOM 7105 O O . CYS A 1 874 ? 8.508 3.100 34.003 1.00 74.69 874 CYS A O 1
ATOM 7107 N N . LYS A 1 875 ? 7.010 4.532 33.121 1.00 72.19 875 LYS A N 1
ATOM 7108 C CA . LYS A 1 875 ? 7.323 5.686 33.950 1.00 72.19 875 LYS A CA 1
ATOM 7109 C C . LYS A 1 875 ? 6.072 6.224 34.603 1.00 72.19 875 LYS A C 1
ATOM 7111 O O . LYS A 1 875 ? 4.978 6.193 34.044 1.00 72.19 875 LYS A O 1
ATOM 7116 N N . VAL A 1 876 ? 6.287 6.763 35.784 1.00 68.44 876 VAL A N 1
ATOM 7117 C CA . VAL A 1 876 ? 5.266 7.317 36.645 1.00 68.44 876 VAL A CA 1
ATOM 7118 C C . VAL A 1 876 ? 5.706 8.705 37.064 1.00 68.44 876 VAL A C 1
ATOM 7120 O O . VAL A 1 876 ? 6.897 8.957 37.249 1.00 68.44 876 VAL A O 1
ATOM 7123 N N . ARG A 1 877 ? 4.753 9.625 37.164 1.00 60.44 877 ARG A N 1
ATOM 7124 C CA . ARG A 1 877 ? 5.033 11.003 37.542 1.00 60.44 877 ARG A CA 1
ATOM 7125 C C . ARG A 1 877 ? 4.998 11.132 39.064 1.00 60.44 877 ARG A C 1
ATOM 7127 O O . ARG A 1 877 ? 3.961 10.867 39.654 1.00 60.44 877 ARG A O 1
ATOM 7134 N N . ASP A 1 878 ? 6.099 11.563 39.672 1.00 62.59 878 ASP A N 1
ATOM 7135 C CA . ASP A 1 878 ? 6.154 12.000 41.072 1.00 62.59 878 ASP A CA 1
ATOM 7136 C C . ASP A 1 878 ? 6.457 13.506 41.081 1.00 62.59 878 ASP A C 1
ATOM 7138 O O . ASP A 1 878 ? 7.595 13.957 40.950 1.00 62.59 878 ASP A O 1
ATOM 7142 N N . GLY A 1 879 ? 5.398 14.313 41.122 1.00 63.09 879 GLY A N 1
ATOM 7143 C CA . GLY A 1 879 ? 5.481 15.775 41.081 1.00 63.09 879 GLY A CA 1
ATOM 7144 C C . GLY A 1 879 ? 5.829 16.311 39.710 1.00 63.09 879 GLY A C 1
ATOM 7145 O O . GLY A 1 879 ? 5.053 16.185 38.758 1.00 63.09 879 GLY A O 1
ATOM 7146 N N . GLU A 1 880 ? 6.981 16.962 39.608 1.00 57.19 880 GLU A N 1
ATOM 7147 C CA . GLU A 1 880 ? 7.510 17.443 38.331 1.00 57.19 880 GLU A CA 1
ATOM 7148 C C . GLU A 1 880 ? 8.427 16.414 37.650 1.00 57.19 880 GLU A C 1
ATOM 7150 O O . GLU A 1 880 ? 8.747 16.574 36.472 1.00 57.19 880 GLU A O 1
ATOM 7155 N N . GLU A 1 881 ? 8.800 15.332 38.344 1.00 56.38 881 GLU A N 1
ATOM 7156 C CA . GLU A 1 881 ? 9.739 14.325 37.848 1.00 56.38 881 GLU A CA 1
ATOM 7157 C C . GLU A 1 881 ? 9.039 13.054 37.344 1.00 56.38 881 GLU A C 1
ATOM 7159 O O . GLU A 1 881 ? 7.967 12.667 37.808 1.00 56.38 881 GLU A O 1
ATOM 7164 N N . TRP A 1 882 ? 9.666 12.380 36.373 1.00 67.06 882 TRP A N 1
ATOM 7165 C CA . TRP A 1 882 ? 9.223 11.085 35.848 1.00 67.06 882 TRP A CA 1
ATOM 7166 C C . TRP A 1 882 ? 10.181 9.984 36.300 1.00 67.06 882 TRP A C 1
ATOM 7168 O O . TRP A 1 882 ? 11.323 9.921 35.837 1.00 67.06 882 TRP A O 1
ATOM 7178 N N . LEU A 1 883 ? 9.700 9.091 37.161 1.00 72.44 883 LEU A N 1
ATOM 7179 C CA . LEU A 1 883 ? 10.457 7.977 37.725 1.00 72.44 883 LEU A CA 1
ATOM 7180 C C . LEU A 1 883 ? 10.116 6.674 36.999 1.00 72.44 883 LEU A C 1
ATOM 7182 O O . LEU A 1 883 ? 8.972 6.447 36.612 1.00 72.44 883 LEU A O 1
ATOM 7186 N N . SER A 1 884 ? 11.118 5.822 36.778 1.00 80.00 884 SER A N 1
ATOM 7187 C CA . SER A 1 884 ? 10.911 4.530 36.107 1.00 80.00 884 SER A CA 1
ATOM 7188 C C . SER A 1 884 ? 10.374 3.501 37.094 1.00 80.00 884 SER A C 1
ATOM 7190 O O . SER A 1 884 ? 10.820 3.460 38.241 1.00 80.00 884 SER A O 1
ATOM 7192 N N . LEU A 1 885 ? 9.443 2.663 36.641 1.00 83.81 885 LEU A N 1
ATOM 7193 C CA . LEU A 1 885 ? 8.963 1.535 37.426 1.00 83.81 885 LEU A CA 1
ATOM 7194 C C . LEU A 1 885 ? 10.111 0.549 37.711 1.00 83.81 885 LEU A C 1
ATOM 7196 O O . LEU A 1 885 ? 10.999 0.382 36.867 1.00 83.81 885 LEU A O 1
ATOM 7200 N N . PRO A 1 886 ? 10.099 -0.117 38.875 1.00 87.94 886 PRO A N 1
ATOM 7201 C CA . PRO A 1 886 ? 11.080 -1.143 39.206 1.00 87.94 886 PRO A CA 1
ATOM 7202 C C . PRO A 1 886 ? 11.082 -2.312 38.208 1.00 87.94 886 PRO A C 1
ATOM 7204 O O . PRO A 1 886 ? 10.012 -2.687 37.711 1.00 87.94 886 PRO A O 1
ATOM 7207 N N . PRO A 1 887 ? 12.249 -2.930 37.941 1.00 88.50 887 PRO A N 1
ATOM 7208 C CA . PRO A 1 887 ? 12.358 -4.084 37.049 1.00 88.50 887 PRO A CA 1
ATOM 7209 C C . PRO A 1 887 ? 11.438 -5.248 37.431 1.00 88.50 887 PRO A C 1
ATOM 7211 O O . PRO A 1 887 ? 10.905 -5.907 36.548 1.00 88.50 887 PRO A O 1
ATOM 7214 N N . GLU A 1 888 ? 11.197 -5.467 38.724 1.00 90.81 888 GLU A N 1
ATOM 7215 C CA . GLU A 1 888 ? 10.312 -6.515 39.238 1.00 90.81 888 GLU A CA 1
ATOM 7216 C C . GLU A 1 888 ? 8.863 -6.308 38.781 1.00 90.81 888 GLU A C 1
ATOM 7218 O O . GLU A 1 888 ? 8.169 -7.270 38.474 1.00 90.81 888 GLU A O 1
ATOM 7223 N N . ILE A 1 889 ? 8.412 -5.056 38.663 1.00 88.25 889 ILE A N 1
ATOM 7224 C CA . ILE A 1 889 ? 7.066 -4.730 38.169 1.00 88.25 889 ILE A CA 1
ATOM 7225 C C . ILE A 1 889 ? 7.007 -4.852 36.649 1.00 88.25 889 ILE A C 1
ATOM 7227 O O . ILE A 1 889 ? 6.021 -5.345 36.108 1.00 88.25 889 ILE A O 1
ATOM 7231 N N . ILE A 1 890 ? 8.054 -4.411 35.953 1.00 88.06 890 ILE A N 1
ATOM 7232 C CA . ILE A 1 890 ? 8.119 -4.448 34.488 1.00 88.06 890 ILE A CA 1
ATOM 7233 C C . ILE A 1 890 ? 8.186 -5.897 33.989 1.00 88.06 890 ILE A C 1
ATOM 7235 O O . ILE A 1 890 ? 7.384 -6.297 33.145 1.00 88.06 890 ILE A O 1
ATOM 7239 N N . HIS A 1 891 ? 9.123 -6.678 34.525 1.00 90.38 891 HIS A N 1
ATOM 7240 C CA . HIS A 1 891 ? 9.442 -8.030 34.068 1.00 90.38 891 HIS A CA 1
ATOM 7241 C C . HIS A 1 891 ? 8.725 -9.135 34.839 1.00 90.38 891 HIS A C 1
ATOM 7243 O O . HIS A 1 891 ? 8.750 -10.283 34.403 1.00 90.38 891 HIS A O 1
ATOM 7249 N N . GLY A 1 892 ? 8.085 -8.818 35.967 1.00 89.81 892 GLY A N 1
ATOM 7250 C CA . GLY A 1 892 ? 7.285 -9.772 36.727 1.00 89.81 892 GLY A CA 1
ATOM 7251 C C . GLY A 1 892 ? 6.140 -10.346 35.897 1.00 89.81 892 GLY A C 1
ATOM 7252 O O . GLY A 1 892 ? 5.509 -9.632 35.111 1.00 89.81 892 GLY A O 1
ATOM 7253 N N . ARG A 1 893 ? 5.859 -11.638 36.079 1.00 87.50 893 ARG A N 1
ATOM 7254 C CA . ARG A 1 893 ? 4.764 -12.321 35.385 1.00 87.50 893 ARG A CA 1
ATOM 7255 C C . ARG A 1 893 ? 3.401 -11.719 35.705 1.00 87.50 893 ARG A C 1
ATOM 7257 O O . ARG A 1 893 ? 3.164 -11.210 36.803 1.00 87.50 893 ARG A O 1
ATOM 7264 N N . THR A 1 894 ? 2.479 -11.831 34.753 1.00 85.12 894 THR A N 1
ATOM 7265 C CA . THR A 1 894 ? 1.134 -11.262 34.907 1.00 85.12 894 THR A CA 1
ATOM 7266 C C . THR A 1 894 ? 0.338 -11.910 36.045 1.00 85.12 894 THR A C 1
ATOM 7268 O O . THR A 1 894 ? -0.465 -11.230 36.679 1.00 85.12 894 THR A O 1
ATOM 7271 N N . GLU A 1 895 ? 0.605 -13.179 36.382 1.00 83.19 895 GLU A N 1
ATOM 7272 C CA . GLU A 1 895 ? -0.033 -13.887 37.504 1.00 83.19 895 GLU A CA 1
ATOM 7273 C C . GLU A 1 895 ? 0.404 -13.367 38.887 1.00 83.19 895 GLU A C 1
ATOM 7275 O O . GLU A 1 895 ? -0.340 -13.503 39.867 1.00 83.19 895 GLU A O 1
ATOM 7280 N N . ASP A 1 896 ? 1.585 -12.744 38.967 1.00 87.62 896 ASP A N 1
ATOM 7281 C CA . ASP A 1 896 ? 2.107 -12.099 40.180 1.00 87.62 896 ASP A CA 1
ATOM 7282 C C . ASP A 1 896 ? 1.752 -10.606 40.243 1.00 87.62 896 ASP A C 1
ATOM 7284 O O . ASP A 1 896 ? 2.169 -9.917 41.170 1.00 87.62 896 ASP A O 1
ATOM 7288 N N . GLY A 1 897 ? 0.982 -10.092 39.276 1.00 84.25 897 GLY A N 1
ATOM 7289 C CA . GLY A 1 897 ? 0.604 -8.678 39.185 1.00 84.25 897 GLY A CA 1
ATOM 7290 C C . GLY A 1 897 ? 1.614 -7.790 38.447 1.00 84.25 897 GLY A C 1
ATOM 7291 O O . GLY A 1 897 ? 1.433 -6.574 38.405 1.00 84.25 897 GLY A O 1
ATOM 7292 N N . GLY A 1 898 ? 2.664 -8.368 37.855 1.00 87.19 898 GLY A N 1
ATOM 7293 C CA . GLY A 1 898 ? 3.604 -7.635 37.005 1.00 87.19 898 GLY A CA 1
ATOM 7294 C C . GLY A 1 898 ? 3.035 -7.300 35.620 1.00 87.19 898 GLY A C 1
ATOM 7295 O O . GLY A 1 898 ? 1.966 -7.767 35.217 1.00 87.19 898 GLY A O 1
ATOM 7296 N N . LEU A 1 899 ? 3.765 -6.477 34.864 1.00 86.19 899 LEU A N 1
ATOM 7297 C CA . LEU A 1 899 ? 3.403 -6.064 33.503 1.00 86.19 899 LEU A CA 1
ATOM 7298 C C . LEU A 1 899 ? 3.715 -7.138 32.452 1.00 86.19 899 LEU A C 1
ATOM 7300 O O . LEU A 1 899 ? 3.240 -7.034 31.320 1.00 86.19 899 LEU A O 1
ATOM 7304 N N . GLY A 1 900 ? 4.483 -8.169 32.819 1.00 87.12 900 GLY A N 1
ATOM 7305 C CA . GLY A 1 900 ? 4.766 -9.311 31.964 1.00 87.12 900 GLY A CA 1
ATOM 7306 C C . GLY A 1 900 ? 5.670 -8.986 30.781 1.00 87.12 900 GLY A C 1
ATOM 7307 O O . GLY A 1 900 ? 5.514 -9.586 29.719 1.00 87.12 900 GLY A O 1
ATOM 7308 N N . VAL A 1 901 ? 6.576 -8.023 30.913 1.00 88.62 901 VAL A N 1
ATOM 7309 C CA . VAL A 1 901 ? 7.432 -7.599 29.808 1.00 88.62 901 VAL A CA 1
ATOM 7310 C C . VAL A 1 901 ? 8.726 -8.416 29.781 1.00 88.62 901 VAL A C 1
ATOM 7312 O O . VAL A 1 901 ? 9.425 -8.433 30.790 1.00 88.62 901 VAL A O 1
ATOM 7315 N N . PRO A 1 902 ? 9.109 -9.054 28.662 1.00 87.94 902 PRO A N 1
ATOM 7316 C CA . PRO A 1 902 ? 10.333 -9.854 28.622 1.00 87.94 902 PRO A CA 1
ATOM 7317 C C . PRO A 1 902 ? 11.586 -9.019 28.922 1.00 87.94 902 PRO A C 1
ATOM 7319 O O . PRO A 1 902 ? 11.698 -7.868 28.487 1.00 87.94 902 PRO A O 1
ATOM 7322 N N . ASP A 1 903 ? 12.528 -9.589 29.673 1.00 87.19 903 ASP A N 1
ATOM 7323 C CA . ASP A 1 903 ? 13.847 -8.998 29.901 1.00 87.19 903 ASP A CA 1
ATOM 7324 C C . ASP A 1 903 ? 14.761 -9.148 28.670 1.00 87.19 903 ASP A C 1
ATOM 7326 O O . ASP A 1 903 ? 14.343 -9.600 27.604 1.00 87.19 903 ASP A O 1
ATOM 7330 N N . ARG A 1 904 ? 16.024 -8.719 28.766 1.00 81.62 904 ARG A N 1
ATOM 7331 C CA . ARG A 1 904 ? 16.971 -8.777 27.633 1.00 81.62 904 ARG A CA 1
ATOM 7332 C C . ARG A 1 904 ? 17.229 -10.197 27.125 1.00 81.62 904 ARG A C 1
ATOM 7334 O O . ARG A 1 904 ? 17.534 -10.344 25.947 1.00 81.62 904 ARG A O 1
ATOM 7341 N N . ASP A 1 905 ? 17.047 -11.193 27.984 1.00 83.12 905 ASP A N 1
ATOM 7342 C CA . ASP A 1 905 ? 17.237 -12.609 27.684 1.00 83.12 905 ASP A CA 1
ATOM 7343 C C . ASP A 1 905 ? 15.907 -13.284 27.296 1.00 83.12 905 ASP A C 1
ATOM 7345 O O . ASP A 1 905 ? 15.814 -14.507 27.269 1.00 83.12 905 ASP A O 1
ATOM 7349 N N . ASN A 1 906 ? 14.871 -12.484 27.002 1.00 83.44 906 ASN A N 1
ATOM 7350 C CA . ASN A 1 906 ? 13.526 -12.920 26.630 1.00 83.44 906 ASN A CA 1
ATOM 7351 C C . ASN A 1 906 ? 12.792 -13.720 27.730 1.00 83.44 906 ASN A C 1
ATOM 7353 O O . ASN A 1 906 ? 11.910 -14.530 27.440 1.00 83.44 906 ASN A O 1
ATOM 7357 N N . ASN A 1 907 ? 13.119 -13.461 29.001 1.00 88.81 907 ASN A N 1
ATOM 7358 C CA . ASN A 1 907 ? 12.505 -14.128 30.148 1.00 88.81 907 ASN A CA 1
ATOM 7359 C C . ASN A 1 907 ? 11.545 -13.215 30.914 1.00 88.81 907 ASN A C 1
ATOM 7361 O O . ASN A 1 907 ? 11.715 -11.995 30.963 1.00 88.81 907 ASN A O 1
ATOM 7365 N N . VAL A 1 908 ? 10.569 -13.827 31.580 1.00 90.12 908 VAL A N 1
ATOM 7366 C CA . VAL A 1 908 ? 9.674 -13.179 32.547 1.00 90.12 908 VAL A CA 1
ATOM 7367 C C . VAL A 1 908 ? 9.969 -13.724 33.945 1.00 90.12 908 VAL A C 1
ATOM 7369 O O . VAL A 1 908 ? 10.377 -14.875 34.116 1.00 90.12 908 VAL A O 1
ATOM 7372 N N . TRP A 1 909 ? 9.850 -12.864 34.954 1.00 93.38 909 TRP A N 1
ATOM 7373 C CA . TRP A 1 909 ? 10.327 -13.128 36.311 1.00 93.38 909 TRP A CA 1
ATOM 7374 C C . TRP A 1 909 ? 9.197 -13.649 37.201 1.00 93.38 909 TRP A C 1
ATOM 7376 O O . TRP A 1 909 ? 8.097 -13.091 37.216 1.00 93.38 909 TRP A O 1
ATOM 7386 N N . VAL A 1 910 ? 9.479 -14.698 37.975 1.00 92.00 910 VAL A N 1
ATOM 7387 C CA . VAL A 1 910 ? 8.587 -15.204 39.025 1.00 92.00 910 VAL A CA 1
ATOM 7388 C C . VAL A 1 910 ? 8.930 -14.506 40.331 1.00 92.00 910 VAL A C 1
ATOM 7390 O O . VAL A 1 910 ? 10.051 -14.619 40.839 1.00 92.00 910 VAL A O 1
ATOM 7393 N N . LEU A 1 911 ? 7.964 -13.783 40.880 1.00 92.88 911 LEU A N 1
ATOM 7394 C CA . LEU A 1 911 ? 8.161 -12.959 42.062 1.00 92.88 911 LEU A CA 1
ATOM 7395 C C . LEU A 1 911 ? 7.760 -13.722 43.323 1.00 92.88 911 LEU A C 1
ATOM 7397 O O . LEU A 1 911 ? 6.759 -14.437 43.345 1.00 92.88 911 LEU A O 1
ATOM 7401 N N . LYS A 1 912 ? 8.536 -13.548 44.396 1.00 92.31 912 LYS A N 1
ATOM 7402 C CA . LYS A 1 912 ? 8.193 -14.095 45.715 1.00 92.31 912 LYS A CA 1
ATOM 7403 C C . LYS A 1 912 ? 6.934 -13.448 46.287 1.00 92.31 912 LYS A C 1
ATOM 7405 O O . LYS A 1 912 ? 6.054 -14.147 46.786 1.00 92.31 912 LYS A O 1
ATOM 7410 N N . ASP A 1 913 ? 6.864 -12.121 46.203 1.00 91.50 913 ASP A N 1
ATOM 7411 C CA . ASP A 1 913 ? 5.723 -11.324 46.639 1.00 91.50 913 ASP A CA 1
ATOM 7412 C C . ASP A 1 913 ? 4.972 -10.778 45.422 1.00 91.50 913 ASP A C 1
ATOM 7414 O O . ASP A 1 913 ? 5.581 -10.377 44.428 1.00 91.50 913 ASP A O 1
ATOM 7418 N N . LYS A 1 914 ? 3.639 -10.731 45.504 1.00 89.56 914 LYS A N 1
ATOM 7419 C CA . LYS A 1 914 ? 2.814 -10.151 44.439 1.00 89.56 914 LYS A CA 1
ATOM 7420 C C . LYS A 1 914 ? 2.967 -8.634 44.387 1.00 89.56 914 LYS A C 1
ATOM 7422 O O . LYS A 1 914 ? 3.035 -7.974 45.427 1.00 89.56 914 LYS A O 1
ATOM 7427 N N . VAL A 1 915 ? 2.958 -8.088 43.174 1.00 86.56 915 VAL A N 1
ATOM 7428 C CA . VAL A 1 915 ? 2.956 -6.644 42.935 1.00 86.56 915 VAL A CA 1
ATOM 7429 C C . VAL A 1 915 ? 1.683 -6.032 43.541 1.00 86.56 915 VAL A C 1
ATOM 7431 O O . VAL A 1 915 ? 0.594 -6.573 43.332 1.00 86.56 915 VAL A O 1
ATOM 7434 N N . PRO A 1 916 ? 1.782 -4.913 44.283 1.00 81.12 916 PRO A N 1
ATOM 7435 C CA . PRO A 1 916 ? 0.618 -4.231 44.834 1.00 81.12 916 PRO A CA 1
ATOM 7436 C C . PRO A 1 916 ? -0.352 -3.777 43.736 1.00 81.12 916 PRO A C 1
ATOM 7438 O O . PRO A 1 916 ? 0.041 -3.066 42.813 1.00 81.12 916 PRO A O 1
ATOM 7441 N N . GLU A 1 917 ? -1.632 -4.130 43.857 1.00 68.94 917 GLU A N 1
ATOM 7442 C CA . GLU A 1 917 ? -2.674 -3.596 42.975 1.00 68.94 917 GLU A CA 1
ATOM 7443 C C . GLU A 1 917 ? -2.913 -2.105 43.272 1.00 68.94 917 GLU A C 1
ATOM 7445 O O . GLU A 1 917 ? -3.178 -1.718 44.414 1.00 68.94 917 GLU A O 1
ATOM 7450 N N . ILE A 1 918 ? -2.835 -1.255 42.242 1.00 59.19 918 ILE A N 1
ATOM 7451 C CA . ILE A 1 918 ? -3.313 0.131 42.319 1.00 59.19 918 ILE A CA 1
ATOM 7452 C C . ILE A 1 918 ? -4.775 0.146 41.878 1.00 59.19 918 ILE A C 1
ATOM 7454 O O . ILE A 1 918 ? -5.070 0.038 40.690 1.00 59.19 918 ILE A O 1
ATOM 7458 N N . ASN A 1 919 ? -5.689 0.341 42.825 1.00 55.31 919 ASN A N 1
ATOM 7459 C CA . ASN A 1 919 ? -7.072 0.676 42.499 1.00 55.31 919 ASN A CA 1
ATOM 7460 C C . ASN A 1 919 ? -7.164 2.177 42.182 1.00 55.31 919 ASN A C 1
ATOM 7462 O O . ASN A 1 919 ? -6.841 3.013 43.024 1.00 55.31 919 ASN A O 1
ATOM 7466 N N . GLU A 1 920 ? -7.623 2.531 40.977 1.00 50.91 920 GLU A N 1
ATOM 7467 C CA . GLU A 1 920 ? -7.735 3.921 40.488 1.00 50.91 920 GLU A CA 1
ATOM 7468 C C . GLU A 1 920 ? -8.828 4.768 41.189 1.00 50.91 920 GLU A C 1
ATOM 7470 O O . GLU A 1 920 ? -9.122 5.879 40.753 1.00 50.91 920 GLU A O 1
ATOM 7475 N N . GLU A 1 921 ? -9.449 4.282 42.267 1.00 51.34 921 GLU A N 1
ATOM 7476 C CA . GLU A 1 921 ? -10.666 4.866 42.864 1.00 51.34 921 GLU A CA 1
ATOM 7477 C C . GLU A 1 921 ? -10.433 6.060 43.820 1.00 51.34 921 GLU A C 1
ATOM 7479 O O . GLU A 1 921 ? -11.359 6.487 44.509 1.00 51.34 921 GLU A O 1
ATOM 7484 N N . TRP A 1 922 ? -9.223 6.620 43.910 1.00 52.31 922 TRP A N 1
ATOM 7485 C CA . TRP A 1 922 ? -8.852 7.527 45.012 1.00 52.31 922 TRP A CA 1
ATOM 7486 C C . TRP A 1 922 ? -9.003 9.036 44.711 1.00 52.31 922 TRP A C 1
ATOM 7488 O O . TRP A 1 922 ? -9.050 9.843 45.642 1.00 52.31 922 TRP A O 1
ATOM 7498 N N . TYR A 1 923 ? -9.177 9.433 43.447 1.00 53.53 923 TYR A N 1
ATOM 7499 C CA . TYR A 1 923 ? -9.566 10.797 43.062 1.00 53.53 923 TYR A CA 1
ATOM 7500 C C . TYR A 1 923 ? -10.898 10.765 42.309 1.00 53.53 923 TYR A C 1
ATOM 7502 O O . TYR A 1 923 ? -11.188 9.858 41.528 1.00 53.53 923 TYR A O 1
ATOM 7510 N N . LYS A 1 924 ? -11.729 11.783 42.532 1.00 66.25 924 LYS A N 1
ATOM 7511 C CA . LYS A 1 924 ? -13.054 11.874 41.919 1.00 66.25 924 LYS A CA 1
ATOM 7512 C C . LYS A 1 924 ? -13.031 12.907 40.807 1.00 66.25 924 LYS A C 1
ATOM 7514 O O . LYS A 1 924 ? -12.807 14.093 41.052 1.00 66.25 924 LYS A O 1
ATOM 7519 N N . VAL A 1 925 ? -13.292 12.460 39.583 1.00 71.88 925 VAL A N 1
ATOM 7520 C CA . VAL A 1 925 ? -13.519 13.369 38.463 1.00 71.88 925 VAL A CA 1
ATOM 7521 C C . VAL A 1 925 ? -14.960 13.856 38.534 1.00 71.88 925 VAL A C 1
ATOM 7523 O O . VAL A 1 925 ? -15.912 13.084 38.464 1.00 71.88 925 VAL A O 1
ATOM 7526 N N . VAL A 1 926 ? -15.132 15.163 38.679 1.00 80.69 926 VAL A N 1
ATOM 7527 C CA . VAL A 1 926 ? -16.430 15.813 38.540 1.00 80.69 926 VAL A CA 1
ATOM 7528 C C . VAL A 1 926 ? -16.531 16.302 37.105 1.00 80.69 926 VAL A C 1
ATOM 7530 O O . VAL A 1 926 ? -15.987 17.346 36.732 1.00 80.69 926 VAL A O 1
ATOM 7533 N N . VAL A 1 927 ? -17.199 15.493 36.286 1.00 85.94 927 VAL A N 1
ATOM 7534 C CA . VAL A 1 927 ? -17.553 15.866 34.918 1.00 85.94 927 VAL A CA 1
ATOM 7535 C C . VAL A 1 927 ? -18.638 16.951 34.922 1.00 85.94 927 VAL A C 1
ATOM 7537 O O . VAL A 1 927 ? -19.478 16.963 35.825 1.00 85.94 927 VAL A O 1
ATOM 7540 N N . PRO A 1 928 ? -18.641 17.863 33.935 1.00 86.94 928 PRO A N 1
ATOM 7541 C CA . PRO A 1 928 ? -19.612 18.954 33.890 1.00 86.94 928 PRO A CA 1
ATOM 7542 C C . PRO A 1 928 ? -21.062 18.490 33.707 1.00 86.94 928 PRO A C 1
ATOM 7544 O O . PRO A 1 928 ? -21.963 19.141 34.227 1.00 86.94 928 PRO A O 1
ATOM 7547 N N . ASP A 1 929 ? -21.292 17.400 32.971 1.00 92.19 929 ASP A N 1
ATOM 7548 C CA . ASP A 1 929 ? -22.614 16.800 32.764 1.00 92.19 929 ASP A CA 1
ATOM 7549 C C . ASP A 1 929 ? -22.449 15.344 32.264 1.00 92.19 929 ASP A C 1
ATOM 7551 O O . ASP A 1 929 ? -21.323 14.871 32.093 1.00 92.19 929 ASP A O 1
ATOM 7555 N N . TYR A 1 930 ? -23.546 14.606 32.086 1.00 93.94 930 TYR A N 1
ATOM 7556 C CA . TYR A 1 930 ? -23.548 13.189 31.683 1.00 93.94 930 TYR A CA 1
ATOM 7557 C C . TYR A 1 930 ? -24.845 12.783 30.957 1.00 93.94 930 TYR A C 1
ATOM 7559 O O . TYR A 1 930 ? -25.361 11.676 31.134 1.00 93.94 930 TYR A O 1
ATOM 7567 N N . LYS A 1 931 ? -25.417 13.685 30.147 1.00 94.75 931 LYS A N 1
ATOM 7568 C CA . LYS A 1 931 ? -26.716 13.483 29.479 1.00 94.75 931 LYS A CA 1
ATOM 7569 C C . LYS A 1 931 ? -26.747 12.267 28.554 1.00 94.75 931 LYS A C 1
ATOM 7571 O O . LYS A 1 931 ? -27.702 11.498 28.605 1.00 94.75 931 LYS A O 1
ATOM 7576 N N . ALA A 1 932 ? -25.725 12.076 27.717 1.00 93.69 932 ALA A N 1
ATOM 7577 C CA . ALA A 1 932 ? -25.685 10.952 26.780 1.00 93.69 932 ALA A CA 1
ATOM 7578 C C . ALA A 1 932 ? -25.540 9.621 27.508 1.00 93.69 932 ALA A C 1
ATOM 7580 O O . ALA A 1 932 ? -26.178 8.635 27.139 1.00 93.69 932 ALA A O 1
ATOM 7581 N N . SER A 1 933 ? -24.725 9.607 28.558 1.00 94.44 933 SER A N 1
ATOM 7582 C CA . SER A 1 933 ? -24.564 8.433 29.405 1.00 94.44 933 SER A CA 1
ATOM 7583 C C . SER A 1 933 ? -25.830 8.123 30.210 1.00 94.44 933 SER A C 1
ATOM 7585 O O . SER A 1 933 ? -26.203 6.958 30.315 1.00 94.44 933 SER A O 1
ATOM 7587 N N . ARG A 1 934 ? -26.552 9.139 30.704 1.00 95.25 934 ARG A N 1
ATOM 7588 C CA . ARG A 1 934 ? -27.847 8.962 31.382 1.00 95.25 934 ARG A CA 1
ATOM 7589 C C . ARG A 1 934 ? -28.899 8.359 30.456 1.00 95.25 934 ARG A C 1
ATOM 7591 O O . ARG A 1 934 ? -29.512 7.361 30.824 1.00 95.25 934 ARG A O 1
ATOM 7598 N N . ASP A 1 935 ? -29.058 8.910 29.253 1.00 94.50 935 ASP A N 1
ATOM 7599 C CA . ASP A 1 935 ? -29.998 8.379 28.259 1.00 94.50 935 ASP A CA 1
ATOM 7600 C C . ASP A 1 935 ? -29.680 6.915 27.926 1.00 94.50 935 ASP A C 1
ATOM 7602 O O . ASP A 1 935 ? -30.578 6.080 27.818 1.00 94.50 935 ASP A O 1
ATOM 7606 N N . TYR A 1 936 ? -28.395 6.569 27.824 1.00 93.06 936 TYR A N 1
ATOM 7607 C CA . TYR A 1 936 ? -27.990 5.191 27.578 1.00 93.06 936 TYR A CA 1
ATOM 7608 C C . TYR A 1 936 ? -28.277 4.258 28.754 1.00 93.06 936 TYR A C 1
ATOM 7610 O O . TYR A 1 936 ? -28.716 3.135 28.527 1.00 93.06 936 TYR A O 1
ATOM 7618 N N . VAL A 1 937 ? -28.096 4.702 30.002 1.00 94.06 937 VAL A N 1
ATOM 7619 C CA . VAL A 1 937 ? -28.484 3.913 31.184 1.00 94.06 937 VAL A CA 1
ATOM 7620 C C . VAL A 1 937 ? -29.993 3.653 31.206 1.00 94.06 937 VAL A C 1
ATOM 7622 O O . VAL A 1 937 ? -30.415 2.558 31.575 1.00 94.06 937 VAL A O 1
ATOM 7625 N N . GLU A 1 938 ? -30.819 4.601 30.756 1.00 93.38 938 GLU A N 1
ATOM 7626 C CA . GLU A 1 938 ? -32.256 4.355 30.581 1.00 93.38 938 GLU A CA 1
ATOM 7627 C C . GLU A 1 938 ? -32.537 3.303 29.504 1.00 93.38 938 GLU A C 1
ATOM 7629 O O . GLU A 1 938 ? -33.392 2.439 29.700 1.00 93.38 938 GLU A O 1
ATOM 7634 N N . VAL A 1 939 ? -31.811 3.337 28.382 1.00 91.38 939 VAL A N 1
ATOM 7635 C CA . VAL A 1 939 ? -31.923 2.304 27.343 1.00 91.38 939 VAL A CA 1
ATOM 7636 C C . VAL A 1 939 ? -31.488 0.936 27.875 1.00 91.38 939 VAL A C 1
ATOM 7638 O O . VAL A 1 939 ? -32.197 -0.047 27.666 1.00 91.38 939 VAL A O 1
ATOM 7641 N N . LEU A 1 940 ? -30.367 0.870 28.599 1.00 90.81 940 LEU A N 1
ATOM 7642 C CA . LEU A 1 940 ? -29.888 -0.352 29.244 1.00 90.81 940 LEU A CA 1
ATOM 7643 C C . LEU A 1 940 ? -30.941 -0.920 30.194 1.00 90.81 940 LEU A C 1
ATOM 7645 O O . LEU A 1 940 ? -31.211 -2.116 30.145 1.00 90.81 940 LEU A O 1
ATOM 7649 N N . GLN A 1 941 ? -31.578 -0.073 31.006 1.00 92.31 941 GLN A N 1
ATOM 7650 C CA . GLN A 1 941 ? -32.664 -0.506 31.880 1.00 92.31 941 GLN A CA 1
ATOM 7651 C C . GLN A 1 941 ? -33.825 -1.114 31.084 1.00 92.31 941 GLN A C 1
ATOM 7653 O O . GLN A 1 941 ? -34.269 -2.203 31.428 1.00 92.31 941 GLN A O 1
ATOM 7658 N N . ARG A 1 942 ? -34.288 -0.462 30.007 1.00 90.56 942 ARG A N 1
ATOM 7659 C CA . ARG A 1 942 ? -35.380 -0.995 29.165 1.00 90.56 942 ARG A CA 1
ATOM 7660 C C . ARG A 1 942 ? -35.026 -2.347 28.544 1.00 90.56 942 ARG A C 1
ATOM 7662 O O . ARG A 1 942 ? -35.894 -3.205 28.389 1.00 90.56 942 ARG A O 1
ATOM 7669 N N . ASP A 1 943 ? -33.763 -2.541 28.169 1.00 88.19 943 ASP A N 1
ATOM 7670 C CA . ASP A 1 943 ? -33.294 -3.821 27.642 1.00 88.19 943 ASP A CA 1
ATOM 7671 C C . ASP A 1 943 ? -33.225 -4.901 28.742 1.00 88.19 943 ASP A C 1
ATOM 7673 O O . ASP A 1 943 ? -33.572 -6.054 28.479 1.00 88.19 943 ASP A O 1
ATOM 7677 N N . LEU A 1 944 ? -32.832 -4.531 29.967 1.00 89.56 944 LEU A N 1
ATOM 7678 C CA . LEU A 1 944 ? -32.732 -5.413 31.139 1.00 89.56 944 LEU A CA 1
ATOM 7679 C C . LEU A 1 944 ? -34.088 -5.762 31.772 1.00 89.56 944 LEU A C 1
ATOM 7681 O O . LEU A 1 944 ? -34.229 -6.849 32.335 1.00 89.56 944 LEU A O 1
ATOM 7685 N N . ASP A 1 945 ? -35.101 -4.901 31.628 1.00 89.31 945 ASP A N 1
ATOM 7686 C CA . ASP A 1 945 ? -36.469 -5.139 32.115 1.00 89.31 945 ASP A CA 1
ATOM 7687 C C . ASP A 1 945 ? -37.050 -6.449 31.552 1.00 89.31 945 ASP A C 1
ATOM 7689 O O . ASP A 1 945 ? -37.787 -7.157 32.239 1.00 89.31 945 ASP A O 1
ATOM 7693 N N . LYS A 1 946 ? -36.651 -6.825 30.327 1.00 86.81 946 LYS A N 1
ATOM 7694 C CA . LYS A 1 946 ? -37.034 -8.089 29.667 1.00 86.81 946 LYS A CA 1
ATOM 7695 C C . LYS A 1 946 ? -36.560 -9.335 30.423 1.00 86.81 946 LYS A C 1
ATOM 7697 O O . LYS A 1 946 ? -37.129 -10.405 30.236 1.00 86.81 946 LYS A O 1
ATOM 7702 N N . PHE A 1 947 ? -35.546 -9.185 31.270 1.00 87.25 947 PHE A N 1
ATOM 7703 C CA . PHE A 1 947 ? -34.950 -10.240 32.090 1.00 87.25 947 PHE A CA 1
ATOM 7704 C C . PHE A 1 947 ? -35.249 -10.058 33.586 1.00 87.25 947 PHE A C 1
ATOM 7706 O O . PHE A 1 947 ? -34.632 -10.717 34.419 1.00 87.25 947 PHE A O 1
ATOM 7713 N N . CYS A 1 948 ? -36.168 -9.151 33.943 1.00 88.19 948 CYS A N 1
ATOM 7714 C CA . CYS A 1 948 ? -36.491 -8.801 35.331 1.00 88.19 948 CYS A CA 1
ATOM 7715 C C . CYS A 1 948 ? -35.276 -8.310 36.147 1.00 88.19 948 CYS A C 1
ATOM 7717 O O . CYS A 1 948 ? -35.205 -8.534 37.357 1.00 88.19 948 CYS A O 1
ATOM 7719 N N . MET A 1 949 ? -34.321 -7.642 35.490 1.00 91.06 949 MET A N 1
ATOM 7720 C CA . MET A 1 949 ? -33.135 -7.065 36.129 1.00 91.06 949 MET A CA 1
ATOM 7721 C C . MET A 1 949 ? -33.257 -5.546 36.279 1.00 91.06 949 MET A C 1
ATOM 7723 O O . MET A 1 949 ? -33.759 -4.852 35.394 1.00 91.06 949 MET A O 1
ATOM 7727 N N . VAL A 1 950 ? -32.754 -5.010 37.393 1.00 91.62 950 VAL A N 1
ATOM 7728 C CA . VAL A 1 950 ? -32.814 -3.578 37.715 1.00 91.62 950 VAL A CA 1
ATOM 7729 C C . VAL A 1 950 ? -31.414 -3.008 37.924 1.00 91.62 950 VAL A C 1
ATOM 7731 O O . VAL A 1 950 ? -30.589 -3.593 38.617 1.00 91.62 950 VAL A O 1
ATOM 7734 N N . ILE A 1 951 ? -31.154 -1.836 37.341 1.00 91.94 951 ILE A N 1
ATOM 7735 C CA . ILE A 1 951 ? -29.983 -1.013 37.648 1.00 91.94 951 ILE A CA 1
ATOM 7736 C C . ILE A 1 951 ? -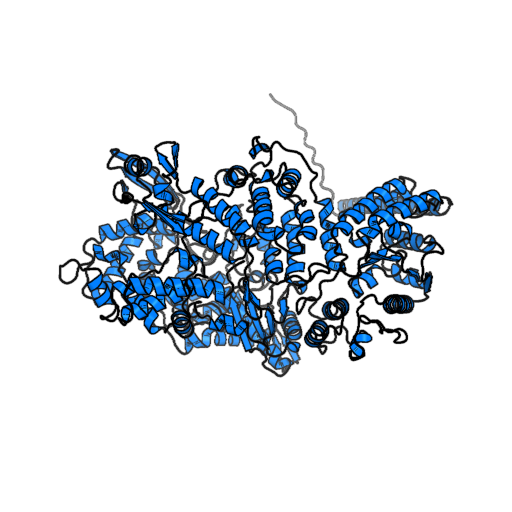30.352 -0.108 38.831 1.00 91.94 951 ILE A C 1
ATOM 7738 O O . ILE A 1 951 ? -31.137 0.829 38.658 1.00 91.94 951 ILE A O 1
ATOM 7742 N N . GLU A 1 952 ? -29.804 -0.355 40.025 1.00 87.06 952 GLU A N 1
ATOM 7743 C CA . GLU A 1 952 ? -30.137 0.438 41.226 1.00 87.06 952 GLU A CA 1
ATOM 7744 C C . GLU A 1 952 ? -29.423 1.794 41.253 1.00 87.06 952 GLU A C 1
ATOM 7746 O O . GLU A 1 952 ? -30.033 2.838 41.490 1.00 87.06 952 GLU A O 1
ATOM 7751 N N . ARG A 1 953 ? -28.118 1.807 40.962 1.00 89.06 953 ARG A N 1
ATOM 7752 C CA . ARG A 1 953 ? -27.266 3.006 41.062 1.00 89.06 953 ARG A CA 1
ATOM 7753 C C . ARG A 1 953 ? -27.098 3.683 39.699 1.00 89.06 953 ARG A C 1
ATOM 7755 O O . ARG A 1 953 ? -25.984 3.901 39.228 1.00 89.06 953 ARG A O 1
ATOM 7762 N N . ARG A 1 954 ? -28.225 4.014 39.057 1.00 91.12 954 ARG A N 1
ATOM 7763 C CA . ARG A 1 954 ? -28.276 4.542 37.674 1.00 91.12 954 ARG A CA 1
ATOM 7764 C C . ARG A 1 954 ? -27.436 5.798 37.472 1.00 91.12 954 ARG A C 1
ATOM 7766 O O . ARG A 1 954 ? -26.650 5.867 36.537 1.00 91.12 954 ARG A O 1
ATOM 7773 N N . GLU A 1 955 ? -27.578 6.762 38.375 1.00 90.69 955 GLU A N 1
ATOM 7774 C CA . GLU A 1 955 ? -26.843 8.034 38.338 1.00 90.69 955 GLU A CA 1
ATOM 7775 C C . GLU A 1 955 ? -25.332 7.843 38.532 1.00 90.69 955 GLU A C 1
ATOM 7777 O O . GLU A 1 955 ? -24.518 8.547 37.936 1.00 90.69 955 GLU A O 1
ATOM 7782 N N . GLU A 1 956 ? -24.936 6.869 39.356 1.00 89.25 956 GLU A N 1
ATOM 7783 C CA . GLU A 1 956 ? -23.526 6.528 39.555 1.00 89.25 956 GLU A CA 1
ATOM 7784 C C . GLU A 1 956 ? -22.936 5.885 38.296 1.00 89.25 956 GLU A C 1
ATOM 7786 O O . GLU A 1 956 ? -21.867 6.295 37.844 1.00 89.25 956 GLU A O 1
ATOM 7791 N N . LEU A 1 957 ? -23.662 4.939 37.692 1.00 89.94 957 LEU A N 1
ATOM 7792 C CA . LEU A 1 957 ? -23.263 4.292 36.446 1.00 89.94 957 LEU A CA 1
ATOM 7793 C C . LEU A 1 957 ? -23.171 5.298 35.288 1.00 89.94 957 LEU A C 1
ATOM 7795 O O . LEU A 1 957 ? -22.174 5.312 34.571 1.00 89.94 957 LEU A O 1
ATOM 7799 N N . ALA A 1 958 ? -24.167 6.175 35.134 1.00 91.19 958 ALA A N 1
ATOM 7800 C CA . ALA A 1 958 ? -24.170 7.208 34.099 1.00 91.19 958 ALA A CA 1
ATOM 7801 C C . ALA A 1 958 ? -22.965 8.148 34.239 1.00 91.19 958 ALA A C 1
ATOM 7803 O O . ALA A 1 958 ? -22.294 8.448 33.254 1.00 91.19 958 ALA A O 1
ATOM 7804 N N . ARG A 1 959 ? -22.641 8.564 35.470 1.00 88.75 959 ARG A N 1
ATOM 7805 C CA . ARG A 1 959 ? -21.455 9.385 35.734 1.00 88.75 959 ARG A CA 1
ATOM 7806 C C . ARG A 1 959 ? -20.167 8.650 35.374 1.00 88.75 959 ARG A C 1
ATOM 7808 O O . ARG A 1 959 ? -19.325 9.234 34.702 1.00 88.75 959 ARG A O 1
ATOM 7815 N N . LYS A 1 960 ? -20.040 7.380 35.772 1.00 84.94 960 LYS A N 1
ATOM 7816 C CA . LYS A 1 960 ? -18.865 6.551 35.469 1.00 84.94 960 LYS A CA 1
ATOM 7817 C C . LYS A 1 960 ? -18.645 6.408 33.960 1.00 84.94 960 LYS A C 1
ATOM 7819 O O . LYS A 1 960 ? -17.530 6.588 33.493 1.00 84.94 960 LYS A O 1
ATOM 7824 N N . LEU A 1 961 ? -19.708 6.153 33.196 1.00 87.19 961 LEU A N 1
ATOM 7825 C CA . LEU A 1 961 ? -19.640 6.072 31.732 1.00 87.19 961 LEU A CA 1
ATOM 7826 C C . LEU A 1 961 ? -19.258 7.415 31.088 1.00 87.19 961 LEU A C 1
ATOM 7828 O O . LEU A 1 961 ? -18.503 7.446 30.116 1.00 87.19 961 LEU A O 1
ATOM 7832 N N . ALA A 1 962 ? -19.740 8.528 31.647 1.00 89.12 962 ALA A N 1
ATOM 7833 C CA . ALA A 1 962 ? -19.438 9.859 31.138 1.00 89.12 962 ALA A CA 1
ATOM 7834 C C . ALA A 1 962 ? -17.997 10.300 31.417 1.00 89.12 962 ALA A C 1
ATOM 7836 O O . ALA A 1 962 ? -17.452 11.065 30.624 1.00 89.12 962 ALA A O 1
ATOM 7837 N N . GLU A 1 963 ? -17.350 9.831 32.490 1.00 84.94 963 GLU A N 1
ATOM 7838 C CA . GLU A 1 963 ? -15.934 10.133 32.764 1.00 84.94 963 GLU A CA 1
ATOM 7839 C C . GLU A 1 963 ? -15.039 9.785 31.573 1.00 84.94 963 GLU A C 1
ATOM 7841 O O . GLU A 1 963 ? -14.161 10.571 31.206 1.00 84.94 963 GLU A O 1
ATOM 7846 N N . ASP A 1 964 ? -15.331 8.673 30.901 1.00 79.25 964 ASP A N 1
ATOM 7847 C CA . ASP A 1 964 ? -14.598 8.251 29.717 1.00 79.25 964 ASP A CA 1
ATOM 7848 C C . ASP A 1 964 ? -14.927 9.087 28.481 1.00 79.25 964 ASP A C 1
ATOM 7850 O O . ASP A 1 964 ? -14.172 9.039 27.520 1.00 79.25 964 ASP A O 1
ATOM 7854 N N . SER A 1 965 ? -15.984 9.901 28.461 1.00 85.38 965 SER A N 1
ATOM 7855 C CA . SER A 1 965 ? -16.295 10.808 27.344 1.00 85.38 965 SER A CA 1
ATOM 7856 C C . SER A 1 965 ? -15.396 12.056 27.314 1.00 85.38 965 SER A C 1
ATOM 7858 O O . SER A 1 965 ? -15.208 12.647 26.241 1.00 85.38 965 SER A O 1
ATOM 7860 N N . TYR A 1 966 ? -14.818 12.457 28.451 1.00 83.44 966 TYR A N 1
ATOM 7861 C CA . TYR A 1 966 ? -13.989 13.660 28.587 1.00 83.44 966 TYR A CA 1
ATOM 7862 C C . TYR A 1 966 ? -12.490 13.336 28.520 1.00 83.44 966 TYR A C 1
ATOM 7864 O O . TYR A 1 966 ? -12.026 12.318 29.027 1.00 83.44 966 TYR A O 1
ATOM 7872 N N . ASP A 1 967 ? -11.710 14.222 27.898 1.00 74.06 967 ASP A N 1
ATOM 7873 C CA . ASP A 1 967 ? -10.253 14.089 27.824 1.00 74.06 967 ASP A CA 1
ATOM 7874 C C . ASP A 1 967 ? -9.636 14.886 28.982 1.00 74.06 967 ASP A C 1
ATOM 7876 O O . ASP A 1 967 ? -9.481 16.108 28.916 1.00 74.06 967 ASP A O 1
ATOM 7880 N N . ILE A 1 968 ? -9.383 14.195 30.094 1.00 69.38 968 ILE A N 1
ATOM 7881 C CA . ILE A 1 968 ? -8.851 14.768 31.335 1.00 69.38 968 ILE A CA 1
ATOM 7882 C C . ILE A 1 968 ? -7.499 14.108 31.607 1.00 69.38 968 ILE A C 1
ATOM 7884 O O . ILE A 1 968 ? -7.443 12.938 31.982 1.00 69.38 968 ILE A O 1
ATOM 7888 N N . GLU A 1 969 ? -6.406 14.843 31.392 1.00 57.06 969 GLU A N 1
ATOM 7889 C CA . GLU A 1 969 ? -5.063 14.386 31.761 1.00 57.06 969 GLU A CA 1
ATOM 7890 C C . GLU A 1 969 ? -4.934 14.375 33.285 1.00 57.06 969 GLU A C 1
ATOM 7892 O O . GLU A 1 969 ? -5.007 15.409 33.952 1.00 57.06 969 GLU A O 1
ATOM 7897 N N . LYS A 1 970 ? -4.762 13.181 33.850 1.00 53.84 970 LYS A N 1
ATOM 7898 C CA . LYS A 1 970 ? -4.699 12.973 35.295 1.00 53.84 970 LYS A CA 1
ATOM 7899 C C . LYS A 1 970 ? -3.264 13.151 35.770 1.00 53.84 970 LYS A C 1
ATOM 7901 O O . LYS A 1 970 ? -2.516 12.195 35.915 1.00 53.84 970 LYS A O 1
ATOM 7906 N N . ALA A 1 971 ? -2.868 14.402 35.968 1.00 45.34 971 ALA A N 1
ATOM 7907 C CA . ALA A 1 971 ? -1.575 14.772 36.544 1.00 45.34 971 ALA A CA 1
ATOM 7908 C C . ALA A 1 971 ? -1.612 14.809 38.085 1.00 45.34 971 ALA A C 1
ATOM 7910 O O . ALA A 1 971 ? -1.009 15.690 38.692 1.00 45.34 971 ALA A O 1
ATOM 7911 N N . VAL A 1 972 ? -2.363 13.905 38.716 1.00 48.16 972 VAL A N 1
ATOM 7912 C CA . VAL A 1 972 ? -2.591 13.909 40.164 1.00 48.16 972 VAL A CA 1
ATOM 7913 C C . VAL A 1 972 ? -2.444 12.484 40.655 1.00 48.16 972 VAL A C 1
ATOM 7915 O O . VAL A 1 972 ? -3.390 11.726 40.488 1.00 48.16 972 VAL A O 1
ATOM 7918 N N . ASP A 1 973 ? -1.265 12.115 41.168 1.00 52.62 973 ASP A N 1
ATOM 7919 C CA . ASP A 1 973 ? -1.055 10.886 41.949 1.00 52.62 973 ASP A CA 1
ATOM 7920 C C . ASP A 1 973 ? 0.370 10.814 42.527 1.00 52.62 973 ASP A C 1
ATOM 7922 O O . ASP A 1 973 ? 1.332 10.626 41.791 1.00 52.62 973 ASP A O 1
ATOM 7926 N N . HIS A 1 974 ? 0.526 10.973 43.843 1.00 55.50 974 HIS A N 1
ATOM 7927 C CA . HIS A 1 974 ? 1.846 10.989 44.492 1.00 55.50 974 HIS A CA 1
ATOM 7928 C C . HIS A 1 974 ? 2.072 9.870 45.511 1.00 55.50 974 HIS A C 1
ATOM 7930 O O . HIS A 1 974 ? 3.221 9.585 45.839 1.00 55.50 974 HIS A O 1
ATOM 7936 N N . GLU A 1 975 ? 1.027 9.253 46.068 1.00 55.16 975 GLU A N 1
ATOM 7937 C CA . GLU A 1 975 ? 1.181 8.403 47.261 1.00 55.16 975 GLU A CA 1
ATOM 7938 C C . GLU A 1 975 ? 1.042 6.901 46.959 1.00 55.16 975 GLU A C 1
ATOM 7940 O O . GLU A 1 975 ? 1.792 6.092 47.508 1.00 55.16 975 GLU A O 1
ATOM 7945 N N . ALA A 1 976 ? 0.162 6.508 46.030 1.00 58.56 976 ALA A N 1
ATOM 7946 C CA . ALA A 1 976 ? 0.016 5.110 45.611 1.00 58.56 976 ALA A CA 1
ATOM 7947 C C . ALA A 1 976 ? 1.156 4.670 44.684 1.00 58.56 976 ALA A C 1
ATOM 7949 O O . ALA A 1 976 ? 1.698 3.572 44.826 1.00 58.56 976 ALA A O 1
ATOM 7950 N N . TRP A 1 977 ? 1.593 5.561 43.795 1.00 67.44 977 TRP A N 1
ATOM 7951 C CA . TRP A 1 977 ? 2.743 5.310 42.933 1.00 67.44 977 TRP A CA 1
ATOM 7952 C C . TRP A 1 977 ? 4.045 5.118 43.693 1.00 67.44 977 TRP A C 1
ATOM 7954 O O . TRP A 1 977 ? 4.862 4.310 43.264 1.00 67.44 977 TRP A O 1
ATOM 7964 N N . LYS A 1 978 ? 4.221 5.774 44.848 1.00 69.94 978 LYS A N 1
ATOM 7965 C CA . LYS A 1 978 ? 5.374 5.522 45.724 1.00 69.94 978 LYS A CA 1
ATOM 7966 C C . LYS A 1 978 ? 5.443 4.065 46.164 1.00 69.94 978 LYS A C 1
ATOM 7968 O O . LYS A 1 978 ? 6.516 3.484 46.125 1.00 69.94 978 LYS A O 1
ATOM 7973 N N . ARG A 1 979 ? 4.302 3.422 46.452 1.00 74.81 979 ARG A N 1
ATOM 7974 C CA . ARG A 1 979 ? 4.275 1.986 46.792 1.00 74.81 979 ARG A CA 1
ATOM 7975 C C . ARG A 1 979 ? 4.770 1.102 45.652 1.00 74.81 979 ARG A C 1
ATOM 7977 O O . ARG A 1 979 ? 5.446 0.118 45.924 1.00 74.81 979 ARG A O 1
ATOM 7984 N N . LEU A 1 980 ? 4.458 1.444 44.398 1.00 78.19 980 LEU A N 1
ATOM 7985 C CA . LEU A 1 980 ? 5.023 0.738 43.245 1.00 78.19 980 LEU A CA 1
ATOM 7986 C C . LEU A 1 980 ? 6.501 1.074 43.046 1.00 78.19 980 LEU A C 1
ATOM 7988 O O . LEU A 1 980 ? 7.287 0.174 42.797 1.00 78.19 980 LEU A O 1
ATOM 7992 N N . LEU A 1 981 ? 6.901 2.338 43.173 1.00 81.00 981 LEU A N 1
ATOM 7993 C CA . LEU A 1 981 ? 8.295 2.762 43.001 1.00 81.00 981 LEU A CA 1
ATOM 7994 C C . LEU A 1 981 ? 9.231 2.154 44.057 1.00 81.00 981 LEU A C 1
ATOM 7996 O O . LEU A 1 981 ? 10.373 1.816 43.733 1.00 81.00 981 LEU A O 1
ATOM 8000 N N . ASP A 1 982 ? 8.735 1.952 45.277 1.00 84.75 982 ASP A N 1
ATOM 8001 C CA . ASP A 1 982 ? 9.457 1.354 46.403 1.00 84.75 982 ASP A CA 1
ATOM 8002 C C . ASP A 1 982 ? 9.353 -0.178 46.441 1.00 84.75 982 ASP A C 1
ATOM 8004 O O . ASP A 1 982 ? 10.077 -0.828 47.197 1.00 84.75 982 ASP A O 1
ATOM 8008 N N . PHE A 1 983 ? 8.483 -0.784 45.623 1.00 87.00 983 PHE A N 1
ATOM 8009 C CA . PHE A 1 983 ? 8.303 -2.233 45.606 1.00 87.00 983 PHE A CA 1
ATOM 8010 C C . PHE A 1 983 ? 9.584 -2.936 45.155 1.00 87.00 983 PHE A C 1
ATOM 8012 O O . PHE A 1 983 ? 10.068 -2.727 44.042 1.00 87.00 983 PHE A O 1
ATOM 8019 N N . ARG A 1 984 ? 10.130 -3.788 46.019 1.00 88.69 984 ARG A N 1
ATOM 8020 C CA . ARG A 1 984 ? 11.247 -4.689 45.725 1.00 88.69 984 ARG A CA 1
ATOM 8021 C C . ARG A 1 984 ? 10.916 -6.051 46.313 1.00 88.69 984 ARG A C 1
ATOM 8023 O O . ARG A 1 984 ? 10.467 -6.131 47.454 1.00 88.69 984 ARG A O 1
ATOM 8030 N N . THR A 1 985 ? 11.155 -7.108 45.551 1.00 91.81 985 THR A N 1
ATOM 8031 C CA . THR A 1 985 ? 10.960 -8.492 45.991 1.00 91.81 985 THR A CA 1
ATOM 8032 C C . THR A 1 985 ? 12.030 -9.389 45.373 1.00 91.81 985 THR A C 1
ATOM 8034 O O . THR A 1 985 ? 12.732 -8.997 44.442 1.00 91.81 985 THR A O 1
ATOM 8037 N N . GLU A 1 986 ? 12.190 -10.586 45.923 1.00 91.81 986 GLU A N 1
ATOM 8038 C CA . GLU A 1 986 ? 13.130 -11.583 45.422 1.00 91.81 986 GLU A CA 1
ATOM 8039 C C . GLU A 1 986 ? 12.571 -12.244 44.153 1.00 91.81 986 GLU A C 1
ATOM 8041 O O . GLU A 1 986 ? 11.426 -12.708 44.133 1.00 91.81 986 GLU A O 1
ATOM 8046 N N . VAL A 1 987 ? 13.387 -12.305 43.096 1.00 93.19 987 VAL A N 1
ATOM 8047 C CA . VAL A 1 987 ? 13.084 -13.083 41.887 1.00 93.19 987 VAL A CA 1
ATOM 8048 C C . VAL A 1 987 ? 13.443 -14.537 42.166 1.00 93.19 987 VAL A C 1
ATOM 8050 O O . VAL A 1 987 ? 14.615 -14.874 42.311 1.00 93.19 987 VAL A O 1
ATOM 8053 N N . THR A 1 988 ? 12.422 -15.381 42.276 1.00 93.31 988 THR A N 1
ATOM 8054 C CA . THR A 1 988 ? 12.573 -16.795 42.658 1.00 93.31 988 THR A CA 1
ATOM 8055 C C . THR A 1 988 ? 12.949 -17.688 41.484 1.00 93.31 988 THR A C 1
ATOM 8057 O O . THR A 1 988 ? 13.665 -18.667 41.674 1.00 93.31 988 THR A O 1
ATOM 8060 N N . ASP A 1 989 ? 12.484 -17.341 40.284 1.00 91.94 989 ASP A N 1
ATOM 8061 C CA . ASP A 1 989 ? 12.758 -18.071 39.050 1.00 91.94 989 ASP A CA 1
ATOM 8062 C C . ASP A 1 989 ? 12.575 -17.157 37.825 1.00 91.94 989 ASP A C 1
ATOM 8064 O O . ASP A 1 989 ? 12.008 -16.061 37.922 1.00 91.94 989 ASP A O 1
ATOM 8068 N N . LYS A 1 990 ? 13.040 -17.613 36.663 1.00 91.00 990 LYS A N 1
ATOM 8069 C CA . LYS A 1 990 ? 12.844 -16.966 35.364 1.00 91.00 990 LYS A CA 1
ATOM 8070 C C . LYS A 1 990 ? 12.462 -18.015 34.331 1.00 91.00 990 LYS A C 1
ATOM 8072 O O . LYS A 1 990 ? 13.141 -19.029 34.213 1.00 91.00 990 LYS A O 1
ATOM 8077 N N . TYR A 1 991 ? 11.420 -17.746 33.551 1.00 84.38 991 TYR A N 1
ATOM 8078 C CA . TYR A 1 991 ? 11.014 -18.632 32.464 1.00 84.38 991 TYR A CA 1
ATOM 8079 C C . TYR A 1 991 ? 10.975 -17.893 31.131 1.00 84.38 991 TYR A C 1
ATOM 8081 O O . TYR A 1 991 ? 10.610 -16.716 31.051 1.00 84.38 991 TYR A O 1
ATOM 8089 N N . GLU A 1 992 ? 11.339 -18.621 30.083 1.00 84.25 992 GLU A N 1
ATOM 8090 C CA . GLU A 1 992 ? 11.201 -18.176 28.705 1.00 84.25 992 GLU A CA 1
ATOM 8091 C C . GLU A 1 992 ? 9.712 -18.072 28.351 1.00 84.25 992 GLU A C 1
ATOM 8093 O O . GLU A 1 992 ? 8.919 -18.959 28.673 1.00 84.25 992 GLU A O 1
ATOM 8098 N N . ILE A 1 993 ? 9.308 -16.979 27.700 1.00 79.25 993 ILE A N 1
ATOM 8099 C CA . ILE A 1 993 ? 7.883 -16.677 27.478 1.00 79.25 993 ILE A CA 1
ATOM 8100 C C . ILE A 1 993 ? 7.186 -17.590 26.465 1.00 79.25 993 ILE A C 1
ATOM 8102 O O . ILE A 1 993 ? 5.965 -17.732 26.506 1.00 79.25 993 ILE A O 1
ATOM 8106 N N . THR A 1 994 ? 7.931 -18.191 25.538 1.00 82.38 994 THR A N 1
ATOM 8107 C CA . THR A 1 994 ? 7.370 -18.991 24.439 1.00 82.38 994 THR A CA 1
ATOM 8108 C C . THR A 1 994 ? 8.282 -20.166 24.079 1.00 82.38 994 THR A C 1
ATOM 8110 O O . THR A 1 994 ? 8.798 -20.191 22.960 1.00 82.38 994 THR A O 1
ATOM 8113 N N . PRO A 1 995 ? 8.515 -21.124 24.998 1.00 83.00 995 PRO A N 1
ATOM 8114 C CA . PRO A 1 995 ? 9.183 -22.366 24.635 1.00 83.00 995 PRO A CA 1
ATOM 8115 C C . PRO A 1 995 ? 8.377 -23.098 23.556 1.00 83.00 995 PRO A C 1
ATOM 8117 O O . PRO A 1 995 ? 7.156 -22.956 23.465 1.00 83.00 995 PRO A O 1
ATOM 8120 N N . ASP A 1 996 ? 9.048 -23.897 22.738 1.00 84.25 996 ASP A N 1
ATOM 8121 C CA . ASP A 1 996 ? 8.364 -24.660 21.700 1.00 84.25 996 ASP A CA 1
ATOM 8122 C C . ASP A 1 996 ? 7.558 -25.810 22.299 1.00 84.25 996 ASP A C 1
ATOM 8124 O O . ASP A 1 996 ? 8.067 -26.609 23.088 1.00 84.25 996 ASP A O 1
ATOM 8128 N N . VAL A 1 997 ? 6.284 -25.895 21.912 1.00 90.75 997 VAL A N 1
ATOM 8129 C CA . VAL A 1 997 ? 5.360 -26.938 22.363 1.00 90.75 997 VAL A CA 1
ATOM 8130 C C . VAL A 1 997 ? 4.645 -27.499 21.143 1.00 90.75 997 VAL A C 1
ATOM 8132 O O . VAL A 1 997 ? 4.073 -26.746 20.356 1.00 90.75 997 VAL A O 1
ATOM 8135 N N . VAL A 1 998 ? 4.681 -28.820 20.983 1.00 91.38 998 VAL A N 1
ATOM 8136 C CA . VAL A 1 998 ? 4.160 -29.516 19.801 1.00 91.38 998 VAL A CA 1
ATOM 8137 C C . VAL A 1 998 ? 3.309 -30.702 20.243 1.00 91.38 998 VAL A C 1
ATOM 8139 O O . VAL A 1 998 ? 3.739 -31.481 21.091 1.00 91.38 998 VAL A O 1
ATOM 8142 N N . ASP A 1 999 ? 2.121 -30.828 19.655 1.00 94.62 999 ASP A N 1
ATOM 8143 C CA . ASP A 1 999 ? 1.233 -31.989 19.751 1.00 94.62 999 ASP A CA 1
ATOM 8144 C C . ASP A 1 999 ? 0.345 -32.033 18.494 1.00 94.62 999 ASP A C 1
ATOM 8146 O O . ASP A 1 999 ? -0.589 -31.237 18.335 1.00 94.62 999 ASP A O 1
ATOM 8150 N N . ASP A 1 1000 ? 0.665 -32.956 17.585 1.00 92.25 1000 ASP A N 1
ATOM 8151 C CA . ASP A 1 1000 ? 0.001 -33.075 16.284 1.00 92.25 1000 ASP A CA 1
ATOM 8152 C C . ASP A 1 1000 ? -1.495 -33.385 16.412 1.00 92.25 1000 ASP A C 1
ATOM 8154 O O . ASP A 1 1000 ? -2.292 -32.881 15.624 1.00 92.25 1000 ASP A O 1
ATOM 8158 N N . VAL A 1 1001 ? -1.908 -34.143 17.432 1.00 92.31 1001 VAL A N 1
ATOM 8159 C CA . VAL A 1 1001 ? -3.310 -34.550 17.610 1.00 92.31 1001 VAL A CA 1
ATOM 8160 C C . VAL A 1 1001 ? -4.168 -33.349 17.995 1.00 92.31 1001 VAL A C 1
ATOM 8162 O O . VAL A 1 1001 ? -5.255 -33.150 17.446 1.00 92.31 1001 VAL A O 1
ATOM 8165 N N . ILE A 1 1002 ? -3.674 -32.519 18.918 1.00 92.81 1002 ILE A N 1
ATOM 8166 C CA . ILE A 1 1002 ? -4.348 -31.272 19.302 1.00 92.81 1002 ILE A CA 1
ATOM 8167 C C . ILE A 1 1002 ? -4.460 -30.341 18.090 1.00 92.81 1002 ILE A C 1
ATOM 8169 O O . ILE A 1 1002 ? -5.518 -29.751 17.850 1.00 92.81 1002 ILE A O 1
ATOM 8173 N N . PHE A 1 1003 ? -3.377 -30.205 17.324 1.00 91.44 1003 PHE A N 1
ATOM 8174 C CA . PHE A 1 1003 ? -3.342 -29.297 16.186 1.00 91.44 1003 PHE A CA 1
ATOM 8175 C C . PHE A 1 1003 ? -4.243 -29.753 15.035 1.00 91.44 1003 PHE A C 1
ATOM 8177 O O . PHE A 1 1003 ? -4.980 -28.934 14.489 1.00 91.44 1003 PHE A O 1
ATOM 8184 N N . GLU A 1 1004 ? -4.264 -31.048 14.708 1.00 88.94 1004 GLU A N 1
ATOM 8185 C CA . GLU A 1 1004 ? -5.197 -31.618 13.728 1.00 88.94 1004 GLU A CA 1
ATOM 8186 C C . GLU A 1 1004 ? -6.656 -31.353 14.124 1.00 88.94 1004 GLU A C 1
ATOM 8188 O O . GLU A 1 1004 ? -7.447 -30.913 13.286 1.00 88.94 1004 GLU A O 1
ATOM 8193 N N . GLY A 1 1005 ? -6.997 -31.525 15.408 1.00 88.06 1005 GLY A N 1
ATOM 8194 C CA . GLY A 1 1005 ? -8.322 -31.202 15.944 1.00 88.06 1005 GLY A CA 1
ATOM 8195 C C . GLY A 1 1005 ? -8.704 -29.726 15.772 1.00 88.06 1005 GLY A C 1
ATOM 8196 O O . GLY A 1 1005 ? -9.839 -29.415 15.412 1.00 88.06 1005 GLY A O 1
ATOM 8197 N N . PHE A 1 1006 ? -7.751 -28.811 15.961 1.00 89.25 1006 PHE A N 1
ATOM 8198 C CA . PHE A 1 1006 ? -7.955 -27.382 15.711 1.00 89.25 1006 PHE A CA 1
ATOM 8199 C C . PHE A 1 1006 ? -8.134 -27.062 14.221 1.00 89.25 1006 PHE A C 1
ATOM 8201 O O . PHE A 1 1006 ? -8.994 -26.256 13.864 1.00 89.25 1006 PHE A O 1
ATOM 8208 N N . VAL A 1 1007 ? -7.347 -27.683 13.337 1.00 84.44 1007 VAL A N 1
ATOM 8209 C CA . VAL A 1 1007 ? -7.407 -27.423 11.889 1.00 84.44 1007 VAL A CA 1
ATOM 8210 C C . VAL A 1 1007 ? -8.792 -27.749 11.328 1.00 84.44 1007 VAL A C 1
ATOM 8212 O O . VAL A 1 1007 ? -9.313 -26.960 10.536 1.00 84.44 1007 VAL A O 1
ATOM 8215 N N . VAL A 1 1008 ? -9.417 -28.839 11.788 1.00 85.06 1008 VAL A N 1
ATOM 8216 C CA . VAL A 1 1008 ? -10.766 -29.256 11.359 1.00 85.06 1008 VAL A CA 1
ATOM 8217 C C . VAL A 1 1008 ? -11.912 -28.535 12.079 1.00 85.06 1008 VAL A C 1
ATOM 8219 O O . VAL A 1 1008 ? -13.062 -28.669 11.666 1.00 85.06 1008 VAL A O 1
ATOM 8222 N N . TYR A 1 1009 ? -11.634 -27.774 13.141 1.00 84.69 1009 TYR A N 1
ATOM 8223 C CA . TYR A 1 1009 ? -12.665 -27.084 13.918 1.00 84.69 1009 TYR A CA 1
ATOM 8224 C C . TYR A 1 1009 ? -13.243 -25.879 13.169 1.00 84.69 1009 TYR A C 1
ATOM 8226 O O . TYR A 1 1009 ? -12.534 -24.906 12.901 1.00 84.69 1009 TYR A O 1
ATOM 8234 N N . GLU A 1 1010 ? -14.540 -25.888 12.888 1.00 75.38 1010 GLU A N 1
ATOM 8235 C CA . GLU A 1 1010 ? -15.229 -24.744 12.293 1.00 75.38 1010 GLU A CA 1
ATOM 8236 C C . GLU A 1 1010 ? -15.940 -23.924 13.370 1.00 75.38 1010 GLU A C 1
ATOM 8238 O O . GLU A 1 1010 ? -16.662 -24.470 14.201 1.00 75.38 1010 GLU A O 1
ATOM 8243 N N . ILE A 1 1011 ? -15.755 -22.600 13.344 1.00 73.75 1011 ILE A N 1
ATOM 8244 C CA . ILE A 1 1011 ? -16.566 -21.705 14.171 1.00 73.75 1011 ILE A CA 1
ATOM 8245 C C . ILE A 1 1011 ? -17.946 -21.627 13.526 1.00 73.75 1011 ILE A C 1
ATOM 8247 O O . ILE A 1 1011 ? -18.087 -21.102 12.420 1.00 73.75 1011 ILE A O 1
ATOM 8251 N N . ASP A 1 1012 ? -18.960 -22.131 14.218 1.00 74.62 1012 ASP A N 1
ATOM 8252 C CA . ASP A 1 1012 ? -20.339 -21.933 13.805 1.00 74.62 1012 ASP A CA 1
ATOM 8253 C C . ASP A 1 1012 ? -20.875 -20.573 14.316 1.00 74.62 1012 ASP A C 1
ATOM 8255 O O . ASP A 1 1012 ? -20.533 -20.095 15.403 1.00 74.62 1012 ASP A O 1
ATOM 8259 N N . GLU A 1 1013 ? -21.726 -19.920 13.517 1.00 72.38 1013 GLU A N 1
ATOM 8260 C CA . GLU A 1 1013 ? -22.287 -18.596 13.838 1.00 72.38 1013 GLU A CA 1
ATOM 8261 C C . GLU A 1 1013 ? -23.201 -18.628 15.084 1.00 72.38 1013 GLU A C 1
ATOM 8263 O O . GLU A 1 1013 ? -23.456 -17.595 15.705 1.00 72.38 1013 GLU A O 1
ATOM 8268 N N . GLN A 1 1014 ? -23.738 -19.796 15.456 1.00 77.38 1014 GLN A N 1
ATOM 8269 C CA . GLN A 1 1014 ? -24.597 -19.941 16.634 1.00 77.38 1014 GLN A CA 1
ATOM 8270 C C . GLN A 1 1014 ? -23.772 -19.921 17.923 1.00 77.38 1014 GLN A C 1
ATOM 8272 O O . GLN A 1 1014 ? -24.194 -19.293 18.892 1.00 77.38 1014 GLN A O 1
ATOM 8277 N N . THR A 1 1015 ? -22.596 -20.539 17.916 1.00 78.31 1015 THR A N 1
ATOM 8278 C CA . THR A 1 1015 ? -21.634 -20.600 19.011 1.00 78.31 1015 THR A CA 1
ATOM 8279 C C . THR A 1 1015 ? -21.088 -19.211 19.306 1.00 78.31 1015 THR A C 1
ATOM 8281 O O . THR A 1 1015 ? -21.093 -18.782 20.458 1.00 78.31 1015 THR A O 1
ATOM 8284 N N . GLU A 1 1016 ? -20.721 -18.445 18.278 1.00 79.31 1016 GLU A N 1
ATOM 8285 C CA . GLU A 1 1016 ? -20.285 -17.055 18.458 1.00 79.31 1016 GLU A CA 1
ATOM 8286 C C . GLU A 1 1016 ? -21.407 -16.186 19.051 1.00 79.31 1016 GLU A C 1
ATOM 8288 O O . GLU A 1 1016 ? -21.220 -15.559 20.094 1.00 79.31 1016 GLU A O 1
ATOM 8293 N N . LYS A 1 1017 ? -22.623 -16.246 18.481 1.00 82.44 1017 LYS A N 1
ATOM 8294 C CA . LYS A 1 1017 ? -23.804 -15.547 19.026 1.00 82.44 1017 LYS A CA 1
ATOM 8295 C C . LYS A 1 1017 ? -24.117 -15.948 20.464 1.00 82.44 1017 LYS A C 1
ATOM 8297 O O . LYS A 1 1017 ? -24.574 -15.116 21.245 1.00 82.44 1017 LYS A O 1
ATOM 8302 N N . MET A 1 1018 ? -23.911 -17.215 20.804 1.00 85.69 1018 MET A N 1
ATOM 8303 C CA . MET A 1 1018 ? -24.133 -17.749 22.140 1.00 85.69 1018 MET A CA 1
ATOM 8304 C C . MET A 1 1018 ? -23.140 -17.144 23.143 1.00 85.69 1018 MET A C 1
ATOM 8306 O O . MET A 1 1018 ? -23.567 -16.658 24.192 1.00 85.69 1018 MET A O 1
ATOM 8310 N N . PHE A 1 1019 ? -21.841 -17.115 22.824 1.00 87.81 1019 PHE A N 1
ATOM 8311 C CA . PHE A 1 1019 ? -20.830 -16.480 23.677 1.00 87.81 1019 PHE A CA 1
ATOM 8312 C C . PHE A 1 1019 ? -21.018 -14.958 23.771 1.00 87.81 1019 PHE A C 1
ATOM 8314 O O . PHE A 1 1019 ? -20.901 -14.400 24.863 1.00 87.81 1019 PHE A O 1
ATOM 8321 N N . ASP A 1 1020 ? -21.382 -14.292 22.673 1.00 86.88 1020 ASP A N 1
ATOM 8322 C CA . ASP A 1 1020 ? -21.683 -12.855 22.659 1.00 86.88 1020 ASP A CA 1
ATOM 8323 C C . ASP A 1 1020 ? -22.898 -12.513 23.528 1.00 86.88 1020 ASP A C 1
ATOM 8325 O O . ASP A 1 1020 ? -22.882 -11.538 24.285 1.00 86.88 1020 ASP A O 1
ATOM 8329 N N . ALA A 1 1021 ? -23.955 -13.329 23.458 1.00 84.88 1021 ALA A N 1
ATOM 8330 C CA . ALA A 1 1021 ? -25.112 -13.190 24.332 1.00 84.88 1021 ALA A CA 1
ATOM 8331 C C . ALA A 1 1021 ? -24.703 -13.351 25.801 1.00 84.88 1021 ALA A C 1
ATOM 8333 O O . ALA A 1 1021 ? -25.063 -12.512 26.622 1.00 84.88 1021 ALA A O 1
ATOM 8334 N N . ALA A 1 1022 ? -23.886 -14.358 26.118 1.00 86.38 1022 ALA A N 1
ATOM 8335 C CA . ALA A 1 1022 ? -23.405 -14.633 27.470 1.00 86.38 1022 ALA A CA 1
ATOM 8336 C C . ALA A 1 1022 ? -22.516 -13.514 28.053 1.00 86.38 1022 ALA A C 1
ATOM 8338 O O . ALA A 1 1022 ? -22.566 -13.236 29.253 1.00 86.38 1022 ALA A O 1
ATOM 8339 N N . ALA A 1 1023 ? -21.705 -12.857 27.216 1.00 87.56 1023 ALA A N 1
ATOM 8340 C CA . ALA A 1 1023 ? -20.842 -11.738 27.609 1.00 87.56 1023 ALA A CA 1
ATOM 8341 C C . ALA A 1 1023 ? -21.613 -10.430 27.856 1.00 87.56 1023 ALA A C 1
ATOM 8343 O O . ALA A 1 1023 ? -21.082 -9.474 28.434 1.00 87.56 1023 ALA A O 1
ATOM 8344 N N . ARG A 1 1024 ? -22.862 -10.353 27.395 1.00 85.69 1024 ARG A N 1
ATOM 8345 C CA . ARG A 1 1024 ? -23.637 -9.116 27.388 1.00 85.69 1024 ARG A CA 1
ATOM 8346 C C . ARG A 1 1024 ? -23.912 -8.633 28.818 1.00 85.69 1024 ARG A C 1
ATOM 8348 O O . ARG A 1 1024 ? -24.341 -9.388 29.682 1.00 85.69 1024 ARG A O 1
ATOM 8355 N N . TYR A 1 1025 ? -23.676 -7.340 29.049 1.00 87.56 1025 TYR A N 1
ATOM 8356 C CA . TYR A 1 1025 ? -23.850 -6.643 30.334 1.00 87.56 1025 TYR A CA 1
ATOM 8357 C C . TYR A 1 1025 ? -22.901 -7.039 31.477 1.00 87.56 1025 TYR A C 1
ATOM 8359 O O . TYR A 1 1025 ? -23.065 -6.523 32.583 1.00 87.56 1025 TYR A O 1
ATOM 8367 N N . GLN A 1 1026 ? -21.884 -7.878 31.247 1.00 87.00 1026 GLN A N 1
ATOM 8368 C CA . GLN A 1 1026 ? -20.948 -8.282 32.308 1.00 87.00 1026 GLN A CA 1
ATOM 8369 C C . GLN A 1 1026 ? -20.250 -7.112 33.006 1.00 87.00 1026 GLN A C 1
ATOM 8371 O O . GLN A 1 1026 ? -20.044 -7.146 34.220 1.00 87.00 1026 GLN A O 1
ATOM 8376 N N . GLU A 1 1027 ? -19.925 -6.059 32.258 1.00 84.12 1027 GLU A N 1
ATOM 8377 C CA . GLU A 1 1027 ? -19.304 -4.842 32.792 1.00 84.12 1027 GLU A CA 1
ATOM 8378 C C . GLU A 1 1027 ? -20.184 -4.110 33.823 1.00 84.12 1027 GLU A C 1
ATOM 8380 O O . GLU A 1 1027 ? -19.678 -3.349 34.649 1.00 84.12 1027 GLU A O 1
ATOM 8385 N N . PHE A 1 1028 ? -21.496 -4.370 33.820 1.00 87.94 1028 PHE A N 1
ATOM 8386 C CA . PHE A 1 1028 ? -22.466 -3.717 34.694 1.00 87.94 1028 PHE A CA 1
ATOM 8387 C C . PHE A 1 1028 ? -22.857 -4.552 35.909 1.00 87.94 1028 PHE A C 1
ATOM 8389 O O . PHE A 1 1028 ? -23.631 -4.059 36.721 1.00 87.94 1028 PHE A O 1
ATOM 8396 N N . VAL A 1 1029 ? -22.336 -5.775 36.078 1.00 88.62 1029 VAL A N 1
ATOM 8397 C CA . VAL A 1 1029 ? -22.832 -6.732 37.088 1.00 88.62 1029 VAL A CA 1
ATOM 8398 C C . VAL A 1 1029 ? -22.898 -6.147 38.507 1.00 88.62 1029 VAL A C 1
ATOM 8400 O O . VAL A 1 1029 ? -23.842 -6.409 39.242 1.00 88.62 1029 VAL A O 1
ATOM 8403 N N . SER A 1 1030 ? -21.954 -5.273 38.874 1.00 88.56 1030 SER A N 1
ATOM 8404 C CA . SER A 1 1030 ? -21.894 -4.614 40.189 1.00 88.56 1030 SER A CA 1
ATOM 8405 C C . SER A 1 1030 ? -22.998 -3.572 40.432 1.00 88.56 1030 SER A C 1
ATOM 8407 O O . SER A 1 1030 ? -23.140 -3.061 41.547 1.00 88.56 1030 SER A O 1
ATOM 8409 N N . TYR A 1 1031 ? -23.771 -3.238 39.402 1.00 89.56 1031 TYR A N 1
ATOM 8410 C CA . TYR A 1 1031 ? -24.892 -2.301 39.431 1.00 89.56 1031 TYR A CA 1
ATOM 8411 C C . TYR A 1 1031 ? -26.252 -2.995 39.278 1.00 89.56 1031 TYR A C 1
ATOM 8413 O O . TYR A 1 1031 ? -27.275 -2.314 39.381 1.00 89.56 1031 TYR A O 1
ATOM 8421 N N . LEU A 1 1032 ? -26.266 -4.308 39.021 1.00 90.94 1032 LEU A N 1
ATOM 8422 C CA . LEU A 1 1032 ? -27.464 -5.074 38.691 1.00 90.94 1032 LEU A CA 1
ATOM 8423 C C . LEU A 1 1032 ? -28.028 -5.817 39.904 1.00 90.94 1032 LEU A C 1
ATOM 8425 O O . LEU A 1 1032 ? -27.301 -6.468 40.659 1.00 90.94 1032 LEU A O 1
ATOM 8429 N N . THR A 1 1033 ? -29.352 -5.782 40.037 1.00 89.75 1033 THR A N 1
ATOM 8430 C CA . THR A 1 1033 ? -30.103 -6.637 40.955 1.00 89.75 1033 THR A CA 1
ATOM 8431 C C . THR A 1 1033 ? -31.152 -7.460 40.215 1.00 89.75 1033 THR A C 1
ATOM 8433 O O . THR A 1 1033 ? -31.736 -7.029 39.220 1.00 89.75 1033 THR A O 1
ATOM 8436 N N . PHE A 1 1034 ? -31.374 -8.675 40.706 1.00 88.50 1034 PHE A N 1
ATOM 8437 C CA . PHE A 1 1034 ? -32.397 -9.608 40.253 1.00 88.50 1034 PHE A CA 1
ATOM 8438 C C . PHE A 1 1034 ? -33.202 -10.041 41.480 1.00 88.50 1034 PHE A C 1
ATOM 8440 O O . PHE A 1 1034 ? -32.628 -10.532 42.452 1.00 88.50 1034 PHE A O 1
ATOM 8447 N N . ASN A 1 1035 ? -34.520 -9.814 41.472 1.00 83.44 1035 ASN A N 1
ATOM 8448 C CA . ASN A 1 1035 ? -35.395 -10.027 42.637 1.00 83.44 1035 ASN A CA 1
ATOM 8449 C C . ASN A 1 1035 ? -34.881 -9.352 43.929 1.00 83.44 1035 ASN A C 1
ATOM 8451 O O . ASN A 1 1035 ? -34.784 -10.000 44.968 1.00 83.44 1035 ASN A O 1
ATOM 8455 N N . GLU A 1 1036 ? -34.512 -8.066 43.856 1.00 81.69 1036 GLU A N 1
ATOM 8456 C CA . GLU A 1 1036 ? -34.014 -7.264 44.999 1.00 81.69 1036 GLU A CA 1
ATOM 8457 C C . GLU A 1 1036 ? -32.686 -7.759 45.612 1.00 81.69 1036 GLU A C 1
ATOM 8459 O O . GLU A 1 1036 ? -32.264 -7.300 46.674 1.00 81.69 1036 GLU A O 1
ATOM 8464 N N . ARG A 1 1037 ? -31.986 -8.680 44.937 1.00 89.75 1037 ARG A N 1
ATOM 8465 C CA . ARG A 1 1037 ? -30.677 -9.197 45.345 1.00 89.75 1037 ARG A CA 1
ATOM 8466 C C . ARG A 1 1037 ? -29.620 -8.868 44.294 1.00 89.75 1037 ARG A C 1
ATOM 8468 O O . ARG A 1 1037 ? -29.879 -8.972 43.099 1.00 89.75 1037 ARG A O 1
ATOM 8475 N N . ALA A 1 1038 ? -28.411 -8.521 44.738 1.00 88.81 1038 ALA A N 1
ATOM 8476 C CA . ALA A 1 1038 ? -27.253 -8.377 43.857 1.00 88.81 1038 ALA A CA 1
ATOM 8477 C C . ALA A 1 1038 ? -26.995 -9.675 43.077 1.00 88.81 1038 ALA A C 1
ATOM 8479 O O . ALA A 1 1038 ? -26.876 -10.748 43.678 1.00 88.81 1038 ALA A O 1
ATOM 8480 N N . ILE A 1 1039 ? -26.918 -9.560 41.752 1.00 91.88 1039 ILE A N 1
ATOM 8481 C CA . ILE A 1 1039 ? -26.671 -10.694 40.862 1.00 91.88 1039 ILE A CA 1
ATOM 8482 C C . ILE A 1 1039 ? -25.175 -11.022 40.819 1.00 91.88 1039 ILE A C 1
ATOM 8484 O O . ILE A 1 1039 ? -24.320 -10.134 40.799 1.00 91.88 1039 ILE A O 1
ATOM 8488 N N . THR A 1 1040 ? -24.839 -12.306 40.807 1.00 91.62 1040 THR A N 1
ATOM 8489 C CA . THR A 1 1040 ? -23.463 -12.759 40.574 1.00 91.62 1040 THR A CA 1
ATOM 8490 C C . THR A 1 1040 ? -23.146 -12.807 39.076 1.00 91.62 1040 THR A C 1
ATOM 8492 O O . THR A 1 1040 ? -24.039 -12.913 38.237 1.00 91.62 1040 THR A O 1
ATOM 8495 N N . LYS A 1 1041 ? -21.857 -12.765 38.707 1.00 89.69 1041 LYS A N 1
ATOM 8496 C CA . LYS A 1 1041 ? -21.437 -12.944 37.302 1.00 89.69 1041 LYS A CA 1
ATOM 8497 C C . LYS A 1 1041 ? -21.953 -14.252 36.702 1.00 89.69 1041 LYS A C 1
ATOM 8499 O O . LYS A 1 1041 ? -22.380 -14.263 35.556 1.00 89.69 1041 LYS A O 1
ATOM 8504 N N . GLU A 1 1042 ? -21.920 -15.330 37.477 1.00 91.06 1042 GLU A N 1
ATOM 8505 C CA . GLU A 1 1042 ? -22.363 -16.654 37.041 1.00 91.06 1042 GLU A CA 1
ATOM 8506 C C . GLU A 1 1042 ? -23.873 -16.690 36.773 1.00 91.06 1042 GLU A C 1
ATOM 8508 O O . GLU A 1 1042 ? -24.299 -17.160 35.721 1.00 91.06 1042 GLU A O 1
ATOM 8513 N N . GLU A 1 1043 ? -24.683 -16.110 37.666 1.00 89.12 1043 GLU A N 1
ATOM 8514 C CA . GLU A 1 1043 ? -26.130 -15.969 37.460 1.00 89.12 1043 GLU A CA 1
ATOM 8515 C C . GLU A 1 1043 ? -26.446 -15.111 36.226 1.00 89.12 1043 GLU A C 1
ATOM 8517 O O . GLU A 1 1043 ? -27.316 -15.483 35.441 1.00 89.12 1043 GLU A O 1
ATOM 8522 N N . LEU A 1 1044 ? -25.724 -14.002 36.013 1.00 90.31 1044 LEU A N 1
ATOM 8523 C CA . LEU A 1 1044 ? -25.908 -13.153 34.831 1.00 90.31 1044 LEU A CA 1
ATOM 8524 C C . LEU A 1 1044 ? -25.613 -13.927 33.542 1.00 90.31 1044 LEU A C 1
ATOM 8526 O O . LEU A 1 1044 ? -26.427 -13.923 32.623 1.00 90.31 1044 LEU A O 1
ATOM 8530 N N . VAL A 1 1045 ? -24.474 -14.617 33.481 1.00 90.25 1045 VAL A N 1
ATOM 8531 C CA . VAL A 1 1045 ? -24.078 -15.427 32.319 1.00 90.25 1045 VAL A CA 1
ATOM 8532 C C . VAL A 1 1045 ? -25.107 -16.519 32.035 1.00 90.25 1045 VAL A C 1
ATOM 8534 O O . VAL A 1 1045 ? -25.491 -16.719 30.881 1.00 90.25 1045 VAL A O 1
ATOM 8537 N N . ASN A 1 1046 ? -25.606 -17.182 33.077 1.00 88.56 1046 ASN A N 1
ATOM 8538 C CA . ASN A 1 1046 ? -26.639 -18.205 32.961 1.00 88.56 1046 ASN A CA 1
ATOM 8539 C C . ASN A 1 1046 ? -27.949 -17.623 32.395 1.00 88.56 1046 ASN A C 1
ATOM 8541 O O . ASN A 1 1046 ? -28.496 -18.160 31.436 1.00 88.56 1046 ASN A O 1
ATOM 8545 N N . ILE A 1 1047 ? -28.412 -16.474 32.901 1.00 88.56 1047 ILE A N 1
ATOM 8546 C CA . ILE A 1 1047 ? -29.618 -15.800 32.387 1.00 88.56 1047 ILE A CA 1
ATOM 8547 C C . ILE A 1 1047 ? -29.442 -15.384 30.922 1.00 88.56 1047 ILE A C 1
ATOM 8549 O O . ILE A 1 1047 ? -30.319 -15.645 30.100 1.00 88.56 1047 ILE A O 1
ATOM 8553 N N . MET A 1 1048 ? -28.314 -14.757 30.582 1.00 89.31 1048 MET A N 1
ATOM 8554 C CA . MET A 1 1048 ? -28.089 -14.199 29.245 1.00 89.31 1048 MET A CA 1
ATOM 8555 C C . MET A 1 1048 ? -27.857 -15.265 28.168 1.00 89.31 1048 MET A C 1
ATOM 8557 O O . MET A 1 1048 ? -28.146 -15.023 26.997 1.00 89.31 1048 MET A O 1
ATOM 8561 N N . SER A 1 1049 ? -27.349 -16.437 28.555 1.00 88.50 1049 SER A N 1
ATOM 8562 C CA . SER A 1 1049 ? -27.093 -17.569 27.655 1.00 88.50 1049 SER A CA 1
ATOM 8563 C C . SER A 1 1049 ? -28.144 -18.679 27.726 1.00 88.50 1049 SER A C 1
ATOM 8565 O O . SER A 1 1049 ? -27.967 -19.710 27.081 1.00 88.50 1049 SER A O 1
ATOM 8567 N N . GLU A 1 1050 ? -29.212 -18.508 28.514 1.00 86.12 1050 GLU A N 1
ATOM 8568 C CA . GLU A 1 1050 ? -30.194 -19.564 28.821 1.00 86.12 1050 GLU A CA 1
ATOM 8569 C C . GLU A 1 1050 ? -29.542 -20.846 29.383 1.00 86.12 1050 GLU A C 1
ATOM 8571 O O . GLU A 1 1050 ? -29.958 -21.965 29.077 1.00 86.12 1050 GLU A O 1
ATOM 8576 N N . GLY A 1 1051 ? -28.475 -20.689 30.169 1.00 84.44 1051 GLY A N 1
ATOM 8577 C CA . GLY A 1 1051 ? -27.706 -21.780 30.768 1.00 84.44 1051 GLY A CA 1
ATOM 8578 C C . GLY A 1 1051 ? -26.839 -22.575 29.800 1.00 84.44 1051 GLY A C 1
ATOM 8579 O O . GLY A 1 1051 ? -26.361 -23.648 30.160 1.00 84.44 1051 GLY A O 1
ATOM 8580 N N . ARG A 1 1052 ? -26.624 -22.071 28.580 1.00 86.62 1052 ARG A N 1
ATOM 8581 C CA . ARG A 1 1052 ? -25.808 -22.748 27.561 1.00 86.62 1052 ARG A CA 1
ATOM 8582 C C . ARG A 1 1052 ? -24.318 -22.450 27.677 1.00 86.62 1052 ARG A C 1
ATOM 8584 O O . ARG A 1 1052 ? -23.531 -23.188 27.094 1.00 86.62 1052 ARG A O 1
ATOM 8591 N N . VAL A 1 1053 ? -23.932 -21.387 28.387 1.00 91.06 1053 VAL A N 1
ATOM 8592 C CA . VAL A 1 1053 ? -22.529 -20.975 28.547 1.00 91.06 1053 VAL A CA 1
ATOM 8593 C C . VAL A 1 1053 ? -22.131 -20.966 30.016 1.00 91.06 1053 VAL A C 1
ATOM 8595 O O . VAL A 1 1053 ? -22.782 -20.324 30.838 1.00 91.06 1053 VAL A O 1
ATOM 8598 N N . GLY A 1 1054 ? -21.029 -21.637 30.343 1.00 90.06 1054 GLY A N 1
ATOM 8599 C CA . GLY A 1 1054 ? -20.382 -21.550 31.651 1.00 90.06 1054 GLY A CA 1
ATOM 8600 C C . GLY A 1 1054 ? -19.496 -20.306 31.794 1.00 90.06 1054 GLY A C 1
ATOM 8601 O O . GLY A 1 1054 ? -18.843 -19.877 30.840 1.00 90.06 1054 GLY A O 1
ATOM 8602 N N . LEU A 1 1055 ? -19.415 -19.745 33.008 1.00 90.44 1055 LEU A N 1
ATOM 8603 C CA . LEU A 1 1055 ? -18.564 -18.579 33.300 1.00 90.44 1055 LEU A CA 1
ATOM 8604 C C . LEU A 1 1055 ? -17.077 -18.862 33.017 1.00 90.44 1055 LEU A C 1
ATOM 8606 O O . LEU A 1 1055 ? -16.383 -18.007 32.473 1.00 90.44 1055 LEU A O 1
ATOM 8610 N N . GLU A 1 1056 ? -16.602 -20.069 33.340 1.00 90.62 1056 GLU A N 1
ATOM 8611 C CA . GLU A 1 1056 ? -15.205 -20.472 33.128 1.00 90.62 1056 GLU A CA 1
ATOM 8612 C C . GLU A 1 1056 ? -14.808 -20.451 31.646 1.00 90.62 1056 GLU A C 1
ATOM 8614 O O . GLU A 1 1056 ? -13.754 -19.915 31.300 1.00 90.62 1056 GLU A O 1
ATOM 8619 N N . ALA A 1 1057 ? -15.676 -20.970 30.769 1.00 91.25 1057 ALA A N 1
ATOM 8620 C CA . ALA A 1 1057 ? -15.480 -20.923 29.324 1.00 91.25 1057 ALA A CA 1
ATOM 8621 C C . ALA A 1 1057 ? -15.432 -19.475 28.826 1.00 91.25 1057 ALA A C 1
ATOM 8623 O O . ALA A 1 1057 ? -14.553 -19.093 28.060 1.00 91.25 1057 ALA A O 1
ATOM 8624 N N . LEU A 1 1058 ? -16.351 -18.637 29.298 1.00 89.94 1058 LEU A N 1
ATOM 8625 C CA . LEU A 1 1058 ? -16.470 -17.254 28.853 1.00 89.94 1058 LEU A CA 1
ATOM 8626 C C . LEU A 1 1058 ? -15.278 -16.374 29.267 1.00 89.94 1058 LEU A C 1
ATOM 8628 O O . LEU A 1 1058 ? -14.832 -15.531 28.488 1.00 89.94 1058 LEU A O 1
ATOM 8632 N N . GLU A 1 1059 ? -14.733 -16.591 30.466 1.00 90.38 1059 GLU A N 1
ATOM 8633 C CA . GLU A 1 1059 ? -13.576 -15.852 30.989 1.00 90.38 1059 GLU A CA 1
ATOM 8634 C C . GLU A 1 1059 ? -12.223 -16.358 30.446 1.00 90.38 1059 GLU A C 1
ATOM 8636 O O . GLU A 1 1059 ? -11.179 -15.773 30.748 1.00 90.38 1059 GLU A O 1
ATOM 8641 N N . PHE A 1 1060 ? -12.195 -17.416 29.628 1.00 92.38 1060 PHE A N 1
ATOM 8642 C CA . PHE A 1 1060 ? -10.963 -17.863 28.978 1.00 92.38 1060 PHE A CA 1
ATOM 8643 C C . PHE A 1 1060 ? -10.503 -16.857 27.906 1.00 92.38 1060 PHE A C 1
ATOM 8645 O O . PHE A 1 1060 ? -11.284 -16.453 27.036 1.00 92.38 1060 PHE A O 1
ATOM 8652 N N . GLN A 1 1061 ? -9.226 -16.459 27.962 1.00 87.44 1061 GLN A N 1
ATOM 8653 C CA . GLN A 1 1061 ? -8.605 -15.481 27.048 1.00 87.44 1061 GLN A CA 1
ATOM 8654 C C . GLN A 1 1061 ? -7.346 -16.004 26.332 1.00 87.44 1061 GLN A C 1
ATOM 8656 O O . GLN A 1 1061 ? -6.798 -15.303 25.486 1.00 87.44 1061 GLN A O 1
ATOM 8661 N N . GLY A 1 1062 ? -6.896 -17.222 26.647 1.00 89.50 1062 GLY A N 1
ATOM 8662 C CA . GLY A 1 1062 ? -5.634 -17.760 26.139 1.00 89.50 1062 GLY A CA 1
ATOM 8663 C C . GLY A 1 1062 ? -4.389 -17.127 26.775 1.00 89.50 1062 GLY A C 1
ATOM 8664 O O . GLY A 1 1062 ? -4.465 -16.219 27.603 1.00 89.50 1062 GLY A O 1
ATOM 8665 N N . ASP A 1 1063 ? -3.225 -17.654 26.401 1.00 89.25 1063 ASP A N 1
ATOM 8666 C CA . ASP A 1 1063 ? -1.920 -17.147 26.830 1.00 89.25 1063 ASP A CA 1
ATOM 8667 C C . ASP A 1 1063 ? -1.485 -15.985 25.923 1.00 89.25 1063 ASP A C 1
ATOM 8669 O O . ASP A 1 1063 ? -1.329 -16.139 24.708 1.00 89.25 1063 ASP A O 1
ATOM 8673 N N . ILE A 1 1064 ? -1.271 -14.807 26.511 1.00 86.31 1064 ILE A N 1
ATOM 8674 C CA . ILE A 1 1064 ? -0.985 -13.581 25.757 1.00 86.31 1064 ILE A CA 1
ATOM 8675 C C . ILE A 1 1064 ? 0.363 -13.619 25.017 1.00 86.31 1064 ILE A C 1
ATOM 8677 O O . ILE A 1 1064 ? 0.515 -12.967 23.983 1.00 86.31 1064 ILE A O 1
ATOM 8681 N N . TYR A 1 1065 ? 1.353 -14.370 25.507 1.00 88.06 1065 TYR A N 1
ATOM 8682 C CA . TYR A 1 1065 ? 2.656 -14.488 24.848 1.00 88.06 1065 TYR A CA 1
ATOM 8683 C C . TYR A 1 1065 ? 2.557 -15.356 23.600 1.00 88.06 1065 TYR A C 1
ATOM 8685 O O . TYR A 1 1065 ? 3.076 -14.990 22.546 1.00 88.06 1065 TYR A O 1
ATOM 8693 N N . TYR A 1 1066 ? 1.814 -16.457 23.685 1.00 91.00 1066 TYR A N 1
ATOM 8694 C CA . TYR A 1 1066 ? 1.589 -17.345 22.547 1.00 91.00 1066 TYR A CA 1
ATOM 8695 C C . TYR A 1 1066 ? 0.658 -16.727 21.504 1.00 91.00 1066 TYR A C 1
ATOM 8697 O O . TYR A 1 1066 ? 0.907 -16.875 20.309 1.00 91.00 1066 TYR A O 1
ATOM 8705 N N . ALA A 1 1067 ? -0.343 -15.947 21.924 1.00 91.19 1067 ALA A N 1
ATOM 8706 C CA . ALA A 1 1067 ? -1.197 -15.194 21.004 1.00 91.19 1067 ALA A CA 1
ATOM 8707 C C . ALA A 1 1067 ? -0.382 -14.259 20.085 1.00 91.19 1067 ALA A C 1
ATOM 8709 O O . ALA A 1 1067 ? -0.734 -14.049 18.925 1.00 91.19 1067 ALA A O 1
ATOM 8710 N N . ARG A 1 1068 ? 0.754 -13.736 20.568 1.00 90.44 1068 ARG A N 1
ATOM 8711 C CA . ARG A 1 1068 ? 1.671 -12.880 19.798 1.00 90.44 1068 ARG A CA 1
ATOM 8712 C C . ARG A 1 1068 ? 2.515 -13.634 18.767 1.00 90.44 1068 ARG A C 1
ATOM 8714 O O . ARG A 1 1068 ? 3.108 -12.986 17.902 1.00 90.44 1068 ARG A O 1
ATOM 8721 N N . LEU A 1 1069 ? 2.566 -14.964 18.805 1.00 89.06 1069 LEU A N 1
ATOM 8722 C CA . LEU A 1 1069 ? 3.267 -15.762 17.792 1.00 89.06 1069 LEU A CA 1
ATOM 8723 C C . LEU A 1 1069 ? 2.498 -15.825 16.468 1.00 89.06 1069 LEU A C 1
ATOM 8725 O O . LEU A 1 1069 ? 3.102 -16.035 15.418 1.00 89.06 1069 LEU A O 1
ATOM 8729 N N . VAL A 1 1070 ? 1.186 -15.588 16.500 1.00 88.31 1070 VAL A N 1
ATOM 8730 C CA . VAL A 1 1070 ? 0.285 -15.766 15.356 1.00 88.31 1070 VAL A CA 1
ATOM 8731 C C . VAL A 1 1070 ? -0.490 -14.480 15.022 1.00 88.31 1070 VAL A C 1
ATOM 8733 O O . VAL A 1 1070 ? -0.520 -13.528 15.808 1.00 88.31 1070 VAL A O 1
ATOM 8736 N N . PRO A 1 1071 ? -1.090 -14.375 13.824 1.00 83.94 1071 PRO A N 1
ATOM 8737 C CA . PRO A 1 1071 ? -2.082 -13.348 13.519 1.00 83.94 1071 PRO A CA 1
ATOM 8738 C C . PRO A 1 1071 ? -3.291 -13.385 14.468 1.00 83.94 1071 PRO A C 1
ATOM 8740 O O . PRO A 1 1071 ? -3.685 -14.441 14.955 1.00 83.94 1071 PRO A O 1
ATOM 8743 N N . GLU A 1 1072 ? -3.920 -12.224 14.667 1.00 83.19 1072 GLU A N 1
ATOM 8744 C CA . GLU A 1 1072 ? -5.040 -12.030 15.602 1.00 83.19 1072 GLU A CA 1
ATOM 8745 C C . GLU A 1 1072 ? -6.223 -12.966 15.326 1.00 83.19 1072 GLU A C 1
ATOM 8747 O O . GLU A 1 1072 ? -6.801 -13.515 16.258 1.00 83.19 1072 GLU A O 1
ATOM 8752 N N . PHE A 1 1073 ? -6.524 -13.231 14.054 1.00 80.50 1073 PHE A N 1
ATOM 8753 C CA . PHE A 1 1073 ? -7.605 -14.138 13.677 1.00 80.50 1073 PHE A CA 1
ATOM 8754 C C . PHE A 1 1073 ? -7.323 -15.601 14.077 1.00 80.50 1073 PHE A C 1
ATOM 8756 O O . PHE A 1 1073 ? -8.231 -16.303 14.514 1.00 80.50 1073 PHE A O 1
ATOM 8763 N N . ILE A 1 1074 ? -6.065 -16.060 14.009 1.00 86.00 1074 ILE A N 1
ATOM 8764 C CA . ILE A 1 1074 ? -5.686 -17.410 14.462 1.00 86.00 1074 ILE A CA 1
ATOM 8765 C C . ILE A 1 1074 ? -5.796 -17.491 15.984 1.00 86.00 1074 ILE A C 1
ATOM 8767 O O . ILE A 1 1074 ? -6.398 -18.431 16.499 1.00 86.00 1074 ILE A O 1
ATOM 8771 N N . ALA A 1 1075 ? -5.274 -16.489 16.701 1.00 89.56 1075 ALA A N 1
ATOM 8772 C CA . ALA A 1 1075 ? -5.383 -16.420 18.158 1.00 89.56 1075 ALA A CA 1
ATOM 8773 C C . ALA A 1 1075 ? -6.851 -16.384 18.616 1.00 89.56 1075 ALA A C 1
ATOM 8775 O O . ALA A 1 1075 ? -7.220 -17.074 19.563 1.00 89.56 1075 ALA A O 1
ATOM 8776 N N . TYR A 1 1076 ? -7.709 -15.634 17.920 1.00 88.31 1076 TYR A N 1
ATOM 8777 C CA . TYR A 1 1076 ? -9.143 -15.594 18.190 1.00 88.31 1076 TYR A CA 1
ATOM 8778 C C . TYR A 1 1076 ? -9.804 -16.963 17.967 1.00 88.31 1076 TYR A C 1
ATOM 8780 O O . TYR A 1 1076 ? -10.494 -17.450 18.862 1.00 88.31 1076 TYR A O 1
ATOM 8788 N N . ARG A 1 1077 ? -9.539 -17.637 16.835 1.00 87.62 1077 ARG A N 1
ATOM 8789 C CA . ARG A 1 1077 ? -10.065 -18.990 16.569 1.00 87.62 1077 ARG A CA 1
ATOM 8790 C C . ARG A 1 1077 ? -9.598 -19.996 17.621 1.00 87.62 1077 ARG A C 1
ATOM 8792 O O . ARG A 1 1077 ? -10.406 -20.797 18.081 1.00 87.62 1077 ARG A O 1
ATOM 8799 N N . ALA A 1 1078 ? -8.332 -19.932 18.033 1.00 91.94 1078 ALA A N 1
ATOM 8800 C CA . ALA A 1 1078 ? -7.786 -20.778 19.093 1.00 91.94 1078 ALA A CA 1
ATOM 8801 C C . ALA A 1 1078 ? -8.472 -20.513 20.443 1.00 91.94 1078 ALA A C 1
ATOM 8803 O O . ALA A 1 1078 ? -8.805 -21.452 21.163 1.00 91.94 1078 ALA A O 1
ATOM 8804 N N . THR A 1 1079 ? -8.752 -19.246 20.767 1.00 93.06 1079 THR A N 1
ATOM 8805 C CA . THR A 1 1079 ? -9.525 -18.883 21.962 1.00 93.06 1079 THR A CA 1
ATOM 8806 C C . THR A 1 1079 ? -10.923 -19.483 21.903 1.00 93.06 1079 THR A C 1
ATOM 8808 O O . THR A 1 1079 ? -11.308 -20.165 22.845 1.00 93.06 1079 THR A O 1
ATOM 8811 N N . ILE A 1 1080 ? -11.666 -19.289 20.808 1.00 90.69 1080 ILE A N 1
ATOM 8812 C CA . ILE A 1 1080 ? -13.028 -19.825 20.657 1.00 90.69 1080 ILE A CA 1
ATOM 8813 C C . ILE A 1 1080 ? -13.043 -21.357 20.726 1.00 90.69 1080 ILE A C 1
ATOM 8815 O O . ILE A 1 1080 ? -13.886 -21.907 21.427 1.00 90.69 1080 ILE A O 1
ATOM 8819 N N . PHE A 1 1081 ? -12.086 -22.036 20.087 1.00 91.88 1081 PHE A N 1
ATOM 8820 C CA . PHE A 1 1081 ? -11.917 -23.489 20.194 1.00 91.88 1081 PHE A CA 1
ATOM 8821 C C . PHE A 1 1081 ? -11.772 -23.939 21.653 1.00 91.88 1081 PHE A C 1
ATOM 8823 O O . PHE A 1 1081 ? -12.493 -24.818 22.117 1.00 91.88 1081 PHE A O 1
ATOM 8830 N N . CYS A 1 1082 ? -10.885 -23.291 22.413 1.00 94.81 1082 CYS A N 1
ATOM 8831 C CA . CYS A 1 1082 ? -10.717 -23.593 23.831 1.00 94.81 1082 CYS A CA 1
ATOM 8832 C C . CYS A 1 1082 ? -11.976 -23.272 24.650 1.00 94.81 1082 CYS A C 1
ATOM 8834 O O . CYS A 1 1082 ? -12.329 -24.049 25.533 1.00 94.81 1082 CYS A O 1
ATOM 8836 N N . ARG A 1 1083 ? -12.671 -22.162 24.364 1.00 93.81 1083 ARG A N 1
ATOM 8837 C CA . ARG A 1 1083 ? -13.930 -21.809 25.041 1.00 93.81 1083 ARG A CA 1
ATOM 8838 C C . ARG A 1 1083 ? -14.994 -22.876 24.834 1.00 93.81 1083 ARG A C 1
ATOM 8840 O O . ARG A 1 1083 ? -15.629 -23.279 25.802 1.00 93.81 1083 ARG A O 1
ATOM 8847 N N . ASP A 1 1084 ? -15.170 -23.335 23.602 1.00 91.81 1084 ASP A N 1
ATOM 8848 C CA . ASP A 1 1084 ? -16.149 -24.365 23.263 1.00 91.81 1084 ASP A CA 1
ATOM 8849 C C . ASP A 1 1084 ? -15.822 -25.698 23.957 1.00 91.81 1084 ASP A C 1
ATOM 8851 O O . ASP A 1 1084 ? -16.671 -26.275 24.633 1.00 91.81 1084 ASP A O 1
ATOM 8855 N N . MET A 1 1085 ? -14.554 -26.119 23.937 1.00 92.38 1085 MET A N 1
ATOM 8856 C CA . MET A 1 1085 ? -14.109 -27.339 24.623 1.00 92.38 1085 MET A CA 1
ATOM 8857 C C . MET A 1 1085 ? -14.276 -27.282 26.151 1.00 92.38 1085 MET A C 1
ATOM 8859 O O . MET A 1 1085 ? -14.634 -28.291 26.764 1.00 92.38 1085 MET A O 1
ATOM 8863 N N . ILE A 1 1086 ? -14.053 -26.116 26.775 1.00 94.19 1086 ILE A N 1
ATOM 8864 C CA . ILE A 1 1086 ? -14.359 -25.907 28.201 1.00 94.19 1086 ILE A CA 1
ATOM 8865 C C . ILE A 1 1086 ? -15.870 -25.993 28.427 1.00 94.19 1086 ILE A C 1
ATOM 8867 O O . ILE A 1 1086 ? -16.326 -26.662 29.351 1.00 94.19 1086 ILE A O 1
ATOM 8871 N N . ASN A 1 1087 ? -16.659 -25.346 27.569 1.00 92.00 1087 ASN A N 1
ATOM 8872 C CA . ASN A 1 1087 ? -18.110 -25.297 27.704 1.00 92.00 1087 ASN A CA 1
ATOM 8873 C C . ASN A 1 1087 ? -18.769 -26.680 27.553 1.00 92.00 1087 ASN A C 1
ATOM 8875 O O . ASN A 1 1087 ? -19.761 -26.971 28.216 1.00 92.00 1087 ASN A O 1
ATOM 8879 N N . GLN A 1 1088 ? -18.187 -27.555 26.730 1.00 90.19 1088 GLN A N 1
ATOM 8880 C CA . GLN A 1 1088 ? -18.600 -28.953 26.569 1.00 90.19 1088 GLN A CA 1
ATOM 8881 C C . GLN A 1 1088 ? -18.095 -29.876 27.696 1.00 90.19 1088 GLN A C 1
ATOM 8883 O O . GLN A 1 1088 ? -18.443 -31.057 27.723 1.00 90.19 1088 GLN A O 1
ATOM 8888 N N . GLY A 1 1089 ? -17.275 -29.368 28.623 1.00 90.00 1089 GLY A N 1
ATOM 8889 C CA . GLY A 1 1089 ? -16.677 -30.149 29.708 1.00 90.00 1089 GLY A CA 1
ATOM 8890 C C . GLY A 1 1089 ? -15.583 -31.121 29.251 1.00 90.00 1089 GLY A C 1
ATOM 8891 O O . GLY A 1 1089 ? -15.252 -32.051 29.986 1.00 90.00 1089 GLY A O 1
ATOM 8892 N N . VAL A 1 1090 ? -15.037 -30.933 28.044 1.00 91.44 1090 VAL A N 1
ATOM 8893 C CA . VAL A 1 1090 ? -13.945 -31.753 27.491 1.00 91.44 1090 VAL A CA 1
ATOM 8894 C C . VAL A 1 1090 ? -12.605 -31.349 28.106 1.00 91.44 1090 VAL A C 1
ATOM 8896 O O . VAL A 1 1090 ? -11.764 -32.208 28.368 1.00 91.44 1090 VAL A O 1
ATOM 8899 N N . LEU A 1 1091 ? -12.411 -30.049 28.350 1.00 92.31 1091 LEU A N 1
ATOM 8900 C CA . LEU A 1 1091 ? -11.195 -29.480 28.932 1.00 92.31 1091 LEU A CA 1
ATOM 8901 C C . LEU A 1 1091 ? -11.522 -28.648 30.176 1.00 92.31 1091 LEU A C 1
ATOM 8903 O O . LEU A 1 1091 ? -12.537 -27.961 30.219 1.00 92.31 1091 LEU A O 1
ATOM 8907 N N . ASP A 1 1092 ? -10.619 -28.644 31.155 1.00 93.44 1092 ASP A N 1
ATOM 8908 C CA . ASP A 1 1092 ? -10.587 -27.606 32.191 1.00 93.44 1092 ASP A CA 1
ATOM 8909 C C . ASP A 1 1092 ? -9.763 -26.389 31.724 1.00 93.44 1092 ASP A C 1
ATOM 8911 O O . ASP A 1 1092 ? -9.019 -26.456 30.736 1.00 93.44 1092 ASP A O 1
ATOM 8915 N N . LYS A 1 1093 ? -9.858 -25.254 32.433 1.00 90.44 1093 LYS A N 1
ATOM 8916 C CA . LYS A 1 1093 ? -9.125 -24.022 32.084 1.00 90.44 1093 LYS A CA 1
ATOM 8917 C C . LYS A 1 1093 ? -7.608 -24.205 31.973 1.00 90.44 1093 LYS A C 1
ATOM 8919 O O . LYS A 1 1093 ? -6.971 -23.538 31.153 1.00 90.44 1093 LYS A O 1
ATOM 8924 N N . LEU A 1 1094 ? -7.010 -25.075 32.787 1.00 90.06 1094 LEU A N 1
ATOM 8925 C CA . LEU A 1 1094 ? -5.559 -25.274 32.812 1.00 90.06 1094 LEU A CA 1
ATOM 8926 C C . LEU A 1 1094 ? -5.090 -26.065 31.583 1.00 90.06 1094 LEU A C 1
ATOM 8928 O O . LEU A 1 1094 ? -4.129 -25.673 30.915 1.00 90.06 1094 LEU A O 1
ATOM 8932 N N . THR A 1 1095 ? -5.816 -27.125 31.242 1.00 92.88 1095 THR A N 1
ATOM 8933 C CA . THR A 1 1095 ? -5.583 -27.961 30.061 1.00 92.88 1095 THR A CA 1
ATOM 8934 C C . THR A 1 1095 ? -5.870 -27.178 28.781 1.00 92.88 1095 THR A C 1
ATOM 8936 O O . THR A 1 1095 ? -5.065 -27.211 27.852 1.00 92.88 1095 THR A O 1
ATOM 8939 N N . ALA A 1 1096 ? -6.937 -26.373 28.754 1.00 94.31 1096 ALA A N 1
ATOM 8940 C CA . ALA A 1 1096 ? -7.232 -25.453 27.655 1.00 94.31 1096 ALA A CA 1
ATOM 8941 C C . ALA A 1 1096 ? -6.116 -24.414 27.437 1.00 94.31 1096 ALA A C 1
ATOM 8943 O O . ALA A 1 1096 ? -5.811 -24.056 26.299 1.00 94.31 1096 ALA A O 1
ATOM 8944 N N . GLY A 1 1097 ? -5.454 -23.968 28.511 1.00 93.56 1097 GLY A N 1
ATOM 8945 C CA . GLY A 1 1097 ? -4.260 -23.126 28.423 1.00 93.56 1097 GLY A CA 1
ATOM 8946 C C . GLY A 1 1097 ? -3.083 -23.831 27.739 1.00 93.56 1097 GLY A C 1
ATOM 8947 O O . GLY A 1 1097 ? -2.394 -23.225 26.921 1.00 93.56 1097 GLY A O 1
ATOM 8948 N N . HIS A 1 1098 ? -2.859 -25.121 28.013 1.00 93.44 1098 HIS A N 1
ATOM 8949 C CA . HIS A 1 1098 ? -1.850 -25.911 27.297 1.00 93.44 1098 HIS A CA 1
ATOM 8950 C C . HIS A 1 1098 ? -2.211 -26.104 25.816 1.00 93.44 1098 HIS A C 1
ATOM 8952 O O . HIS A 1 1098 ? -1.376 -25.826 24.959 1.00 93.44 1098 HIS A O 1
ATOM 8958 N N . VAL A 1 1099 ? -3.460 -26.471 25.520 1.00 95.19 1099 VAL A N 1
ATOM 8959 C CA . VAL A 1 1099 ? -3.990 -26.609 24.151 1.00 95.19 1099 VAL A CA 1
ATOM 8960 C C . VAL A 1 1099 ? -3.808 -25.319 23.348 1.00 95.19 1099 VAL A C 1
ATOM 8962 O O . VAL A 1 1099 ? -3.304 -25.352 22.229 1.00 95.19 1099 VAL A O 1
ATOM 8965 N N . PHE A 1 1100 ? -4.129 -24.164 23.935 1.00 95.69 1100 PHE A N 1
ATOM 8966 C CA . PHE A 1 1100 ? -3.936 -22.866 23.287 1.00 95.69 1100 PHE A CA 1
ATOM 8967 C C . PHE A 1 1100 ? -2.465 -22.603 22.927 1.00 95.69 1100 PHE A C 1
ATOM 8969 O O . PHE A 1 1100 ? -2.162 -22.131 21.828 1.00 95.69 1100 PHE A O 1
ATOM 8976 N N . ARG A 1 1101 ? -1.538 -22.925 23.842 1.00 94.94 1101 ARG A N 1
ATOM 8977 C CA . ARG A 1 1101 ? -0.093 -22.782 23.609 1.00 94.94 1101 ARG A CA 1
ATOM 8978 C C . ARG A 1 1101 ? 0.394 -23.688 22.482 1.00 94.94 1101 ARG A C 1
ATOM 8980 O O . ARG A 1 1101 ? 1.108 -23.204 21.608 1.00 94.94 1101 ARG A O 1
ATOM 8987 N N . VAL A 1 1102 ? -0.048 -24.948 22.455 1.00 95.00 1102 VAL A N 1
ATOM 8988 C CA . VAL A 1 1102 ? 0.229 -25.884 21.353 1.00 95.00 1102 VAL A CA 1
ATOM 8989 C C . VAL A 1 1102 ? -0.260 -25.306 20.027 1.00 95.00 1102 VAL A C 1
ATOM 8991 O O . VAL A 1 1102 ? 0.528 -25.187 19.094 1.00 95.00 1102 VAL A O 1
ATOM 8994 N N . ILE A 1 1103 ? -1.526 -24.878 19.944 1.00 94.56 1103 ILE A N 1
ATOM 8995 C CA . ILE A 1 1103 ? -2.118 -24.366 18.699 1.00 94.56 1103 ILE A CA 1
ATOM 8996 C C . ILE A 1 1103 ? -1.329 -23.173 18.159 1.00 94.56 1103 ILE A C 1
ATOM 8998 O O . ILE A 1 1103 ? -0.984 -23.143 16.977 1.00 94.56 1103 ILE A O 1
ATOM 9002 N N . CYS A 1 1104 ? -1.022 -22.193 19.008 1.00 93.88 1104 CYS A N 1
ATOM 9003 C CA . CYS A 1 1104 ? -0.284 -21.001 18.598 1.00 93.88 1104 CYS A CA 1
ATOM 9004 C C . CYS A 1 1104 ? 1.180 -21.310 18.236 1.00 93.88 1104 CYS A C 1
ATOM 9006 O O . CYS A 1 1104 ? 1.685 -20.783 17.243 1.00 93.88 1104 CYS A O 1
ATOM 9008 N N . SER A 1 1105 ? 1.857 -22.173 19.005 1.00 92.81 1105 SER A N 1
ATOM 9009 C CA . SER A 1 1105 ? 3.240 -22.589 18.731 1.00 92.81 1105 SER A CA 1
ATOM 9010 C C . SER A 1 1105 ? 3.329 -23.370 17.419 1.00 92.81 1105 SER A C 1
ATOM 9012 O O . SER A 1 1105 ? 4.095 -23.009 16.530 1.00 92.81 1105 SER A O 1
ATOM 9014 N N . MET A 1 1106 ? 2.464 -24.362 17.218 1.00 91.88 1106 MET A N 1
ATOM 9015 C CA . MET A 1 1106 ? 2.426 -25.136 15.979 1.00 91.88 1106 MET A CA 1
ATOM 9016 C C . MET A 1 1106 ? 1.988 -24.301 14.778 1.00 91.88 1106 MET A C 1
ATOM 9018 O O . MET A 1 1106 ? 2.600 -24.414 13.722 1.00 91.88 1106 MET A O 1
ATOM 9022 N N . SER A 1 1107 ? 1.018 -23.393 14.929 1.00 89.44 1107 SER A N 1
ATOM 9023 C CA . SER A 1 1107 ? 0.630 -22.460 13.859 1.00 89.44 1107 SER A CA 1
ATOM 9024 C C . SER A 1 1107 ? 1.814 -21.616 13.384 1.00 89.44 1107 SER A C 1
ATOM 9026 O O . SER A 1 1107 ? 1.984 -21.417 12.183 1.00 89.44 1107 SER A O 1
ATOM 9028 N N . LYS A 1 1108 ? 2.669 -21.145 14.305 1.00 86.50 1108 LYS A N 1
ATOM 9029 C CA . LYS A 1 1108 ? 3.901 -20.420 13.956 1.00 86.50 1108 LYS A CA 1
ATOM 9030 C C . LYS A 1 1108 ? 4.800 -21.255 13.038 1.00 86.50 1108 LYS A C 1
ATOM 9032 O O . LYS A 1 1108 ? 5.313 -20.708 12.063 1.00 86.50 1108 LYS A O 1
ATOM 9037 N N . TYR A 1 1109 ? 4.963 -22.550 13.316 1.00 83.00 1109 TYR A N 1
ATOM 9038 C CA . TYR A 1 1109 ? 5.804 -23.457 12.526 1.00 83.00 1109 TYR A CA 1
ATOM 9039 C C . TYR A 1 1109 ? 5.160 -23.878 11.204 1.00 83.00 1109 TYR A C 1
ATOM 9041 O O . TYR A 1 1109 ? 5.773 -23.740 10.145 1.00 83.00 1109 TYR A O 1
ATOM 9049 N N . VAL A 1 1110 ? 3.913 -24.343 11.254 1.00 82.12 1110 VAL A N 1
ATOM 9050 C CA . VAL A 1 1110 ? 3.177 -24.878 10.102 1.00 82.12 1110 VAL A CA 1
ATOM 9051 C C . VAL A 1 1110 ? 2.934 -23.794 9.055 1.00 82.12 1110 VAL A C 1
ATOM 9053 O O . VAL A 1 1110 ? 3.191 -24.015 7.873 1.00 82.12 1110 VAL A O 1
ATOM 9056 N N . PHE A 1 1111 ? 2.526 -22.596 9.480 1.00 76.81 1111 PHE A N 1
ATOM 9057 C CA . PHE A 1 1111 ? 2.301 -21.463 8.577 1.00 76.81 1111 PHE A CA 1
ATOM 9058 C C . PHE A 1 1111 ? 3.554 -20.608 8.346 1.00 76.81 1111 PHE A C 1
ATOM 9060 O O . PHE A 1 1111 ? 3.466 -19.558 7.709 1.00 76.81 1111 PHE A O 1
ATOM 9067 N N . LYS A 1 1112 ? 4.721 -21.045 8.846 1.00 70.38 1112 LYS A N 1
ATOM 9068 C CA . LYS A 1 1112 ? 6.024 -20.380 8.668 1.00 70.38 1112 LYS A CA 1
ATOM 9069 C C . LYS A 1 1112 ? 5.996 -18.891 9.041 1.00 70.38 1112 LYS A C 1
ATOM 9071 O O . LYS A 1 1112 ? 6.506 -18.043 8.314 1.00 70.38 1112 LYS A O 1
ATOM 9076 N N . HIS A 1 1113 ? 5.405 -18.557 10.188 1.00 61.44 1113 HIS A N 1
ATOM 9077 C CA . HIS A 1 1113 ? 5.399 -17.187 10.719 1.00 61.44 1113 HIS A CA 1
ATOM 9078 C C . HIS A 1 1113 ? 6.759 -16.746 11.302 1.00 61.44 1113 HIS A C 1
ATOM 9080 O O . HIS A 1 1113 ? 6.884 -15.605 11.754 1.00 61.44 1113 HIS A O 1
ATOM 9086 N N . SER A 1 1114 ? 7.767 -17.625 11.318 1.00 40.59 1114 SER A N 1
ATOM 9087 C CA . SER A 1 1114 ? 9.148 -17.306 11.691 1.00 40.59 1114 SER A CA 1
ATOM 9088 C C . SER A 1 1114 ? 9.942 -16.733 10.512 1.00 40.59 1114 SER A C 1
ATOM 9090 O O . SER A 1 1114 ? 9.764 -17.159 9.370 1.00 40.59 1114 SER A O 1
ATOM 9092 N N . ALA A 1 1115 ? 10.820 -15.772 10.821 1.00 37.28 1115 ALA A N 1
ATOM 9093 C CA . ALA A 1 1115 ? 11.773 -15.179 9.886 1.00 37.28 1115 ALA A CA 1
ATOM 9094 C C . ALA A 1 1115 ? 12.708 -16.232 9.278 1.00 37.28 1115 ALA A C 1
ATOM 9096 O O . ALA A 1 1115 ? 13.128 -17.159 9.996 1.00 37.28 1115 ALA A O 1
#

Sequence (1115 aa):
MTFGHEVRSNPRPNNGERISMMATQFDIVRGGRISKQLNKLRSMRAYSNSGERFFGQNKWSREQYEHSMARYDELATMRHNLYAVIMPAGCGKTHLAKKYGMVDVDELIAKQEHDSYVDARGAIIVGKGDWQDHNNVWFSRINETLDLLDYSMPVIIFVHTEETALEIGAKPIAFLKVTETAHEINIKERDPKFREWSRESWRRCKVSERVPNQAVFTSNRDLEAFFLAILNASNIPVGGPHQFSDAIWNESYAHDVPGWILKGERLGDPGVSINLLRQLFNEGKVPKECVDFYVRHSYVPTQFDFGVSMFEWSQALGQMPPCYNEHKDFDTEGDMMKAFPPSSPKEISRANVKVRQLIQTFDIFSHWDCYQIGAWHVGERQTFVSNLLCCWKGITQFTNVAALIFPWFRVCQKDWANKLKTLHSLIRCSRFLMNTEITEKERQALMYMDLLVGRSEYTIDEMSEVRLRESDTYETKHLSYDPDKRMFTNRKYKEDFIVAVEEAYSRLKVTPKAVNVDSFMDFYQRRSTWLTKGGLVYNTLKPFMKTYYASVLDAVANTVLEIKSRHNKKSLFEVWEIGEVLHGVNETNFNITKTQIKYEVGNKDRTLLPGTLAHFIVFTYVLHLAEKQEQVGSVRLNAANEVDIRYVDRKMSEGIYHVLYDWANFNEQHSAWEMGLVIEKLNSLIVAPRDYSFFVEAIVAGMYNMGLHDREGKIHKVWQGLYSGWRGTTWVNTVLNFCYVHVALVNMERLHGASVAIMLDHGGDDIDLGLSDPAYMPQFLEVMDSMLFKANKWKQMFGVRSEFFRNTITDGSMYASPTRALASFVAGDWEGAGRATVRERVVSLLDQIAKLRRRGCSEELCQGLTVSTISHWCKVRDGEEWLSLPPEIIHGRTEDGGLGVPDRDNNVWVLKDKVPEINEEWYKVVVPDYKASRDYVEVLQRDLDKFCMVIERREELARKLAEDSYDIEKAVDHEAWKRLLDFRTEVTDKYEITPDVVDDVIFEGFVVYEIDEQTEKMFDAAARYQEFVSYLTFNERAITKEELVNIMSEGRVGLEALEFQGDIYYARLVPEFIAYRATIFCRDMINQGVLDKLTAGHVFRVICSMSKYVFKHSA

Radius of gyration: 35.15 Å; chains: 1; bounding box: 90×108×96 Å

Foldseek 3Di:
DDDDDDDDDDDDDDPVVVVVVVVVVVCCVVVVVVVVVVVLVVLLVVLVPPPDDAQLDDPPDVVVVVVLQVLLVVQCVVQVQFAEEAEAFLLCQVVVCLLQQAAELLLLADPVVSVVLLVQSSCVSSVRDDSVVSNVVSLVLSLQLVLLADNPAHGYYYHLAPSSCSSNNHHAAEYEYEDPVQSCVSCVPPDPSSSVVRVSSRVRHDDDPPRPHYDYHPYSVVSVLSVLVSCLVVLHATWQSDLPHPPRHRPQADPPDDNCRNNVHCQQPLPDDLVVVVVCVVVSHHDLSSSLSNCCSYLQCFEQQHNNGVHLSSNLSSPFPVQFADFAQDDPVDDVCQFAPAPDPCLVVFLFFFPVLCCVLPVLCVDPLLVRLSRLAGPHHRQLSRLLSQLCQWFLVPFPCNVSCSSSSRGYLVCLLVSLVSVLLSLLRHCDPHPHGGDVLNSLSSHPSLLSSFWDDDDDPLVVVQVLQDDPALAAPFWFQDLVVRATDSVVLVVLLLVLLCLQCVQLQVDPDDDPAADLVSVLLQCLPVDDFDAAFDFPDDPVLQKDWWWWQFPPVRDIDIDIDGATRLLSVLPDDPCNRCPPDDLQQQFEWEWDADTGGNPDGDTATAGHPNLQSLVCVLVVQVQPGDHGNQEPRVDPDPLDCVVLVVLLDPLWKKWKFAFDQLQSNFRLVLLLSSLQVSVVRGPDHPCNNVSSVSVSSSSCNHWYQYPVGDIRGGGGGDGHRRPCLFVSQQSVLSSLLSSLQVSCCSVPVDRFWPHWYTTRRTIITIGNDLSCNSVSVVSCVSRVTDGDSSSIYIGSWDATPQWIRYNQAIAHRLSSLSSCNSSNVQDDQFDDDLLRSLLSNLLSLLVSQLRRTDPLSSLSSLVSSLQVSQWDDADPDIDHFDPCQDQACVVLVHSNRADSVQKGFHFPHRQDDDDPPRMDMGRPGQSSLLSSLVVVQVVCVVLQKDQPPSVVRSSVSCVRSDRDDPPDDHDVVVSRRPDDTDGPDIDRQADFDADVVLQVVLVPDDDDPVLVVLLVQLCPCLVVQQRMDHPNHRDDSQNSSCSSNVNQAGPQLSPQQERSSLCSLDDVSQLVSLSSVLSVCVSVVNDGSVVSNSSSSNNSSVCCVSNVSGD

InterPro domains:
  IPR001795 RNA-directed RNA polymerase, luteovirus [PF02123] (392-830)
  IPR043502 DNA/RNA polymerase superfamily [SSF56672] (542-885)

Organism: NCBI:txid1070528

Secondary structure (DSSP, 8-state):
---------PPPPPHHHHHHHHHHHHHHHHHHHHHHHHHHHHHHHHHHTS----SS-----HHHHHHHHHHHHHHHHHTTTEEEEE--TTSSHHHHHHHHTPEEGGGSS-HHHHHHHHHHHHHHHTTSS-HHHHHHHHHHHHHHHHTTS--SS-EEEEES-HHHHHHTT-EEEEEEEE-HHHHHHHTTTS-HHHHHHHHHHHHH----TTSSSEEEESSHHHHHHHHHHHHHHTT---SSTTSS--SS--TTS-TTS-HHHHTTTTTT-TT--HHHHHHHHHTTSS-HHHHHHHHHTSSSSSBTTB---HHHHHHHHTTSGGGBPPP----TTS-HHHHS--SSHHHHHS----HHHHHHHH-GGGSHHHHHHHHHTTTS-HHHHHHHHHHHHHTGGGSTTHHHHGGGGGB-HHHHHHHHHHHHHHHHH-SEETTEE--HHHHHHHTTGGGGG-B------HHHHHHTT--S-SS----EEETTTTEEEHHHHHHHHHHHHHHHTHHHHHSPPPPS--SHHHHHHTHHHHPPP-B--S----GGGGEEEEEEEETTTTEEEEEEEE-BHHHHHHHS-HHHHTTT--TTTTTEE--EE---BSS--PEE-PPPHHHHHHHHHHHHHHTTSPPPTTBSSSPPPTT-HHHHHHHH-TT-EEEE--BSSGGGG--HHHHHHHHHHHTTTS---TTHHHHHHHHHHHHHT-EEE-TTS-EEE--SSPPTT-TTHHHHHHHHHHHHHHHHHHHHHHHHS---EEEEEEETTEEEEEES-TTHHHHHHHHHHHTT--B-GGG-EEES-EEETTEEEETTEEEE-HHHHHHHHHTT----SS---HHHHHHHHHHHHHHHHHTT--HHHHHHHHHHHHHHHSEEEETTEEEEPPHHHHHB-GGGTS-----TTSEEEEESSPPPP--STTEEEE-S--HHHHHHHHHHHHHHHTTTEEES-HHHHHHHHHHTTS-------SSHHHHHHT----EEEEEESS-----HHHHHHHHH----HHHHHHHHHHHTTGGGGGGEEETTEEPPHHHHHHHHHTT-S-HHHHT----HHHHTTS-HHHHHHHHHHHHHHHHTTSS-HHHHHHHHHHHHHHHHHHTT---